Protein AF-A0A7X9HCZ4-F1 (afdb_monomer)

Nearest PDB structures (foldseek):
  2xon-assembly1_A  TM=6.781E-01  e=6.676E-08  Thermotoga maritima
  1wky-assembly1_A  TM=5.852E-01  e=9.162E-07  Bacillus sp. JAMB-602
  8dcm-assembly1_C  TM=6.023E-01  e=4.362E-06  Clostridioides difficile
  7vnn-assembly1_D  TM=6.018E-01  e=2.743E-05  Clostridioides difficile
  3fhq-assembly2_F  TM=5.600E-01  e=4.622E-03  Glutamicibacter protophormiae

Foldseek 3Di:
DDDDFDKDFLVRLCVLQVHDSVVVVVCVVVVVADWDADLLRTTIGGVVRSVVCNVDVPVPVVVVVVVLVVVLVVVVVVVVVVVVVCVVVVVVVVVVVVVVVVVVVVVVVVVVVVVVVVVVCVVVVPDPVPDPPDDPDDDDDDDDDDDDDDDPPVVVVVVVVVVVVVVVVVVVVVVVVVVCCVVPVPVVVVVVVVVVVVVVVVVVVVVVVVLVVLVPPADDDDDDDDPPCLWAQDPQGEIGRHDDDAWKWADQFKWFFFDCQFQPDDPPQASPQKDKDFPDDCVAWTWDQPDGPDDRIWTKGQDDAQTKIKIWGQGDADAAQFKKKKKKKKWWAQFAWKKKWWAFAPGIDIDIDHHTYDIDMDIDMDHHHNPGHDDRGGTIIMIGHNHGGTMMTIGQIGIITMDDDYPRDNTTRRGPFMWTHHDLEIDTPPPPPQEDADPVGAAAEYHDDSGHYRGHHGYPDDYDDPDDDDDPDDDDDPDDPDPDPDDPDDAFWDDDPQATGGNDPDAPDNYHYPDDDDDDDDDPDPDDDDPDDDDDPDDDDPPQDDPQWDFDADPVRDTHTHHPVVDDDDDDQDDPPDGPVVDQDDDVHSDDDPPDDDDDPDDDDDPDDDDDPDPDDDQPDPPGDDDDPAWDDDVQACWIQGPVPRAIGHNDNDAPDNDHYPDDDDDPDDPDDPDDPVPDPDDPDDDDDDPDDDDDPDDDDPVQDDPQWDWDADPSGDTDTDHPCPPDQDWDDDDHDTGGPDQPDADEAPDPDQVPHNYRHDDDDDDPDDDDDPDDDDPDDDDDPDDDDDPDDDDDPDDDDDPDDDDDPDDDDDPDDDDDPDDDDDPDDDDDPDDDDDPDDDDDPDDDDDPDDDDDPPDDDDD

Secondary structure (DSSP, 8-state):
-PPPP-EEEHHHHHHHHTS-HHHHHHHHHTTSS--EE-TT--EEEEHHHHHHHHH-THHHHHHHHHHHHHHHHHHHHHHHHHHHHHHHHHHHHHHHHHHHHHHHHHHHHHHHHHHHHHHHHHHTT--GGG------S--------------TTHHHHHHHHHHHHHHHHHHHHHHHHHHHIIIIIHHHHHHHHHHHHHHHHHHHHHHHHHHHHTTT--S----S------EEE-SS--EEEES---S-EE-TT----BTTTTS---SSSS-TTEEEEET--TTTEEEESS--SSSS-EEEE---TT-EEEEEE-BPPP-TT-EEEEEEEEEEESEEEEEEEEEETTEEEEEEEEE----EEEEEEEE--TT----TT-EEEEEEESS--SEEEEEEEEEEEBSSPPPP-SS----S--EEEETTEEEESSTT--EESBTTB-BS-EEEES-EE-SEE-BSS-----S----SS----S------S---S--SEEEETTEEEES-SS-SSSEEESS----SS----S----SS----S-----TT--TT-EEEE-TTS-EEEE-GGG--------BTTB-TTSS----SS-PPPTT-----SS----SS-----SS-----STT-----SS-EEETTTTEEE-TTT--EEES-SS-SSSEEESS----SS----S--TTS----TTS----SS----S-----TT--TTEEEEE-TT--EEEEEGGGTT--EEEETTEEEESSTT--EEESSS--TT-SEEESS----SS----SS---SS----SS----SS----SS----SS----SS----SS----SS----SS----SS----SS----SS----SS----SS-----

Radius of gyration: 61.25 Å; Cα contacts (8 Å, |Δi|>4): 934; chains: 1; bounding box: 120×81×212 Å

pLDDT: mean 71.17, std 18.15, range [24.22, 96.75]

Mean predicted aligned error: 24.94 Å

Structure (mmCIF, N/CA/C/O backbone):
data_AF-A0A7X9HCZ4-F1
#
_entry.id   AF-A0A7X9HCZ4-F1
#
loop_
_atom_site.group_PDB
_atom_site.id
_atom_site.type_symbol
_atom_site.label_atom_id
_atom_site.label_alt_id
_atom_site.label_comp_id
_atom_site.label_asym_id
_atom_site.label_entity_id
_atom_site.label_seq_id
_atom_site.pdbx_PDB_ins_code
_atom_site.Cartn_x
_atom_site.Cartn_y
_atom_site.Cartn_z
_atom_site.occupancy
_atom_site.B_iso_or_equiv
_atom_site.auth_seq_id
_atom_site.auth_comp_id
_atom_site.auth_asym_id
_atom_site.auth_atom_id
_atom_site.pdbx_PDB_model_num
ATOM 1 N N . MET A 1 1 ? 15.820 -20.934 -15.960 1.00 30.31 1 MET A N 1
ATOM 2 C CA . MET A 1 1 ? 15.156 -20.944 -14.636 1.00 30.31 1 MET A CA 1
ATOM 3 C C . MET A 1 1 ? 15.131 -19.516 -14.098 1.00 30.31 1 MET A C 1
ATOM 5 O O . MET A 1 1 ? 16.213 -18.955 -13.969 1.00 30.31 1 MET A O 1
ATOM 9 N N . PRO A 1 2 ? 13.964 -18.906 -13.828 1.00 37.34 2 PRO A N 1
ATOM 10 C CA . PRO A 1 2 ? 13.879 -17.596 -13.177 1.00 37.34 2 PRO A CA 1
ATOM 11 C C . PRO A 1 2 ? 14.106 -17.721 -11.662 1.00 37.34 2 PRO A C 1
ATOM 13 O O . PRO A 1 2 ? 13.745 -18.733 -11.061 1.00 37.34 2 PRO A O 1
ATOM 16 N N . ALA A 1 3 ? 14.695 -16.701 -11.035 1.00 39.91 3 ALA A N 1
ATOM 17 C CA . ALA A 1 3 ? 15.044 -16.732 -9.614 1.00 39.91 3 ALA A CA 1
ATOM 18 C C . ALA A 1 3 ? 13.809 -16.701 -8.687 1.00 39.91 3 ALA A C 1
ATOM 20 O O . ALA A 1 3 ? 12.879 -15.920 -8.888 1.00 39.91 3 ALA A O 1
ATOM 21 N N . GLN A 1 4 ? 13.827 -17.516 -7.625 1.00 47.81 4 GLN A N 1
ATOM 22 C CA . GLN A 1 4 ? 12.801 -17.510 -6.575 1.00 47.81 4 GLN A CA 1
ATOM 23 C C . GLN A 1 4 ? 12.753 -16.151 -5.856 1.00 47.81 4 GLN A C 1
ATOM 25 O O . GLN A 1 4 ? 13.712 -15.755 -5.190 1.00 47.81 4 GLN A O 1
ATOM 30 N N . LYS A 1 5 ? 11.608 -15.456 -5.925 1.00 58.44 5 LYS A N 1
ATOM 31 C CA . LYS A 1 5 ? 11.370 -14.233 -5.142 1.00 58.44 5 LYS A CA 1
ATOM 32 C C . LYS A 1 5 ? 11.363 -14.556 -3.644 1.00 58.44 5 LYS A C 1
ATOM 34 O O . LYS A 1 5 ? 10.536 -15.333 -3.169 1.00 58.44 5 LYS A O 1
ATOM 39 N N . LYS A 1 6 ? 12.287 -13.952 -2.891 1.00 72.19 6 LYS A N 1
ATOM 40 C CA . LYS A 1 6 ? 12.469 -14.204 -1.454 1.00 72.19 6 LYS A CA 1
ATOM 41 C C . LYS A 1 6 ? 11.348 -13.548 -0.636 1.00 72.19 6 LYS A C 1
ATOM 43 O O . LYS A 1 6 ? 11.229 -12.323 -0.599 1.00 72.19 6 LYS A O 1
ATOM 48 N N . LEU A 1 7 ? 10.549 -14.378 0.034 1.00 81.56 7 LEU A N 1
ATOM 49 C CA . LEU A 1 7 ? 9.417 -13.972 0.871 1.00 81.56 7 LEU A CA 1
ATOM 50 C C . LEU A 1 7 ? 9.756 -14.093 2.360 1.00 81.56 7 LEU A C 1
ATOM 52 O O . LEU A 1 7 ? 10.199 -15.145 2.811 1.00 81.56 7 LEU A O 1
ATOM 56 N N . PHE A 1 8 ? 9.491 -13.038 3.126 1.00 82.00 8 PHE A N 1
ATOM 57 C CA . PHE A 1 8 ? 9.773 -12.954 4.561 1.00 82.00 8 PHE A CA 1
ATOM 58 C C . PHE A 1 8 ? 8.523 -13.309 5.374 1.00 82.00 8 PHE A C 1
ATOM 60 O O . PHE A 1 8 ? 7.419 -12.884 5.028 1.00 82.00 8 PHE A O 1
ATOM 67 N N . THR A 1 9 ? 8.662 -14.054 6.472 1.00 86.94 9 THR A N 1
ATOM 68 C CA . THR A 1 9 ? 7.596 -14.180 7.485 1.00 86.94 9 THR A CA 1
ATOM 69 C C . THR A 1 9 ? 7.342 -12.840 8.181 1.00 86.94 9 THR A C 1
ATOM 71 O O . THR A 1 9 ? 8.163 -11.930 8.117 1.00 86.94 9 THR A O 1
ATOM 74 N N . ILE A 1 10 ? 6.226 -12.713 8.906 1.00 84.56 10 ILE A N 1
ATOM 75 C CA . ILE A 1 10 ? 5.928 -11.513 9.709 1.00 84.56 10 ILE A CA 1
ATOM 76 C C . ILE A 1 10 ? 7.052 -11.133 10.685 1.00 84.56 10 ILE A C 1
ATOM 78 O O . ILE A 1 10 ? 7.370 -9.954 10.803 1.00 84.56 10 ILE A O 1
ATOM 82 N N . SER A 1 11 ? 7.682 -12.106 11.346 1.00 81.94 11 SER A N 1
ATOM 83 C CA . SER A 1 11 ? 8.765 -11.848 12.301 1.00 81.94 11 SER A CA 1
ATOM 84 C C . SER A 1 11 ? 10.056 -11.414 11.605 1.00 81.94 11 SER A C 1
ATOM 86 O O . SER A 1 11 ? 10.737 -10.509 12.079 1.00 81.94 11 SER A O 1
ATOM 88 N N . GLU A 1 12 ? 10.381 -12.011 10.456 1.00 82.56 12 GLU A N 1
ATOM 89 C CA . GLU A 1 12 ? 11.558 -11.626 9.668 1.00 82.56 12 GLU A CA 1
ATOM 90 C C . GLU A 1 12 ? 11.364 -10.266 8.986 1.00 82.56 12 GLU A C 1
ATOM 92 O O . GLU A 1 12 ? 12.299 -9.475 8.940 1.00 82.56 12 GLU A O 1
ATOM 97 N N . ALA A 1 13 ? 10.158 -9.966 8.497 1.00 83.75 13 ALA A N 1
ATOM 98 C CA . ALA A 1 13 ? 9.807 -8.687 7.885 1.00 83.75 13 ALA A CA 1
ATOM 99 C C . ALA A 1 13 ? 9.820 -7.542 8.910 1.00 83.75 13 ALA A C 1
ATOM 101 O O . ALA A 1 13 ? 10.390 -6.483 8.651 1.00 83.75 13 ALA A O 1
ATOM 102 N N . ALA A 1 14 ? 9.271 -7.782 10.104 1.00 81.00 14 ALA A N 1
ATOM 103 C CA . ALA A 1 14 ? 9.343 -6.856 11.231 1.00 81.00 14 ALA A CA 1
ATOM 104 C C . ALA A 1 14 ? 10.808 -6.583 11.627 1.00 81.00 14 ALA A C 1
ATOM 106 O O . ALA A 1 14 ? 11.218 -5.428 11.733 1.00 81.00 14 ALA A O 1
ATOM 107 N N . LYS A 1 15 ? 11.637 -7.636 11.711 1.00 82.44 15 LYS A N 1
ATOM 108 C CA . LYS A 1 15 ? 13.084 -7.529 11.963 1.00 82.44 15 LYS A CA 1
ATOM 109 C C . LYS A 1 15 ? 13.852 -6.826 10.831 1.00 82.44 15 LYS A C 1
ATOM 111 O O . LYS A 1 15 ? 14.805 -6.108 11.112 1.00 82.44 15 LYS A O 1
ATOM 116 N N . PHE A 1 16 ? 13.446 -6.991 9.571 1.00 79.75 16 PHE A N 1
ATOM 117 C CA . PHE A 1 16 ? 14.058 -6.330 8.408 1.00 79.75 16 PHE A CA 1
ATOM 118 C C . PHE A 1 16 ? 13.791 -4.814 8.381 1.00 79.75 16 PHE A C 1
ATOM 120 O O . PHE A 1 16 ? 14.675 -4.037 8.000 1.00 79.75 16 PHE A O 1
ATOM 127 N N . LEU A 1 17 ? 12.589 -4.407 8.805 1.00 76.62 17 LEU A N 1
ATOM 128 C CA . LEU A 1 17 ? 12.146 -3.012 8.914 1.00 76.62 17 LEU A CA 1
ATOM 129 C C . LEU A 1 17 ? 12.495 -2.344 10.257 1.00 76.62 17 LEU A C 1
ATOM 131 O O . LEU A 1 17 ? 12.370 -1.130 10.367 1.00 76.62 17 LEU A O 1
ATOM 135 N N . GLY A 1 18 ? 12.918 -3.103 11.273 1.00 73.44 18 GLY A N 1
ATOM 136 C CA . GLY A 1 18 ? 13.226 -2.569 12.607 1.00 73.44 18 GLY A CA 1
ATOM 137 C C . GLY A 1 18 ? 11.995 -2.211 13.453 1.00 73.44 18 GLY A C 1
ATOM 138 O O . GLY A 1 18 ? 12.101 -1.398 14.365 1.00 73.44 18 GLY A O 1
ATOM 139 N N . VAL A 1 19 ? 10.830 -2.804 13.169 1.00 76.69 19 VAL A N 1
ATOM 140 C CA . VAL A 1 19 ? 9.558 -2.532 13.870 1.00 76.69 19 VAL A CA 1
ATOM 141 C C . VAL A 1 19 ? 9.031 -3.772 14.596 1.00 76.69 19 VAL A C 1
ATOM 143 O O . VAL A 1 19 ? 9.467 -4.891 14.335 1.00 76.69 19 VAL A O 1
ATOM 146 N N . SER A 1 20 ? 8.056 -3.604 15.495 1.00 80.06 20 SER A N 1
ATOM 147 C CA . SER A 1 20 ? 7.348 -4.745 16.089 1.00 80.06 20 SER A CA 1
ATOM 148 C C . SER A 1 20 ? 6.420 -5.430 15.077 1.00 80.06 20 SER A C 1
ATOM 150 O O . SER A 1 20 ? 5.898 -4.809 14.145 1.00 80.06 20 SER A O 1
ATOM 152 N N . THR A 1 21 ? 6.158 -6.721 15.286 1.00 80.19 21 THR A N 1
ATOM 153 C CA . THR A 1 21 ? 5.213 -7.506 14.472 1.00 80.19 21 THR A CA 1
ATOM 154 C C . THR A 1 21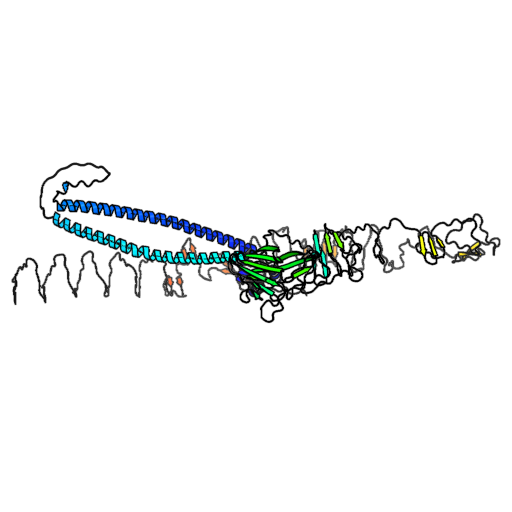 ? 3.796 -6.924 14.495 1.00 80.19 21 THR A C 1
ATOM 156 O O . THR A 1 21 ? 3.093 -6.998 13.488 1.00 80.19 21 THR A O 1
ATOM 159 N N . ASP A 1 22 ? 3.388 -6.283 15.594 1.00 73.12 22 ASP A N 1
ATOM 160 C CA . ASP A 1 22 ? 2.091 -5.608 15.713 1.00 73.12 22 ASP A CA 1
ATOM 161 C C . ASP A 1 22 ? 2.035 -4.253 15.002 1.00 73.12 22 ASP A C 1
ATOM 163 O O . ASP A 1 22 ? 1.003 -3.910 14.425 1.00 73.12 22 ASP A O 1
ATOM 167 N N . THR A 1 23 ? 3.146 -3.514 14.930 1.00 72.62 23 THR A N 1
ATOM 168 C CA . THR A 1 23 ? 3.239 -2.340 14.048 1.00 72.62 23 THR A CA 1
ATOM 169 C C . THR A 1 23 ? 3.143 -2.751 12.579 1.00 72.62 23 THR A C 1
ATOM 171 O O . THR A 1 23 ? 2.379 -2.141 11.833 1.00 72.62 23 THR A O 1
ATOM 174 N N . LEU A 1 24 ? 3.781 -3.855 12.178 1.00 78.25 24 LEU A N 1
ATOM 175 C CA . LEU A 1 24 ? 3.656 -4.370 10.812 1.00 78.25 24 LEU A CA 1
ATOM 176 C C . LEU A 1 24 ? 2.231 -4.875 10.486 1.00 78.25 24 LEU A C 1
ATOM 178 O O . LEU A 1 24 ? 1.750 -4.682 9.370 1.00 78.25 24 LEU A O 1
ATOM 182 N N . ARG A 1 25 ? 1.513 -5.456 11.463 1.00 77.19 25 ARG A N 1
ATOM 183 C CA . ARG A 1 25 ? 0.072 -5.786 11.351 1.00 77.19 25 ARG A CA 1
ATOM 184 C C . ARG A 1 25 ? -0.808 -4.540 11.244 1.00 77.19 25 ARG A C 1
ATOM 186 O O . ARG A 1 25 ? -1.786 -4.552 10.502 1.00 77.19 25 ARG A O 1
ATOM 193 N N . ARG A 1 26 ? -0.480 -3.466 11.968 1.00 75.00 26 ARG A N 1
ATOM 194 C CA . ARG A 1 26 ? -1.199 -2.182 11.896 1.00 75.00 26 ARG A CA 1
ATOM 195 C C . ARG A 1 26 ? -1.013 -1.523 10.527 1.00 75.00 26 ARG A C 1
ATOM 197 O O . ARG A 1 26 ? -1.976 -1.012 9.967 1.00 75.00 26 ARG A O 1
ATOM 204 N N . TRP A 1 27 ? 0.185 -1.607 9.948 1.00 76.38 27 TRP A N 1
ATOM 205 C CA . TRP A 1 27 ? 0.457 -1.145 8.583 1.00 76.38 27 TRP A CA 1
ATOM 206 C C . TRP A 1 27 ? -0.233 -2.009 7.513 1.00 76.38 27 TRP A C 1
ATOM 208 O O . TRP A 1 27 ? -0.761 -1.448 6.558 1.00 76.38 27 TRP A O 1
ATOM 218 N N . GLU A 1 28 ? -0.318 -3.336 7.694 1.00 75.31 28 GLU A N 1
ATOM 219 C CA . GLU A 1 28 ? -1.151 -4.227 6.857 1.00 75.31 28 GLU A CA 1
ATOM 220 C C . GLU A 1 28 ? -2.637 -3.825 6.930 1.00 75.31 28 GLU A C 1
ATOM 222 O O . GLU A 1 28 ? -3.272 -3.629 5.897 1.00 75.31 28 GLU A O 1
ATOM 227 N N . LYS A 1 29 ? -3.188 -3.631 8.140 1.00 79.19 29 LYS A N 1
ATOM 228 C CA . LYS A 1 29 ? -4.595 -3.231 8.344 1.00 79.19 29 LYS A CA 1
ATOM 229 C C . LYS A 1 29 ? -4.919 -1.868 7.716 1.00 79.19 29 LYS A C 1
ATOM 231 O O . LYS A 1 29 ? -6.016 -1.683 7.201 1.00 79.19 29 LYS A O 1
ATOM 236 N N . ASN A 1 30 ? -3.955 -0.949 7.716 1.00 64.81 30 ASN A N 1
ATOM 237 C CA . ASN A 1 30 ? -4.079 0.381 7.118 1.00 64.81 30 ASN A CA 1
ATOM 238 C C . ASN A 1 30 ? -3.616 0.420 5.644 1.00 64.81 30 ASN A C 1
ATOM 240 O O . ASN A 1 30 ? -3.352 1.497 5.118 1.00 64.81 30 ASN A O 1
ATOM 244 N N . SER A 1 31 ? -3.489 -0.737 4.978 1.00 76.00 31 SER A N 1
ATOM 245 C CA . SER A 1 31 ? -3.103 -0.886 3.560 1.00 76.00 31 SER A CA 1
ATOM 246 C C . SER A 1 31 ? -1.753 -0.267 3.151 1.00 76.00 31 SER A C 1
ATOM 248 O O . SER A 1 31 ? -1.480 -0.126 1.961 1.00 76.00 31 SER A O 1
ATOM 250 N N . LYS A 1 32 ? -0.872 0.055 4.111 1.00 67.94 32 LYS A N 1
ATOM 251 C CA . LYS A 1 32 ? 0.464 0.634 3.860 1.00 67.94 32 LYS A CA 1
ATOM 252 C C . LYS A 1 32 ? 1.503 -0.391 3.388 1.00 67.94 32 LYS A C 1
ATOM 254 O O . LYS A 1 32 ? 2.553 -0.003 2.892 1.00 67.94 32 LYS A O 1
ATOM 259 N N . ILE A 1 33 ? 1.232 -1.688 3.545 1.00 78.38 33 ILE A N 1
ATOM 260 C CA . ILE A 1 33 ? 2.071 -2.777 3.029 1.00 78.38 33 ILE A CA 1
ATOM 261 C C . ILE A 1 33 ? 1.191 -3.924 2.528 1.00 78.38 33 ILE A C 1
ATOM 263 O O . ILE A 1 33 ? 0.247 -4.333 3.208 1.00 78.38 33 ILE A O 1
ATOM 267 N N . LYS A 1 34 ? 1.496 -4.460 1.342 1.00 77.75 34 LYS A N 1
ATOM 268 C CA . LYS A 1 34 ? 0.778 -5.612 0.777 1.00 77.75 34 LYS A CA 1
ATOM 269 C C . LYS A 1 34 ? 1.374 -6.910 1.320 1.00 77.75 34 LYS A C 1
ATOM 271 O O . LYS A 1 34 ? 2.589 -7.084 1.339 1.00 77.75 34 LYS A O 1
ATOM 276 N N . THR A 1 35 ? 0.516 -7.828 1.762 1.00 81.75 35 THR A N 1
ATOM 277 C CA . THR A 1 35 ? 0.932 -9.158 2.227 1.00 81.75 35 THR A CA 1
ATOM 278 C C . THR A 1 35 ? 0.412 -10.228 1.282 1.00 81.75 35 THR A C 1
ATOM 280 O O . THR A 1 35 ? -0.703 -10.154 0.772 1.00 81.75 35 THR A O 1
ATOM 283 N N . GLN A 1 36 ? 1.237 -11.238 1.039 1.00 80.62 36 GLN A N 1
ATOM 284 C CA . GLN A 1 36 ? 0.809 -12.493 0.443 1.00 80.62 36 GLN A CA 1
ATOM 285 C C . GLN A 1 36 ? 0.463 -13.466 1.572 1.00 80.62 36 GLN A C 1
ATOM 287 O O . GLN A 1 36 ? 1.070 -13.434 2.647 1.00 80.62 36 GLN A O 1
ATOM 292 N N . ARG A 1 37 ? -0.512 -14.344 1.350 1.00 77.88 37 ARG A N 1
ATOM 293 C CA . ARG A 1 37 ? -0.823 -15.444 2.267 1.00 77.88 37 ARG A CA 1
ATOM 294 C C . ARG A 1 37 ? -0.357 -16.749 1.646 1.00 77.88 37 ARG A C 1
ATOM 296 O O . ARG A 1 37 ? -0.550 -16.972 0.457 1.00 77.88 37 ARG A O 1
ATOM 303 N N . THR A 1 38 ? 0.286 -17.596 2.444 1.00 76.19 38 THR A N 1
ATOM 304 C CA . THR A 1 38 ? 0.483 -18.999 2.063 1.00 76.19 38 THR A CA 1
ATOM 305 C C . THR A 1 38 ? -0.842 -19.756 2.173 1.00 76.19 38 THR A C 1
ATOM 307 O O . THR A 1 38 ? -1.771 -19.278 2.823 1.00 76.19 38 THR A O 1
ATOM 310 N N . LEU A 1 39 ? -0.904 -20.972 1.621 1.00 70.31 39 LEU A N 1
ATOM 311 C CA . LEU A 1 39 ? -2.048 -21.883 1.789 1.00 70.31 39 LEU A CA 1
ATOM 312 C C . LEU A 1 39 ? -2.399 -22.124 3.274 1.00 70.31 39 LEU A C 1
ATOM 314 O O . LEU A 1 39 ? -3.566 -22.183 3.631 1.00 70.31 39 LEU A O 1
ATOM 318 N N . GLY A 1 40 ? -1.404 -22.133 4.170 1.00 69.06 40 GLY A N 1
ATOM 319 C CA . GLY A 1 40 ? -1.602 -22.156 5.630 1.00 69.06 40 GLY A CA 1
ATOM 320 C C . GLY A 1 40 ? -1.954 -20.797 6.266 1.00 69.06 40 GLY A C 1
ATOM 321 O O . GLY A 1 40 ? -1.617 -20.568 7.424 1.00 69.06 40 GLY A O 1
ATOM 322 N N . ASN A 1 41 ? -2.522 -19.857 5.500 1.00 73.50 41 ASN A N 1
ATOM 323 C CA . ASN A 1 41 ? -2.897 -18.483 5.883 1.00 73.50 41 ASN A CA 1
ATOM 324 C C . ASN A 1 41 ? -1.778 -17.644 6.556 1.00 73.50 41 ASN A C 1
ATOM 326 O O . ASN A 1 41 ? -2.021 -16.614 7.198 1.00 73.50 41 ASN A O 1
ATOM 330 N N . ALA A 1 42 ? -0.513 -18.046 6.412 1.00 70.94 42 ALA A N 1
ATOM 331 C CA . ALA A 1 42 ? 0.600 -17.353 7.041 1.00 70.94 42 ALA A CA 1
ATOM 332 C C . ALA A 1 42 ? 1.019 -16.144 6.193 1.00 70.94 42 ALA A C 1
ATOM 334 O O . ALA A 1 42 ? 1.254 -16.260 4.990 1.00 70.94 42 ALA A O 1
ATOM 335 N N . ARG A 1 43 ? 1.156 -14.981 6.838 1.00 82.19 43 ARG A N 1
ATOM 336 C CA . ARG A 1 43 ? 1.608 -13.735 6.199 1.00 82.19 43 ARG A CA 1
ATOM 337 C C . ARG A 1 43 ? 3.015 -13.886 5.631 1.00 82.19 43 ARG A C 1
ATOM 339 O O . ARG A 1 43 ? 3.916 -14.395 6.310 1.00 82.19 43 ARG A O 1
ATOM 346 N N . ARG A 1 44 ? 3.196 -13.412 4.405 1.00 86.06 44 ARG A N 1
ATOM 347 C CA . ARG A 1 44 ? 4.465 -13.297 3.698 1.00 86.06 44 ARG A CA 1
ATOM 348 C C . ARG A 1 44 ? 4.585 -11.914 3.079 1.00 86.06 44 ARG A C 1
ATOM 350 O O . ARG A 1 44 ? 3.624 -11.387 2.529 1.00 86.06 44 ARG A O 1
ATOM 357 N N . TYR A 1 45 ? 5.772 -11.343 3.186 1.00 85.88 45 TYR A N 1
ATOM 358 C CA . TYR A 1 45 ? 6.089 -9.994 2.737 1.00 85.88 45 TYR A CA 1
ATOM 359 C C . TYR A 1 45 ? 7.172 -10.101 1.667 1.00 85.88 45 TYR A C 1
ATOM 361 O O . TYR A 1 45 ? 8.150 -10.833 1.860 1.00 85.88 45 TYR A O 1
ATOM 369 N N . ARG A 1 46 ? 6.999 -9.427 0.527 1.00 82.38 46 ARG A N 1
ATOM 370 C CA . ARG A 1 46 ? 8.020 -9.431 -0.528 1.00 82.38 46 ARG A CA 1
ATOM 371 C C . ARG A 1 46 ? 9.160 -8.523 -0.095 1.00 82.38 46 ARG A C 1
ATOM 373 O O . ARG A 1 46 ? 8.912 -7.442 0.432 1.00 82.38 46 ARG A O 1
ATOM 380 N N . ILE A 1 47 ? 10.402 -8.947 -0.327 1.00 80.19 47 ILE A N 1
ATOM 381 C CA . ILE A 1 47 ? 11.564 -8.106 -0.013 1.00 80.19 47 ILE A CA 1
ATOM 382 C C . ILE A 1 47 ? 11.516 -6.767 -0.766 1.00 80.19 47 ILE A C 1
ATOM 384 O O . ILE A 1 47 ? 11.905 -5.758 -0.199 1.00 80.19 47 ILE A O 1
ATOM 388 N N . GLU A 1 48 ? 10.945 -6.757 -1.974 1.00 75.75 48 GLU A N 1
ATOM 389 C CA . GLU A 1 48 ? 10.681 -5.569 -2.798 1.00 75.75 48 GLU A CA 1
ATOM 390 C C . GLU A 1 48 ? 9.844 -4.522 -2.032 1.00 75.75 48 GLU A C 1
ATOM 392 O O . GLU A 1 48 ? 10.318 -3.413 -1.798 1.00 75.75 48 GLU A O 1
ATOM 397 N N . ASP A 1 49 ? 8.659 -4.906 -1.534 1.00 73.81 49 ASP A N 1
ATOM 398 C CA . ASP A 1 49 ? 7.762 -4.020 -0.766 1.00 73.81 49 ASP A CA 1
ATOM 399 C C . ASP A 1 49 ? 8.421 -3.536 0.545 1.00 73.81 49 ASP A C 1
ATOM 401 O O . ASP A 1 49 ? 8.225 -2.406 0.991 1.00 73.81 49 ASP A O 1
ATOM 405 N N . LEU A 1 50 ? 9.216 -4.406 1.184 1.00 78.06 50 LEU A N 1
ATOM 406 C CA . LEU A 1 50 ? 9.952 -4.079 2.408 1.00 78.06 50 LEU A CA 1
ATOM 407 C C . LEU A 1 50 ? 11.133 -3.132 2.145 1.00 78.06 50 LEU A C 1
ATOM 409 O O . LEU A 1 50 ? 11.475 -2.337 3.016 1.00 78.06 50 LEU A O 1
ATOM 413 N N . GLN A 1 51 ? 11.774 -3.218 0.979 1.00 76.69 51 GLN A N 1
ATOM 414 C CA . GLN A 1 51 ? 12.851 -2.319 0.562 1.00 76.69 51 GLN A CA 1
ATOM 415 C C . GLN A 1 51 ? 12.298 -0.950 0.166 1.00 76.69 51 GLN A C 1
ATOM 417 O O . GLN A 1 51 ? 12.866 0.057 0.572 1.00 76.69 51 GLN A O 1
ATOM 422 N N . GLU A 1 52 ? 11.165 -0.898 -0.534 1.00 71.69 52 GLU A N 1
ATOM 423 C CA . GLU A 1 52 ? 10.471 0.352 -0.866 1.00 71.69 52 GLU A CA 1
ATOM 424 C C . GLU A 1 52 ? 10.088 1.135 0.405 1.00 71.69 52 GLU A C 1
ATOM 426 O O . GLU A 1 52 ? 10.439 2.308 0.547 1.00 71.69 52 GLU A O 1
ATOM 431 N N . LEU A 1 53 ? 9.497 0.458 1.398 1.00 68.81 53 LEU A N 1
ATOM 432 C CA . LEU A 1 53 ? 9.173 1.045 2.707 1.00 68.81 53 LEU A CA 1
ATOM 433 C C . LEU A 1 53 ? 10.398 1.426 3.551 1.00 68.81 53 LEU A C 1
ATOM 435 O O . LEU A 1 53 ? 10.308 2.319 4.392 1.00 68.81 53 LEU A O 1
ATOM 439 N N . LYS A 1 54 ? 11.538 0.756 3.354 1.00 69.81 54 LYS A N 1
ATOM 440 C CA . LYS A 1 54 ? 12.794 1.064 4.055 1.00 69.81 54 LYS A CA 1
ATOM 441 C C . LYS A 1 54 ? 13.549 2.234 3.420 1.00 69.81 54 LYS A C 1
ATOM 443 O O . LYS A 1 54 ? 14.235 2.962 4.130 1.00 69.81 54 LYS A O 1
ATOM 448 N N . ASN A 1 55 ? 13.405 2.413 2.108 1.00 58.75 55 ASN A N 1
ATOM 449 C CA . ASN A 1 55 ? 14.123 3.418 1.329 1.00 58.75 55 ASN A CA 1
ATOM 450 C C . ASN A 1 55 ? 13.343 4.737 1.176 1.00 58.75 55 ASN A C 1
ATOM 452 O O . ASN A 1 55 ? 13.957 5.751 0.858 1.00 58.75 55 ASN A O 1
ATOM 456 N N . ASN A 1 56 ? 12.025 4.757 1.421 1.00 54.09 56 ASN A N 1
ATOM 457 C CA . ASN A 1 56 ? 11.209 5.978 1.386 1.00 54.09 56 ASN A CA 1
ATOM 458 C C . ASN A 1 56 ? 10.509 6.259 2.740 1.00 54.09 56 ASN A C 1
ATOM 460 O O . ASN A 1 56 ? 9.319 5.975 2.903 1.00 54.09 56 ASN A O 1
ATOM 464 N N . PRO A 1 57 ? 11.222 6.830 3.734 1.00 50.00 57 PRO A N 1
ATOM 465 C CA . PRO A 1 57 ? 10.710 7.012 5.098 1.00 50.00 57 PRO A CA 1
ATOM 466 C C . PRO A 1 57 ? 9.626 8.101 5.257 1.00 50.00 57 PRO A C 1
ATOM 468 O O . PRO A 1 57 ? 9.083 8.268 6.354 1.00 50.00 57 PRO A O 1
ATOM 471 N N . ASN A 1 58 ? 9.283 8.844 4.199 1.00 47.19 58 ASN A N 1
ATOM 472 C CA . ASN A 1 58 ? 8.443 10.045 4.305 1.00 47.19 58 ASN A CA 1
ATOM 473 C C . ASN A 1 58 ? 6.923 9.773 4.326 1.00 47.19 58 ASN A C 1
ATOM 475 O O . ASN A 1 58 ? 6.161 10.630 4.766 1.00 47.19 58 ASN A O 1
ATOM 479 N N . THR A 1 59 ? 6.450 8.577 3.953 1.00 43.88 59 THR A N 1
ATOM 480 C CA . THR A 1 59 ? 5.003 8.235 3.945 1.00 43.88 59 THR A CA 1
ATOM 481 C C . THR A 1 59 ? 4.483 7.622 5.259 1.00 43.88 59 THR A C 1
ATOM 483 O O . THR A 1 59 ? 3.278 7.385 5.432 1.00 43.88 59 THR A O 1
ATOM 486 N N . VAL A 1 60 ? 5.373 7.378 6.227 1.00 44.56 60 VAL A N 1
ATOM 487 C CA . VAL A 1 60 ? 5.004 6.886 7.567 1.00 44.56 60 VAL A CA 1
ATOM 488 C C . VAL A 1 60 ? 4.863 8.040 8.567 1.00 44.56 60 VAL A C 1
ATOM 490 O O . VAL A 1 60 ? 3.872 8.069 9.293 1.00 44.56 60 VAL A O 1
ATOM 493 N N . LYS A 1 61 ? 5.762 9.037 8.532 1.00 41.50 61 LYS A N 1
ATOM 494 C CA . LYS A 1 61 ? 5.810 10.146 9.507 1.00 41.50 61 LYS A CA 1
ATOM 495 C C . LYS A 1 61 ? 4.592 11.083 9.501 1.00 41.50 61 LYS A C 1
ATOM 497 O O . LYS A 1 61 ? 4.196 11.546 10.564 1.00 41.50 61 LYS A O 1
ATOM 502 N N . ALA A 1 62 ? 3.973 11.344 8.346 1.00 38.03 62 ALA A N 1
ATOM 503 C CA . ALA A 1 62 ? 2.828 12.261 8.268 1.00 38.03 62 ALA A CA 1
ATOM 504 C C . ALA A 1 62 ? 1.593 11.743 9.038 1.00 38.03 62 ALA A C 1
ATOM 506 O O . ALA A 1 62 ? 0.988 12.474 9.814 1.00 38.03 62 ALA A O 1
ATOM 507 N N . ALA A 1 63 ? 1.264 10.456 8.884 1.00 39.72 63 ALA A N 1
ATOM 508 C CA . ALA A 1 63 ? 0.065 9.872 9.492 1.00 39.72 63 ALA A CA 1
ATOM 509 C C . ALA A 1 63 ? 0.178 9.681 11.014 1.00 39.72 63 ALA A C 1
ATOM 511 O O . ALA A 1 63 ? -0.827 9.785 11.712 1.00 39.72 63 ALA A O 1
ATOM 512 N N . ASP A 1 64 ? 1.382 9.406 11.529 1.00 45.12 64 ASP A N 1
ATOM 513 C CA . ASP A 1 64 ? 1.596 9.320 12.977 1.00 45.12 64 ASP A CA 1
ATOM 514 C C . ASP A 1 64 ? 1.564 10.725 13.618 1.00 45.12 64 ASP A C 1
ATOM 516 O O . ASP A 1 64 ? 1.024 10.868 14.712 1.00 45.12 64 ASP A O 1
ATOM 520 N N . ASN A 1 65 ? 2.028 11.777 12.925 1.00 45.06 65 ASN A N 1
ATOM 521 C CA . ASN A 1 65 ? 1.930 13.165 13.404 1.00 45.06 65 ASN A CA 1
ATOM 522 C C . ASN A 1 65 ? 0.496 13.719 13.395 1.00 45.06 65 ASN A C 1
ATOM 524 O O . ASN A 1 65 ? 0.114 14.390 14.354 1.00 45.06 65 ASN A O 1
ATOM 528 N N . ASP A 1 66 ? -0.314 13.424 12.372 1.00 47.03 66 ASP A N 1
ATOM 529 C CA . ASP A 1 66 ? -1.736 13.803 12.368 1.00 47.03 66 ASP A CA 1
ATOM 530 C C . ASP A 1 66 ? -2.502 13.095 13.487 1.00 47.03 66 ASP A C 1
ATOM 532 O O . ASP A 1 66 ? -3.229 13.747 14.237 1.00 47.03 66 ASP A O 1
ATOM 536 N N . LEU A 1 67 ? -2.281 11.789 13.681 1.00 47.84 67 LEU A N 1
ATOM 537 C CA . LEU A 1 67 ? -2.912 11.048 14.773 1.00 47.84 67 LEU A CA 1
ATOM 538 C C . LEU A 1 67 ? -2.460 11.572 16.148 1.00 47.84 67 LEU A C 1
ATOM 540 O O . LEU A 1 67 ? -3.278 11.682 17.061 1.00 47.84 67 LEU A O 1
ATOM 544 N N . LEU A 1 68 ? -1.183 11.944 16.303 1.00 47.47 68 LEU A N 1
ATOM 545 C CA . LEU A 1 68 ? -0.647 12.528 17.537 1.00 47.47 68 LEU A CA 1
ATOM 546 C C . LEU A 1 68 ? -1.214 13.932 17.805 1.00 47.47 68 LEU A C 1
ATOM 548 O O . LEU A 1 68 ? -1.548 14.241 18.946 1.00 47.47 68 LEU A O 1
ATOM 552 N N . ASN A 1 69 ? -1.375 14.768 16.774 1.00 51.72 69 ASN A N 1
ATOM 553 C CA . ASN A 1 69 ? -2.012 16.084 16.882 1.00 51.72 69 ASN A CA 1
ATOM 554 C C . ASN A 1 69 ? -3.506 15.974 17.206 1.00 51.72 69 ASN A C 1
ATOM 556 O O . ASN A 1 69 ? -3.993 16.687 18.082 1.00 51.72 69 ASN A O 1
ATOM 560 N N . GLN A 1 70 ? -4.217 15.058 16.547 1.00 56.50 70 GLN A N 1
ATOM 561 C CA . GLN A 1 70 ? -5.633 14.796 16.792 1.00 56.50 70 GLN A CA 1
ATOM 562 C C . GLN A 1 70 ? -5.847 14.264 18.217 1.00 56.50 70 GLN A C 1
ATOM 564 O O . GLN A 1 70 ? -6.679 14.797 18.945 1.00 56.50 70 GLN A O 1
ATOM 569 N N . THR A 1 71 ? -5.009 13.324 18.671 1.00 54.12 71 THR A N 1
ATOM 570 C CA . THR A 1 71 ? -5.022 12.822 20.057 1.00 54.12 71 THR A CA 1
ATOM 571 C C . THR A 1 71 ? -4.675 13.923 21.068 1.00 54.12 71 THR A C 1
ATOM 573 O O . THR A 1 71 ? -5.324 14.024 22.106 1.00 54.12 71 THR A O 1
ATOM 576 N N . TYR A 1 72 ? -3.685 14.778 20.784 1.00 56.00 72 TYR A N 1
ATOM 577 C CA . TYR A 1 72 ? -3.301 15.893 21.660 1.00 56.00 72 TYR A CA 1
ATOM 578 C C . TYR A 1 72 ? -4.438 16.917 21.806 1.00 56.00 72 TYR A C 1
ATOM 580 O O . TYR A 1 72 ? -4.777 17.290 22.929 1.00 56.00 72 TYR A O 1
ATOM 588 N N . GLU A 1 73 ? -5.080 17.331 20.709 1.00 61.03 73 GLU A N 1
ATOM 589 C CA . GLU A 1 73 ? -6.221 18.254 20.769 1.00 61.03 73 GLU A CA 1
ATOM 590 C C . GLU A 1 73 ? -7.476 17.605 21.378 1.00 61.03 73 GLU A C 1
ATOM 592 O O . GLU A 1 73 ? -8.190 18.271 22.126 1.00 61.03 73 GLU A O 1
ATOM 597 N N . GLU A 1 74 ? -7.729 16.310 21.164 1.00 61.72 74 GLU A N 1
ATOM 598 C CA . GLU A 1 74 ? -8.803 15.584 21.857 1.00 61.72 74 GLU A CA 1
ATOM 599 C C . GLU A 1 74 ? -8.561 15.517 23.371 1.00 61.72 74 GLU A C 1
ATOM 601 O O . GLU A 1 74 ? -9.443 15.894 24.145 1.00 61.72 74 GLU A O 1
ATOM 606 N N . VAL A 1 75 ? -7.361 15.132 23.821 1.00 55.91 75 VAL A N 1
ATOM 607 C CA . VAL A 1 75 ? -6.994 15.089 25.251 1.00 55.91 75 VAL A CA 1
ATOM 608 C C . VAL A 1 75 ? -7.057 16.483 25.885 1.00 55.91 75 VAL A C 1
ATOM 610 O O . VAL A 1 75 ? -7.573 16.639 26.992 1.00 55.91 75 VAL A O 1
ATOM 613 N N . LYS A 1 76 ? -6.614 17.522 25.173 1.00 65.12 76 LYS A N 1
ATOM 614 C CA . LYS A 1 76 ? -6.693 18.930 25.596 1.00 65.12 76 LYS A CA 1
ATOM 615 C C . LYS A 1 76 ? -8.139 19.431 25.690 1.00 65.12 76 LYS A C 1
ATOM 617 O O . LYS A 1 76 ? -8.493 20.094 26.667 1.00 65.12 76 LYS A O 1
ATOM 622 N N . GLN A 1 77 ? -9.007 19.063 24.745 1.00 64.06 77 GLN A N 1
ATOM 623 C CA . GLN A 1 77 ? -10.445 19.343 24.823 1.00 64.06 77 GLN A CA 1
ATOM 624 C C . GLN A 1 77 ? -11.132 18.559 25.948 1.00 64.06 77 GLN A C 1
ATOM 626 O O . GLN A 1 77 ? -12.031 19.098 26.593 1.00 64.06 77 GLN A O 1
ATOM 631 N N . ILE A 1 78 ? -10.718 17.317 26.214 1.00 61.28 78 ILE A N 1
ATOM 632 C CA . ILE A 1 78 ? -11.205 16.513 27.341 1.00 61.28 78 ILE A CA 1
ATOM 633 C C . ILE A 1 78 ? -10.778 17.153 28.670 1.00 61.28 78 ILE A C 1
ATOM 635 O O . ILE A 1 78 ? -11.636 17.336 29.531 1.00 61.28 78 ILE A O 1
ATOM 639 N N . LYS A 1 79 ? -9.521 17.604 28.815 1.00 59.69 79 LYS A N 1
ATOM 640 C CA . LYS A 1 79 ? -9.050 18.372 29.986 1.00 59.69 79 LYS A CA 1
ATOM 641 C C . LYS A 1 79 ? -9.894 19.634 30.195 1.00 59.69 79 LYS A C 1
ATOM 643 O O . LYS A 1 79 ? -10.447 19.827 31.273 1.00 59.69 79 LYS A O 1
ATOM 648 N N . ALA A 1 80 ? -10.090 20.442 29.149 1.00 61.03 80 ALA A N 1
ATOM 649 C CA . ALA A 1 80 ? -10.907 21.655 29.224 1.00 61.03 80 ALA A CA 1
ATOM 650 C C . ALA A 1 80 ? -12.385 21.376 29.582 1.00 61.03 80 ALA A C 1
ATOM 652 O O . ALA A 1 80 ? -12.991 22.129 30.352 1.00 61.03 80 ALA A O 1
ATOM 653 N N . LYS A 1 81 ? -12.970 20.287 29.060 1.00 58.69 81 LYS A N 1
ATOM 654 C CA . LYS A 1 81 ? -14.340 19.845 29.382 1.00 58.69 81 LYS A CA 1
ATOM 655 C C . LYS A 1 81 ? -14.460 19.331 30.816 1.00 58.69 81 LYS A C 1
ATOM 657 O O . LYS A 1 81 ? -15.419 19.703 31.483 1.00 58.69 81 LYS A O 1
ATOM 662 N N . LEU A 1 82 ? -13.497 18.551 31.310 1.00 54.53 82 LEU A N 1
ATOM 663 C CA . LEU A 1 82 ? -13.463 18.089 32.703 1.00 54.53 82 LEU A CA 1
ATOM 664 C C . LEU A 1 82 ? -13.332 19.275 33.665 1.00 54.53 82 LEU A C 1
ATOM 666 O O . LEU A 1 82 ? -14.175 19.441 34.544 1.00 54.53 82 LEU A O 1
ATOM 670 N N . GLU A 1 83 ? -12.375 20.178 33.431 1.00 54.44 83 GLU A N 1
ATOM 671 C CA . GLU A 1 83 ? -12.184 21.370 34.266 1.00 54.44 83 GLU A CA 1
ATOM 67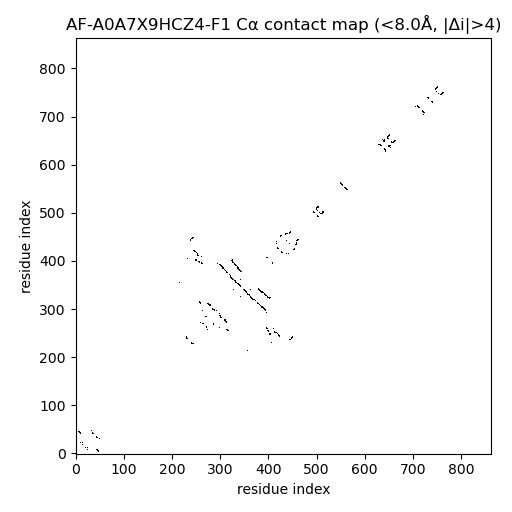2 C C . GLU A 1 83 ? -13.417 22.288 34.306 1.00 54.44 83 GLU A C 1
ATOM 674 O O . GLU A 1 83 ? -13.692 22.906 35.337 1.00 54.44 83 GLU A O 1
ATOM 679 N N . THR A 1 84 ? -14.174 22.403 33.207 1.00 56.06 84 THR A N 1
ATOM 680 C CA . THR A 1 84 ? -15.408 23.209 33.176 1.00 56.06 84 THR A CA 1
ATOM 681 C C . THR A 1 84 ? -16.623 22.469 33.733 1.00 56.06 84 THR A C 1
ATOM 683 O O . THR A 1 84 ? -17.403 23.083 34.466 1.00 56.06 84 THR A O 1
ATOM 686 N N . GLN A 1 85 ? -16.781 21.166 33.473 1.00 54.22 85 GLN A N 1
ATOM 687 C CA . GLN A 1 85 ? -17.850 20.363 34.071 1.00 54.22 85 GLN A CA 1
ATOM 688 C C . GLN A 1 85 ? -17.696 20.284 35.592 1.00 54.22 85 GLN A C 1
ATOM 690 O O . GLN A 1 85 ? -18.663 20.596 36.289 1.00 54.22 85 GLN A O 1
ATOM 695 N N . GLU A 1 86 ? -16.501 19.992 36.115 1.00 52.75 86 GLU A N 1
ATOM 696 C CA . GLU A 1 86 ? -16.239 19.971 37.559 1.00 52.75 86 GLU A CA 1
ATOM 697 C C . GLU A 1 86 ? -16.403 21.349 38.196 1.00 52.75 86 GLU A C 1
ATOM 699 O O . GLU A 1 86 ? -17.109 21.469 39.194 1.00 52.75 86 GLU A O 1
ATOM 704 N N . LYS A 1 87 ? -15.868 22.431 37.606 1.00 49.66 87 LYS A N 1
ATOM 705 C CA . LYS A 1 87 ? -16.128 23.789 38.127 1.00 49.66 87 LYS A CA 1
ATOM 706 C C . LYS A 1 87 ? -17.620 24.134 38.125 1.00 49.66 87 LYS A C 1
ATOM 708 O O . LYS A 1 87 ? -18.053 24.887 38.998 1.00 49.66 87 LYS A O 1
ATOM 713 N N . SER A 1 88 ? -18.421 23.599 37.199 1.00 49.56 88 SER A N 1
ATOM 714 C CA . SER A 1 88 ? -19.872 23.829 37.164 1.00 49.56 88 SER A CA 1
ATOM 715 C C . SER A 1 88 ? -20.642 23.000 38.202 1.00 49.56 88 SER A C 1
ATOM 717 O O . SER A 1 88 ? -21.499 23.550 38.899 1.00 49.56 88 SER A O 1
ATOM 719 N N . SER A 1 89 ? -20.318 21.712 38.368 1.00 50.31 89 SER A N 1
ATOM 720 C CA . SER A 1 89 ? -20.963 20.816 39.336 1.00 50.31 89 SER A CA 1
ATOM 721 C C . SER A 1 89 ? -20.541 21.157 40.766 1.00 50.31 89 SER A C 1
ATOM 723 O O . SER A 1 89 ? -21.401 21.280 41.638 1.00 50.31 89 SER A O 1
ATOM 725 N N . PHE A 1 90 ? -19.254 21.450 40.984 1.00 47.22 90 PHE A N 1
ATOM 726 C CA . PHE A 1 90 ? -18.721 21.967 42.241 1.00 47.22 90 PHE A CA 1
ATOM 727 C C . PHE A 1 90 ? -19.396 23.283 42.625 1.00 47.22 90 PHE A C 1
ATOM 729 O O . PHE A 1 90 ? -19.922 23.373 43.726 1.00 47.22 90 PHE A O 1
ATOM 736 N N . ASN A 1 91 ? -19.492 24.284 41.737 1.00 50.53 91 ASN A N 1
ATOM 737 C CA . ASN A 1 91 ? -20.189 25.534 42.077 1.00 50.53 91 ASN A CA 1
ATOM 738 C C . ASN A 1 91 ? -21.693 25.345 42.322 1.00 50.53 91 ASN A C 1
ATOM 740 O O . ASN A 1 91 ? -22.261 26.056 43.152 1.00 50.53 91 ASN A O 1
ATOM 744 N N . LYS A 1 92 ? -22.356 24.411 41.628 1.00 49.97 92 LYS A N 1
ATOM 745 C CA . LYS A 1 92 ? -23.787 24.129 41.820 1.00 49.97 92 LYS A CA 1
ATOM 746 C C . LYS A 1 92 ? -24.044 23.452 43.169 1.00 49.97 92 LYS A C 1
ATOM 748 O O . LYS A 1 92 ? -24.890 23.926 43.929 1.00 49.97 92 LYS A O 1
ATOM 753 N N . ASN A 1 93 ? -23.262 22.427 43.501 1.00 48.84 93 ASN A N 1
ATOM 754 C CA . ASN A 1 93 ? -23.364 21.700 44.764 1.00 48.84 93 ASN A CA 1
ATOM 755 C C . ASN A 1 93 ? -22.855 22.547 45.938 1.00 48.84 93 ASN A C 1
ATOM 757 O O . ASN A 1 93 ? -23.519 22.612 46.965 1.00 48.84 93 ASN A O 1
ATOM 761 N N . ALA A 1 94 ? -21.753 23.287 45.782 1.00 47.78 94 ALA A N 1
ATOM 762 C CA . ALA A 1 94 ? -21.261 24.221 46.792 1.00 47.78 94 ALA A CA 1
ATOM 763 C C . ALA A 1 94 ? -22.248 25.370 47.039 1.00 47.78 94 ALA A C 1
ATOM 765 O O . ALA A 1 94 ? -22.475 25.706 48.197 1.00 47.78 94 ALA A O 1
ATOM 766 N N . LYS A 1 95 ? -22.913 25.927 46.009 1.00 51.62 95 LYS A N 1
ATOM 767 C CA . LYS A 1 95 ? -24.027 26.870 46.227 1.00 51.62 95 LYS A CA 1
ATOM 768 C C . LYS A 1 95 ? -25.169 26.219 46.993 1.00 51.62 95 LYS A C 1
ATOM 770 O O . LYS A 1 95 ? -25.617 26.804 47.971 1.00 51.62 95 LYS A O 1
ATOM 775 N N . GLN A 1 96 ? -25.623 25.026 46.603 1.00 52.62 96 GLN A N 1
ATOM 776 C CA . GLN A 1 96 ? -26.701 24.335 47.318 1.00 52.62 96 GLN A CA 1
ATOM 777 C C . GLN A 1 96 ? -26.328 24.039 48.777 1.00 52.62 96 GLN A C 1
ATOM 779 O O . GLN A 1 96 ? -27.113 24.347 49.666 1.00 52.62 96 GLN A O 1
ATOM 784 N N . ILE A 1 97 ? -25.117 23.550 49.050 1.00 54.34 97 ILE A N 1
ATOM 785 C CA . ILE A 1 97 ? -24.612 23.286 50.405 1.00 54.34 97 ILE A CA 1
ATOM 786 C C . ILE A 1 97 ? -24.469 24.588 51.201 1.00 54.34 97 ILE A C 1
ATOM 788 O O . ILE A 1 97 ? -24.937 24.657 52.332 1.00 54.34 97 ILE A O 1
ATOM 792 N N . TYR A 1 98 ? -23.895 25.648 50.625 1.00 49.41 98 TYR A N 1
ATOM 793 C CA . TYR A 1 98 ? -23.762 26.951 51.287 1.00 49.41 98 TYR A CA 1
ATOM 794 C C . TYR A 1 98 ? -25.130 27.587 51.569 1.00 49.41 98 TYR A C 1
ATOM 796 O O . TYR A 1 98 ? -25.316 28.241 52.590 1.00 49.41 98 TYR A O 1
ATOM 804 N N . GLN A 1 99 ? -26.119 27.360 50.702 1.00 50.06 99 GLN A N 1
ATOM 805 C CA . GLN A 1 99 ? -27.475 27.888 50.836 1.00 50.06 99 GLN A CA 1
ATOM 806 C C . GLN A 1 99 ? -28.327 27.064 51.816 1.00 50.06 99 GLN A C 1
ATOM 808 O O . GLN A 1 99 ? -29.057 27.649 52.613 1.00 50.06 99 GLN A O 1
ATOM 813 N N . VAL A 1 100 ? -28.169 25.736 51.855 1.00 54.69 100 VAL A N 1
ATOM 814 C CA . VAL A 1 100 ? -28.738 24.860 52.896 1.00 54.69 100 VAL A CA 1
ATOM 815 C C . VAL A 1 100 ? -28.107 25.160 54.256 1.00 54.69 100 VAL A C 1
ATOM 817 O O . VAL A 1 100 ? -28.836 25.332 55.226 1.00 54.69 100 VAL A O 1
ATOM 820 N N . ASN A 1 101 ? -26.784 25.322 54.333 1.00 50.97 101 ASN A N 1
ATOM 821 C CA . ASN A 1 101 ? -26.085 25.695 55.564 1.00 50.97 101 ASN A CA 1
ATOM 822 C C . ASN A 1 101 ? -26.466 27.123 56.004 1.00 50.97 101 ASN A C 1
ATOM 824 O O . ASN A 1 101 ? -26.782 27.331 57.166 1.00 50.97 101 ASN A O 1
ATOM 828 N N . SER A 1 102 ? -26.591 28.088 55.083 1.00 50.69 102 SER A N 1
ATOM 829 C CA . SER A 1 102 ? -27.141 29.426 55.372 1.00 50.69 102 SER A CA 1
ATOM 830 C C . SER A 1 102 ? -28.573 29.368 55.915 1.00 50.69 102 SER A C 1
ATOM 832 O O . SER A 1 102 ? -28.905 30.093 56.851 1.00 50.69 102 SER A O 1
ATOM 834 N N . ASN A 1 103 ? -29.425 28.502 55.364 1.00 54.47 103 ASN A N 1
ATOM 835 C CA . ASN A 1 103 ? -30.797 28.331 55.838 1.00 54.47 103 ASN A CA 1
ATOM 836 C C . ASN A 1 103 ? -30.843 27.634 57.206 1.00 54.47 103 ASN A C 1
ATOM 838 O O . ASN A 1 103 ? -31.565 28.098 58.082 1.00 54.47 103 ASN A O 1
ATOM 842 N N . LEU A 1 104 ? -30.032 26.597 57.433 1.00 54.38 104 LEU A N 1
ATOM 843 C CA . LEU A 1 104 ? -29.881 25.944 58.737 1.00 54.38 104 LEU A CA 1
ATOM 844 C C . LEU A 1 104 ? -29.313 26.903 59.789 1.00 54.38 104 LEU A C 1
ATOM 846 O O . LEU A 1 104 ? -29.841 26.957 60.891 1.00 54.38 104 LEU A O 1
ATOM 850 N N . GLN A 1 105 ? -28.316 27.721 59.441 1.00 52.16 105 GLN A N 1
ATOM 851 C CA . GLN A 1 105 ? -27.783 28.795 60.285 1.00 52.16 105 GLN A CA 1
ATOM 852 C C . GLN A 1 105 ? -28.869 29.821 60.631 1.00 52.16 105 GLN A C 1
ATOM 854 O O . GLN A 1 105 ? -29.010 30.169 61.795 1.00 52.16 105 GLN A O 1
ATOM 859 N N . LYS A 1 106 ? -29.687 30.267 59.665 1.00 55.22 106 LYS A N 1
ATOM 860 C CA . LYS A 1 106 ? -30.820 31.182 59.916 1.00 55.22 106 LYS A CA 1
ATOM 861 C C . LYS A 1 106 ? -31.895 30.558 60.805 1.00 55.22 106 LYS A C 1
ATOM 863 O O . LYS A 1 106 ? -32.388 31.232 61.701 1.00 55.22 106 LYS A O 1
ATOM 868 N N . ILE A 1 107 ? -32.244 29.290 60.580 1.00 53.59 107 ILE A N 1
ATOM 869 C CA . ILE A 1 107 ? -33.204 28.540 61.404 1.00 53.59 107 ILE A CA 1
ATOM 870 C C . ILE A 1 107 ? -32.653 28.363 62.823 1.00 53.59 107 ILE A C 1
ATOM 872 O O . ILE A 1 107 ? -33.373 28.604 63.786 1.00 53.59 107 ILE A O 1
ATOM 876 N N . LEU A 1 108 ? -31.369 28.028 62.963 1.00 50.59 108 LEU A N 1
ATOM 877 C CA . LEU A 1 108 ? -30.677 27.920 64.245 1.00 50.59 108 LEU A CA 1
ATOM 878 C C . LEU A 1 108 ? -30.633 29.271 64.971 1.00 50.59 108 LEU A C 1
ATOM 880 O O . LEU A 1 108 ? -30.945 29.323 66.153 1.00 50.59 108 LEU A O 1
ATOM 884 N N . PHE A 1 109 ? -30.325 30.370 64.277 1.00 51.31 109 PHE A N 1
ATOM 885 C CA . PHE A 1 109 ? -30.318 31.715 64.861 1.00 51.31 109 PHE A CA 1
ATOM 886 C C . PHE A 1 109 ? -31.726 32.160 65.282 1.00 51.31 109 PHE A C 1
ATOM 888 O O . PHE A 1 109 ? -31.891 32.717 66.363 1.00 51.31 109 PHE A O 1
ATOM 895 N N . ALA A 1 110 ? -32.748 31.869 64.469 1.00 52.81 110 ALA A N 1
ATOM 896 C CA . ALA A 1 110 ? -34.145 32.144 64.796 1.00 52.81 110 ALA A CA 1
ATOM 897 C C . ALA A 1 110 ? -34.624 31.317 65.999 1.00 52.81 110 ALA A C 1
ATOM 899 O O . ALA A 1 110 ? -35.259 31.869 66.894 1.00 52.81 110 ALA A O 1
ATOM 900 N N . LEU A 1 111 ? -34.274 30.029 66.068 1.00 53.50 111 LEU A N 1
ATOM 901 C CA . LEU A 1 111 ? -34.566 29.169 67.216 1.00 53.50 111 LEU A CA 1
ATOM 902 C C . LEU A 1 111 ? -33.834 29.647 68.472 1.00 53.50 111 LEU A C 1
ATOM 904 O O . LEU A 1 111 ? -34.472 29.794 69.507 1.00 53.50 111 LEU A O 1
ATOM 908 N N . ILE A 1 112 ? -32.536 29.955 68.396 1.00 55.16 112 ILE A N 1
ATOM 909 C CA . ILE A 1 112 ? -31.764 30.505 69.522 1.00 55.16 112 ILE A CA 1
ATOM 910 C C . ILE A 1 112 ? -32.390 31.817 70.011 1.00 55.16 112 ILE A C 1
ATOM 912 O O . ILE A 1 112 ? -32.564 31.988 71.214 1.00 55.16 112 ILE A O 1
ATOM 916 N N . PHE A 1 113 ? -32.790 32.714 69.106 1.00 50.78 113 PHE A N 1
ATOM 917 C CA . PHE A 1 113 ? -33.441 33.978 69.459 1.00 50.78 113 PHE A CA 1
ATOM 918 C C . PHE A 1 113 ? -34.813 33.758 70.122 1.00 50.78 113 PHE A C 1
ATOM 920 O O . PHE A 1 113 ? -35.080 34.324 71.180 1.00 50.78 113 PHE A O 1
ATOM 927 N N . GLN A 1 114 ? -35.650 32.869 69.573 1.00 55.66 114 GLN A N 1
ATOM 928 C CA . GLN A 1 114 ? -36.940 32.492 70.167 1.00 55.66 114 GLN A CA 1
ATOM 929 C C . GLN A 1 114 ? -36.779 31.820 71.538 1.00 55.66 114 GLN A C 1
ATOM 931 O O . GLN A 1 114 ? -37.529 32.126 72.463 1.00 55.66 114 GLN A O 1
ATOM 936 N N . PHE A 1 115 ? -35.779 30.950 71.711 1.00 54.81 115 PHE A N 1
ATOM 937 C CA . PHE A 1 115 ? -35.443 30.359 73.009 1.00 54.81 115 PHE A CA 1
ATOM 938 C C . PHE A 1 115 ? -34.919 31.405 74.000 1.00 54.81 115 PHE A C 1
ATOM 940 O O . PHE A 1 115 ? -35.221 31.305 75.188 1.00 54.81 115 PHE A O 1
ATOM 947 N N . GLN A 1 116 ? -34.180 32.420 73.543 1.00 54.06 116 GLN A N 1
ATOM 948 C CA . GLN A 1 116 ? -33.696 33.510 74.391 1.00 54.06 116 GLN A CA 1
ATOM 949 C C . GLN A 1 116 ? -34.851 34.407 74.870 1.00 54.06 116 GLN A C 1
ATOM 951 O O . GLN A 1 116 ? -34.901 34.743 76.054 1.00 54.06 116 GLN A O 1
ATOM 956 N N . GLU A 1 117 ? -35.818 34.734 74.003 1.00 56.12 117 GLU A N 1
ATOM 957 C CA . GLU A 1 117 ? -37.045 35.435 74.410 1.00 56.12 117 GLU A CA 1
ATOM 958 C C . GLU A 1 117 ? -37.909 34.588 75.350 1.00 56.12 117 GLU A C 1
ATOM 960 O O . GLU A 1 117 ? -38.359 35.091 76.379 1.00 56.12 117 GLU A O 1
ATOM 965 N N . LEU A 1 118 ? -38.084 33.292 75.067 1.00 55.44 118 LEU A N 1
ATOM 966 C CA . LEU A 1 118 ? -38.829 32.377 75.936 1.00 55.44 118 LEU A CA 1
ATOM 967 C C . LEU A 1 118 ? -38.174 32.260 77.323 1.00 55.44 118 LEU A C 1
ATOM 969 O O . LEU A 1 118 ? -38.859 32.309 78.344 1.00 55.44 118 LEU A O 1
ATOM 973 N N . LYS A 1 119 ? -36.839 32.170 77.376 1.00 55.19 119 LYS A N 1
ATOM 974 C CA . LYS A 1 119 ? -36.061 32.139 78.621 1.00 55.19 119 LYS A CA 1
ATOM 975 C C . LYS A 1 119 ? -36.195 33.452 79.399 1.00 55.19 119 LYS A C 1
ATOM 977 O O . LYS A 1 119 ? -36.441 33.408 80.601 1.00 55.19 119 LYS A O 1
ATOM 982 N N . ASN A 1 120 ? -36.131 34.603 78.724 1.00 53.84 120 ASN A N 1
ATOM 983 C CA . ASN A 1 120 ? -36.382 35.910 79.341 1.00 53.84 120 ASN A CA 1
ATOM 984 C C . ASN A 1 120 ? -37.828 36.059 79.847 1.00 53.84 120 ASN A C 1
ATOM 986 O O . ASN A 1 120 ? -38.032 36.624 80.919 1.00 53.84 120 ASN A O 1
ATOM 990 N N . ALA A 1 121 ? -38.828 35.545 79.127 1.00 52.94 121 ALA A N 1
ATOM 991 C CA . ALA A 1 121 ? -40.227 35.585 79.555 1.00 52.94 121 ALA A CA 1
ATOM 992 C C . ALA A 1 121 ? -40.474 34.718 80.801 1.00 52.94 121 ALA A C 1
ATOM 994 O O . ALA A 1 121 ? -41.135 35.169 81.736 1.00 52.94 121 ALA A O 1
ATOM 995 N N . ILE A 1 122 ? -39.882 33.517 80.850 1.00 52.38 122 ILE A N 1
ATOM 996 C CA . ILE A 1 122 ? -39.943 32.611 82.008 1.00 52.38 122 ILE A CA 1
ATOM 997 C C . ILE A 1 122 ? -39.217 33.222 83.218 1.00 52.38 122 ILE A C 1
ATOM 999 O O . ILE A 1 122 ? -39.777 33.245 84.311 1.00 52.38 122 ILE A O 1
ATOM 1003 N N . SER A 1 123 ? -38.012 33.778 83.040 1.00 53.88 123 SER A N 1
ATOM 1004 C CA . SER A 1 123 ? -37.266 34.426 84.132 1.00 53.88 123 SER A CA 1
ATOM 1005 C C . SER A 1 123 ? -37.935 35.691 84.686 1.00 53.88 123 SER A C 1
ATOM 1007 O O . SER A 1 123 ? -37.669 36.043 85.830 1.00 53.88 123 SER A O 1
ATOM 1009 N N . ASN A 1 124 ? -38.810 36.350 83.917 1.00 50.56 124 ASN A N 1
ATOM 1010 C CA . ASN A 1 124 ? -39.561 37.540 84.345 1.00 50.56 124 ASN A CA 1
ATOM 1011 C C . ASN A 1 124 ? -41.058 37.269 84.604 1.00 50.56 124 ASN A C 1
ATOM 1013 O O . ASN A 1 124 ? -41.831 38.209 84.777 1.00 50.56 124 ASN A O 1
ATOM 1017 N N . ASN A 1 125 ? -41.474 35.996 84.648 1.00 52.47 125 ASN A N 1
ATOM 1018 C CA . ASN A 1 125 ? -42.837 35.560 84.977 1.00 52.47 125 ASN A CA 1
ATOM 1019 C C . ASN A 1 125 ? -43.951 36.171 84.083 1.00 52.47 125 ASN A C 1
ATOM 1021 O O . ASN A 1 125 ? -45.077 36.398 84.531 1.00 52.47 125 ASN A O 1
ATOM 1025 N N . ILE A 1 126 ? -43.642 36.450 82.811 1.00 51.28 126 ILE A N 1
ATOM 1026 C CA . ILE A 1 126 ? -44.573 37.078 81.858 1.00 51.28 126 ILE A CA 1
ATOM 1027 C C . ILE A 1 126 ? -45.563 36.021 81.322 1.00 51.28 126 ILE A C 1
ATOM 1029 O O . ILE A 1 126 ? -45.118 34.980 80.835 1.00 51.28 126 ILE A O 1
ATOM 1033 N N . PRO A 1 127 ? -46.893 36.261 81.335 1.00 53.12 127 PRO A N 1
ATOM 1034 C CA . PRO A 1 127 ? -47.868 35.292 80.833 1.00 53.12 127 PRO A CA 1
ATOM 1035 C C . PRO A 1 127 ? -47.677 34.954 79.345 1.00 53.12 127 PRO A C 1
ATOM 1037 O O . PRO A 1 127 ? -47.741 35.834 78.483 1.00 53.12 127 PRO A O 1
ATOM 1040 N N . LEU A 1 128 ? -47.535 33.658 79.040 1.00 48.00 128 LEU A N 1
ATOM 1041 C CA . LEU A 1 128 ? -47.255 33.104 77.700 1.00 48.00 128 LEU A CA 1
ATOM 1042 C C . LEU A 1 128 ? -48.190 33.605 76.582 1.00 48.00 128 LEU A C 1
ATOM 1044 O O . LEU A 1 128 ? -47.768 33.721 75.434 1.00 48.00 128 LEU A O 1
ATOM 1048 N N . LYS A 1 129 ? -49.438 33.964 76.911 1.00 46.88 129 LYS A N 1
ATOM 1049 C CA . LYS A 1 129 ? -50.441 34.494 75.967 1.00 46.88 129 LYS A CA 1
ATOM 1050 C C . LYS A 1 129 ? -50.032 35.822 75.299 1.00 46.88 129 LYS A C 1
ATOM 1052 O O . LYS A 1 129 ? -50.625 36.191 74.289 1.00 46.88 129 LYS A O 1
ATOM 1057 N N . ASN A 1 130 ? -49.042 36.532 75.845 1.00 40.88 130 ASN A N 1
ATOM 1058 C CA . ASN A 1 130 ? -48.632 37.856 75.374 1.00 40.88 130 ASN A CA 1
ATOM 1059 C C . ASN A 1 130 ? -47.382 37.856 74.466 1.00 40.88 130 ASN A C 1
ATOM 1061 O O . ASN A 1 130 ? -47.005 38.926 73.986 1.00 40.88 130 ASN A O 1
ATOM 1065 N N . LEU A 1 131 ? -46.752 36.704 74.179 1.00 42.78 131 LEU A N 1
ATOM 1066 C CA . LEU A 1 131 ? -45.674 36.642 73.179 1.00 42.78 131 LEU A CA 1
ATOM 1067 C C . LEU A 1 131 ? -46.237 36.771 71.753 1.00 42.78 131 LEU A C 1
ATOM 1069 O O . LEU A 1 131 ? -46.814 35.831 71.207 1.00 42.78 131 LEU A O 1
ATOM 1073 N N . LYS A 1 132 ? -46.002 37.920 71.108 1.00 45.00 132 LYS A N 1
ATOM 1074 C CA . LYS A 1 132 ? -46.202 38.088 69.660 1.00 45.00 132 LYS A CA 1
ATOM 1075 C C . LYS A 1 132 ? -44.971 37.617 68.882 1.00 45.00 132 LYS A C 1
ATOM 1077 O O . LYS A 1 132 ? -44.158 38.429 68.447 1.00 45.00 132 LYS A O 1
ATOM 1082 N N . LEU A 1 133 ? -44.878 36.311 68.639 1.00 43.44 133 LEU A N 1
ATOM 1083 C CA . LEU A 1 133 ? -44.049 35.793 67.547 1.00 43.44 133 LEU A CA 1
ATOM 1084 C C . LEU A 1 133 ? -44.639 36.293 66.221 1.00 43.44 133 LEU A C 1
ATOM 1086 O O . LEU A 1 133 ? -45.832 36.114 65.983 1.00 43.44 133 LEU A O 1
ATOM 1090 N N . ASN A 1 134 ? -43.832 36.956 65.390 1.00 37.03 134 ASN A N 1
ATOM 1091 C CA . ASN A 1 134 ? -44.305 37.690 64.212 1.00 37.03 134 ASN A CA 1
ATOM 1092 C C . ASN A 1 134 ? -43.928 36.953 62.905 1.00 37.03 134 ASN A C 1
ATOM 1094 O O . ASN A 1 134 ? -42.752 36.976 62.534 1.00 37.03 134 ASN A O 1
ATOM 1098 N N . PRO A 1 135 ? -44.873 36.298 62.196 1.00 46.03 135 PRO A N 1
ATOM 1099 C CA . PRO A 1 135 ? -44.592 35.533 60.988 1.00 46.03 135 PRO A CA 1
ATOM 1100 C C . PRO A 1 135 ? -45.134 36.253 59.742 1.00 46.03 135 PRO A C 1
ATOM 1102 O O . PRO A 1 135 ? -46.303 36.127 59.375 1.00 46.03 135 PRO A O 1
ATOM 1105 N N . ASN A 1 136 ? -44.264 36.985 59.048 1.00 36.72 136 ASN A N 1
ATOM 1106 C CA . ASN A 1 136 ? -44.521 37.391 57.664 1.00 36.72 136 ASN A CA 1
ATOM 1107 C C . ASN A 1 136 ? -44.440 36.128 56.774 1.00 36.72 136 ASN A C 1
ATOM 1109 O O . ASN A 1 136 ? -43.380 35.511 56.739 1.00 36.72 136 ASN A O 1
ATOM 1113 N N . GLN A 1 137 ? -45.465 35.683 56.034 1.00 36.84 137 GLN A N 1
ATOM 1114 C CA . GLN A 1 137 ? -46.832 36.199 55.798 1.00 36.84 137 GLN A CA 1
ATOM 1115 C C . GLN A 1 137 ? -47.787 35.001 55.531 1.00 36.84 137 GLN A C 1
ATOM 1117 O O . GLN A 1 137 ? -47.293 33.957 55.109 1.00 36.84 137 GLN A O 1
ATOM 1122 N N . GLY A 1 138 ? -49.125 35.121 55.685 1.00 29.98 138 GLY A N 1
ATOM 1123 C CA . GLY A 1 138 ? -50.020 34.032 55.206 1.00 29.98 138 GLY A CA 1
ATOM 1124 C C . GLY A 1 138 ? -51.502 33.897 55.634 1.00 29.98 138 GLY A C 1
ATOM 1125 O O . GLY A 1 138 ? -52.057 32.845 55.369 1.00 29.98 138 GLY A O 1
ATOM 1126 N N . ILE A 1 139 ? -52.128 34.887 56.290 1.00 28.94 139 ILE A N 1
ATOM 1127 C CA . ILE A 1 139 ? -53.597 35.132 56.456 1.00 28.94 139 ILE A CA 1
ATOM 1128 C C . ILE A 1 139 ? -54.598 33.933 56.435 1.00 28.94 139 ILE A C 1
ATOM 1130 O O . ILE A 1 139 ? -54.887 33.363 55.387 1.00 28.94 139 ILE A O 1
ATOM 1134 N N . GLY A 1 140 ? -55.324 33.725 57.549 1.00 26.53 140 GLY A N 1
ATOM 1135 C CA . GLY A 1 140 ? -56.595 32.969 57.608 1.00 26.53 140 GLY A CA 1
ATOM 1136 C C . GLY A 1 140 ? -57.306 33.118 58.969 1.00 26.53 140 GLY A C 1
ATOM 1137 O O . GLY A 1 140 ? -56.678 32.917 60.002 1.00 26.53 140 GLY A O 1
ATOM 1138 N N . ILE A 1 141 ? -58.584 33.528 58.991 1.00 27.83 141 ILE A N 1
ATOM 1139 C CA . ILE A 1 141 ? -59.304 34.069 60.177 1.00 27.83 141 ILE A CA 1
ATOM 1140 C C . ILE A 1 141 ? -60.316 33.080 60.804 1.00 27.83 141 ILE A C 1
ATOM 1142 O O . ILE A 1 141 ? -60.984 32.354 60.075 1.00 27.83 141 ILE A O 1
ATOM 1146 N N . GLY A 1 142 ? -60.514 33.125 62.134 1.00 25.69 142 GLY A N 1
ATOM 1147 C CA . GLY A 1 142 ? -61.560 32.384 62.874 1.00 25.69 142 GLY A CA 1
ATOM 1148 C C . GLY A 1 142 ? -61.608 32.744 64.377 1.00 25.69 142 GLY A C 1
ATOM 1149 O O . GLY A 1 142 ? -60.574 33.080 64.946 1.00 25.69 142 GLY A O 1
ATOM 1150 N N . TYR A 1 143 ? -62.793 32.746 65.010 1.00 24.22 143 TYR A N 1
ATOM 1151 C CA . TYR A 1 143 ? -63.070 33.471 66.275 1.00 24.22 143 TYR A CA 1
ATOM 1152 C C . TYR A 1 143 ? -63.007 32.656 67.598 1.00 24.22 143 TYR A C 1
ATOM 1154 O O . TYR A 1 143 ? -63.027 31.430 67.616 1.00 24.22 143 TYR A O 1
ATOM 1162 N N . TYR A 1 144 ? -62.935 33.402 68.712 1.00 33.34 144 TYR A N 1
ATOM 1163 C CA . TYR A 1 144 ? -62.777 33.011 70.130 1.00 33.34 144 TYR A CA 1
ATOM 1164 C C . TYR A 1 144 ? -63.944 32.227 70.780 1.00 33.34 144 TYR A C 1
ATOM 1166 O O . TYR A 1 144 ? -65.093 32.532 70.480 1.00 33.34 144 TYR A O 1
ATOM 1174 N N . GLN A 1 145 ? -63.668 31.427 71.834 1.00 29.03 145 GLN A N 1
ATOM 1175 C CA . GLN A 1 145 ? -63.977 31.752 73.260 1.00 29.03 145 GLN A CA 1
ATOM 1176 C C . GLN A 1 145 ? -63.522 30.658 74.272 1.00 29.03 145 GLN A C 1
ATOM 1178 O O . GLN A 1 145 ? -63.257 29.525 73.896 1.00 29.03 145 GLN A O 1
ATOM 1183 N N . ASN A 1 146 ? -63.378 31.043 75.552 1.00 36.66 146 ASN A N 1
ATOM 1184 C CA . ASN A 1 146 ? -62.906 30.274 76.734 1.00 36.66 146 ASN A CA 1
ATOM 1185 C C . ASN A 1 146 ? -63.982 30.425 77.848 1.00 36.66 146 ASN A C 1
ATOM 1187 O O . ASN A 1 146 ? -64.617 31.487 77.826 1.00 36.66 146 ASN A O 1
ATOM 1191 N N . PRO A 1 147 ? -64.251 29.467 78.773 1.00 47.44 147 PRO A N 1
ATOM 1192 C CA . PRO A 1 147 ? -63.398 29.100 79.935 1.00 47.44 147 PRO A CA 1
ATOM 1193 C C . PRO A 1 147 ? -63.399 27.562 80.225 1.00 47.44 147 PRO A C 1
ATOM 1195 O O . PRO A 1 147 ? -63.868 26.812 79.377 1.00 47.44 147 PRO A O 1
ATOM 1198 N N . GLU A 1 148 ? -62.882 26.952 81.309 1.00 31.12 148 GLU A N 1
ATOM 1199 C CA . GLU A 1 148 ? -62.323 27.359 82.627 1.00 31.12 148 GLU A CA 1
ATOM 1200 C C . GLU A 1 148 ? -60.927 26.708 82.904 1.00 31.12 148 GLU A C 1
ATOM 1202 O O . GLU A 1 148 ? -60.214 26.325 81.979 1.00 31.12 148 GLU A O 1
ATOM 1207 N N . GLU A 1 149 ? -60.496 26.618 84.172 1.00 39.09 149 GLU A N 1
ATOM 1208 C CA . GLU A 1 149 ? -59.157 26.212 84.632 1.00 39.09 149 GLU A CA 1
ATOM 1209 C C . GLU A 1 149 ? -59.102 24.823 85.306 1.00 39.09 149 GLU A C 1
ATOM 1211 O O . GLU A 1 149 ? -60.002 24.449 86.061 1.00 39.09 149 GLU A O 1
ATOM 1216 N N . LYS A 1 150 ? -57.956 24.121 85.187 1.00 30.47 150 LYS A N 1
ATOM 1217 C CA . LYS A 1 150 ? -57.352 23.356 86.306 1.00 30.47 150 LYS A CA 1
ATOM 1218 C C . LYS A 1 150 ? -55.898 22.916 86.042 1.00 30.47 150 LYS A C 1
ATOM 1220 O O . LYS A 1 150 ? -55.603 22.333 85.007 1.00 30.47 150 LYS A O 1
ATOM 1225 N N . LYS A 1 151 ? -55.056 23.063 87.081 1.00 36.38 151 LYS A N 1
ATOM 1226 C CA . LYS A 1 151 ? -53.691 22.502 87.303 1.00 36.38 151 LYS A CA 1
ATOM 1227 C C . LYS A 1 151 ? -52.469 23.232 86.705 1.00 36.38 151 LYS A C 1
ATOM 1229 O O . LYS A 1 151 ? -51.904 22.838 85.690 1.00 36.38 151 LYS A O 1
ATOM 1234 N N . GLN A 1 152 ? -51.921 24.134 87.524 1.00 41.66 152 GLN A N 1
ATOM 1235 C CA . GLN A 1 152 ? -50.600 24.789 87.426 1.00 41.66 152 GLN A CA 1
ATOM 1236 C C . GLN A 1 152 ? -49.354 23.862 87.479 1.00 41.66 152 GLN A C 1
ATOM 1238 O O . GLN A 1 152 ? -48.234 24.358 87.582 1.00 41.66 152 GLN A O 1
ATOM 1243 N N . ASP A 1 153 ? -49.509 22.535 87.409 1.00 40.03 153 ASP A N 1
ATOM 1244 C CA . ASP A 1 153 ? -48.417 21.568 87.650 1.00 40.03 153 ASP A CA 1
ATOM 1245 C C . ASP A 1 153 ? -48.050 20.708 86.417 1.00 40.03 153 ASP A C 1
ATOM 1247 O O . ASP A 1 153 ? -47.077 19.953 86.423 1.00 40.03 153 ASP A O 1
ATOM 1251 N N . GLN A 1 154 ? -48.788 20.851 85.306 1.00 42.91 154 GLN A N 1
ATOM 1252 C CA . GLN A 1 154 ? -48.448 20.197 84.031 1.00 42.91 154 GLN A CA 1
ATOM 1253 C C . GLN A 1 154 ? -47.454 20.996 83.169 1.00 42.91 154 GLN A C 1
ATOM 1255 O O . GLN A 1 154 ? -46.757 20.401 82.345 1.00 42.91 154 GLN A O 1
ATOM 1260 N N . GLU A 1 155 ? -47.337 22.315 83.350 1.00 43.38 155 GLU A N 1
ATOM 1261 C CA . GLU A 1 155 ? -46.440 23.136 82.520 1.00 43.38 155 GLU A CA 1
ATOM 1262 C C . GLU A 1 155 ? -44.965 22.996 82.920 1.00 43.38 155 GLU A C 1
ATOM 1264 O O . GLU A 1 155 ? -44.114 22.822 82.047 1.00 43.38 155 GLU A O 1
ATOM 1269 N N . LYS A 1 156 ? -44.641 22.943 84.222 1.00 40.25 156 LYS A N 1
ATOM 1270 C CA . LYS A 1 156 ? -43.251 22.766 84.691 1.00 40.25 156 LYS A CA 1
ATOM 1271 C C . LYS A 1 156 ? -42.607 21.469 84.183 1.00 40.25 156 LYS A C 1
ATOM 1273 O O . LYS A 1 156 ? -41.438 21.480 83.801 1.00 40.25 156 LYS A O 1
ATOM 1278 N N . ARG A 1 157 ? -43.367 20.366 84.111 1.00 42.53 157 ARG A N 1
ATOM 1279 C CA . ARG A 1 157 ? -42.868 19.084 83.574 1.00 42.53 157 ARG A CA 1
ATOM 1280 C C . ARG A 1 157 ? -42.686 19.113 82.050 1.00 42.53 157 ARG A C 1
ATOM 1282 O O . ARG A 1 157 ? -41.700 18.564 81.565 1.00 42.53 157 ARG A O 1
ATOM 1289 N N . LYS A 1 158 ? -43.555 19.814 81.305 1.00 44.56 158 LYS A N 1
ATOM 1290 C CA . LYS A 1 158 ? -43.366 20.049 79.859 1.00 44.56 158 LYS A CA 1
ATOM 1291 C C . LYS A 1 158 ? -42.131 20.912 79.570 1.00 44.56 158 LYS A C 1
ATOM 1293 O O . LYS A 1 158 ? -41.396 20.622 78.632 1.00 44.56 158 LYS A O 1
ATOM 1298 N N . ILE A 1 159 ? -41.864 21.933 80.387 1.00 43.06 159 ILE A N 1
ATOM 1299 C CA . ILE A 1 159 ? -40.688 22.808 80.234 1.00 43.06 159 ILE A CA 1
ATOM 1300 C C . ILE A 1 159 ? -39.379 22.022 80.429 1.00 43.06 159 ILE A C 1
ATOM 1302 O O . ILE A 1 159 ? -38.462 22.162 79.621 1.00 43.06 159 ILE A O 1
ATOM 1306 N N . PHE A 1 160 ? -39.298 21.137 81.431 1.00 41.22 160 PHE A N 1
ATOM 1307 C CA . PHE A 1 160 ? -38.109 20.295 81.632 1.00 41.22 160 PHE A CA 1
ATOM 1308 C C . PHE A 1 160 ? -37.913 19.248 80.521 1.00 41.22 160 PHE A C 1
ATOM 1310 O O . PHE A 1 160 ? -36.778 19.015 80.102 1.00 41.22 160 PHE A O 1
ATOM 1317 N N . SER A 1 161 ? -38.992 18.657 79.982 1.00 44.19 161 SER A N 1
ATOM 1318 C CA . SER A 1 161 ? -38.869 17.763 78.821 1.00 44.19 161 SER A CA 1
ATOM 1319 C C . SER A 1 161 ? -38.415 18.518 77.569 1.00 44.19 161 SER A C 1
ATOM 1321 O O . SER A 1 161 ? -37.549 18.031 76.850 1.00 44.19 161 SER A O 1
ATOM 1323 N N . LEU A 1 162 ? -38.937 19.727 77.331 1.00 44.00 162 LEU A N 1
ATOM 1324 C CA . LEU A 1 162 ? -38.543 20.574 76.199 1.00 44.00 162 LEU A CA 1
ATOM 1325 C C . LEU A 1 162 ? -37.071 21.008 76.273 1.00 44.00 162 LEU A C 1
ATOM 1327 O O . LEU A 1 162 ? -36.406 21.037 75.242 1.00 44.00 162 LEU A O 1
ATOM 1331 N N . LEU A 1 163 ? -36.537 21.287 77.467 1.00 44.16 163 LEU A N 1
ATOM 1332 C CA . LEU A 1 163 ? -35.133 21.676 77.637 1.00 44.16 163 LEU A CA 1
ATOM 1333 C C . LEU A 1 163 ? -34.164 20.509 77.358 1.00 44.16 163 LEU A C 1
ATOM 1335 O O . LEU A 1 163 ? -33.168 20.684 76.651 1.00 44.16 163 LEU A O 1
ATOM 1339 N N . ASN A 1 164 ? -34.485 19.302 77.837 1.00 46.03 164 ASN A N 1
ATOM 1340 C CA . ASN A 1 164 ? -33.685 18.106 77.552 1.00 46.03 164 ASN A CA 1
ATOM 1341 C C . ASN A 1 164 ? -33.791 17.684 76.079 1.00 46.03 164 ASN A C 1
ATOM 1343 O O . ASN A 1 164 ? -32.774 17.356 75.472 1.00 46.03 164 ASN A O 1
ATOM 1347 N N . ILE A 1 165 ? -34.980 17.773 75.473 1.00 47.69 165 ILE A N 1
ATOM 1348 C CA . ILE A 1 165 ? -35.175 17.528 74.035 1.00 47.69 165 ILE A CA 1
ATOM 1349 C C . ILE A 1 165 ? -34.394 18.553 73.197 1.00 47.69 165 ILE A C 1
ATOM 1351 O O . ILE A 1 165 ? -33.732 18.163 72.241 1.00 47.69 165 ILE A O 1
ATOM 1355 N N . ALA A 1 166 ? -34.382 19.838 73.569 1.00 45.09 166 ALA A N 1
ATOM 1356 C CA . ALA A 1 166 ? -33.592 20.856 72.871 1.00 45.09 166 ALA A CA 1
ATOM 1357 C C . ALA A 1 166 ? -32.081 20.578 72.954 1.00 45.09 166 ALA A C 1
ATOM 1359 O O . ALA A 1 166 ? -31.389 20.632 71.940 1.00 45.09 166 ALA A O 1
ATOM 1360 N N . THR A 1 167 ? -31.572 20.213 74.135 1.00 50.06 167 THR A N 1
ATOM 1361 C CA . THR A 1 167 ? -30.148 19.874 74.316 1.00 50.06 167 THR A CA 1
ATOM 1362 C C . THR A 1 167 ? -29.770 18.607 73.539 1.00 50.06 167 THR A C 1
ATOM 1364 O O . THR A 1 167 ? -28.717 18.562 72.907 1.00 50.06 167 THR A O 1
ATOM 1367 N N . PHE A 1 168 ? -30.656 17.606 73.511 1.00 48.25 168 PHE A N 1
ATOM 1368 C CA . PHE A 1 168 ? -30.481 16.371 72.744 1.00 48.25 168 PHE A CA 1
ATOM 1369 C C . PHE A 1 168 ? -30.522 16.612 71.226 1.00 48.25 168 PHE A C 1
ATOM 1371 O O . PHE A 1 168 ? -29.699 16.061 70.504 1.00 48.25 168 PHE A O 1
ATOM 1378 N N . ILE A 1 169 ? -31.407 17.488 70.735 1.00 52.06 169 ILE A N 1
ATOM 1379 C CA . ILE A 1 169 ? -31.466 17.886 69.319 1.00 52.06 169 ILE A CA 1
ATOM 1380 C C . ILE A 1 169 ? -30.215 18.681 68.917 1.00 52.06 169 ILE A C 1
ATOM 1382 O O . ILE A 1 169 ? -29.649 18.419 67.859 1.00 52.06 169 ILE A O 1
ATOM 1386 N N . ILE A 1 170 ? -29.731 19.602 69.757 1.00 52.03 170 ILE A N 1
ATOM 1387 C CA . ILE A 1 170 ? -28.478 20.336 69.503 1.00 52.03 170 ILE A CA 1
ATOM 1388 C C . ILE A 1 170 ? -27.281 19.371 69.479 1.00 52.03 170 ILE A C 1
ATOM 1390 O O . ILE A 1 170 ? -26.435 19.474 68.591 1.00 52.03 170 ILE A O 1
ATOM 1394 N N . ALA A 1 171 ? -27.239 18.392 70.389 1.00 51.19 171 ALA A N 1
ATOM 1395 C CA . ALA A 1 171 ? -26.228 17.338 70.379 1.00 51.19 171 ALA A CA 1
ATOM 1396 C C . ALA A 1 171 ? -26.322 16.455 69.121 1.00 51.19 171 ALA A C 1
ATOM 1398 O O . ALA A 1 171 ? -25.294 16.197 68.503 1.00 51.19 171 ALA A O 1
ATOM 1399 N N . LEU A 1 172 ? -27.525 16.060 68.680 1.00 51.81 172 LEU A N 1
ATOM 1400 C CA . LEU A 1 172 ? -27.719 15.312 67.429 1.00 51.81 172 LEU A CA 1
ATOM 1401 C C . LEU A 1 172 ? -27.274 16.106 66.193 1.00 51.81 172 LEU A C 1
ATOM 1403 O O . LEU A 1 172 ? -26.696 15.528 65.279 1.00 51.81 172 LEU A O 1
ATOM 1407 N N . LEU A 1 173 ? -27.523 17.417 66.151 1.00 50.72 173 LEU A N 1
ATOM 1408 C CA . LEU A 1 173 ? -27.131 18.285 65.034 1.00 50.72 173 LEU A CA 1
ATOM 1409 C C . LEU A 1 173 ? -25.614 18.537 65.001 1.00 50.72 173 LEU A C 1
ATOM 1411 O O . LEU A 1 173 ? -25.020 18.571 63.921 1.00 50.72 173 LEU A O 1
ATOM 1415 N N . LEU A 1 174 ? -24.960 18.646 66.161 1.00 49.56 174 LEU A N 1
ATOM 1416 C CA . LEU A 1 174 ? -23.495 18.684 66.262 1.00 49.56 174 LEU A CA 1
ATOM 1417 C C . LEU A 1 174 ? -22.863 17.332 65.901 1.00 49.56 174 LEU A C 1
ATOM 1419 O O . LEU A 1 174 ? -21.904 17.288 65.135 1.00 49.56 174 LEU A O 1
ATOM 1423 N N . PHE A 1 175 ? -23.426 16.219 66.375 1.00 48.84 175 PHE A N 1
ATOM 1424 C CA . PHE A 1 175 ? -22.915 14.886 66.056 1.00 48.84 175 PHE A CA 1
ATOM 1425 C C . PHE A 1 175 ? -23.126 14.547 64.576 1.00 48.84 175 PHE A C 1
ATOM 1427 O O . PHE A 1 175 ? -22.206 14.065 63.926 1.00 48.84 175 PHE A O 1
ATOM 1434 N N . GLY A 1 176 ? -24.294 14.886 64.021 1.00 51.75 176 GLY A N 1
ATOM 1435 C CA . GLY A 1 176 ? -24.627 14.724 62.606 1.00 51.75 176 GLY A CA 1
ATOM 1436 C C . GLY A 1 176 ? -23.782 15.595 61.676 1.00 51.75 176 GLY A C 1
ATOM 1437 O O . GLY A 1 176 ? -23.404 15.145 60.600 1.00 51.75 176 GLY A O 1
ATOM 1438 N N . SER A 1 177 ? -23.419 16.816 62.083 1.00 51.19 177 SER A N 1
ATOM 1439 C CA . SER A 1 177 ? -22.505 17.646 61.283 1.00 51.19 177 SER A CA 1
ATOM 1440 C C . SER A 1 177 ? -21.054 17.154 61.344 1.00 51.19 177 SER A C 1
ATOM 1442 O O . SER A 1 177 ? -20.363 17.216 60.328 1.00 51.19 177 SER A O 1
ATOM 1444 N N . ILE A 1 178 ? -20.602 16.591 62.471 1.00 46.94 178 ILE A N 1
ATOM 1445 C CA . ILE A 1 178 ? -19.269 15.978 62.599 1.00 46.94 178 ILE A CA 1
ATOM 1446 C C . ILE A 1 178 ? -19.181 14.645 61.837 1.00 46.94 178 ILE A C 1
ATOM 1448 O O . ILE A 1 178 ? -18.207 14.427 61.118 1.00 46.94 178 ILE A O 1
ATOM 1452 N N . THR A 1 179 ? -20.192 13.772 61.912 1.00 50.56 179 THR A N 1
ATOM 1453 C CA . THR A 1 179 ? -20.215 12.535 61.110 1.00 50.56 179 THR A CA 1
ATOM 1454 C C . THR A 1 179 ? -20.350 12.827 59.619 1.00 50.56 179 THR A C 1
ATOM 1456 O O . THR A 1 179 ? -19.678 12.172 58.829 1.00 50.56 179 THR A O 1
ATOM 1459 N N . PHE A 1 180 ? -21.100 13.857 59.212 1.00 50.09 180 PHE A N 1
ATOM 1460 C CA . PHE A 1 180 ? -21.118 14.319 57.819 1.00 50.09 180 PHE A CA 1
ATOM 1461 C C . PHE A 1 180 ? -19.741 14.839 57.362 1.00 50.09 180 PHE A C 1
ATOM 1463 O O . PHE A 1 180 ? -19.299 14.514 56.261 1.00 50.09 180 PHE A O 1
ATOM 1470 N N . LEU A 1 181 ? -19.015 15.572 58.219 1.00 47.34 181 LEU A N 1
ATOM 1471 C CA . LEU A 1 181 ? -17.643 16.016 57.942 1.00 47.34 181 LEU A CA 1
ATOM 1472 C C . LEU A 1 181 ? -16.688 14.827 57.724 1.00 47.34 181 LEU A C 1
ATOM 1474 O O . LEU A 1 181 ? -15.876 14.841 56.802 1.00 47.34 181 LEU A O 1
ATOM 1478 N N . ILE A 1 182 ? -16.796 13.790 58.558 1.00 50.31 182 ILE A N 1
ATOM 1479 C CA . ILE A 1 182 ? -15.918 12.612 58.523 1.00 50.31 182 ILE A CA 1
ATOM 1480 C C . ILE A 1 182 ? -16.253 11.695 57.338 1.00 50.31 182 ILE A C 1
ATOM 1482 O O . ILE A 1 182 ? -15.347 11.288 56.617 1.00 50.31 182 ILE A O 1
ATOM 1486 N N . ILE A 1 183 ? -17.537 11.405 57.105 1.00 51.72 183 ILE A N 1
ATOM 1487 C CA . ILE A 1 183 ? -17.986 10.451 56.078 1.00 51.72 183 ILE A CA 1
ATOM 1488 C C . ILE A 1 183 ? -17.876 11.039 54.664 1.00 51.72 183 ILE A C 1
ATOM 1490 O O . ILE A 1 183 ? -17.502 10.314 53.750 1.00 51.72 183 ILE A O 1
ATOM 1494 N N . TYR A 1 184 ? -18.161 12.333 54.464 1.00 49.09 184 TYR A N 1
ATOM 1495 C CA . TYR A 1 184 ? -18.194 12.922 53.116 1.00 49.09 184 TYR A CA 1
ATOM 1496 C C . TYR A 1 184 ? -16.961 13.750 52.733 1.00 49.09 184 TYR A C 1
ATOM 1498 O O . TYR A 1 184 ? -16.644 13.806 51.549 1.00 49.09 184 TYR A O 1
ATOM 1506 N N . ILE A 1 185 ? -16.241 14.391 53.667 1.00 49.31 185 ILE A N 1
ATOM 1507 C CA . ILE A 1 185 ? -15.096 15.253 53.295 1.00 49.31 185 ILE A CA 1
ATOM 1508 C C . ILE A 1 185 ? -13.766 14.489 53.299 1.00 49.31 185 ILE A C 1
ATOM 1510 O O . ILE A 1 185 ? -12.898 14.792 52.480 1.00 49.31 185 ILE A O 1
ATOM 1514 N N . ILE A 1 186 ? -13.582 13.495 54.175 1.00 52.75 186 ILE A N 1
ATOM 1515 C CA . ILE A 1 186 ? -12.303 12.767 54.261 1.00 52.75 186 ILE A CA 1
ATOM 1516 C C . ILE A 1 186 ? -12.067 11.875 53.026 1.00 52.75 186 ILE A C 1
ATOM 1518 O O . ILE A 1 186 ? -11.010 12.047 52.413 1.00 52.75 186 ILE A O 1
ATOM 1522 N N . PRO A 1 187 ? -13.018 11.026 52.573 1.00 50.06 187 PRO A N 1
ATOM 1523 C CA . PRO A 1 187 ? -12.851 10.271 51.328 1.00 50.06 187 PRO A CA 1
ATOM 1524 C C . PRO A 1 187 ? -12.704 11.197 50.118 1.00 50.06 187 PRO A C 1
ATOM 1526 O O . PRO A 1 187 ? -11.752 11.065 49.360 1.00 50.06 187 PRO A O 1
ATOM 1529 N N . PHE A 1 188 ? -13.536 12.240 50.022 1.00 46.78 188 PHE A N 1
ATOM 1530 C CA . PHE A 1 188 ? -13.471 13.211 48.926 1.00 46.78 188 PHE A CA 1
ATOM 1531 C C . PHE A 1 188 ? -12.117 13.938 48.840 1.00 46.78 188 PHE A C 1
ATOM 1533 O O . PHE A 1 188 ? -11.643 14.232 47.748 1.00 46.78 188 PHE A O 1
ATOM 1540 N N . LYS A 1 189 ? -11.444 14.196 49.971 1.00 48.28 189 LYS A N 1
ATOM 1541 C CA . LYS A 1 189 ? -10.080 14.756 49.993 1.00 48.28 189 LYS A CA 1
ATOM 1542 C C . LYS A 1 189 ? -9.023 13.742 49.534 1.00 48.28 189 LYS A C 1
ATOM 1544 O O . LYS A 1 189 ? -8.011 14.143 48.959 1.00 48.28 189 LYS A O 1
ATOM 1549 N N . GLN A 1 190 ? -9.250 12.452 49.775 1.00 51.53 190 GLN A N 1
ATOM 1550 C CA . GLN A 1 190 ? -8.404 11.360 49.294 1.00 51.53 190 GLN A CA 1
ATOM 1551 C C . GLN A 1 190 ? -8.571 11.164 47.778 1.00 51.53 190 GLN A C 1
ATOM 1553 O O . GLN A 1 190 ? -7.574 11.067 47.063 1.00 51.53 190 GLN A O 1
ATOM 1558 N N . ASP A 1 191 ? -9.805 11.238 47.278 1.00 50.38 191 ASP A N 1
ATOM 1559 C CA . ASP A 1 191 ? -10.126 11.193 45.850 1.00 50.38 191 ASP A CA 1
ATOM 1560 C C . ASP A 1 191 ? -9.578 12.418 45.107 1.00 50.38 191 ASP A C 1
ATOM 1562 O O . ASP A 1 191 ? -8.931 12.261 44.074 1.00 50.38 191 ASP A O 1
ATOM 1566 N N . LEU A 1 192 ? -9.700 13.629 45.675 1.00 50.50 192 LEU A N 1
ATOM 1567 C CA . LEU A 1 192 ? -9.056 14.834 45.127 1.00 50.50 192 LEU A CA 1
ATOM 1568 C C . LEU A 1 192 ? -7.528 14.694 45.063 1.00 50.50 192 LEU A C 1
ATOM 1570 O O . LEU A 1 192 ? -6.904 15.174 44.121 1.00 50.50 192 LEU A O 1
ATOM 1574 N N . SER A 1 193 ? -6.914 14.048 46.060 1.00 47.81 193 SER A N 1
ATOM 1575 C CA . SER A 1 193 ? -5.468 13.796 46.093 1.00 47.81 193 SER A CA 1
ATOM 1576 C C . SER A 1 193 ? -5.046 12.803 45.005 1.00 47.81 193 SER A C 1
ATOM 1578 O O . SER A 1 193 ? -4.072 13.043 44.290 1.00 47.81 193 SER A O 1
ATOM 1580 N N . ASN A 1 194 ? -5.808 11.721 44.823 1.00 52.41 194 ASN A N 1
ATOM 1581 C CA . ASN A 1 194 ? -5.570 10.734 43.770 1.00 52.41 194 ASN A CA 1
ATOM 1582 C C . ASN A 1 194 ? -5.776 11.332 42.370 1.00 52.41 194 ASN A C 1
ATOM 1584 O O . ASN A 1 194 ? -4.924 11.142 41.502 1.00 52.41 194 ASN A O 1
ATOM 1588 N N . LEU A 1 195 ? -6.835 12.121 42.167 1.00 46.53 195 LEU A N 1
ATOM 1589 C CA . LEU A 1 195 ? -7.117 12.792 40.897 1.00 46.53 195 LEU A CA 1
ATOM 1590 C C . LEU A 1 195 ? -6.076 13.876 40.576 1.00 46.53 195 LEU A C 1
ATOM 1592 O O . LEU A 1 195 ? -5.622 13.968 39.441 1.00 46.53 195 LEU A O 1
ATOM 1596 N N . ASN A 1 196 ? -5.620 14.646 41.569 1.00 49.53 196 ASN A N 1
ATOM 1597 C CA . ASN A 1 196 ? -4.542 15.628 41.400 1.00 49.53 196 ASN A CA 1
ATOM 1598 C C . ASN A 1 196 ? -3.186 14.960 41.091 1.00 49.53 196 ASN A C 1
ATOM 1600 O O . ASN A 1 196 ? -2.389 15.492 40.319 1.00 49.53 196 ASN A O 1
ATOM 1604 N N . ASN A 1 197 ? -2.930 13.768 41.641 1.00 53.78 197 ASN A N 1
ATOM 1605 C CA . ASN A 1 197 ? -1.762 12.965 41.277 1.00 53.78 197 ASN A CA 1
ATOM 1606 C C . ASN A 1 197 ? -1.883 12.386 39.855 1.00 53.78 197 ASN A C 1
ATOM 1608 O O . ASN A 1 197 ? -0.900 12.414 39.121 1.00 53.78 197 ASN A O 1
ATOM 1612 N N . GLN A 1 198 ? -3.067 11.934 39.427 1.00 51.19 198 GLN A N 1
ATOM 1613 C CA . GLN A 1 198 ? -3.311 11.511 38.040 1.00 51.19 198 GLN A CA 1
ATOM 1614 C C . GLN A 1 198 ? -3.201 12.678 37.047 1.00 51.19 198 GLN A C 1
ATOM 1616 O O . GLN A 1 198 ? -2.585 12.525 35.996 1.00 51.19 198 GLN A O 1
ATOM 1621 N N . LEU A 1 199 ? -3.710 13.865 37.393 1.00 53.91 199 LEU A N 1
ATOM 1622 C CA . LEU A 1 199 ? -3.525 15.093 36.611 1.00 53.91 199 LEU A CA 1
ATOM 1623 C C . LEU A 1 199 ? -2.044 15.459 36.477 1.00 53.91 199 LEU A C 1
ATOM 1625 O O . LEU A 1 199 ? -1.606 15.730 35.365 1.00 53.91 199 LEU A O 1
ATOM 1629 N N . LYS A 1 200 ? -1.252 15.370 37.554 1.00 54.12 200 LYS A N 1
ATOM 1630 C CA . LYS A 1 200 ? 0.207 15.558 37.480 1.00 54.12 200 LYS A CA 1
ATOM 1631 C C . LYS A 1 200 ? 0.909 14.520 36.605 1.00 54.12 200 LYS A C 1
ATOM 1633 O O . LYS A 1 200 ? 1.784 14.895 35.837 1.00 54.12 200 LYS A O 1
ATOM 1638 N N . GLN A 1 201 ? 0.541 13.242 36.694 1.00 50.59 201 GLN A N 1
ATOM 1639 C CA . GLN A 1 201 ? 1.106 12.200 35.824 1.00 50.59 201 GLN A CA 1
ATOM 1640 C C . GLN A 1 201 ? 0.756 12.452 34.347 1.00 50.59 201 GLN A C 1
ATOM 1642 O O . GLN A 1 201 ? 1.613 12.318 33.478 1.00 50.59 201 GLN A O 1
ATOM 1647 N N . ASN A 1 202 ? -0.463 12.918 34.064 1.00 48.06 202 ASN A N 1
ATOM 1648 C CA . ASN A 1 202 ? -0.881 13.295 32.713 1.00 48.06 202 ASN A CA 1
ATOM 1649 C C . ASN A 1 202 ? -0.221 14.600 32.223 1.00 48.06 202 ASN A C 1
ATOM 1651 O O . ASN A 1 202 ? 0.040 14.730 31.031 1.00 48.06 202 ASN A O 1
ATOM 1655 N N . GLU A 1 203 ? 0.089 15.556 33.104 1.00 51.31 203 GLU A N 1
ATOM 1656 C CA . GLU A 1 203 ? 0.882 16.746 32.754 1.00 51.31 203 GLU A CA 1
ATOM 1657 C C . GLU A 1 203 ? 2.347 16.401 32.468 1.00 51.31 203 GLU A C 1
ATOM 1659 O O . GLU A 1 203 ? 2.903 16.928 31.509 1.00 51.31 203 GLU A O 1
ATOM 1664 N N . ILE A 1 204 ? 2.942 15.467 33.218 1.00 52.12 204 ILE A N 1
ATOM 1665 C CA . ILE A 1 204 ? 4.277 14.922 32.925 1.00 52.12 204 ILE A CA 1
ATOM 1666 C C . ILE A 1 204 ? 4.272 14.226 31.553 1.00 52.12 204 ILE A C 1
ATOM 1668 O O . ILE A 1 204 ? 5.128 14.512 30.722 1.00 52.12 204 ILE A O 1
ATOM 1672 N N . PHE A 1 205 ? 3.262 13.398 31.265 1.00 47.28 205 PHE A N 1
ATOM 1673 C CA . PHE A 1 205 ? 3.107 12.733 29.965 1.00 47.28 205 PHE A CA 1
ATOM 1674 C C . PHE A 1 205 ? 2.907 13.723 28.799 1.00 47.28 205 PHE A C 1
ATOM 1676 O O . PHE A 1 205 ? 3.481 13.541 27.726 1.00 47.28 205 PHE A O 1
ATOM 1683 N N . LEU A 1 206 ? 2.145 14.806 28.997 1.00 46.47 206 LEU A N 1
ATOM 1684 C CA . LEU A 1 206 ? 1.971 15.860 27.988 1.00 46.47 206 LEU A CA 1
ATOM 1685 C C . LEU A 1 206 ? 3.259 16.671 27.759 1.00 46.47 206 LEU A C 1
ATOM 1687 O O . LEU A 1 206 ? 3.592 16.945 26.607 1.00 46.47 206 LEU A O 1
ATOM 1691 N N . GLN A 1 207 ? 4.018 16.984 28.815 1.00 52.38 207 GLN A N 1
ATOM 1692 C CA . GLN A 1 207 ? 5.344 17.610 28.703 1.00 52.38 207 GLN A CA 1
ATOM 1693 C C . GLN A 1 207 ? 6.347 16.700 27.977 1.00 52.38 207 GLN A C 1
ATOM 1695 O O . GLN A 1 207 ? 7.170 17.171 27.195 1.00 52.38 207 GLN A O 1
ATOM 1700 N N . GLU A 1 208 ? 6.260 15.387 28.186 1.00 47.78 208 GLU A N 1
ATOM 1701 C CA . GLU A 1 208 ? 7.099 14.402 27.502 1.00 47.78 208 GLU A CA 1
ATOM 1702 C C . GLU A 1 208 ? 6.707 14.239 26.018 1.00 47.78 208 GLU A C 1
ATOM 1704 O O . GLU A 1 208 ? 7.574 14.020 25.172 1.00 47.78 208 GLU A O 1
ATOM 1709 N N . ILE A 1 209 ? 5.437 14.453 25.653 1.00 45.00 209 ILE A N 1
ATOM 1710 C CA . ILE A 1 209 ? 4.991 14.556 24.250 1.00 45.00 209 ILE A CA 1
ATOM 1711 C C . ILE A 1 209 ? 5.458 15.869 23.596 1.00 45.00 209 ILE A C 1
ATOM 1713 O O . ILE A 1 209 ? 5.927 15.839 22.457 1.00 45.00 209 ILE A O 1
ATOM 1717 N N . GLU A 1 210 ? 5.393 17.010 24.289 1.00 44.78 210 GLU A N 1
ATOM 1718 C CA . GLU A 1 210 ? 5.914 18.292 23.777 1.00 44.78 210 GLU A CA 1
ATOM 1719 C C . GLU A 1 210 ? 7.432 18.234 23.545 1.00 44.78 210 GLU A C 1
ATOM 1721 O O . GLU A 1 210 ? 7.901 18.581 22.459 1.00 44.78 210 GLU A O 1
ATOM 1726 N N . LYS A 1 211 ? 8.186 17.648 24.482 1.00 42.94 211 LYS A N 1
ATOM 1727 C CA . LYS A 1 211 ? 9.628 17.389 24.332 1.00 42.94 211 LYS A CA 1
ATOM 1728 C C . LYS A 1 211 ? 9.959 16.478 23.137 1.00 42.94 211 LYS A C 1
ATOM 1730 O O . LYS A 1 211 ? 11.018 16.615 22.528 1.00 42.94 211 LYS A O 1
ATOM 1735 N N . ASN A 1 212 ? 9.059 15.562 22.774 1.00 41.06 212 ASN A N 1
ATOM 1736 C CA . ASN A 1 212 ? 9.218 14.703 21.598 1.00 41.06 212 ASN A CA 1
ATOM 1737 C C . ASN A 1 212 ? 8.829 15.396 20.276 1.00 41.06 212 ASN A C 1
ATOM 1739 O O . ASN A 1 212 ? 9.410 15.063 19.240 1.00 41.06 212 ASN A O 1
ATOM 1743 N N . LYS A 1 213 ? 7.930 16.395 20.287 1.00 40.78 213 LYS A N 1
ATOM 1744 C CA . LYS A 1 213 ? 7.654 17.245 19.109 1.00 40.78 213 LYS A CA 1
ATOM 1745 C C . LYS A 1 213 ? 8.880 18.067 18.703 1.00 40.78 213 LYS A C 1
ATOM 1747 O O . LYS A 1 213 ? 9.239 18.072 17.528 1.00 40.78 213 LYS A O 1
ATOM 1752 N N . GLU A 1 214 ? 9.578 18.675 19.663 1.00 36.31 214 GLU A N 1
ATOM 1753 C CA . GLU A 1 214 ? 10.812 19.441 19.401 1.00 36.31 214 GLU A CA 1
ATOM 1754 C C . GLU A 1 214 ? 11.978 18.572 18.886 1.00 36.31 214 GLU A C 1
ATOM 1756 O O . GLU A 1 214 ? 12.945 19.091 18.334 1.00 36.31 214 GLU A O 1
ATOM 1761 N N . SER A 1 215 ? 11.884 17.242 19.005 1.00 36.59 215 SER A N 1
ATOM 1762 C CA . SER A 1 215 ? 12.895 16.303 18.506 1.00 36.59 215 SER A CA 1
ATOM 1763 C C . SER A 1 215 ? 12.627 15.773 17.086 1.00 36.59 215 SER A C 1
ATOM 1765 O O . SER A 1 215 ? 13.460 15.021 16.573 1.00 36.59 215 SER A O 1
ATOM 1767 N N . GLN A 1 216 ? 11.498 16.116 16.444 1.00 35.03 216 GLN A N 1
ATOM 1768 C CA . GLN A 1 216 ? 11.183 15.691 15.065 1.00 35.03 216 GLN A CA 1
ATOM 1769 C C . GLN A 1 216 ? 10.772 16.820 14.102 1.00 35.03 216 GLN A C 1
ATOM 1771 O O . GLN A 1 216 ? 10.425 16.531 12.956 1.00 35.03 216 GLN A O 1
ATOM 1776 N N . ILE A 1 217 ? 10.911 18.094 14.485 1.00 33.97 217 ILE A N 1
ATOM 1777 C CA . ILE A 1 217 ? 10.932 19.210 13.522 1.00 33.97 217 ILE A CA 1
ATOM 1778 C C . ILE A 1 217 ? 12.373 19.370 13.026 1.00 33.97 217 ILE A C 1
ATOM 1780 O O . ILE A 1 217 ? 13.139 20.215 13.476 1.00 33.97 217 ILE A O 1
ATOM 1784 N N . GLY A 1 218 ? 12.755 18.458 12.133 1.00 33.66 218 GLY A N 1
ATOM 1785 C CA . GLY A 1 218 ? 14.095 18.346 11.562 1.00 33.66 218 GLY A CA 1
ATOM 1786 C C . GLY A 1 218 ? 14.053 18.231 10.045 1.00 33.66 218 GLY A C 1
ATOM 1787 O O . GLY A 1 218 ? 14.591 17.263 9.515 1.00 33.66 218 GLY A O 1
ATOM 1788 N N . ASN A 1 219 ? 13.329 19.147 9.393 1.00 33.25 219 ASN A N 1
ATOM 1789 C CA . ASN A 1 219 ? 13.553 19.694 8.046 1.00 33.25 219 ASN A CA 1
ATOM 1790 C C . ASN A 1 219 ? 12.400 20.652 7.682 1.00 33.25 219 ASN A C 1
ATOM 1792 O O . ASN A 1 219 ? 11.283 20.474 8.159 1.00 33.25 219 ASN A O 1
ATOM 1796 N N . GLU A 1 220 ? 12.693 21.630 6.820 1.00 32.88 220 GLU A N 1
ATOM 1797 C CA . GLU A 1 220 ? 11.726 22.546 6.185 1.00 32.88 220 GLU A CA 1
ATOM 1798 C C . GLU A 1 220 ? 10.971 23.507 7.124 1.00 32.88 220 GLU A C 1
ATOM 1800 O O . GLU A 1 220 ? 9.746 23.574 7.159 1.00 32.88 220 GLU A O 1
ATOM 1805 N N . GLN A 1 221 ? 11.738 24.391 7.766 1.00 26.34 221 GLN A N 1
ATOM 1806 C CA . GLN A 1 221 ? 11.429 25.815 7.624 1.00 26.34 221 GLN A CA 1
ATOM 1807 C C . GLN A 1 221 ? 12.673 26.524 7.078 1.00 26.34 221 GLN A C 1
ATOM 1809 O O . GLN A 1 221 ? 13.651 26.745 7.793 1.00 26.34 221 GLN A O 1
ATOM 1814 N N . GLU A 1 222 ? 12.650 26.823 5.777 1.00 37.38 222 GLU A N 1
ATOM 1815 C CA . GLU A 1 222 ? 13.549 27.814 5.195 1.00 37.38 222 GLU A CA 1
ATOM 1816 C C . GLU A 1 222 ? 13.210 29.176 5.801 1.00 37.38 222 GLU A C 1
ATOM 1818 O O . GLU A 1 222 ? 12.169 29.744 5.490 1.00 37.38 222 GLU A O 1
ATOM 1823 N N . ASP A 1 223 ? 14.099 29.723 6.623 1.00 24.86 223 ASP A N 1
ATOM 1824 C CA . ASP A 1 223 ? 14.115 31.157 6.894 1.00 24.86 223 ASP A CA 1
ATOM 1825 C C . ASP A 1 223 ? 15.567 31.655 6.948 1.00 24.86 223 ASP A C 1
ATOM 1827 O O . ASP A 1 223 ? 16.320 31.408 7.888 1.00 24.86 223 ASP A O 1
ATOM 1831 N N . ALA A 1 224 ? 15.944 32.348 5.869 1.00 27.22 224 ALA A N 1
ATOM 1832 C CA . ALA A 1 224 ? 17.089 33.248 5.733 1.00 27.22 224 ALA A CA 1
ATOM 1833 C C . ALA A 1 224 ? 18.478 32.759 6.219 1.00 27.22 224 ALA A C 1
ATOM 1835 O O . ALA A 1 224 ? 18.969 33.157 7.273 1.00 27.22 224 ALA A O 1
ATOM 1836 N N . ILE A 1 225 ? 19.202 32.059 5.337 1.00 29.95 225 ILE A N 1
ATOM 1837 C CA . ILE A 1 225 ? 20.375 32.613 4.616 1.00 29.95 225 ILE A CA 1
ATOM 1838 C C . ILE A 1 225 ? 20.636 31.727 3.389 1.00 29.95 225 ILE A C 1
ATOM 1840 O O . ILE A 1 225 ? 20.778 30.510 3.493 1.00 29.95 225 ILE A O 1
ATOM 1844 N N . SER A 1 226 ? 20.697 32.340 2.208 1.00 31.67 226 SER A N 1
ATOM 1845 C CA . SER A 1 226 ? 20.840 31.651 0.924 1.00 31.67 226 SER A CA 1
ATOM 1846 C C . SER A 1 226 ? 22.247 31.073 0.720 1.00 31.67 226 SER A C 1
ATOM 1848 O O . SER A 1 226 ? 23.122 31.739 0.165 1.00 31.67 226 SER A O 1
ATOM 1850 N N . ASN A 1 227 ? 22.457 29.809 1.086 1.00 34.50 227 ASN A N 1
ATOM 1851 C CA . ASN A 1 227 ? 23.633 29.041 0.665 1.00 34.50 227 ASN A CA 1
ATOM 1852 C C . ASN A 1 227 ? 23.368 28.335 -0.673 1.00 34.50 227 ASN A C 1
ATOM 1854 O O . ASN A 1 227 ? 23.352 27.111 -0.765 1.00 34.50 227 ASN A O 1
ATOM 1858 N N . ASN A 1 228 ? 23.186 29.136 -1.727 1.00 37.97 228 ASN A N 1
ATOM 1859 C CA . ASN A 1 228 ? 23.158 28.666 -3.113 1.00 37.97 228 ASN A CA 1
ATOM 1860 C C . ASN A 1 228 ? 24.601 28.369 -3.573 1.00 37.97 228 ASN A C 1
ATOM 1862 O O . ASN A 1 228 ? 25.179 29.106 -4.375 1.00 37.97 228 ASN A O 1
ATOM 1866 N N . THR A 1 229 ? 25.243 27.353 -2.984 1.00 45.09 229 THR A N 1
ATOM 1867 C CA . THR A 1 229 ? 26.632 26.969 -3.289 1.00 45.09 229 THR A CA 1
ATOM 1868 C C . THR A 1 229 ? 26.703 26.158 -4.582 1.00 45.09 229 THR A C 1
ATOM 1870 O O . THR A 1 229 ? 27.052 24.978 -4.611 1.00 45.09 229 THR A O 1
ATOM 1873 N N . ASN A 1 230 ? 26.440 26.861 -5.683 1.00 55.91 230 ASN A N 1
ATOM 1874 C CA . ASN A 1 230 ? 26.541 26.404 -7.075 1.00 55.91 230 ASN A CA 1
ATOM 1875 C C . ASN A 1 230 ? 27.993 26.193 -7.545 1.00 55.91 230 ASN A C 1
ATOM 1877 O O . ASN A 1 230 ? 28.262 26.152 -8.742 1.00 55.91 230 ASN A O 1
ATOM 1881 N N . PHE A 1 231 ? 28.922 26.090 -6.595 1.00 56.44 231 PHE A N 1
ATOM 1882 C CA . PHE A 1 231 ? 30.343 25.864 -6.784 1.00 56.44 231 PHE A CA 1
ATOM 1883 C C . PHE A 1 231 ? 30.786 24.754 -5.831 1.00 56.44 231 PHE A C 1
ATOM 1885 O O . PHE A 1 231 ? 30.692 24.903 -4.610 1.00 56.44 231 PHE A O 1
ATOM 1892 N N . LYS A 1 232 ? 31.287 23.647 -6.381 1.00 54.06 232 LYS A N 1
ATOM 1893 C CA . LYS A 1 232 ? 31.921 22.571 -5.609 1.00 54.06 232 LYS A CA 1
ATOM 1894 C C . LYS A 1 232 ? 33.255 22.216 -6.248 1.00 54.06 232 LYS A C 1
ATOM 1896 O O . LYS A 1 232 ? 33.336 22.083 -7.463 1.00 54.06 232 LYS A O 1
ATOM 1901 N N . VAL A 1 233 ? 34.271 22.006 -5.416 1.00 53.66 233 VAL A N 1
ATOM 1902 C CA . VAL A 1 233 ? 35.521 21.345 -5.814 1.00 53.66 233 VAL A CA 1
ATOM 1903 C C . VAL A 1 233 ? 35.627 20.079 -4.987 1.00 53.66 233 VAL A C 1
ATOM 1905 O O . VAL A 1 233 ? 35.563 20.174 -3.759 1.00 53.66 233 VAL A O 1
ATOM 1908 N N . ASP A 1 234 ? 35.797 18.924 -5.617 1.00 49.94 234 ASP A N 1
ATOM 1909 C CA . ASP A 1 234 ? 35.950 17.652 -4.902 1.00 49.94 234 ASP A CA 1
ATOM 1910 C C . ASP A 1 234 ? 37.391 17.430 -4.385 1.00 49.94 234 ASP A C 1
ATOM 1912 O O . ASP A 1 234 ? 38.214 18.351 -4.329 1.00 49.94 234 ASP A O 1
ATOM 1916 N N . ASP A 1 235 ? 37.679 16.221 -3.913 1.00 44.78 235 ASP A N 1
ATOM 1917 C CA . ASP A 1 235 ? 38.987 15.773 -3.426 1.00 44.78 235 ASP A CA 1
ATOM 1918 C C . ASP A 1 235 ? 39.979 15.425 -4.556 1.00 44.78 235 ASP A C 1
ATOM 1920 O O . ASP A 1 235 ? 41.181 15.317 -4.311 1.00 44.78 235 ASP A O 1
ATOM 1924 N N . LYS A 1 236 ? 39.496 15.299 -5.798 1.00 49.78 236 LYS A N 1
ATOM 1925 C CA . LYS A 1 236 ? 40.277 14.984 -7.008 1.00 49.78 236 LYS A CA 1
ATOM 1926 C C . LYS A 1 236 ? 40.626 16.223 -7.836 1.00 49.78 236 LYS A C 1
ATOM 1928 O O . LYS A 1 236 ? 41.401 16.119 -8.786 1.00 49.78 236 LYS A O 1
ATOM 1933 N N . GLY A 1 237 ? 40.084 17.384 -7.464 1.00 49.12 237 GLY A N 1
ATOM 1934 C CA . GLY A 1 237 ? 40.295 18.660 -8.144 1.00 49.12 237 GLY A CA 1
ATOM 1935 C C . GLY A 1 237 ? 39.311 18.934 -9.283 1.00 49.12 237 GLY A C 1
ATOM 1936 O O . GLY A 1 237 ? 39.546 19.861 -10.055 1.00 49.12 237 GLY A O 1
ATOM 1937 N N . ASN A 1 238 ? 38.222 18.167 -9.392 1.00 52.34 238 ASN A N 1
ATOM 1938 C CA . ASN A 1 238 ? 37.155 18.449 -10.350 1.00 52.34 238 ASN A CA 1
ATOM 1939 C C . ASN A 1 238 ? 36.317 19.628 -9.852 1.00 52.34 238 ASN A C 1
ATOM 1941 O O . ASN A 1 238 ? 36.082 19.761 -8.646 1.00 52.34 238 ASN A O 1
ATOM 1945 N N . ILE A 1 239 ? 35.860 20.475 -10.776 1.00 58.03 239 ILE A N 1
ATOM 1946 C CA . ILE A 1 239 ? 35.131 21.707 -10.461 1.00 58.03 239 ILE A CA 1
ATOM 1947 C C . ILE A 1 239 ? 33.740 21.653 -11.092 1.00 58.03 239 ILE A C 1
ATOM 1949 O O . ILE A 1 239 ? 33.599 21.469 -12.302 1.00 58.03 239 ILE A O 1
ATOM 1953 N N . TYR A 1 240 ? 32.718 21.835 -10.258 1.00 54.03 240 TYR A N 1
ATOM 1954 C CA . TYR A 1 240 ? 31.310 21.776 -10.639 1.00 54.03 240 TYR A CA 1
ATOM 1955 C C . TYR A 1 240 ? 30.670 23.161 -10.507 1.00 54.03 240 TYR A C 1
ATOM 1957 O O . TYR A 1 240 ? 30.584 23.693 -9.394 1.00 54.03 240 TYR A O 1
ATOM 1965 N N . PHE A 1 241 ? 30.195 23.711 -11.629 1.00 62.12 241 PHE A N 1
ATOM 1966 C CA . PHE A 1 241 ? 29.412 24.949 -11.693 1.00 62.12 241 PHE A CA 1
ATOM 1967 C C . PHE A 1 241 ? 27.958 24.635 -12.066 1.00 62.12 241 PHE A C 1
ATOM 1969 O O . PHE A 1 241 ? 27.658 24.269 -13.207 1.00 62.12 241 PHE A O 1
ATOM 1976 N N . THR A 1 242 ? 27.042 24.786 -11.109 1.00 52.09 242 THR A N 1
ATOM 1977 C CA . THR A 1 242 ? 25.636 24.372 -11.266 1.00 52.09 242 THR A CA 1
ATOM 1978 C C . THR A 1 242 ? 24.669 25.485 -10.880 1.00 52.09 242 THR A C 1
ATOM 1980 O O . THR A 1 242 ? 24.101 25.455 -9.794 1.00 52.09 242 THR A O 1
ATOM 1983 N N . GLY A 1 243 ? 24.471 26.467 -11.763 1.00 52.06 243 GLY A N 1
ATOM 1984 C CA . GLY A 1 243 ? 23.535 27.580 -11.553 1.00 52.06 243 GLY A CA 1
ATOM 1985 C C . GLY A 1 243 ? 24.206 28.944 -11.358 1.00 52.06 243 GLY A C 1
ATOM 1986 O O . GLY A 1 243 ? 25.421 29.049 -11.213 1.00 52.06 243 GLY A O 1
ATOM 1987 N N . GLY A 1 244 ? 23.399 30.010 -11.375 1.00 45.31 244 GLY A N 1
ATOM 1988 C CA . GLY A 1 244 ? 23.898 31.387 -11.411 1.00 45.31 244 GLY A CA 1
ATOM 1989 C C . GLY A 1 244 ? 24.644 31.796 -10.139 1.00 45.31 244 GLY A C 1
ATOM 1990 O O . GLY A 1 244 ? 24.061 31.824 -9.055 1.00 45.31 244 GLY A O 1
ATOM 1991 N N . LEU A 1 245 ? 25.925 32.131 -10.288 1.00 52.88 245 LEU A N 1
ATOM 1992 C CA . LEU A 1 245 ? 26.798 32.659 -9.240 1.00 52.88 245 LEU A CA 1
ATOM 1993 C C . LEU A 1 245 ? 27.084 34.143 -9.495 1.00 52.88 245 LEU A C 1
ATOM 1995 O O . LEU A 1 245 ? 27.369 34.555 -10.621 1.00 52.88 245 LEU A O 1
ATOM 1999 N N . THR A 1 246 ? 27.070 34.949 -8.433 1.00 48.72 246 THR A N 1
ATOM 2000 C CA . THR A 1 246 ? 27.383 36.383 -8.507 1.00 48.72 246 THR A CA 1
ATOM 2001 C C . THR A 1 246 ? 28.368 36.799 -7.418 1.00 48.72 246 THR A C 1
ATOM 2003 O O . THR A 1 246 ? 27.963 37.056 -6.286 1.00 48.72 246 THR A O 1
ATOM 2006 N N . GLY A 1 247 ? 29.641 36.939 -7.793 1.00 52.12 247 GLY A N 1
ATOM 2007 C CA . GLY A 1 247 ? 30.675 37.581 -6.984 1.00 52.12 247 GLY A CA 1
ATOM 2008 C C . GLY A 1 247 ? 31.407 36.643 -6.022 1.00 52.12 247 GLY A C 1
ATOM 2009 O O . GLY A 1 247 ? 30.818 36.054 -5.119 1.00 52.12 247 GLY A O 1
ATOM 2010 N N . GLY A 1 248 ? 32.728 36.574 -6.181 1.00 59.94 248 GLY A N 1
ATOM 2011 C CA . GLY A 1 248 ? 33.640 35.908 -5.254 1.00 59.94 248 GLY A CA 1
ATOM 2012 C C . GLY A 1 248 ? 34.820 35.246 -5.965 1.00 59.94 248 GLY A C 1
ATOM 2013 O O . GLY A 1 248 ? 34.816 35.099 -7.187 1.00 59.94 248 GLY A O 1
ATOM 2014 N N . TYR A 1 249 ? 35.833 34.854 -5.191 1.00 59.81 249 TYR A N 1
ATOM 2015 C CA . TYR A 1 249 ? 37.003 34.137 -5.700 1.00 59.81 249 TYR A CA 1
ATOM 2016 C C . TYR A 1 249 ? 37.581 33.161 -4.664 1.00 59.81 249 TYR A C 1
ATOM 2018 O O . TYR A 1 249 ? 37.331 33.300 -3.462 1.00 59.81 249 TYR A O 1
ATOM 2026 N N . ILE A 1 250 ? 38.383 32.206 -5.141 1.00 61.47 250 ILE A N 1
ATOM 2027 C CA . ILE A 1 250 ? 39.195 31.272 -4.340 1.00 61.47 250 ILE A CA 1
ATOM 2028 C C . ILE A 1 250 ? 40.623 31.314 -4.875 1.00 61.47 250 ILE A C 1
ATOM 2030 O O . ILE A 1 250 ? 40.816 31.324 -6.093 1.00 61.47 250 ILE A O 1
ATOM 2034 N N . ASP A 1 251 ? 41.608 31.378 -3.980 1.00 61.47 251 ASP A N 1
ATOM 2035 C CA . ASP A 1 251 ? 43.024 31.429 -4.351 1.00 61.47 251 ASP A CA 1
ATOM 2036 C C . ASP A 1 251 ? 43.551 30.038 -4.744 1.00 61.47 251 ASP A C 1
ATOM 2038 O O . ASP A 1 251 ? 42.993 29.014 -4.351 1.00 61.47 251 ASP A O 1
ATOM 2042 N N . THR A 1 252 ? 44.612 29.982 -5.541 1.00 52.53 252 THR A N 1
ATOM 2043 C CA . THR A 1 252 ? 44.998 28.755 -6.275 1.00 52.53 252 THR A CA 1
ATOM 2044 C C . THR A 1 252 ? 45.679 27.726 -5.370 1.00 52.53 252 THR A C 1
ATOM 2046 O O . THR A 1 252 ? 45.420 26.526 -5.448 1.00 52.53 252 THR A O 1
ATOM 2049 N N . ASP A 1 253 ? 46.509 28.236 -4.460 1.00 56.28 253 ASP A N 1
ATOM 2050 C CA . ASP A 1 253 ? 47.235 27.497 -3.427 1.00 56.28 253 ASP A CA 1
ATOM 2051 C C . ASP A 1 253 ? 46.441 27.446 -2.105 1.00 56.28 253 ASP A C 1
ATOM 2053 O O . ASP A 1 253 ? 47.016 27.477 -1.013 1.00 56.28 253 ASP A O 1
ATOM 2057 N N . THR A 1 254 ? 45.106 27.424 -2.182 1.00 62.97 254 THR A N 1
ATOM 2058 C CA . THR A 1 254 ? 44.251 27.432 -0.991 1.00 62.97 254 THR A CA 1
ATOM 2059 C C . THR A 1 254 ? 44.378 26.119 -0.217 1.00 62.97 254 THR A C 1
ATOM 2061 O O . THR A 1 254 ? 43.948 25.043 -0.646 1.00 62.97 254 THR A O 1
ATOM 2064 N N . GLU A 1 255 ? 44.958 26.228 0.975 1.00 70.81 255 GLU A N 1
ATOM 2065 C CA . GLU A 1 255 ? 45.009 25.176 1.978 1.00 70.81 255 GLU A CA 1
ATOM 2066 C C . GLU A 1 255 ? 44.244 25.585 3.233 1.00 70.81 255 GLU A C 1
ATOM 2068 O O . GLU A 1 255 ? 44.156 26.769 3.561 1.00 70.81 255 GLU A O 1
ATOM 2073 N N . ASN A 1 256 ? 43.728 24.594 3.962 1.00 84.81 256 ASN A N 1
ATOM 2074 C CA . ASN A 1 256 ? 43.224 24.839 5.301 1.00 84.81 256 ASN A CA 1
ATOM 2075 C C . ASN A 1 256 ? 44.401 25.209 6.215 1.00 84.81 256 ASN A C 1
ATOM 2077 O O . ASN A 1 256 ? 45.320 24.409 6.417 1.00 84.81 256 ASN A O 1
ATOM 2081 N N . LEU A 1 257 ? 44.380 26.426 6.753 1.00 88.00 257 LEU A N 1
ATOM 2082 C CA . LEU A 1 257 ? 45.427 26.919 7.640 1.00 88.00 257 LEU A CA 1
ATOM 2083 C C . LEU A 1 257 ? 45.301 26.381 9.072 1.00 88.00 257 LEU A C 1
ATOM 2085 O O . LEU A 1 257 ? 46.289 26.450 9.802 1.00 88.00 257 LEU A O 1
ATOM 2089 N N . ILE A 1 258 ? 44.139 25.845 9.472 1.00 89.50 258 ILE A N 1
ATOM 2090 C CA . ILE A 1 258 ? 43.899 25.303 10.819 1.00 89.50 258 ILE A CA 1
ATOM 2091 C C . ILE A 1 258 ? 44.607 23.960 11.011 1.00 89.50 258 ILE A C 1
ATOM 2093 O O . ILE A 1 258 ? 44.409 23.007 10.251 1.00 89.50 258 ILE A O 1
ATOM 2097 N N . ILE A 1 259 ? 45.391 23.884 12.087 1.00 84.62 259 ILE A N 1
ATOM 2098 C CA . ILE A 1 259 ? 46.012 22.655 12.583 1.00 84.62 259 ILE A CA 1
ATOM 2099 C C . ILE A 1 259 ? 44.948 21.860 13.353 1.00 84.62 259 ILE A C 1
ATOM 2101 O O . ILE A 1 259 ? 44.196 22.441 14.127 1.00 84.62 259 ILE A O 1
ATOM 2105 N N . ASN A 1 260 ? 44.890 20.540 13.139 1.00 85.62 260 ASN A N 1
ATOM 2106 C CA . ASN A 1 260 ? 43.899 19.642 13.752 1.00 85.62 260 ASN A CA 1
ATOM 2107 C C . ASN A 1 260 ? 42.427 20.025 13.469 1.00 85.62 260 ASN A C 1
ATOM 2109 O O . ASN A 1 260 ? 41.558 19.946 14.331 1.00 85.62 260 ASN A O 1
ATOM 2113 N N . SER A 1 261 ? 42.141 20.433 12.232 1.00 86.12 261 SER A N 1
ATOM 2114 C CA . SER A 1 261 ? 40.843 20.969 11.793 1.00 86.12 261 SER A CA 1
ATOM 2115 C C . SER A 1 261 ? 39.651 20.004 11.870 1.00 86.12 261 SER A C 1
ATOM 2117 O O . SER A 1 261 ? 38.513 20.470 11.942 1.00 86.12 261 SER A O 1
ATOM 2119 N N . SER A 1 262 ? 39.906 18.693 11.851 1.00 84.62 262 SER A N 1
ATOM 2120 C CA . SER A 1 262 ? 38.933 17.607 12.049 1.00 84.62 262 SER A CA 1
ATOM 2121 C C . SER A 1 262 ? 38.939 17.032 13.473 1.00 84.62 262 SER A C 1
ATOM 2123 O O . SER A 1 262 ? 38.256 16.053 13.730 1.00 84.62 262 SER A O 1
ATOM 2125 N N . PHE A 1 263 ? 39.717 17.598 14.406 1.00 89.19 263 PHE A N 1
ATOM 2126 C CA . PHE A 1 263 ? 39.852 17.129 15.795 1.00 89.19 263 PHE A CA 1
ATOM 2127 C C . PHE A 1 263 ? 40.351 15.674 15.989 1.00 89.19 263 PHE A C 1
ATOM 2129 O O . PHE A 1 263 ? 40.388 15.172 17.115 1.00 89.19 263 PHE A O 1
ATOM 2136 N N . GLU A 1 264 ? 40.793 14.995 14.925 1.00 85.50 264 GLU A N 1
ATOM 2137 C CA . GLU A 1 264 ? 41.273 13.605 14.971 1.00 85.50 264 GLU A CA 1
ATOM 2138 C C . GLU A 1 264 ? 42.669 13.435 15.601 1.00 85.50 264 GLU A C 1
ATOM 2140 O O . GLU A 1 264 ? 43.052 12.315 15.935 1.00 85.50 264 GLU A O 1
ATOM 2145 N N . GLN A 1 265 ? 43.445 14.511 15.782 1.00 80.62 265 GLN A N 1
ATOM 2146 C CA . GLN A 1 265 ? 44.677 14.472 16.579 1.00 80.62 265 GLN A CA 1
ATOM 2147 C C . GLN A 1 265 ? 44.309 14.750 18.037 1.00 80.62 265 GLN A C 1
ATOM 2149 O O . GLN A 1 265 ? 43.935 15.871 18.381 1.00 80.62 265 GLN A O 1
ATOM 2154 N N . ASN A 1 266 ? 44.358 13.717 18.876 1.00 74.38 266 ASN A N 1
ATOM 2155 C CA . ASN A 1 266 ? 44.053 13.829 20.297 1.00 74.38 266 ASN A CA 1
ATOM 2156 C C . ASN A 1 266 ? 44.843 12.804 21.120 1.00 74.38 266 ASN A C 1
ATOM 2158 O O . ASN A 1 266 ? 44.475 11.637 21.197 1.00 74.38 266 ASN A O 1
ATOM 2162 N N . ASP A 1 267 ? 45.912 13.242 21.785 1.00 65.44 267 ASP A N 1
ATOM 2163 C CA . ASP A 1 267 ? 46.703 12.335 22.633 1.00 65.44 267 ASP A CA 1
ATOM 2164 C C . ASP A 1 267 ? 46.037 12.101 24.008 1.00 65.44 267 ASP A C 1
ATOM 2166 O O . ASP A 1 267 ? 46.299 11.093 24.665 1.00 65.44 267 ASP A O 1
ATOM 2170 N N . ASN A 1 268 ? 45.153 13.013 24.446 1.00 67.69 268 ASN A N 1
ATOM 2171 C CA . ASN A 1 268 ? 44.539 13.003 25.787 1.00 67.69 268 ASN A CA 1
ATOM 2172 C C . ASN A 1 268 ? 43.008 13.245 25.808 1.00 67.69 268 ASN A C 1
ATOM 2174 O O . ASN A 1 268 ? 42.450 13.556 26.860 1.00 67.69 268 ASN A O 1
ATOM 2178 N N . GLY A 1 269 ? 42.310 13.146 24.667 1.00 65.56 269 GLY A N 1
ATOM 2179 C CA . GLY A 1 269 ? 40.857 13.407 24.568 1.00 65.56 269 GLY A CA 1
ATOM 2180 C C . GLY A 1 269 ? 40.439 14.887 24.665 1.00 65.56 269 GLY A C 1
ATOM 2181 O O . GLY A 1 269 ? 39.250 15.202 24.724 1.00 65.56 269 GLY A O 1
ATOM 2182 N N . GLN A 1 270 ? 41.411 15.799 24.666 1.00 76.50 270 GLN A N 1
ATOM 2183 C CA . GLN A 1 270 ? 41.220 17.249 24.590 1.00 76.50 270 GLN A CA 1
ATOM 2184 C C . GLN A 1 270 ? 41.492 17.748 23.160 1.00 76.50 270 GLN A C 1
ATOM 2186 O O . GLN A 1 270 ? 42.183 17.060 22.405 1.00 76.50 270 GLN A O 1
ATOM 2191 N N . PRO A 1 271 ? 40.953 18.915 22.752 1.00 81.69 271 PRO A N 1
ATOM 2192 C CA . PRO A 1 271 ? 41.199 19.484 21.429 1.00 81.69 271 PRO A CA 1
ATOM 2193 C C . PRO A 1 271 ? 42.625 20.048 21.334 1.00 81.69 271 PRO A C 1
ATOM 2195 O O . PRO A 1 271 ? 42.852 21.250 21.491 1.00 81.69 271 PRO A O 1
ATOM 2198 N N . ASP A 1 272 ? 43.596 19.175 21.066 1.00 83.25 272 ASP A N 1
ATOM 2199 C CA . ASP A 1 272 ? 44.985 19.570 20.834 1.00 83.25 272 ASP A CA 1
ATOM 2200 C C . ASP A 1 272 ? 45.053 20.622 19.709 1.00 83.25 272 ASP A C 1
ATOM 2202 O O . ASP A 1 272 ? 44.354 20.520 18.699 1.00 83.25 272 ASP A O 1
ATOM 2206 N N . PHE A 1 273 ? 45.897 21.643 19.891 1.00 88.00 273 PHE A N 1
ATOM 2207 C CA . PHE A 1 273 ? 46.006 22.843 19.040 1.00 88.00 273 PHE A CA 1
ATOM 2208 C C . PHE A 1 273 ? 44.840 23.853 19.113 1.00 88.00 273 PHE A C 1
ATOM 2210 O O . PHE A 1 273 ? 44.777 24.759 18.280 1.00 88.00 273 PHE A O 1
ATOM 2217 N N . TYR A 1 274 ? 43.979 23.802 20.135 1.00 91.31 274 TYR A N 1
ATOM 2218 C CA . TYR A 1 274 ? 42.958 24.831 20.387 1.00 91.31 274 TYR A CA 1
ATOM 2219 C C . TYR A 1 274 ? 43.168 25.546 21.728 1.00 91.31 274 TYR A C 1
ATOM 2221 O O . TYR A 1 274 ? 43.493 24.929 22.738 1.00 91.31 274 TYR A O 1
ATOM 2229 N N . THR A 1 275 ? 42.941 26.863 21.752 1.00 91.62 275 THR A N 1
ATOM 2230 C CA . THR A 1 275 ? 42.911 27.656 22.991 1.00 91.62 275 THR A CA 1
ATOM 2231 C C . THR A 1 275 ? 41.468 27.824 23.461 1.00 91.62 275 THR A C 1
ATOM 2233 O O . THR A 1 275 ? 40.620 28.314 22.710 1.00 91.62 275 THR A O 1
ATOM 2236 N N . LEU A 1 276 ? 41.197 27.448 24.713 1.00 92.75 276 LEU A N 1
ATOM 2237 C CA . LEU A 1 276 ? 39.906 27.641 25.376 1.00 92.75 276 LEU A CA 1
ATOM 2238 C C . LEU A 1 276 ? 39.884 28.973 26.142 1.00 92.75 276 LEU A C 1
ATOM 2240 O O . LEU A 1 276 ? 40.845 29.320 26.828 1.00 92.75 276 LEU A O 1
ATOM 2244 N N . GLY A 1 277 ? 38.784 29.720 26.034 1.00 89.88 277 GLY A N 1
ATOM 2245 C CA . GLY A 1 277 ? 38.623 31.035 26.656 1.00 89.88 277 GLY A CA 1
ATOM 2246 C C . GLY A 1 277 ? 37.218 31.307 27.201 1.00 89.88 277 GLY A C 1
ATOM 2247 O O . GLY A 1 277 ? 36.249 30.600 26.915 1.00 89.88 277 GLY A O 1
ATOM 2248 N N . GLY A 1 278 ? 37.100 32.369 28.002 1.00 91.69 278 GLY A N 1
ATOM 2249 C CA . GLY A 1 278 ? 35.864 32.693 28.716 1.00 91.69 278 GLY A CA 1
ATOM 2250 C C . GLY A 1 278 ? 35.552 31.648 29.791 1.00 91.69 278 GLY A C 1
ATOM 2251 O O . GLY A 1 278 ? 36.326 31.478 30.728 1.00 91.69 278 GLY A O 1
ATOM 2252 N N . ASN A 1 279 ? 34.422 30.957 29.651 1.00 94.62 279 ASN A N 1
ATOM 2253 C CA . ASN A 1 279 ? 33.969 29.872 30.526 1.00 94.62 279 ASN A CA 1
ATOM 2254 C C . ASN A 1 279 ? 34.352 28.464 30.019 1.00 94.62 279 ASN A C 1
ATOM 2256 O O . ASN A 1 279 ? 34.024 27.470 30.675 1.00 94.62 279 ASN A O 1
ATOM 2260 N N . ALA A 1 280 ? 35.019 28.357 28.863 1.00 91.56 280 ALA A N 1
ATOM 2261 C CA . ALA A 1 280 ? 35.466 27.077 28.318 1.00 91.56 280 ALA A CA 1
ATOM 2262 C C . ALA A 1 280 ? 36.604 26.476 29.156 1.00 91.56 280 ALA A C 1
ATOM 2264 O O . ALA A 1 280 ? 37.587 27.143 29.470 1.00 91.56 280 ALA A O 1
ATOM 2265 N N . THR A 1 281 ? 36.448 25.206 29.524 1.00 89.81 281 THR A N 1
ATOM 2266 C CA . THR A 1 281 ? 37.404 24.413 30.307 1.00 89.81 281 THR A CA 1
ATOM 2267 C C . THR A 1 281 ? 37.400 22.971 29.809 1.00 89.81 281 THR A C 1
ATOM 2269 O O . THR A 1 281 ? 36.388 22.505 29.291 1.00 89.81 281 THR A O 1
ATOM 2272 N N . GLU A 1 282 ? 38.479 22.232 30.058 1.00 84.62 282 GLU A N 1
ATOM 2273 C CA . GLU A 1 282 ? 38.631 20.809 29.696 1.00 84.62 282 GLU A CA 1
ATOM 2274 C C . GLU A 1 282 ? 37.496 19.890 30.203 1.00 84.62 282 GLU A C 1
ATOM 2276 O O . GLU A 1 282 ? 37.291 18.803 29.668 1.00 84.62 282 GLU A O 1
ATOM 2281 N N . GLY A 1 283 ? 36.742 20.313 31.229 1.00 85.12 283 GLY A N 1
ATOM 2282 C CA . GLY A 1 283 ? 35.594 19.579 31.780 1.00 85.12 283 GLY A CA 1
ATOM 2283 C C . GLY A 1 283 ? 34.221 19.967 31.210 1.00 85.12 283 GLY A C 1
ATOM 2284 O O . GLY A 1 283 ? 33.223 19.386 31.624 1.00 85.12 283 GLY A O 1
ATOM 2285 N N . ASN A 1 284 ? 34.139 20.961 30.319 1.00 90.44 284 ASN A N 1
ATOM 2286 C CA . ASN A 1 284 ? 32.892 21.385 29.655 1.00 90.44 284 ASN A CA 1
ATOM 2287 C C . ASN A 1 284 ? 33.046 21.639 28.142 1.00 90.44 284 ASN A C 1
ATOM 2289 O O . ASN A 1 284 ? 32.059 21.927 27.469 1.00 90.44 284 ASN A O 1
ATOM 2293 N N . THR A 1 285 ? 34.276 21.574 27.631 1.00 92.81 285 THR A N 1
ATOM 2294 C CA . THR A 1 285 ? 34.650 21.766 26.231 1.00 92.81 285 THR A CA 1
ATOM 2295 C C . THR A 1 285 ? 35.717 20.722 25.897 1.00 92.81 285 THR A C 1
ATOM 2297 O O . THR A 1 285 ? 36.886 20.925 26.205 1.00 92.81 285 THR A O 1
ATOM 2300 N N . TYR A 1 286 ? 35.301 19.578 25.352 1.00 91.88 286 TYR A N 1
ATOM 2301 C CA . TYR A 1 286 ? 36.125 18.370 25.193 1.00 91.88 286 TYR A CA 1
ATOM 2302 C C . TYR A 1 286 ? 35.747 17.599 23.920 1.00 91.88 286 TYR A C 1
ATOM 2304 O O . TYR A 1 286 ? 34.700 17.853 23.320 1.00 91.88 286 TYR A O 1
ATOM 2312 N N . LEU A 1 287 ? 36.584 16.658 23.476 1.00 91.94 287 LEU A N 1
ATOM 2313 C CA . LEU A 1 287 ? 36.283 15.869 22.279 1.00 91.94 287 LEU A CA 1
ATOM 2314 C C . LEU A 1 287 ? 35.276 14.757 22.576 1.00 91.94 287 LEU A C 1
ATOM 2316 O O . LEU A 1 287 ? 35.378 14.059 23.584 1.00 91.94 287 LEU A O 1
ATOM 2320 N N . SER A 1 288 ? 34.304 14.582 21.684 1.00 89.94 288 SER A N 1
ATOM 2321 C CA . SER A 1 288 ? 33.267 13.561 21.802 1.00 89.94 288 SER A CA 1
ATOM 2322 C C . SER A 1 288 ? 33.056 12.803 20.495 1.00 89.94 288 SER A C 1
ATOM 2324 O O . SER A 1 288 ? 33.158 13.363 19.406 1.00 89.94 288 SER A O 1
ATOM 2326 N N . GLN A 1 289 ? 32.692 11.529 20.635 1.00 89.50 289 GLN A N 1
ATOM 2327 C CA . GLN A 1 289 ? 32.290 10.627 19.553 1.00 89.50 289 GLN A CA 1
ATOM 2328 C C . GLN A 1 289 ? 30.755 10.478 19.469 1.00 89.50 289 GLN A C 1
ATOM 2330 O O . GLN A 1 289 ? 30.248 9.647 18.718 1.00 89.50 289 GLN A O 1
ATOM 2335 N N . ASP A 1 290 ? 29.995 11.291 20.224 1.00 88.31 290 ASP A N 1
ATOM 2336 C CA . ASP A 1 290 ? 28.519 11.309 20.212 1.00 88.31 290 ASP A CA 1
ATOM 2337 C C . ASP A 1 290 ? 27.959 11.626 18.803 1.00 88.31 290 ASP A C 1
ATOM 2339 O O . ASP A 1 290 ? 26.884 11.156 18.423 1.00 88.31 290 ASP A O 1
ATOM 2343 N N . THR A 1 291 ? 28.668 12.458 18.027 1.00 86.56 291 THR A N 1
ATOM 2344 C CA . THR A 1 291 ? 28.380 12.785 16.620 1.00 86.56 291 THR A CA 1
ATOM 2345 C C . THR A 1 291 ? 29.572 13.512 15.985 1.00 86.56 291 THR A C 1
ATOM 2347 O O . THR A 1 291 ? 30.112 14.424 16.596 1.00 86.56 291 THR A O 1
ATOM 2350 N N . SER A 1 292 ? 29.891 13.206 14.725 1.00 88.00 292 SER A N 1
ATOM 2351 C CA . SER A 1 292 ? 30.840 13.952 13.876 1.00 88.00 292 SER A CA 1
ATOM 2352 C C . SER A 1 292 ? 30.189 14.362 12.542 1.00 88.00 292 SER A C 1
ATOM 2354 O O . SER A 1 292 ? 29.095 13.894 12.196 1.00 88.00 292 SER A O 1
ATOM 2356 N N . PHE A 1 293 ? 30.819 15.298 11.837 1.00 82.25 293 PHE A N 1
ATOM 2357 C CA . PHE A 1 293 ? 30.588 15.682 10.444 1.00 82.25 293 PHE A CA 1
ATOM 2358 C C . PHE A 1 293 ? 31.581 14.960 9.521 1.00 82.25 293 PHE A C 1
ATOM 2360 O O . PHE A 1 293 ? 31.168 14.415 8.497 1.00 82.25 293 PHE A O 1
ATOM 2367 N N . ALA A 1 294 ? 32.860 14.908 9.907 1.00 75.94 294 ALA A N 1
ATOM 2368 C CA . ALA A 1 294 ? 33.901 14.124 9.246 1.00 75.94 294 ALA A CA 1
ATOM 2369 C C . ALA A 1 294 ? 34.866 13.553 10.299 1.00 75.94 294 ALA A C 1
ATOM 2371 O O . ALA A 1 294 ? 35.116 14.185 11.313 1.00 75.94 294 ALA A O 1
ATOM 2372 N N . GLY A 1 295 ? 35.403 12.351 10.077 1.00 81.38 295 GLY A N 1
ATOM 2373 C CA . GLY A 1 295 ? 36.181 11.657 11.112 1.00 81.38 295 GLY A CA 1
ATOM 2374 C C . GLY A 1 295 ? 35.302 11.049 12.214 1.00 81.38 295 GLY A C 1
ATOM 2375 O O . GLY A 1 295 ? 34.111 10.792 12.010 1.00 81.38 295 GLY A O 1
ATOM 2376 N N . ASN A 1 296 ? 35.902 10.770 13.369 1.00 83.94 296 ASN A N 1
ATOM 2377 C CA . ASN A 1 296 ? 35.276 10.069 14.493 1.00 83.94 296 ASN A CA 1
ATOM 2378 C C . ASN A 1 296 ? 34.963 10.994 15.679 1.00 83.94 296 ASN A C 1
ATOM 2380 O O . ASN A 1 296 ? 34.130 10.638 16.510 1.00 83.94 296 ASN A O 1
ATOM 2384 N N . ASN A 1 297 ? 35.625 12.148 15.777 1.00 88.31 297 ASN A N 1
ATOM 2385 C CA . ASN A 1 297 ? 35.583 13.048 16.922 1.00 88.31 297 ASN A CA 1
ATOM 2386 C C . ASN A 1 297 ? 35.072 14.433 16.503 1.00 88.31 297 ASN A C 1
ATOM 2388 O O . ASN A 1 297 ? 35.413 14.943 15.445 1.00 88.31 297 ASN A O 1
ATOM 2392 N N . ALA A 1 298 ? 34.301 15.078 17.373 1.00 91.81 298 ALA A N 1
ATOM 2393 C CA . ALA A 1 298 ? 33.944 16.488 17.251 1.00 91.81 298 ALA A CA 1
ATOM 2394 C C . ALA A 1 298 ? 34.154 17.196 18.591 1.00 91.81 298 ALA A C 1
ATOM 2396 O O . ALA A 1 298 ? 34.038 16.588 19.659 1.00 91.81 298 ALA A O 1
ATOM 2397 N N . LEU A 1 299 ? 34.423 18.500 18.558 1.00 94.00 299 LEU A N 1
ATOM 2398 C CA . LEU A 1 299 ? 34.546 19.299 19.770 1.00 94.00 299 LEU A CA 1
ATOM 2399 C C . LEU A 1 299 ? 33.160 19.609 20.340 1.00 94.00 299 LEU A C 1
ATOM 2401 O O . LEU A 1 299 ? 32.371 20.339 19.741 1.00 94.00 299 LEU A O 1
ATOM 2405 N N . LYS A 1 300 ? 32.876 19.064 21.521 1.00 95.25 300 LYS A N 1
ATOM 2406 C CA . LYS A 1 300 ? 31.619 19.218 22.248 1.00 95.25 300 LYS A CA 1
ATOM 2407 C C . LYS A 1 300 ? 31.755 20.294 23.322 1.00 95.25 300 LYS A C 1
ATOM 2409 O O . LYS A 1 300 ? 32.660 20.234 24.147 1.00 95.25 300 LYS A O 1
ATOM 2414 N N . ILE A 1 301 ? 30.825 21.245 23.336 1.00 94.75 301 ILE A N 1
ATOM 2415 C CA . ILE A 1 301 ? 30.674 22.288 24.357 1.00 94.75 301 ILE A CA 1
ATOM 2416 C C . ILE A 1 301 ? 29.352 22.048 25.093 1.00 94.75 301 ILE A C 1
ATOM 2418 O O . ILE A 1 301 ? 28.303 21.946 24.454 1.00 94.75 301 ILE A O 1
ATOM 2422 N N . GLU A 1 302 ? 29.382 21.997 26.424 1.00 94.06 302 GLU A N 1
ATOM 2423 C CA . GLU A 1 302 ? 28.212 21.796 27.297 1.00 94.06 302 GLU A CA 1
ATOM 2424 C C . GLU A 1 302 ? 27.928 23.074 28.115 1.00 94.06 302 GLU A C 1
ATOM 2426 O O . GLU A 1 302 ? 28.437 23.230 29.231 1.00 94.06 302 GLU A O 1
ATOM 2431 N N . PRO A 1 303 ? 27.163 24.040 27.565 1.00 91.94 303 PRO A N 1
ATOM 2432 C CA . PRO A 1 303 ? 27.087 25.378 28.130 1.00 91.94 303 PRO A CA 1
ATOM 2433 C C . PRO A 1 303 ? 26.063 25.536 29.259 1.00 91.94 303 PRO A C 1
ATOM 2435 O O . PRO A 1 303 ? 24.982 24.941 29.274 1.00 91.94 303 PRO A O 1
ATOM 2438 N N . LYS A 1 304 ? 26.370 26.452 30.176 1.00 91.00 304 LYS A N 1
ATOM 2439 C CA . LYS A 1 304 ? 25.510 26.883 31.281 1.00 91.00 304 LYS A CA 1
ATOM 2440 C C . LYS A 1 304 ? 24.888 28.254 31.020 1.00 91.00 304 LYS A C 1
ATOM 2442 O O . LYS A 1 304 ? 25.327 29.020 30.166 1.00 91.00 304 LYS A O 1
ATOM 2447 N N . MET A 1 305 ? 23.836 28.550 31.778 1.00 89.50 305 MET A N 1
ATOM 2448 C CA . MET A 1 305 ? 23.045 29.772 31.656 1.00 89.50 305 MET A CA 1
ATOM 2449 C C . MET A 1 305 ? 23.901 31.034 31.868 1.00 89.50 305 MET A C 1
ATOM 2451 O O . MET A 1 305 ? 24.582 31.151 32.882 1.00 89.50 305 MET A O 1
ATOM 2455 N N . GLN A 1 306 ? 23.828 31.984 30.930 1.00 89.69 306 GLN A N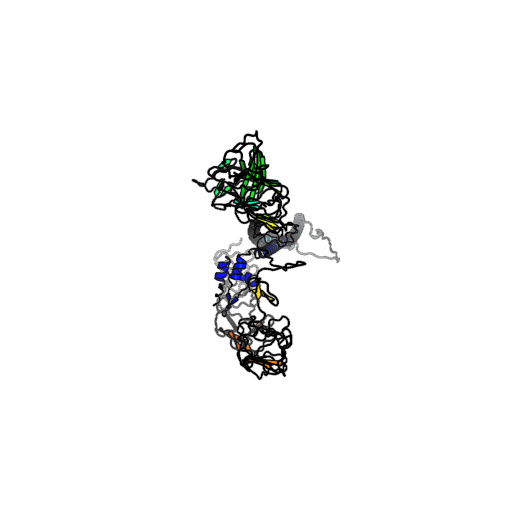 1
ATOM 2456 C CA . GLN A 1 306 ? 24.594 33.243 30.893 1.00 89.69 306 GLN A CA 1
ATOM 2457 C C . GLN A 1 306 ? 26.131 33.103 30.802 1.00 89.69 306 GLN A C 1
ATOM 2459 O O . GLN A 1 306 ? 26.832 34.113 30.879 1.00 89.69 306 GLN A O 1
ATOM 2464 N N . GLU A 1 307 ? 26.669 31.899 30.580 1.00 92.94 307 GLU A N 1
ATOM 2465 C CA . GLU A 1 307 ? 28.106 31.677 30.364 1.00 92.94 307 GLU A CA 1
ATOM 2466 C C . GLU A 1 307 ? 28.508 31.842 28.882 1.00 92.94 307 GLU A C 1
ATOM 2468 O O . GLU A 1 307 ? 27.690 31.723 27.961 1.00 92.94 307 GLU A O 1
ATOM 2473 N N . ASN A 1 308 ? 29.789 32.152 28.653 1.00 93.25 308 ASN A N 1
ATOM 2474 C CA . ASN A 1 308 ? 30.341 32.492 27.345 1.00 93.25 308 ASN A CA 1
ATOM 2475 C C . ASN A 1 308 ? 31.629 31.701 27.053 1.00 93.25 308 ASN A C 1
ATOM 2477 O O . ASN A 1 308 ? 32.662 31.932 27.677 1.00 93.25 308 ASN A O 1
ATOM 2481 N N . TYR A 1 309 ? 31.576 30.809 26.070 1.00 95.12 309 TYR A N 1
ATOM 2482 C CA . TYR A 1 309 ? 32.611 29.833 25.730 1.00 95.12 309 TYR A CA 1
ATOM 2483 C C . TYR A 1 309 ? 33.320 30.257 24.446 1.00 95.12 309 TYR A C 1
ATOM 2485 O O . TYR A 1 309 ? 32.674 30.383 23.406 1.00 95.12 309 TYR A O 1
ATOM 2493 N N . ILE A 1 310 ? 34.632 30.479 24.509 1.00 94.94 310 ILE A N 1
ATOM 2494 C CA . ILE A 1 310 ? 35.460 30.838 23.351 1.00 94.94 310 ILE A CA 1
ATOM 2495 C C . ILE A 1 310 ? 36.354 29.652 23.006 1.00 94.94 310 ILE A C 1
ATOM 2497 O O . ILE A 1 310 ? 37.014 29.094 23.882 1.00 94.94 310 ILE A O 1
ATOM 2501 N N . VAL A 1 311 ? 36.397 29.307 21.724 1.00 94.31 311 VAL A N 1
ATOM 2502 C CA . VAL A 1 311 ? 37.326 28.340 21.143 1.00 94.31 311 VAL A CA 1
ATOM 2503 C C . VAL A 1 311 ? 38.077 29.035 20.012 1.00 94.31 311 VAL A C 1
ATOM 2505 O O . VAL A 1 311 ? 37.463 29.487 19.043 1.00 94.31 311 VAL A O 1
ATOM 2508 N N . SER A 1 312 ? 39.402 29.100 20.121 1.00 94.56 312 SER A N 1
ATOM 2509 C CA . SER A 1 312 ? 40.281 29.649 19.084 1.00 94.56 312 SER A CA 1
ATOM 2510 C C . SER A 1 312 ? 41.192 28.552 18.522 1.00 94.56 312 SER A C 1
ATOM 2512 O O . SER A 1 312 ? 41.954 27.965 19.295 1.00 94.56 312 SER A O 1
ATOM 2514 N N . PRO A 1 313 ? 41.131 28.247 17.211 1.00 93.56 313 PRO A N 1
ATOM 2515 C CA . PRO A 1 313 ? 42.065 27.317 16.579 1.00 93.56 313 PRO A CA 1
ATOM 2516 C C . PRO A 1 313 ? 43.490 27.877 16.560 1.00 93.56 313 PRO A C 1
ATOM 2518 O O . PRO A 1 313 ? 43.682 29.087 16.455 1.00 93.56 313 PRO A O 1
ATOM 2521 N N . THR A 1 314 ? 44.490 26.996 16.551 1.00 90.69 314 THR A N 1
ATOM 2522 C CA . THR A 1 314 ? 45.837 27.337 16.073 1.00 90.69 314 THR A CA 1
ATOM 2523 C C . THR A 1 314 ? 45.881 27.167 14.560 1.00 90.69 314 THR A C 1
ATOM 2525 O O . THR A 1 314 ? 45.453 26.144 14.020 1.00 90.69 314 THR A O 1
ATOM 2528 N N . TYR A 1 315 ? 46.418 28.159 13.859 1.00 91.38 315 TYR A N 1
ATOM 2529 C CA . TYR A 1 315 ? 46.520 28.147 12.406 1.00 91.38 315 TYR A CA 1
ATOM 2530 C C . TYR A 1 315 ? 47.824 28.785 11.919 1.00 91.38 315 TYR A C 1
ATOM 2532 O O . TYR A 1 315 ? 48.522 29.480 12.657 1.00 91.38 315 TYR A O 1
ATOM 2540 N N . LYS A 1 316 ? 48.176 28.492 10.666 1.00 88.12 316 LYS A N 1
ATOM 2541 C CA . LYS A 1 316 ? 49.361 29.028 9.982 1.00 88.12 316 LYS A CA 1
ATOM 2542 C C . LYS A 1 316 ? 49.268 30.546 9.774 1.00 88.12 316 LYS A C 1
ATOM 2544 O O . LYS A 1 316 ? 48.181 31.116 9.737 1.00 88.12 316 LYS A O 1
ATOM 2549 N N . GLU A 1 317 ? 50.428 31.169 9.579 1.00 86.00 317 GLU A N 1
ATOM 2550 C CA . GLU A 1 317 ? 50.589 32.617 9.402 1.00 86.00 317 GLU A CA 1
ATOM 2551 C C . GLU A 1 317 ? 49.686 33.204 8.299 1.00 86.00 317 GLU A C 1
ATOM 2553 O O . GLU A 1 317 ? 49.703 32.775 7.140 1.00 86.00 317 GLU A O 1
ATOM 2558 N N . LEU A 1 318 ? 48.910 34.221 8.676 1.00 90.38 318 LEU A N 1
ATOM 2559 C CA . LEU A 1 318 ? 48.066 35.013 7.783 1.00 90.38 318 LEU A CA 1
ATOM 2560 C C . LEU A 1 318 ? 48.878 36.112 7.071 1.00 90.38 318 LEU A C 1
ATOM 2562 O O . LEU A 1 318 ? 49.822 36.663 7.629 1.00 90.38 318 LEU A O 1
ATOM 2566 N N . LYS A 1 319 ? 48.483 36.478 5.846 1.00 86.12 319 LYS A N 1
ATOM 2567 C CA . LYS A 1 319 ? 49.196 37.445 4.991 1.00 86.12 319 LYS A CA 1
ATOM 2568 C C . LYS A 1 319 ? 48.371 38.707 4.734 1.00 86.12 319 LYS A C 1
ATOM 2570 O O . LYS A 1 319 ? 47.165 38.631 4.501 1.00 86.12 319 LYS A O 1
ATOM 2575 N N . ALA A 1 320 ? 49.043 39.857 4.734 1.00 86.38 320 ALA A N 1
ATOM 2576 C CA . ALA A 1 320 ? 48.471 41.143 4.335 1.00 86.38 320 ALA A CA 1
ATOM 2577 C C . ALA A 1 320 ? 47.952 41.109 2.883 1.00 86.38 320 ALA A C 1
ATOM 2579 O O . ALA A 1 320 ? 48.436 40.329 2.059 1.00 86.38 320 ALA A O 1
ATOM 2580 N N . GLY A 1 321 ? 46.966 41.950 2.561 1.00 81.06 321 GLY A N 1
ATOM 2581 C CA . GLY A 1 321 ? 46.398 42.053 1.207 1.00 81.06 321 GLY A CA 1
ATOM 2582 C C . GLY A 1 321 ? 45.589 40.835 0.734 1.00 81.06 321 GLY A C 1
ATOM 2583 O O . GLY A 1 321 ? 45.277 40.728 -0.452 1.00 81.06 321 GLY A O 1
ATOM 2584 N N . LYS A 1 322 ? 45.262 39.888 1.624 1.00 84.75 322 LYS A N 1
ATOM 2585 C CA . LYS A 1 322 ? 44.483 38.682 1.305 1.00 84.75 322 LYS A CA 1
ATOM 2586 C C . LYS A 1 322 ? 43.101 38.712 1.957 1.00 84.75 322 LYS A C 1
ATOM 2588 O O . LYS A 1 322 ? 42.899 39.281 3.028 1.00 84.75 322 LYS A O 1
ATOM 2593 N N . ASN A 1 323 ? 42.149 38.054 1.298 1.00 85.62 323 ASN A N 1
ATOM 2594 C CA . ASN A 1 323 ? 40.860 37.702 1.884 1.00 85.62 323 ASN A CA 1
ATOM 2595 C C . ASN A 1 323 ? 40.927 36.276 2.422 1.00 85.62 323 ASN A C 1
ATOM 2597 O O . ASN A 1 323 ? 41.480 35.395 1.759 1.00 85.62 323 ASN A O 1
ATOM 2601 N N . TYR A 1 324 ? 40.332 36.063 3.588 1.00 89.12 324 TYR A N 1
ATOM 2602 C CA . TYR A 1 324 ? 40.199 34.763 4.223 1.00 89.12 324 TYR A CA 1
ATOM 2603 C C . TYR A 1 324 ? 38.735 34.448 4.487 1.00 89.12 324 TYR A C 1
ATOM 2605 O O . TYR A 1 324 ? 37.981 35.299 4.963 1.00 89.12 324 TYR A O 1
ATOM 2613 N N . THR A 1 325 ? 38.356 33.206 4.222 1.00 88.81 325 THR A N 1
ATOM 2614 C CA . THR A 1 325 ? 37.066 32.636 4.594 1.00 88.81 325 THR A CA 1
ATOM 2615 C C . THR A 1 325 ? 37.301 31.669 5.755 1.00 88.81 325 THR A C 1
ATOM 2617 O O . THR A 1 325 ? 38.091 30.736 5.630 1.00 88.81 325 THR A O 1
ATOM 2620 N N . PHE A 1 326 ? 36.657 31.918 6.898 1.00 93.12 326 PHE A N 1
ATOM 2621 C CA . PHE A 1 326 ? 36.641 31.032 8.063 1.00 93.12 326 PHE A CA 1
ATOM 2622 C C . PHE A 1 326 ? 35.296 30.303 8.120 1.00 93.12 326 PHE A C 1
ATOM 2624 O O . PHE A 1 326 ? 34.240 30.942 8.153 1.00 93.12 326 PHE A O 1
ATOM 2631 N N . THR A 1 327 ? 35.329 28.973 8.127 1.00 91.25 327 THR A N 1
ATOM 2632 C CA . THR A 1 327 ? 34.157 28.101 8.231 1.00 91.25 327 THR A CA 1
ATOM 2633 C C . THR A 1 327 ? 34.256 27.143 9.411 1.00 91.25 327 THR A C 1
ATOM 2635 O O . THR A 1 327 ? 35.342 26.804 9.886 1.00 91.25 327 THR A O 1
ATOM 2638 N N . ALA A 1 328 ? 33.093 26.701 9.885 1.00 91.25 328 ALA A N 1
ATOM 2639 C CA . ALA A 1 328 ? 32.957 25.644 10.881 1.00 91.25 328 ALA A CA 1
ATOM 2640 C C . ALA A 1 328 ? 31.622 24.926 10.687 1.00 91.25 328 ALA A C 1
ATOM 2642 O O . ALA A 1 328 ? 30.594 25.591 10.524 1.00 91.25 328 ALA A O 1
ATOM 2643 N N . TYR A 1 329 ? 31.604 23.596 10.740 1.00 91.12 329 TYR A N 1
ATOM 2644 C CA . TYR A 1 329 ? 30.352 22.847 10.793 1.00 91.12 329 TYR A CA 1
ATOM 2645 C C . TYR A 1 329 ? 29.890 22.757 12.243 1.00 91.12 329 TYR A C 1
ATOM 2647 O O . TYR A 1 329 ? 30.673 22.458 13.143 1.00 91.12 329 TYR A O 1
ATOM 2655 N N . ILE A 1 330 ? 28.612 23.061 12.474 1.00 93.75 330 ILE A N 1
ATOM 2656 C CA . ILE A 1 330 ? 28.011 23.066 13.808 1.00 93.75 330 ILE A CA 1
ATOM 2657 C C . ILE A 1 330 ? 26.761 22.198 13.859 1.00 93.75 330 ILE A C 1
ATOM 2659 O O . ILE A 1 330 ? 26.022 22.104 12.875 1.00 93.75 330 ILE A O 1
ATOM 2663 N N . LYS A 1 331 ? 26.497 21.616 15.028 1.00 93.06 331 LYS A N 1
ATOM 2664 C CA . LYS A 1 331 ? 25.282 20.851 15.318 1.00 93.06 331 LYS A CA 1
ATOM 2665 C C . LYS A 1 331 ? 24.921 20.971 16.793 1.00 93.06 331 LYS A C 1
ATOM 2667 O O . LYS A 1 331 ? 25.749 20.703 17.655 1.00 93.06 331 LYS A O 1
ATOM 2672 N N . SER A 1 332 ? 23.692 21.361 17.102 1.00 92.38 332 SER A N 1
ATOM 2673 C CA . SER A 1 332 ? 23.181 21.440 18.477 1.00 92.38 332 SER A CA 1
ATOM 2674 C C . SER A 1 332 ? 22.362 20.199 18.837 1.00 92.38 332 SER A C 1
ATOM 2676 O O . SER A 1 332 ? 21.658 19.658 17.986 1.00 92.38 332 SER A O 1
ATOM 2678 N N . LEU A 1 333 ? 22.415 19.763 20.098 1.00 90.62 333 LEU A N 1
ATOM 2679 C CA . LEU A 1 333 ? 21.525 18.747 20.672 1.00 90.62 333 LEU A CA 1
ATOM 2680 C C . LEU A 1 333 ? 20.898 19.299 21.959 1.00 90.62 333 LEU A C 1
ATOM 2682 O O . LEU A 1 333 ? 21.613 19.563 22.925 1.00 90.62 333 LEU A O 1
ATOM 2686 N N . GLN A 1 334 ? 19.569 19.459 21.974 1.00 89.25 334 GLN A N 1
ATOM 2687 C CA . GLN A 1 334 ? 18.781 19.963 23.117 1.00 89.25 334 GLN A CA 1
ATOM 2688 C C . GLN A 1 334 ? 19.313 21.278 23.730 1.00 89.25 334 GLN A C 1
ATOM 2690 O O . GLN A 1 334 ? 19.175 21.513 24.929 1.00 89.25 334 GLN A O 1
ATOM 2695 N N . LEU A 1 335 ? 19.948 22.126 22.916 1.00 89.94 335 LEU A N 1
ATOM 2696 C CA . LEU A 1 335 ? 20.657 23.316 23.378 1.00 89.94 335 LEU A CA 1
ATOM 2697 C C . LEU A 1 335 ? 19.673 24.402 23.838 1.00 89.94 335 LEU A C 1
ATOM 2699 O O . LEU A 1 335 ? 18.774 24.785 23.087 1.00 89.94 335 LEU A O 1
ATOM 2703 N N . GLY A 1 336 ? 19.855 24.953 25.039 1.00 85.38 336 GLY A N 1
ATOM 2704 C CA . GLY A 1 336 ? 19.110 26.145 25.453 1.00 85.38 336 GLY A CA 1
ATOM 2705 C C . GLY A 1 336 ? 19.379 27.328 24.518 1.00 85.38 336 GLY A C 1
ATOM 2706 O O . GLY A 1 336 ? 20.423 27.376 23.861 1.00 85.38 336 GLY A O 1
ATOM 2707 N N . LYS A 1 337 ? 18.461 28.306 24.458 1.00 91.62 337 LYS A N 1
ATOM 2708 C CA . LYS A 1 337 ? 18.633 29.503 23.614 1.00 91.62 337 LYS A CA 1
ATOM 2709 C C . LYS A 1 337 ? 20.028 30.106 23.817 1.00 91.62 337 LYS A C 1
ATOM 2711 O O . LYS A 1 337 ? 20.422 30.394 24.948 1.00 91.62 337 LYS A O 1
ATOM 2716 N N . SER A 1 338 ? 20.770 30.240 22.723 1.00 93.12 338 SER A N 1
ATOM 2717 C CA . SER A 1 338 ? 22.173 30.642 22.703 1.00 93.12 338 SER A CA 1
ATOM 2718 C C . SER A 1 338 ? 22.490 31.422 21.421 1.00 93.12 338 SER A C 1
ATOM 2720 O O . SER A 1 338 ? 21.838 31.253 20.395 1.00 93.12 338 SER A O 1
ATOM 2722 N N . THR A 1 339 ? 23.522 32.258 21.459 1.00 94.50 339 THR A N 1
ATOM 2723 C CA . THR A 1 339 ? 24.099 32.908 20.275 1.00 94.50 339 THR A CA 1
ATOM 2724 C C . THR A 1 339 ? 25.479 32.321 20.013 1.00 94.50 339 THR A C 1
ATOM 2726 O O . THR A 1 339 ? 26.339 32.368 20.895 1.00 94.50 339 THR A O 1
ATOM 2729 N N . ILE A 1 340 ? 25.712 31.814 18.803 1.00 94.88 340 ILE A N 1
ATOM 2730 C CA . ILE A 1 340 ? 27.056 31.485 18.320 1.00 94.88 340 ILE A CA 1
ATOM 2731 C C . ILE A 1 340 ? 27.568 32.593 17.402 1.00 94.88 340 ILE A C 1
ATOM 2733 O O . ILE A 1 340 ? 26.860 33.042 16.505 1.00 94.88 340 ILE A O 1
ATOM 2737 N N . SER A 1 341 ? 28.808 33.022 17.608 1.00 95.19 341 SER A N 1
ATOM 2738 C CA . SER A 1 341 ? 29.536 33.906 16.701 1.00 95.19 341 SER A CA 1
ATOM 2739 C C . SER A 1 341 ? 30.757 33.193 16.133 1.00 95.19 341 SER A C 1
ATOM 2741 O O . SER A 1 341 ? 31.459 32.507 16.871 1.00 95.19 341 SER A O 1
ATOM 2743 N N . ILE A 1 342 ? 31.046 33.413 14.855 1.00 96.19 342 ILE A N 1
ATOM 2744 C CA . ILE A 1 342 ? 32.319 33.072 14.208 1.00 96.19 342 ILE A CA 1
ATOM 2745 C C . ILE A 1 342 ? 32.950 34.376 13.704 1.00 96.19 342 ILE A C 1
ATOM 2747 O O . ILE A 1 342 ? 32.239 35.239 13.181 1.00 96.19 342 ILE A O 1
ATOM 2751 N N . GLY A 1 343 ? 34.246 34.586 13.932 1.00 94.75 343 GLY A N 1
ATOM 2752 C CA . GLY A 1 343 ? 34.840 35.905 13.708 1.00 94.75 343 GLY A CA 1
ATOM 2753 C C . GLY A 1 343 ? 36.354 35.984 13.848 1.00 94.75 343 GLY A C 1
ATOM 2754 O O . GLY A 1 343 ? 37.029 34.983 14.085 1.00 94.75 343 GLY A O 1
ATOM 2755 N N . TYR A 1 344 ? 36.858 37.208 13.705 1.00 94.88 344 TYR A N 1
ATOM 2756 C CA . TYR A 1 344 ? 38.250 37.612 13.840 1.00 94.88 344 TYR A CA 1
ATOM 2757 C C . TYR A 1 344 ? 38.343 38.903 14.673 1.00 94.88 344 TYR A C 1
ATOM 2759 O O . TYR A 1 344 ? 37.914 39.972 14.237 1.00 94.88 344 TYR A O 1
ATOM 2767 N N . GLY A 1 345 ? 38.918 38.825 15.876 1.00 91.19 345 GLY A N 1
ATOM 2768 C CA . GLY A 1 345 ? 39.031 39.974 16.782 1.00 91.19 345 GLY A CA 1
ATOM 2769 C C . GLY A 1 345 ? 37.665 40.552 17.179 1.00 91.19 345 GLY A C 1
ATOM 2770 O O . GLY A 1 345 ? 36.852 39.861 17.788 1.00 91.19 345 GLY A O 1
ATOM 2771 N N . ASP A 1 346 ? 37.410 41.818 16.843 1.00 89.94 346 ASP A N 1
ATOM 2772 C CA . ASP A 1 346 ? 36.120 42.475 17.106 1.00 89.94 346 ASP A CA 1
ATOM 2773 C C . ASP A 1 346 ? 35.077 42.221 15.996 1.00 89.94 346 ASP A C 1
ATOM 2775 O O . ASP A 1 346 ? 33.871 42.354 16.226 1.00 89.94 346 ASP A O 1
ATOM 2779 N N . GLU A 1 347 ? 35.518 41.825 14.796 1.00 93.00 347 GLU A N 1
ATOM 2780 C CA . GLU A 1 347 ? 34.654 41.522 13.652 1.00 93.00 347 GLU A CA 1
ATOM 2781 C C . GLU A 1 347 ? 34.104 40.096 13.769 1.00 93.00 347 GLU A C 1
ATOM 2783 O O . GLU A 1 347 ? 34.862 39.135 13.893 1.00 93.00 347 GLU A O 1
ATOM 2788 N N . LYS A 1 348 ? 32.779 39.922 13.722 1.00 93.50 348 LYS A N 1
ATOM 2789 C CA . LYS A 1 348 ? 32.151 38.597 13.825 1.00 93.50 348 LYS A CA 1
ATOM 2790 C C . LYS A 1 348 ? 30.768 38.548 13.198 1.00 93.50 348 LYS A C 1
ATOM 2792 O O . LYS A 1 348 ? 30.034 39.534 13.224 1.00 93.50 348 LYS A O 1
ATOM 2797 N N . GLN A 1 349 ? 30.390 37.367 12.724 1.00 92.25 349 GLN A N 1
ATOM 2798 C CA . GLN A 1 349 ? 29.033 37.056 12.300 1.00 92.25 349 GLN A CA 1
ATOM 2799 C C . GLN A 1 349 ? 28.357 36.183 13.361 1.00 92.25 349 GLN A C 1
ATOM 2801 O O . GLN A 1 349 ? 28.893 35.149 13.757 1.00 92.25 349 GLN A O 1
ATOM 2806 N N . SER A 1 350 ? 27.200 36.633 13.850 1.00 92.25 350 SER A N 1
ATOM 2807 C CA . SER A 1 350 ? 26.444 35.997 14.935 1.00 92.25 350 SER A CA 1
ATOM 2808 C C . SER A 1 350 ? 25.162 35.351 14.421 1.00 92.25 350 SER A C 1
ATOM 2810 O O . SER A 1 350 ? 24.483 35.914 13.566 1.00 92.25 350 SER A O 1
ATOM 2812 N N . TYR A 1 351 ? 24.808 34.209 15.002 1.00 89.88 351 TYR A N 1
ATOM 2813 C CA . TYR A 1 351 ? 23.639 33.410 14.658 1.00 89.88 351 TYR A CA 1
ATOM 2814 C C . TYR A 1 351 ? 22.957 32.929 15.942 1.00 89.88 351 TYR A C 1
ATOM 2816 O O . TYR A 1 351 ? 23.624 32.441 16.858 1.00 89.88 351 TYR A O 1
ATOM 2824 N N . GLU A 1 352 ? 21.630 33.023 16.002 1.00 90.44 352 GLU A N 1
ATOM 2825 C CA . GLU A 1 352 ? 20.861 32.387 17.072 1.00 90.44 352 GLU A CA 1
ATOM 2826 C C . GLU A 1 352 ? 20.820 30.861 16.846 1.00 90.44 352 GLU A C 1
ATOM 2828 O O . GLU A 1 352 ? 20.708 30.381 15.708 1.00 90.44 352 GLU A O 1
ATOM 2833 N N . ILE A 1 353 ? 20.970 30.099 17.931 1.00 89.38 353 ILE A N 1
ATOM 2834 C CA . ILE A 1 353 ? 20.847 28.639 17.968 1.00 89.38 353 ILE A CA 1
ATOM 2835 C C . ILE A 1 353 ? 20.119 28.179 19.233 1.00 89.38 353 ILE A C 1
ATOM 2837 O O . ILE A 1 353 ? 20.312 28.700 20.333 1.00 89.38 353 ILE A O 1
ATOM 2841 N N . ASN A 1 354 ? 19.285 27.164 19.064 1.00 87.62 354 ASN A N 1
ATOM 2842 C CA . ASN A 1 354 ? 18.446 26.564 20.089 1.00 87.62 354 ASN A CA 1
ATOM 2843 C C . ASN A 1 354 ? 18.049 25.142 19.658 1.00 87.62 354 ASN A C 1
ATOM 2845 O O . ASN A 1 354 ? 18.123 24.790 18.481 1.00 87.62 354 ASN A O 1
ATOM 2849 N N . GLY A 1 355 ? 17.631 24.321 20.618 1.00 86.75 355 GLY A N 1
ATOM 2850 C CA . GLY A 1 355 ? 17.123 22.975 20.384 1.00 86.75 355 GLY A CA 1
ATOM 2851 C C . GLY A 1 355 ? 18.139 22.027 19.743 1.00 86.75 355 GLY A C 1
ATOM 2852 O O . GLY A 1 355 ? 19.355 22.125 19.947 1.00 86.75 355 GLY A O 1
ATOM 2853 N N . THR A 1 356 ? 17.616 21.074 18.977 1.00 87.00 356 THR A N 1
ATOM 2854 C CA . THR A 1 356 ? 18.381 20.075 18.224 1.00 87.00 356 THR A CA 1
ATOM 2855 C C . THR A 1 356 ? 18.415 20.453 16.745 1.00 87.00 356 THR A C 1
ATOM 2857 O O . THR A 1 356 ? 17.381 20.802 16.186 1.00 87.00 356 THR A O 1
ATOM 2860 N N . SER A 1 357 ? 19.575 20.353 16.094 1.00 83.56 357 SER A N 1
ATOM 2861 C CA . SER A 1 357 ? 19.745 20.685 14.672 1.00 83.56 357 SER A CA 1
ATOM 2862 C C . SER A 1 357 ? 20.487 19.599 13.884 1.00 83.56 357 SER A C 1
ATOM 2864 O O . SER A 1 357 ? 21.075 18.668 14.441 1.00 83.56 357 SER A O 1
ATOM 2866 N N . THR A 1 358 ? 20.431 19.701 12.556 1.00 85.25 358 THR A N 1
ATOM 2867 C CA . THR A 1 358 ? 21.331 19.001 11.631 1.00 85.25 358 THR A CA 1
ATOM 2868 C C . THR A 1 358 ? 22.656 19.762 11.503 1.00 85.25 358 THR A C 1
ATOM 2870 O O . THR A 1 358 ? 22.754 20.925 11.897 1.00 85.25 358 THR A O 1
ATOM 2873 N N . TRP A 1 359 ? 23.689 19.113 10.956 1.00 85.62 359 TRP A N 1
ATOM 2874 C CA . TRP A 1 359 ? 24.955 19.787 10.658 1.00 85.62 359 TRP A CA 1
ATOM 2875 C C . TRP A 1 359 ? 24.743 20.943 9.675 1.00 85.62 359 TRP A C 1
ATOM 2877 O O . TRP A 1 359 ? 24.201 20.741 8.587 1.00 85.62 359 TRP A O 1
ATOM 2887 N N . ARG A 1 360 ? 25.210 22.143 10.037 1.00 82.75 360 ARG A N 1
ATOM 2888 C CA . ARG A 1 360 ? 25.184 23.334 9.175 1.00 82.75 360 ARG A CA 1
ATOM 2889 C C . ARG A 1 360 ? 26.503 24.097 9.245 1.00 82.75 360 ARG A C 1
ATOM 2891 O O . ARG A 1 360 ? 27.110 24.183 10.308 1.00 82.75 360 ARG A O 1
ATOM 2898 N N . MET A 1 361 ? 26.931 24.667 8.122 1.00 85.00 361 MET A N 1
ATOM 2899 C CA . MET A 1 361 ? 28.168 25.447 8.040 1.00 85.00 361 MET A CA 1
ATOM 2900 C C . MET A 1 361 ? 27.929 26.899 8.470 1.00 85.00 361 MET A C 1
ATOM 2902 O O . MET A 1 361 ? 27.079 27.585 7.900 1.00 85.00 361 MET A O 1
ATOM 2906 N N . LEU A 1 362 ? 28.707 27.383 9.437 1.00 88.25 362 LEU A N 1
ATOM 2907 C CA . LEU A 1 362 ? 28.908 28.812 9.667 1.00 88.25 362 LEU A CA 1
ATOM 2908 C C . LEU A 1 362 ? 30.012 29.329 8.740 1.00 88.25 362 LEU A C 1
ATOM 2910 O O . LEU A 1 362 ? 30.955 28.598 8.440 1.00 88.25 362 LEU A O 1
ATOM 2914 N N . LYS A 1 363 ? 29.913 30.593 8.321 1.00 88.38 363 LYS A N 1
ATOM 2915 C CA . LYS A 1 363 ? 30.897 31.259 7.462 1.00 88.38 363 LYS A CA 1
ATOM 2916 C C . LYS A 1 363 ? 31.153 32.677 7.965 1.00 88.38 363 LYS A C 1
ATOM 2918 O O . LYS A 1 363 ? 30.216 33.371 8.342 1.00 88.38 363 LYS A O 1
ATOM 2923 N N . PHE A 1 364 ? 32.402 33.115 7.903 1.00 91.88 364 PHE A N 1
ATOM 2924 C CA . PHE A 1 364 ? 32.814 34.495 8.129 1.00 91.88 364 PHE A CA 1
ATOM 2925 C C . PHE A 1 364 ? 33.946 34.860 7.161 1.00 91.88 364 PHE A C 1
ATOM 2927 O O . PHE A 1 364 ? 34.878 34.080 6.983 1.00 91.88 364 PHE A O 1
ATOM 2934 N N . ASN A 1 365 ? 33.876 36.038 6.537 1.00 89.06 365 ASN A N 1
ATOM 2935 C CA . ASN A 1 365 ? 34.906 36.531 5.619 1.00 89.06 365 ASN A CA 1
ATOM 2936 C C . ASN A 1 365 ? 35.674 37.683 6.275 1.00 89.06 365 ASN A C 1
ATOM 2938 O O . ASN A 1 365 ? 35.049 38.647 6.713 1.00 89.06 365 ASN A O 1
ATOM 2942 N N . LYS A 1 366 ? 37.010 37.628 6.268 1.00 91.94 366 LYS A N 1
ATOM 2943 C CA . LYS A 1 366 ? 37.891 38.717 6.711 1.00 91.94 366 LYS A CA 1
ATOM 2944 C C . LYS A 1 366 ? 38.814 39.154 5.579 1.00 91.94 366 LYS A C 1
ATOM 2946 O O . LYS A 1 366 ? 39.603 38.365 5.062 1.00 91.94 366 LYS A O 1
ATOM 2951 N N . SER A 1 367 ? 38.729 40.429 5.223 1.00 88.94 367 SER A N 1
ATOM 2952 C CA . SER A 1 367 ? 39.658 41.105 4.319 1.00 88.94 367 SER A CA 1
ATOM 2953 C C . SER A 1 367 ? 40.773 41.772 5.123 1.00 88.94 367 SER A C 1
ATOM 2955 O O . SER A 1 367 ? 40.479 42.464 6.100 1.00 88.94 367 SER A O 1
ATOM 2957 N N . PHE A 1 368 ? 42.024 41.607 4.690 1.00 89.56 368 PHE A N 1
ATOM 2958 C CA . PHE A 1 368 ? 43.167 42.378 5.184 1.00 89.56 368 PHE A CA 1
ATOM 2959 C C . PHE A 1 368 ? 43.668 43.335 4.102 1.00 89.56 368 PHE A C 1
ATOM 2961 O O . PHE A 1 368 ? 43.843 42.931 2.950 1.00 89.56 368 PHE A O 1
ATOM 2968 N N . ALA A 1 369 ? 43.936 44.590 4.462 1.00 87.69 369 ALA A N 1
ATOM 2969 C CA . ALA A 1 369 ? 44.590 45.531 3.548 1.00 87.69 369 ALA A CA 1
ATOM 2970 C C . ALA A 1 369 ? 46.069 45.152 3.314 1.00 87.69 369 ALA A C 1
ATOM 2972 O O . ALA A 1 369 ? 46.671 44.451 4.128 1.00 87.69 369 ALA A O 1
ATOM 2973 N N . GLU A 1 370 ? 46.688 45.620 2.222 1.00 84.44 370 GLU A N 1
ATOM 2974 C CA . GLU A 1 370 ? 48.107 45.333 1.906 1.00 84.44 370 GLU A CA 1
ATOM 2975 C C . GLU A 1 370 ? 49.096 45.843 2.973 1.00 84.44 370 GLU A C 1
ATOM 2977 O O . GLU A 1 370 ? 50.219 45.356 3.064 1.00 84.44 370 GLU A O 1
ATOM 2982 N N . ASN A 1 371 ? 48.676 46.812 3.789 1.00 86.31 371 ASN A N 1
ATOM 2983 C CA . ASN A 1 371 ? 49.448 47.426 4.869 1.00 86.31 371 ASN A CA 1
ATOM 2984 C C . ASN A 1 371 ? 48.968 47.038 6.284 1.00 86.31 371 ASN A C 1
ATOM 2986 O O . ASN A 1 371 ? 49.479 47.577 7.266 1.00 86.31 371 ASN A O 1
ATOM 2990 N N . GLU A 1 372 ? 47.981 46.148 6.406 1.00 86.56 372 GLU A N 1
ATOM 2991 C CA . GLU A 1 372 ? 47.522 45.604 7.689 1.00 86.56 372 GLU A CA 1
ATOM 2992 C C . GLU A 1 372 ? 48.425 44.431 8.095 1.00 86.56 372 GLU A C 1
ATOM 2994 O O . GLU A 1 372 ? 48.836 43.657 7.237 1.00 86.56 372 GLU A O 1
ATOM 2999 N N . ASN A 1 373 ? 48.740 44.279 9.386 1.00 86.56 373 ASN A N 1
ATOM 3000 C CA . ASN A 1 373 ? 49.497 43.126 9.886 1.00 86.56 373 ASN A CA 1
ATOM 3001 C C . ASN A 1 373 ? 48.536 42.124 10.552 1.00 86.56 373 ASN A C 1
ATOM 3003 O O . ASN A 1 373 ? 48.060 42.414 11.655 1.00 86.56 373 ASN A O 1
ATOM 3007 N N . PRO A 1 374 ? 48.214 40.982 9.916 1.00 88.38 374 PRO A N 1
ATOM 3008 C CA . PRO A 1 374 ? 47.262 40.024 10.465 1.00 88.38 374 PRO A CA 1
ATOM 3009 C C . PRO A 1 374 ? 47.784 39.330 11.730 1.00 88.38 374 PRO A C 1
ATOM 3011 O O . PRO A 1 374 ? 48.921 38.869 11.801 1.00 88.38 374 PRO A O 1
ATOM 3014 N N . ASP A 1 375 ? 46.917 39.195 12.724 1.00 88.25 375 ASP A N 1
ATOM 3015 C CA . ASP A 1 375 ? 47.188 38.520 13.986 1.00 88.25 375 ASP A CA 1
ATOM 3016 C C . ASP A 1 375 ? 46.746 37.054 13.887 1.00 88.25 375 ASP A C 1
ATOM 3018 O O . ASP A 1 375 ? 45.555 36.731 13.811 1.00 88.25 375 ASP A O 1
ATOM 3022 N N . SER A 1 376 ? 47.719 36.144 13.902 1.00 83.31 376 SER A N 1
ATOM 3023 C CA . SER A 1 376 ? 47.465 34.709 13.731 1.00 83.31 376 SER A CA 1
ATOM 3024 C C . SER A 1 376 ? 46.944 34.006 15.001 1.00 83.31 376 SER A C 1
ATOM 3026 O O . SER A 1 376 ? 47.032 32.789 15.107 1.00 83.31 376 SER A O 1
ATOM 3028 N N . SER A 1 377 ? 46.379 34.762 15.953 1.00 83.81 377 SER A N 1
ATOM 3029 C CA . SER A 1 377 ? 45.686 34.247 17.147 1.00 83.81 377 SER A CA 1
ATOM 3030 C C . SER A 1 377 ? 44.217 34.688 17.284 1.00 83.81 377 SER A C 1
ATOM 3032 O O . SER A 1 377 ? 43.525 34.254 18.203 1.00 83.81 377 SER A O 1
ATOM 3034 N N . LYS A 1 378 ? 43.726 35.562 16.392 1.00 92.44 378 LYS A N 1
ATOM 3035 C CA . LYS A 1 378 ? 42.440 36.263 16.550 1.00 92.44 378 LYS A CA 1
ATOM 3036 C C . LYS A 1 378 ? 41.208 35.636 15.901 1.00 92.44 378 LYS A C 1
ATOM 3038 O O . LYS A 1 378 ? 40.123 36.155 16.157 1.00 92.44 378 LYS A O 1
ATOM 3043 N N . PHE A 1 379 ? 41.309 34.571 15.105 1.00 95.19 379 PHE A N 1
ATOM 3044 C CA . PHE A 1 379 ? 40.115 33.828 14.680 1.00 95.19 379 PHE A CA 1
ATOM 3045 C C . PHE A 1 379 ? 39.520 33.048 15.863 1.00 95.19 379 PHE A C 1
ATOM 3047 O O . PHE A 1 379 ? 40.240 32.442 16.660 1.00 95.19 379 PHE A O 1
ATOM 3054 N N . PHE A 1 380 ? 38.194 33.073 15.998 1.00 95.75 380 PHE A N 1
ATOM 3055 C CA . PHE A 1 380 ? 37.495 32.442 17.118 1.00 95.75 380 PHE A CA 1
ATOM 3056 C C . PHE A 1 380 ? 36.073 32.002 16.764 1.00 95.75 380 PHE A C 1
ATOM 3058 O O . PHE A 1 380 ? 35.404 32.575 15.898 1.00 95.75 380 PHE A O 1
ATOM 3065 N N . ILE A 1 381 ? 35.588 31.021 17.521 1.00 96.25 381 ILE A N 1
ATOM 3066 C CA . ILE A 1 381 ? 34.174 30.683 17.651 1.00 96.25 381 ILE A CA 1
ATOM 3067 C C . ILE A 1 381 ? 33.771 30.976 19.097 1.00 96.25 381 ILE A C 1
ATOM 3069 O O . ILE A 1 381 ? 34.451 30.567 20.035 1.00 96.25 381 ILE A O 1
ATOM 3073 N N . ASN A 1 382 ? 32.677 31.709 19.286 1.00 95.81 382 ASN A N 1
ATOM 3074 C CA . ASN A 1 382 ? 32.172 32.111 20.595 1.00 95.81 382 ASN A CA 1
ATOM 3075 C C . ASN A 1 382 ? 30.717 31.685 20.770 1.00 95.81 382 ASN A C 1
ATOM 3077 O O . ASN A 1 382 ? 29.843 32.202 20.078 1.00 95.81 382 ASN A O 1
ATOM 3081 N N . LEU A 1 383 ? 30.441 30.832 21.750 1.00 95.56 383 LEU A N 1
ATOM 3082 C CA . LEU A 1 383 ? 29.094 30.452 22.157 1.00 95.56 383 LEU A CA 1
ATOM 3083 C C . LEU A 1 383 ? 28.706 31.188 23.442 1.00 95.56 383 LEU A C 1
ATOM 3085 O O . LEU A 1 383 ? 29.255 30.908 24.504 1.00 95.56 383 LEU A O 1
ATOM 3089 N N . LYS A 1 384 ? 27.720 32.084 23.375 1.00 93.94 384 LYS A N 1
ATOM 3090 C CA . LYS A 1 384 ? 27.077 32.663 24.561 1.00 93.94 384 LYS A CA 1
ATOM 3091 C C . LYS A 1 384 ? 25.727 31.992 24.774 1.00 93.94 384 LYS A C 1
ATOM 3093 O O . LYS A 1 384 ? 24.848 32.141 23.927 1.00 93.94 384 LYS A O 1
ATOM 3098 N N . SER A 1 385 ? 25.534 31.292 25.888 1.00 90.50 385 SER A N 1
ATOM 3099 C CA . SER A 1 385 ? 24.235 30.683 26.188 1.00 90.50 385 SER A CA 1
ATOM 3100 C C . SER A 1 385 ? 23.384 31.591 27.063 1.00 90.50 385 SER A C 1
ATOM 3102 O O . SER A 1 385 ? 23.843 32.095 28.083 1.00 90.50 385 SER A O 1
ATOM 3104 N N . GLU A 1 386 ? 22.131 31.816 26.678 1.00 88.25 386 GLU A N 1
ATOM 3105 C CA . GLU A 1 386 ? 21.193 32.631 27.453 1.00 88.25 386 GLU A CA 1
ATOM 3106 C C . GLU A 1 386 ? 20.484 31.785 28.512 1.00 88.25 386 GLU A C 1
ATOM 3108 O O . GLU A 1 386 ? 20.354 32.227 29.655 1.00 88.25 386 GLU A O 1
ATOM 3113 N N . ASN A 1 387 ? 20.102 30.554 28.147 1.00 81.81 387 ASN A N 1
ATOM 3114 C CA . ASN A 1 387 ? 19.299 29.652 28.982 1.00 81.81 387 ASN A CA 1
ATOM 3115 C C . ASN A 1 387 ? 20.055 28.402 29.485 1.00 81.81 387 ASN A C 1
ATOM 3117 O O . ASN A 1 387 ? 19.604 27.787 30.448 1.00 81.81 387 ASN A O 1
ATOM 3121 N N . GLY A 1 388 ? 21.210 28.055 28.902 1.00 71.31 388 GLY A N 1
ATOM 3122 C CA . GLY A 1 388 ? 22.006 26.877 29.273 1.00 71.31 388 GLY A CA 1
ATOM 3123 C C . GLY A 1 388 ? 21.374 25.528 28.902 1.00 71.31 388 GLY A C 1
ATOM 3124 O O . GLY A 1 388 ? 20.224 25.451 28.475 1.00 71.31 388 GLY A O 1
ATOM 3125 N N . GLY A 1 389 ? 22.133 24.449 29.102 1.00 79.25 389 GLY A N 1
ATOM 3126 C CA . GLY A 1 389 ? 21.687 23.074 28.866 1.00 79.25 389 GLY A CA 1
ATOM 3127 C C . GLY A 1 389 ? 21.838 22.609 27.414 1.00 79.25 389 GLY A C 1
ATOM 3128 O O . GLY A 1 389 ? 21.947 23.418 26.492 1.00 79.25 389 GLY A O 1
ATOM 3129 N N . GLY A 1 390 ? 21.854 21.285 27.235 1.00 90.12 390 GLY A N 1
ATOM 3130 C CA . GLY A 1 390 ? 22.195 20.630 25.970 1.00 90.12 390 GLY A CA 1
ATOM 3131 C C . GLY A 1 390 ? 23.690 20.683 25.652 1.00 90.12 390 GLY A C 1
ATOM 3132 O O . GLY A 1 390 ? 24.512 20.975 26.520 1.00 90.12 390 GLY A O 1
ATOM 3133 N N . ALA A 1 391 ? 24.033 20.397 24.398 1.00 93.25 391 ALA A N 1
ATOM 3134 C CA . ALA A 1 391 ? 25.403 20.461 23.896 1.00 93.25 391 ALA A CA 1
ATOM 3135 C C . ALA A 1 391 ? 25.463 21.052 22.480 1.00 93.25 391 ALA A C 1
ATOM 3137 O O . ALA A 1 391 ? 24.536 20.889 21.679 1.00 93.25 391 ALA A O 1
ATOM 3138 N N . LEU A 1 392 ? 26.574 21.717 22.166 1.00 94.88 392 LEU A N 1
ATOM 3139 C CA . LEU A 1 392 ? 26.945 22.129 20.816 1.00 94.88 392 LEU A CA 1
ATOM 3140 C C . LEU A 1 392 ? 28.166 21.328 20.363 1.00 94.88 392 LEU A C 1
ATOM 3142 O O . LEU A 1 392 ? 29.145 21.244 21.095 1.00 94.88 392 LEU A O 1
ATOM 3146 N N . TYR A 1 393 ? 28.121 20.804 19.146 1.00 95.56 393 TYR A N 1
ATOM 3147 C CA . TYR A 1 393 ? 29.233 20.132 18.484 1.00 95.56 393 TYR A CA 1
ATOM 3148 C C . TYR A 1 393 ? 29.786 21.040 17.388 1.00 95.56 393 TYR A C 1
ATOM 3150 O O . TYR A 1 393 ? 29.015 21.614 16.612 1.00 95.56 393 TYR A O 1
ATOM 3158 N N . LEU A 1 394 ? 31.109 21.162 17.348 1.00 94.19 394 LEU A N 1
ATOM 3159 C CA . LEU A 1 394 ? 31.893 21.854 16.332 1.00 94.19 394 LEU A CA 1
ATOM 3160 C C . LEU A 1 394 ? 32.797 20.826 15.647 1.00 94.19 394 LEU A C 1
ATOM 3162 O O . LEU A 1 394 ? 33.452 20.036 16.323 1.00 94.19 394 LEU A O 1
ATOM 3166 N N . ASP A 1 395 ? 32.851 20.848 14.322 1.00 91.75 395 ASP A N 1
ATOM 3167 C CA . ASP A 1 395 ? 33.673 19.936 13.526 1.00 91.75 395 ASP A CA 1
ATOM 3168 C C . ASP A 1 395 ? 34.143 20.644 12.245 1.00 91.75 395 ASP A C 1
ATOM 3170 O O . ASP A 1 395 ? 33.498 21.583 11.761 1.00 91.75 395 ASP A O 1
ATOM 3174 N N . SER A 1 396 ? 35.252 20.172 11.681 1.00 89.56 396 SER A N 1
ATOM 3175 C CA . SER A 1 396 ? 35.625 20.412 10.291 1.00 89.56 396 SER A CA 1
ATOM 3176 C C . SER A 1 396 ? 35.818 21.899 9.987 1.00 89.56 396 SER A C 1
ATOM 3178 O O . SER A 1 396 ? 35.263 22.457 9.038 1.00 89.56 396 SER A O 1
ATOM 3180 N N . LEU A 1 397 ? 36.597 22.556 10.849 1.00 91.75 397 LEU A N 1
ATOM 3181 C CA . LEU A 1 397 ? 36.892 23.985 10.776 1.00 91.75 397 LEU A CA 1
ATOM 3182 C C . LEU A 1 397 ? 37.897 24.268 9.654 1.00 91.75 397 LEU A C 1
ATOM 3184 O O . LEU A 1 397 ? 38.887 23.546 9.510 1.00 91.75 397 LEU A O 1
ATOM 3188 N N . GLN A 1 398 ? 37.710 25.355 8.901 1.00 88.44 398 GLN A N 1
ATOM 3189 C CA . GLN A 1 398 ? 38.675 25.766 7.875 1.00 88.44 398 GLN A CA 1
ATOM 3190 C C . GLN A 1 398 ? 38.919 27.267 7.857 1.00 88.44 398 GLN A C 1
ATOM 3192 O O . GLN A 1 398 ? 37.969 28.036 7.810 1.00 88.44 398 GLN A O 1
ATOM 3197 N N . ILE A 1 399 ? 40.184 27.686 7.808 1.00 90.06 399 ILE A N 1
ATOM 3198 C CA . ILE A 1 399 ? 40.561 29.043 7.381 1.00 90.06 399 ILE A CA 1
ATOM 3199 C C . ILE A 1 399 ? 41.266 28.904 6.040 1.00 90.06 399 ILE A C 1
ATOM 3201 O O . ILE A 1 399 ? 42.279 28.212 5.953 1.00 90.06 399 ILE A O 1
ATOM 3205 N N . GLU A 1 400 ? 40.732 29.550 5.009 1.00 85.50 400 GLU A N 1
ATOM 3206 C CA . GLU A 1 400 ? 41.162 29.364 3.624 1.00 85.50 400 GLU A CA 1
ATOM 3207 C C . GLU A 1 400 ? 41.226 30.707 2.868 1.00 85.50 400 GLU A C 1
ATOM 3209 O O . GLU A 1 400 ? 40.533 31.662 3.224 1.00 85.50 400 GLU A O 1
ATOM 3214 N N . THR A 1 401 ? 42.073 30.822 1.841 1.00 81.88 401 THR A N 1
ATOM 3215 C CA . THR A 1 401 ? 42.263 32.066 1.071 1.00 81.88 401 THR A CA 1
ATOM 3216 C C . THR A 1 401 ? 41.210 32.255 -0.022 1.00 81.88 401 THR A C 1
ATOM 3218 O O . THR A 1 401 ? 41.160 31.522 -1.007 1.00 81.88 401 THR A O 1
ATOM 3221 N N . GLY A 1 402 ? 40.400 33.302 0.107 1.00 74.81 402 GLY A N 1
ATOM 3222 C CA . GLY A 1 402 ? 39.300 33.605 -0.803 1.00 74.81 402 GLY A CA 1
ATOM 3223 C C . GLY A 1 402 ? 38.110 34.236 -0.087 1.00 74.81 402 GLY A C 1
ATOM 3224 O O . GLY A 1 402 ? 38.159 34.533 1.108 1.00 74.81 402 GLY A O 1
ATOM 3225 N N . THR A 1 403 ? 37.029 34.447 -0.835 1.00 70.19 403 THR A N 1
ATOM 3226 C CA . THR A 1 403 ? 35.745 34.976 -0.334 1.00 70.19 403 THR A CA 1
ATOM 3227 C C . THR A 1 403 ? 34.579 33.994 -0.498 1.00 70.19 403 THR A C 1
ATOM 3229 O O . THR A 1 403 ? 33.485 34.229 0.036 1.00 70.19 403 THR A O 1
ATOM 3232 N N . ILE A 1 404 ? 34.795 32.886 -1.211 1.00 69.25 404 ILE A N 1
ATOM 3233 C CA . ILE A 1 404 ? 33.880 31.746 -1.342 1.00 69.25 404 ILE A CA 1
ATOM 3234 C C . ILE A 1 404 ? 34.402 30.622 -0.439 1.00 69.25 404 ILE A C 1
ATOM 3236 O O . ILE A 1 404 ? 35.604 30.391 -0.390 1.00 69.25 404 ILE A O 1
ATOM 3240 N N . ALA A 1 405 ? 33.491 29.941 0.260 1.00 67.25 405 ALA A N 1
ATOM 3241 C CA . ALA A 1 405 ? 33.825 28.779 1.078 1.00 67.25 405 ALA A CA 1
ATOM 3242 C C . ALA A 1 405 ? 33.891 27.521 0.204 1.00 67.25 405 ALA A C 1
ATOM 3244 O O . ALA A 1 405 ? 32.970 27.289 -0.587 1.00 67.25 405 ALA A O 1
ATOM 3245 N N . THR A 1 406 ? 34.928 26.702 0.362 1.00 65.25 406 THR A N 1
ATOM 3246 C CA . THR A 1 406 ? 34.990 25.361 -0.230 1.00 65.25 406 THR A CA 1
ATOM 3247 C C . THR A 1 406 ? 34.351 24.312 0.694 1.00 65.25 406 THR A C 1
ATOM 3249 O O . THR A 1 406 ? 33.885 24.613 1.794 1.00 65.25 406 THR A O 1
ATOM 3252 N N . GLY A 1 407 ? 34.227 23.069 0.216 1.00 63.06 407 GLY A N 1
ATOM 3253 C CA . GLY A 1 407 ? 33.851 21.940 1.077 1.00 63.06 407 GLY A CA 1
ATOM 3254 C C . GLY A 1 407 ? 35.006 21.532 1.998 1.00 63.06 407 GLY A C 1
ATOM 3255 O O . GLY A 1 407 ? 36.161 21.827 1.690 1.00 63.06 407 GLY A O 1
ATOM 3256 N N . PHE A 1 408 ? 34.711 20.815 3.090 1.00 67.44 408 PHE A N 1
ATOM 3257 C CA . PHE A 1 408 ? 35.739 20.438 4.067 1.00 67.44 408 PHE A CA 1
ATOM 3258 C C . PHE A 1 408 ? 36.879 19.602 3.464 1.00 67.44 408 PHE A C 1
ATOM 3260 O O . PHE A 1 408 ? 36.637 18.615 2.768 1.00 67.44 408 PHE A O 1
ATOM 3267 N N . LYS A 1 409 ? 38.125 20.010 3.749 1.00 67.94 409 LYS A N 1
ATOM 3268 C CA . LYS A 1 409 ? 39.373 19.380 3.289 1.00 67.94 409 LYS A CA 1
ATOM 3269 C C . LYS A 1 409 ? 40.457 19.485 4.361 1.00 67.94 409 LYS A C 1
ATOM 3271 O O . LYS A 1 409 ? 40.757 20.576 4.845 1.00 67.94 409 LYS A O 1
ATOM 3276 N N . GLU A 1 410 ? 41.101 18.357 4.655 1.00 54.97 410 GLU A N 1
ATOM 3277 C CA . GLU A 1 410 ? 42.236 18.269 5.592 1.00 54.97 410 GLU A CA 1
ATOM 3278 C C . GLU A 1 410 ? 43.591 18.644 4.960 1.00 54.97 410 GLU A C 1
ATOM 3280 O O . GLU A 1 410 ? 44.582 18.824 5.668 1.00 54.97 410 GLU A O 1
ATOM 3285 N N . LYS A 1 411 ? 43.679 18.723 3.623 1.00 54.03 411 LYS A N 1
ATOM 3286 C CA . LYS A 1 411 ? 44.922 19.000 2.880 1.00 54.03 411 LYS A CA 1
ATOM 3287 C C . LYS A 1 411 ? 44.691 19.974 1.724 1.00 54.03 411 LYS A C 1
ATOM 3289 O O . LYS A 1 411 ? 43.582 20.095 1.212 1.00 54.03 411 LYS A O 1
ATOM 3294 N N . ALA A 1 412 ? 45.768 20.657 1.338 1.00 49.31 412 ALA A N 1
ATOM 3295 C CA . ALA A 1 412 ? 45.793 21.703 0.319 1.00 49.31 412 ALA A CA 1
ATOM 3296 C C . ALA A 1 412 ? 45.231 21.267 -1.042 1.00 49.31 412 ALA A C 1
ATOM 3298 O O . ALA A 1 412 ? 45.623 20.222 -1.569 1.00 49.31 412 ALA A O 1
ATOM 3299 N N . LEU A 1 413 ? 44.427 22.136 -1.660 1.00 46.94 413 LEU A N 1
ATOM 3300 C CA . LEU A 1 413 ? 44.237 22.116 -3.106 1.00 46.94 413 LEU A CA 1
ATOM 3301 C C . LEU A 1 413 ? 45.471 22.750 -3.755 1.00 46.94 413 LEU A C 1
ATOM 3303 O O . LEU A 1 413 ? 45.958 23.781 -3.300 1.00 46.94 413 LEU A O 1
ATOM 3307 N N . ARG A 1 414 ? 45.999 22.118 -4.806 1.00 44.31 414 ARG A N 1
ATOM 3308 C CA . ARG A 1 414 ? 47.122 22.648 -5.591 1.00 44.31 414 ARG A CA 1
ATOM 3309 C C . ARG A 1 414 ? 46.706 22.810 -7.046 1.00 44.31 414 ARG A C 1
ATOM 3311 O O . ARG A 1 414 ? 47.028 21.962 -7.876 1.00 44.31 414 ARG A O 1
ATOM 3318 N N . SER A 1 415 ? 46.002 23.898 -7.344 1.00 46.78 415 SER A N 1
ATOM 3319 C CA . SER A 1 415 ? 45.798 24.396 -8.709 1.00 46.78 415 SER A CA 1
ATOM 3320 C C . SER A 1 415 ? 46.646 25.658 -8.928 1.00 46.78 415 SER A C 1
ATOM 3322 O O . SER A 1 415 ? 47.209 26.210 -7.988 1.00 46.78 415 SER A O 1
ATOM 3324 N N . ASP A 1 416 ? 46.813 26.104 -10.172 1.00 37.50 416 ASP A N 1
ATOM 3325 C CA . ASP A 1 416 ? 47.530 27.339 -10.543 1.00 37.50 416 ASP A CA 1
ATOM 3326 C C . ASP A 1 416 ? 46.612 28.490 -10.987 1.00 37.50 416 ASP A C 1
ATOM 3328 O O . ASP A 1 416 ? 47.101 29.553 -11.364 1.00 37.50 416 ASP A O 1
ATOM 3332 N N . GLY A 1 417 ? 45.291 28.299 -10.940 1.00 45.56 417 GLY A N 1
ATOM 3333 C CA . GLY A 1 417 ? 44.302 29.307 -11.323 1.00 45.56 417 GLY A CA 1
ATOM 3334 C C . GLY A 1 417 ? 43.466 29.813 -10.148 1.00 45.56 417 GLY A C 1
ATOM 3335 O O . GLY A 1 417 ? 42.819 29.024 -9.459 1.00 45.56 417 GLY A O 1
ATOM 3336 N N . THR A 1 418 ? 43.421 31.135 -9.958 1.00 47.41 418 THR A N 1
ATOM 3337 C CA . THR A 1 418 ? 42.388 31.790 -9.141 1.00 47.41 418 THR A CA 1
ATOM 3338 C C . THR A 1 418 ? 41.169 31.904 -10.048 1.00 47.41 418 THR A C 1
ATOM 3340 O O . THR A 1 418 ? 41.278 32.450 -11.149 1.00 47.41 418 THR A O 1
ATOM 3343 N N . ILE A 1 419 ? 40.019 31.392 -9.617 1.00 57.19 419 ILE A N 1
ATOM 3344 C CA . ILE A 1 419 ? 38.779 31.499 -10.393 1.00 57.19 419 ILE A CA 1
ATOM 3345 C C . ILE A 1 419 ? 38.001 32.704 -9.877 1.00 57.19 419 ILE A C 1
ATOM 3347 O O . ILE A 1 419 ? 37.701 32.780 -8.685 1.00 57.19 419 ILE A O 1
ATOM 3351 N N . ASN A 1 420 ? 37.672 33.635 -10.772 1.00 56.34 420 ASN A N 1
ATOM 3352 C CA . ASN A 1 420 ? 36.803 34.770 -10.475 1.00 56.34 420 ASN A CA 1
ATOM 3353 C C . ASN A 1 420 ? 35.472 34.593 -11.210 1.00 56.34 420 ASN A C 1
ATOM 3355 O O . ASN A 1 420 ? 35.456 34.373 -12.425 1.00 56.34 420 ASN A O 1
ATOM 3359 N N . VAL A 1 421 ? 34.367 34.673 -10.466 1.00 58.53 421 VAL A N 1
ATOM 3360 C CA . VAL A 1 421 ? 33.015 34.424 -10.982 1.00 58.53 421 VAL A CA 1
ATOM 3361 C C . VAL A 1 421 ? 32.172 35.686 -10.844 1.00 58.53 421 VAL A C 1
ATOM 3363 O O . VAL A 1 421 ? 31.894 36.156 -9.737 1.00 58.53 421 VAL A O 1
ATOM 3366 N N . SER A 1 422 ? 31.743 36.237 -11.978 1.00 56.16 422 SER A N 1
ATOM 3367 C CA . SER A 1 422 ? 30.967 37.477 -12.033 1.00 56.16 422 SER A CA 1
ATOM 3368 C C . SER A 1 422 ? 29.920 37.399 -13.137 1.00 56.16 422 SER A C 1
ATOM 3370 O O . SER A 1 422 ? 30.249 37.059 -14.265 1.00 56.16 422 SER A O 1
ATOM 3372 N N . GLN A 1 423 ? 28.665 37.736 -12.821 1.00 62.50 423 GLN A N 1
ATOM 3373 C CA . GLN A 1 423 ? 27.579 37.916 -13.801 1.00 62.50 423 GLN A CA 1
ATOM 3374 C C . GLN A 1 423 ? 27.398 36.740 -14.793 1.00 62.50 423 GLN A C 1
ATOM 3376 O O . GLN A 1 423 ? 27.243 36.954 -15.991 1.00 62.50 423 GLN A O 1
ATOM 3381 N N . ASN A 1 424 ? 27.401 35.494 -14.300 1.00 57.91 424 ASN A N 1
ATOM 3382 C CA . ASN A 1 424 ? 27.367 34.262 -15.112 1.00 57.91 424 ASN A CA 1
ATOM 3383 C C . ASN A 1 424 ? 28.558 34.065 -16.080 1.00 57.91 424 ASN A C 1
ATOM 3385 O O . ASN A 1 424 ? 28.463 33.296 -17.042 1.00 57.91 424 ASN A O 1
ATOM 3389 N N . GLN A 1 425 ? 29.685 34.737 -15.836 1.00 60.56 425 GLN A N 1
ATOM 3390 C CA . GLN A 1 425 ? 30.926 34.588 -16.594 1.00 60.56 425 GLN A CA 1
ATOM 3391 C C . GLN A 1 425 ? 32.057 34.090 -15.685 1.00 60.56 425 GLN A C 1
ATOM 3393 O O . GLN A 1 425 ? 32.217 34.548 -14.546 1.00 60.56 425 GLN A O 1
ATOM 3398 N N . ILE A 1 426 ? 32.848 33.150 -16.207 1.00 63.91 426 ILE A N 1
ATOM 3399 C CA . ILE A 1 426 ? 34.008 32.563 -15.525 1.00 63.91 426 ILE A CA 1
ATOM 3400 C C . ILE A 1 426 ? 35.280 33.134 -16.157 1.00 63.91 426 ILE A C 1
ATOM 3402 O O . ILE A 1 426 ? 35.471 33.025 -17.371 1.00 63.91 426 ILE A O 1
ATOM 3406 N N . TYR A 1 427 ? 36.148 33.727 -15.331 1.00 58.50 427 TYR A N 1
ATOM 3407 C CA . TYR A 1 427 ? 37.365 34.412 -15.772 1.00 58.50 427 TYR A CA 1
ATOM 3408 C C . TYR A 1 427 ? 38.644 33.788 -15.189 1.00 58.50 427 TYR A C 1
ATOM 3410 O O . TYR A 1 427 ? 38.702 33.555 -13.974 1.00 58.50 427 TYR A O 1
ATOM 3418 N N . PRO A 1 428 ? 39.709 33.616 -15.997 1.00 54.66 428 PRO A N 1
ATOM 3419 C CA . PRO A 1 428 ? 41.057 33.403 -15.484 1.00 54.66 428 PRO A CA 1
ATOM 3420 C C . PRO A 1 428 ? 41.623 34.719 -14.932 1.00 54.66 428 PRO A C 1
ATOM 3422 O O . PRO A 1 428 ? 41.639 35.741 -15.615 1.00 54.66 428 PRO A O 1
ATOM 3425 N N . VAL A 1 429 ? 42.100 34.711 -13.685 1.00 51.22 429 VAL A N 1
ATOM 3426 C CA . VAL A 1 429 ? 42.505 35.945 -12.977 1.00 51.22 429 VAL A CA 1
ATOM 3427 C C . VAL A 1 429 ? 43.840 36.532 -13.442 1.00 51.22 429 VAL A C 1
ATOM 3429 O O . VAL A 1 429 ? 44.059 37.733 -13.282 1.00 51.22 429 VAL A O 1
ATOM 3432 N N . ILE A 1 430 ? 44.732 35.742 -14.050 1.00 51.38 430 ILE A N 1
ATOM 3433 C CA . ILE A 1 430 ? 45.957 36.294 -14.642 1.00 51.38 430 ILE A CA 1
ATOM 3434 C C . ILE A 1 430 ? 45.566 37.045 -15.921 1.00 51.38 430 ILE A C 1
ATOM 3436 O O . ILE A 1 430 ? 45.357 36.436 -16.973 1.00 51.38 430 ILE A O 1
ATOM 3440 N N . GLY A 1 431 ? 45.469 38.373 -15.835 1.00 43.19 431 GLY A N 1
ATOM 3441 C CA . GLY A 1 431 ? 45.203 39.235 -16.986 1.00 43.19 431 GLY A CA 1
ATOM 3442 C C . GLY A 1 431 ? 46.167 38.939 -18.140 1.00 43.19 431 GLY A C 1
ATOM 3443 O O . GLY A 1 431 ? 47.366 38.775 -17.926 1.00 43.19 431 GLY A O 1
ATOM 3444 N N . ASN A 1 432 ? 45.630 38.850 -19.358 1.00 45.03 432 ASN A N 1
ATOM 3445 C CA . ASN A 1 432 ? 46.330 38.452 -20.589 1.00 45.03 432 ASN A CA 1
ATOM 3446 C C . ASN A 1 432 ? 46.849 36.997 -20.654 1.00 45.03 432 ASN A C 1
ATOM 3448 O O . ASN A 1 432 ? 47.487 36.653 -21.644 1.00 45.03 432 ASN A O 1
ATOM 3452 N N . SER A 1 433 ? 46.559 36.120 -19.681 1.00 50.47 433 SER A N 1
ATOM 3453 C CA . SER A 1 433 ? 46.799 34.669 -19.850 1.00 50.47 433 SER A CA 1
ATOM 3454 C C . SER A 1 433 ? 45.837 34.036 -20.856 1.00 50.47 433 SER A C 1
ATOM 3456 O O . SER A 1 433 ? 46.207 33.112 -21.573 1.00 50.47 433 SER A O 1
ATOM 3458 N N . GLY A 1 434 ? 44.598 34.537 -20.890 1.00 53.09 434 GLY A N 1
ATOM 3459 C CA . GLY A 1 434 ? 43.565 34.095 -21.815 1.00 53.09 434 GLY A CA 1
ATOM 3460 C C . GLY A 1 434 ? 43.233 32.608 -21.723 1.00 53.09 434 GLY A C 1
ATOM 3461 O O . GLY A 1 434 ? 42.821 32.074 -22.737 1.00 53.09 434 GLY A O 1
ATOM 3462 N N . SER A 1 435 ? 43.415 31.927 -20.581 1.00 53.41 435 SER A N 1
ATOM 3463 C CA . SER A 1 435 ? 43.117 30.489 -20.456 1.00 53.41 435 SER A CA 1
ATOM 3464 C C . SER A 1 435 ? 42.653 30.079 -19.055 1.00 53.41 435 SER A C 1
ATOM 3466 O O . SER A 1 435 ? 43.308 30.397 -18.062 1.00 53.41 435 SER A O 1
ATOM 3468 N N . LEU A 1 436 ? 41.549 29.332 -18.973 1.00 57.75 436 LEU A N 1
ATOM 3469 C CA . LEU A 1 436 ? 41.144 28.577 -17.787 1.00 57.75 436 LEU A CA 1
ATOM 3470 C C . LEU A 1 436 ? 41.944 27.259 -17.757 1.00 57.75 436 LEU A C 1
ATOM 3472 O O . LEU A 1 436 ? 41.665 26.338 -18.526 1.00 57.75 436 LEU A O 1
ATOM 3476 N N . GLY A 1 437 ? 42.942 27.190 -16.868 1.00 56.50 437 GLY A N 1
ATOM 3477 C CA . GLY A 1 437 ? 43.952 26.122 -16.829 1.00 56.50 437 GLY A CA 1
ATOM 3478 C C . GLY A 1 437 ? 45.141 26.406 -17.759 1.00 56.50 437 GLY A C 1
ATOM 3479 O O . GLY A 1 437 ? 45.025 27.187 -18.707 1.00 56.50 437 GLY A O 1
ATOM 3480 N N . THR A 1 438 ? 46.299 25.793 -17.494 1.00 54.25 438 THR A N 1
ATOM 3481 C CA . THR A 1 438 ? 47.523 25.963 -18.307 1.00 54.25 438 THR A CA 1
ATOM 3482 C C . THR A 1 438 ? 47.971 24.644 -18.935 1.00 54.25 438 THR A C 1
ATOM 3484 O O . THR A 1 438 ? 47.610 23.576 -18.456 1.00 54.25 438 THR A O 1
ATOM 3487 N N . GLU A 1 439 ? 48.803 24.684 -19.982 1.00 56.16 439 GLU A N 1
ATOM 3488 C CA . GLU A 1 439 ? 49.339 23.473 -20.642 1.00 56.16 439 GLU A CA 1
ATOM 3489 C C . GLU A 1 439 ? 50.064 22.525 -19.663 1.00 56.16 439 GLU A C 1
ATOM 3491 O O . GLU A 1 439 ? 50.007 21.305 -19.796 1.00 56.16 439 GLU A O 1
ATOM 3496 N N . ASN A 1 440 ? 50.685 23.082 -18.619 1.00 53.81 440 ASN A N 1
ATOM 3497 C CA . ASN A 1 440 ? 51.373 22.316 -17.578 1.00 53.81 440 ASN A CA 1
ATOM 3498 C C . ASN A 1 440 ? 50.436 21.815 -16.460 1.00 53.81 440 ASN A C 1
ATOM 3500 O O . ASN A 1 440 ? 50.830 20.939 -15.685 1.00 53.81 440 ASN A O 1
ATOM 3504 N N . LYS A 1 441 ? 49.225 22.379 -16.345 1.00 54.47 441 LYS A N 1
ATOM 3505 C CA . LYS A 1 441 ? 48.208 22.086 -15.318 1.00 54.47 441 LYS A CA 1
ATOM 3506 C C . LYS A 1 441 ? 46.778 22.283 -15.882 1.00 54.47 441 LYS A C 1
ATOM 3508 O O . LYS A 1 441 ? 46.081 23.224 -15.497 1.00 54.47 441 LYS A O 1
ATOM 3513 N N . PRO A 1 442 ? 46.327 21.421 -16.809 1.00 57.31 442 PRO A N 1
ATOM 3514 C CA . PRO A 1 442 ? 44.946 21.428 -17.292 1.00 57.31 442 PRO A CA 1
ATOM 3515 C C . PRO A 1 442 ? 43.985 20.869 -16.232 1.00 57.31 442 PRO A C 1
ATOM 3517 O O . PRO A 1 442 ? 44.394 20.093 -15.362 1.00 57.31 442 PRO A O 1
ATOM 3520 N N . PHE A 1 443 ? 42.694 21.198 -16.328 1.00 56.00 443 PHE A N 1
ATOM 3521 C CA . PHE A 1 443 ? 41.675 20.526 -15.510 1.00 56.00 443 PHE A CA 1
ATOM 3522 C C . PHE A 1 443 ? 41.530 19.056 -15.933 1.00 56.00 443 PHE A C 1
ATOM 3524 O O . PHE A 1 443 ? 41.662 18.738 -17.115 1.00 56.00 443 PHE A O 1
ATOM 3531 N N . ASN A 1 444 ? 41.237 18.153 -14.990 1.00 52.69 444 ASN A N 1
ATOM 3532 C CA . ASN A 1 444 ? 40.918 16.760 -15.330 1.00 52.69 444 ASN A CA 1
ATOM 3533 C C . ASN A 1 444 ? 39.569 16.685 -16.061 1.00 52.69 444 ASN A C 1
ATOM 3535 O O . ASN A 1 444 ? 39.520 16.233 -17.202 1.00 52.69 444 ASN A O 1
ATOM 3539 N N . GLU A 1 445 ? 38.515 17.185 -15.415 1.00 55.09 445 GLU A N 1
ATOM 3540 C CA . GLU A 1 445 ? 37.150 17.299 -15.935 1.00 55.09 445 GLU A CA 1
ATOM 3541 C C . GLU A 1 445 ? 36.573 18.659 -15.506 1.00 55.09 445 GLU A C 1
ATOM 3543 O O . GLU A 1 445 ? 36.890 19.165 -14.423 1.00 55.09 445 GLU A O 1
ATOM 3548 N N . LEU A 1 446 ? 35.735 19.262 -16.353 1.00 59.41 446 LEU A N 1
ATOM 3549 C CA . LEU A 1 446 ? 35.080 20.542 -16.086 1.00 59.41 446 LEU A CA 1
ATOM 3550 C C . LEU A 1 446 ? 33.595 20.451 -16.456 1.00 59.41 446 LEU A C 1
ATOM 3552 O O . LEU A 1 446 ? 33.262 20.244 -17.619 1.00 59.41 446 LEU A O 1
ATOM 3556 N N . TYR A 1 447 ? 32.718 20.673 -15.475 1.00 56.56 447 TYR A N 1
ATOM 3557 C CA . TYR A 1 447 ? 31.266 20.648 -15.660 1.00 56.56 447 TYR A CA 1
ATOM 3558 C C . TYR A 1 447 ? 30.688 22.059 -15.503 1.00 56.56 447 TYR A C 1
ATOM 3560 O O . TYR A 1 447 ? 30.706 22.630 -14.407 1.00 56.56 447 TYR A O 1
ATOM 3568 N N . VAL A 1 448 ? 30.176 22.623 -16.602 1.00 59.72 448 VAL A N 1
ATOM 3569 C CA . VAL A 1 448 ? 29.628 23.987 -16.667 1.00 59.72 448 VAL A CA 1
ATOM 3570 C C . VAL A 1 448 ? 28.218 23.953 -17.241 1.00 59.72 448 VAL A C 1
ATOM 3572 O O . VAL A 1 448 ? 27.998 23.428 -18.326 1.00 59.72 448 VAL A O 1
ATOM 3575 N N . SER A 1 449 ? 27.271 24.566 -16.531 1.00 57.31 449 SER A N 1
ATOM 3576 C CA . SER A 1 449 ? 25.885 24.723 -16.980 1.00 57.31 449 SER A CA 1
ATOM 3577 C C . SER A 1 449 ? 25.445 26.184 -16.857 1.00 57.31 449 SER A C 1
ATOM 3579 O O . SER A 1 449 ? 25.625 26.810 -15.812 1.00 57.31 449 SER A O 1
ATOM 3581 N N . ASN A 1 450 ? 24.860 26.739 -17.925 1.00 56.25 450 ASN A N 1
ATOM 3582 C CA . ASN A 1 450 ? 24.353 28.119 -17.985 1.00 56.25 450 ASN A CA 1
ATOM 3583 C C . ASN A 1 450 ? 25.381 29.215 -17.601 1.00 56.25 450 ASN A C 1
ATOM 3585 O O . ASN A 1 450 ? 25.031 30.159 -16.889 1.00 56.25 450 ASN A O 1
ATOM 3589 N N . GLN A 1 451 ? 26.640 29.107 -18.045 1.00 61.84 451 GLN A N 1
ATOM 3590 C CA . GLN A 1 451 ? 27.688 30.129 -17.858 1.00 61.84 451 GLN A CA 1
ATOM 3591 C C . GLN A 1 451 ? 28.476 30.348 -19.157 1.00 61.84 451 GLN A C 1
ATOM 3593 O O . GLN A 1 451 ? 28.656 29.408 -19.927 1.00 61.84 451 GLN A O 1
ATOM 3598 N N . ASN A 1 452 ? 29.018 31.554 -19.350 1.00 61.28 452 ASN A N 1
ATOM 3599 C CA . ASN A 1 452 ? 29.933 31.853 -20.454 1.00 61.28 452 ASN A CA 1
ATOM 3600 C C . ASN A 1 452 ? 31.397 31.746 -19.995 1.00 61.28 452 ASN A C 1
ATOM 3602 O O . ASN A 1 452 ? 31.812 32.390 -19.026 1.00 61.28 452 ASN A O 1
ATOM 3606 N N . ILE A 1 453 ? 32.192 30.965 -20.726 1.00 65.56 453 ILE A N 1
ATOM 3607 C CA . ILE A 1 453 ? 33.644 30.860 -20.544 1.00 65.56 453 ILE A CA 1
ATOM 3608 C C . ILE A 1 453 ? 34.311 32.009 -21.307 1.00 65.56 453 ILE A C 1
ATOM 3610 O O . ILE A 1 453 ? 34.134 32.125 -22.516 1.00 65.56 453 ILE A O 1
ATOM 3614 N N . ASN A 1 454 ? 35.059 32.870 -20.609 1.00 59.53 454 ASN A N 1
ATOM 3615 C CA . ASN A 1 454 ? 35.733 34.017 -21.222 1.00 59.53 454 ASN A CA 1
ATOM 3616 C C . ASN A 1 454 ? 37.260 33.837 -21.177 1.00 59.53 454 ASN A C 1
ATOM 3618 O O . ASN A 1 454 ? 37.941 34.293 -20.255 1.00 59.53 454 ASN A O 1
ATOM 3622 N N . GLY A 1 455 ? 37.766 33.098 -22.165 1.00 60.84 455 GLY A N 1
ATOM 3623 C CA . GLY A 1 455 ? 39.157 32.672 -22.314 1.00 60.84 455 GLY A CA 1
ATOM 3624 C C . GLY A 1 455 ? 39.242 31.298 -22.987 1.00 60.84 455 GLY A C 1
ATOM 3625 O O . GLY A 1 455 ? 38.233 30.616 -23.149 1.00 60.84 455 GLY A O 1
ATOM 3626 N N . ASN A 1 456 ? 40.449 30.878 -23.358 1.00 59.25 456 ASN A N 1
ATOM 3627 C CA . ASN A 1 456 ? 40.738 29.523 -23.819 1.00 59.25 456 ASN A CA 1
ATOM 3628 C C . ASN A 1 456 ? 40.387 28.507 -22.720 1.00 59.25 456 ASN A C 1
ATOM 3630 O O . ASN A 1 456 ? 40.456 28.805 -21.525 1.00 59.25 456 ASN A O 1
ATOM 3634 N N . LEU A 1 457 ? 40.043 27.289 -23.124 1.00 64.19 457 LEU A N 1
ATOM 3635 C CA . LEU A 1 457 ? 39.677 26.206 -22.221 1.00 64.19 457 LEU A CA 1
ATOM 3636 C C . LEU A 1 457 ? 40.658 25.045 -22.401 1.00 64.19 457 LEU A C 1
ATOM 3638 O O . LEU A 1 457 ? 40.721 24.473 -23.486 1.00 64.19 457 LEU A O 1
ATOM 3642 N N . ASN A 1 458 ? 41.411 24.692 -21.353 1.00 60.25 458 ASN A N 1
ATOM 3643 C CA . ASN A 1 458 ? 42.360 23.577 -21.398 1.00 60.25 458 ASN A CA 1
ATOM 3644 C C . ASN A 1 458 ? 41.951 22.456 -20.426 1.00 60.25 458 ASN A C 1
ATOM 3646 O O . ASN A 1 458 ? 42.089 22.576 -19.203 1.00 60.25 458 ASN A O 1
ATOM 3650 N N . VAL A 1 459 ? 41.426 21.364 -20.989 1.00 60.97 459 VAL A N 1
ATOM 3651 C CA . VAL A 1 459 ? 40.916 20.190 -20.267 1.00 60.97 459 VAL A CA 1
ATOM 3652 C C . VAL A 1 459 ? 41.641 18.946 -20.771 1.00 60.97 459 VAL A C 1
ATOM 3654 O O . VAL A 1 459 ? 41.851 18.771 -21.968 1.00 60.97 459 VAL A O 1
ATOM 3657 N N . LYS A 1 460 ? 42.045 18.082 -19.839 1.00 56.06 460 LYS A N 1
ATOM 3658 C CA . LYS A 1 460 ? 42.828 16.871 -20.105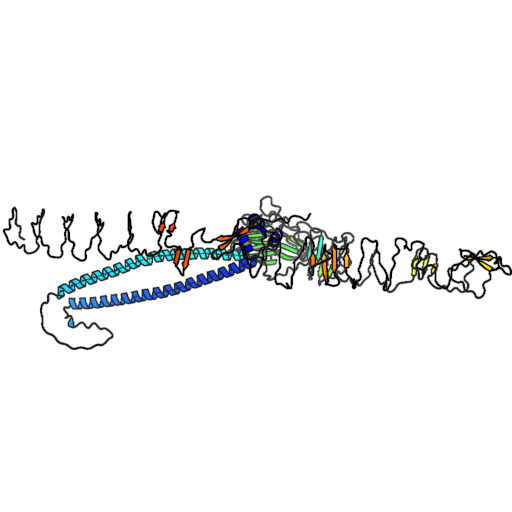 1.00 56.06 460 LYS A CA 1
ATOM 3659 C C . LYS A 1 460 ? 41.964 15.661 -20.469 1.00 56.06 460 LYS A C 1
ATOM 3661 O O . LYS A 1 460 ? 42.438 14.762 -21.163 1.00 56.06 460 LYS A O 1
ATOM 3666 N N . GLY A 1 461 ? 40.744 15.608 -19.938 1.00 57.00 461 GLY A N 1
ATOM 3667 C CA . GLY A 1 461 ? 39.724 14.612 -20.256 1.00 57.00 461 GLY A CA 1
ATOM 3668 C C . GLY A 1 461 ? 38.740 15.084 -21.329 1.00 57.00 461 GLY A C 1
ATOM 3669 O O . GLY A 1 461 ? 38.903 16.141 -21.940 1.00 57.00 461 GLY A O 1
ATOM 3670 N N . ASN A 1 462 ? 37.685 14.297 -21.540 1.00 56.41 462 ASN A N 1
ATOM 3671 C CA . ASN A 1 462 ? 36.560 14.712 -22.376 1.00 56.41 462 ASN A CA 1
ATOM 3672 C C . ASN A 1 462 ? 35.843 15.911 -21.730 1.00 56.41 462 ASN A C 1
ATOM 3674 O O . ASN A 1 462 ? 35.732 15.985 -20.508 1.00 56.41 462 ASN A O 1
ATOM 3678 N N . THR A 1 463 ? 35.337 16.834 -22.550 1.00 57.81 463 THR A N 1
ATOM 3679 C CA . THR A 1 463 ? 34.534 17.977 -22.090 1.00 57.81 463 THR A CA 1
ATOM 3680 C C . THR A 1 463 ? 33.126 17.853 -22.657 1.00 57.81 463 THR A C 1
ATOM 3682 O O . THR A 1 463 ? 32.939 18.024 -23.861 1.00 57.81 463 THR A O 1
ATOM 3685 N N . ASP A 1 464 ? 32.148 17.580 -21.797 1.00 56.50 464 ASP A N 1
ATOM 3686 C CA . ASP A 1 464 ? 30.735 17.568 -22.176 1.00 56.50 464 ASP A CA 1
ATOM 3687 C C . ASP A 1 464 ? 30.146 18.979 -22.004 1.00 56.50 464 ASP A C 1
ATOM 3689 O O . ASP A 1 464 ? 30.059 19.505 -20.894 1.00 56.50 464 ASP A O 1
ATOM 3693 N N . LEU A 1 465 ? 29.759 19.606 -23.120 1.00 58.81 465 LEU A N 1
ATOM 3694 C CA . LEU A 1 465 ? 29.116 20.923 -23.151 1.00 58.81 465 LEU A CA 1
ATOM 3695 C C . LEU A 1 465 ? 27.630 20.767 -23.497 1.00 58.81 465 LEU A C 1
ATOM 3697 O O . LEU A 1 465 ? 27.268 20.559 -24.655 1.00 58.81 465 LEU A O 1
ATOM 3701 N N . GLU A 1 466 ? 26.758 20.888 -22.497 1.00 48.72 466 GLU A N 1
ATOM 3702 C CA . GLU A 1 466 ? 25.305 20.847 -22.696 1.00 48.72 466 GLU A CA 1
ATOM 3703 C C . GLU A 1 466 ? 24.778 22.208 -23.190 1.00 48.72 466 GLU A C 1
ATOM 3705 O O . GLU A 1 466 ? 24.425 23.084 -22.399 1.00 48.72 466 GLU A O 1
ATOM 3710 N N . GLY A 1 467 ? 24.718 22.400 -24.512 1.00 53.88 467 GLY A N 1
ATOM 3711 C CA . GLY A 1 467 ? 24.123 23.593 -25.121 1.00 53.88 467 GLY A CA 1
ATOM 3712 C C . GLY A 1 467 ? 24.645 23.922 -26.521 1.00 53.88 467 GLY A C 1
ATOM 3713 O O . GLY A 1 467 ? 25.279 23.102 -27.183 1.00 53.88 467 GLY A O 1
ATOM 3714 N N . ASN A 1 468 ? 24.373 25.149 -26.972 1.00 53.91 468 ASN A N 1
ATOM 3715 C CA . ASN A 1 468 ? 24.967 25.701 -28.190 1.00 53.91 468 ASN A CA 1
ATOM 3716 C C . ASN A 1 468 ? 26.388 26.207 -27.900 1.00 53.91 468 ASN A C 1
ATOM 3718 O O . ASN A 1 468 ? 26.617 26.842 -26.873 1.00 53.91 468 ASN A O 1
ATOM 3722 N N . VAL A 1 469 ? 27.313 25.995 -28.838 1.00 63.69 469 VAL A N 1
ATOM 3723 C CA . VAL A 1 469 ? 28.677 26.541 -28.783 1.00 63.69 469 VAL A CA 1
ATOM 3724 C C . VAL A 1 469 ? 28.790 27.688 -29.789 1.00 63.69 469 VAL A C 1
ATOM 3726 O O . VAL A 1 469 ? 28.700 27.465 -30.995 1.00 63.69 469 VAL A O 1
ATOM 3729 N N . GLU A 1 470 ? 28.981 28.909 -29.292 1.00 57.03 470 GLU A N 1
ATOM 3730 C CA . GLU A 1 470 ? 29.177 30.127 -30.088 1.00 57.03 470 GLU A CA 1
ATOM 3731 C C . GLU A 1 470 ? 30.591 30.669 -29.823 1.00 57.03 470 GLU A C 1
ATOM 3733 O O . GLU A 1 470 ? 30.979 30.857 -28.670 1.00 57.03 470 GLU A O 1
ATOM 3738 N N . ILE A 1 471 ? 31.386 30.860 -30.883 1.00 64.88 471 ILE A N 1
ATOM 3739 C CA . ILE A 1 471 ? 32.801 31.259 -30.801 1.00 64.88 471 ILE A CA 1
ATOM 3740 C C . ILE A 1 471 ? 33.009 32.499 -31.669 1.00 64.88 471 ILE A C 1
ATOM 3742 O O . ILE A 1 471 ? 33.043 32.407 -32.895 1.00 64.88 471 ILE A O 1
ATOM 3746 N N . ASP A 1 472 ? 33.182 33.652 -31.027 1.00 47.94 472 ASP A N 1
ATOM 3747 C CA . ASP A 1 472 ? 33.476 34.931 -31.685 1.00 47.94 472 ASP A CA 1
ATOM 3748 C C . ASP A 1 472 ? 35.004 35.130 -31.790 1.00 47.94 472 ASP A C 1
ATOM 3750 O O . ASP A 1 472 ? 35.615 35.923 -31.072 1.00 47.94 472 ASP A O 1
ATOM 3754 N N . GLY A 1 473 ? 35.660 34.299 -32.611 1.00 59.62 473 GLY A N 1
ATOM 3755 C CA . GLY A 1 473 ? 37.122 34.249 -32.706 1.00 59.62 473 GLY A CA 1
ATOM 3756 C C . GLY A 1 473 ? 37.672 33.174 -33.652 1.00 59.62 473 GLY A C 1
ATOM 3757 O O . GLY A 1 473 ? 36.934 32.545 -34.408 1.00 59.62 473 GLY A O 1
ATOM 3758 N N . ILE A 1 474 ? 38.994 32.967 -33.618 1.00 51.19 474 ILE A N 1
ATOM 3759 C CA . ILE A 1 474 ? 39.666 31.902 -34.381 1.00 51.19 474 ILE A CA 1
ATOM 3760 C C . ILE A 1 474 ? 39.593 30.595 -33.591 1.00 51.19 474 ILE A C 1
ATOM 3762 O O . ILE A 1 474 ? 40.068 30.518 -32.461 1.00 51.19 474 ILE A O 1
ATOM 3766 N N . LEU A 1 475 ? 39.039 29.563 -34.222 1.00 65.75 475 LEU A N 1
ATOM 3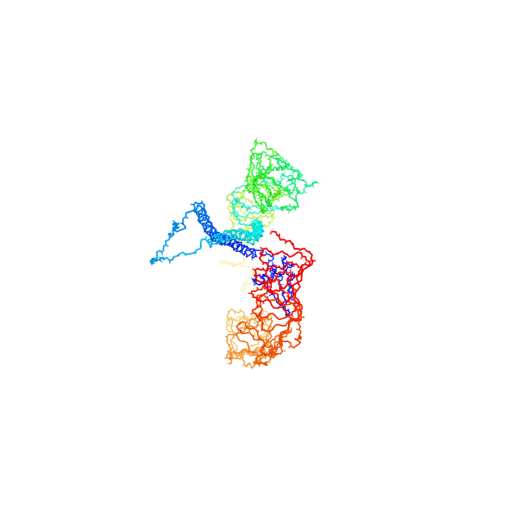767 C CA . LEU A 1 475 ? 39.028 28.194 -33.725 1.00 65.75 475 LEU A CA 1
ATOM 3768 C C . LEU A 1 475 ? 40.194 27.422 -34.363 1.00 65.75 475 LEU A C 1
ATOM 3770 O O . LEU A 1 475 ? 40.082 26.959 -35.497 1.00 65.75 475 LEU A O 1
ATOM 3774 N N . ASP A 1 476 ? 41.313 27.328 -33.646 1.00 54.50 476 ASP A N 1
ATOM 3775 C CA . ASP A 1 476 ? 42.503 26.585 -34.079 1.00 54.50 476 ASP A CA 1
ATOM 3776 C C . ASP A 1 476 ? 42.420 25.131 -33.586 1.00 54.50 476 ASP A C 1
ATOM 3778 O O . ASP A 1 476 ? 42.167 24.892 -32.402 1.00 54.50 476 ASP A O 1
ATOM 3782 N N . ILE A 1 477 ? 42.537 24.152 -34.491 1.00 60.09 477 ILE A N 1
ATOM 3783 C CA . ILE A 1 477 ? 42.322 22.730 -34.174 1.00 60.09 477 ILE A CA 1
ATOM 3784 C C . ILE A 1 477 ? 43.289 21.837 -34.961 1.00 60.09 477 ILE A C 1
ATOM 3786 O O . ILE A 1 477 ? 43.116 21.633 -36.163 1.00 60.09 477 ILE A O 1
ATOM 3790 N N . ASP A 1 478 ? 44.217 21.188 -34.252 1.00 50.47 478 ASP A N 1
ATOM 3791 C CA . ASP A 1 478 ? 45.154 20.208 -34.827 1.00 50.47 478 ASP A CA 1
ATOM 3792 C C . ASP A 1 478 ? 44.458 18.971 -35.430 1.00 50.47 478 ASP A C 1
ATOM 3794 O O . ASP A 1 478 ? 44.919 18.402 -36.422 1.00 50.47 478 ASP A O 1
ATOM 3798 N N . TYR A 1 479 ? 43.343 18.523 -34.837 1.00 46.28 479 TYR A N 1
ATOM 3799 C CA . TYR A 1 479 ? 42.570 17.380 -35.333 1.00 46.28 479 TYR A CA 1
ATOM 3800 C C . TYR A 1 479 ? 41.068 17.492 -35.026 1.00 46.28 479 TYR A C 1
ATOM 3802 O O . TYR A 1 479 ? 40.592 17.074 -33.970 1.00 46.28 479 TYR A O 1
ATOM 3810 N N . LEU A 1 480 ? 40.293 18.022 -35.980 1.00 58.75 480 LEU A N 1
ATOM 3811 C CA . LEU A 1 480 ? 38.832 18.076 -35.888 1.00 58.75 480 LEU A CA 1
ATOM 3812 C C . LEU A 1 480 ? 38.193 16.872 -36.589 1.00 58.75 480 LEU A C 1
ATOM 3814 O O . LEU A 1 480 ? 38.140 16.813 -37.817 1.00 58.75 480 LEU A O 1
ATOM 3818 N N . LYS A 1 481 ? 37.612 15.945 -35.821 1.00 50.22 481 LYS A N 1
ATOM 3819 C CA . LYS A 1 481 ? 36.797 14.845 -36.367 1.00 50.22 481 LYS A CA 1
ATOM 3820 C C . LYS A 1 481 ? 35.298 15.169 -36.342 1.00 50.22 481 LYS A C 1
ATOM 3822 O O . LYS A 1 481 ? 34.496 14.396 -35.825 1.00 50.22 481 LYS A O 1
ATOM 3827 N N . ALA A 1 482 ? 34.924 16.321 -36.893 1.00 53.38 482 ALA A N 1
ATOM 3828 C CA . ALA A 1 482 ? 33.530 16.740 -36.990 1.00 53.38 482 ALA A CA 1
ATOM 3829 C C . ALA A 1 482 ? 32.921 16.361 -38.347 1.00 53.38 482 ALA A C 1
ATOM 3831 O O . ALA A 1 482 ? 33.510 16.567 -39.407 1.00 53.38 482 ALA A O 1
ATOM 3832 N N . GLN A 1 483 ? 31.705 15.822 -38.311 1.00 51.09 483 GLN A N 1
ATOM 3833 C CA . GLN A 1 483 ? 30.964 15.381 -39.491 1.00 51.09 483 GLN A CA 1
ATOM 3834 C C . GLN A 1 483 ? 30.156 16.560 -40.073 1.00 51.09 483 GLN A C 1
ATOM 3836 O O . GLN A 1 483 ? 28.928 16.569 -40.028 1.00 51.09 483 GLN A O 1
ATOM 3841 N N . LEU A 1 484 ? 30.850 17.599 -40.566 1.00 54.62 484 LEU A N 1
ATOM 3842 C CA . LEU A 1 484 ? 30.207 18.802 -41.115 1.00 54.62 484 LEU A CA 1
ATOM 3843 C C . LEU A 1 484 ? 29.496 18.488 -42.437 1.00 54.62 484 LEU A C 1
ATOM 3845 O O . LEU A 1 484 ? 30.134 18.261 -43.463 1.00 54.62 484 LEU A O 1
ATOM 3849 N N . ALA A 1 485 ? 28.165 18.545 -42.423 1.00 48.44 485 ALA A N 1
ATOM 3850 C CA . ALA A 1 485 ? 27.338 18.263 -43.596 1.00 48.44 485 ALA A CA 1
ATOM 3851 C C . ALA A 1 485 ? 27.282 19.404 -44.636 1.00 48.44 485 ALA A C 1
ATOM 3853 O O . ALA A 1 485 ? 26.770 19.181 -45.728 1.00 48.44 485 ALA A O 1
ATOM 3854 N N . ASN A 1 486 ? 27.777 20.612 -44.327 1.00 50.88 486 ASN A N 1
ATOM 3855 C CA . ASN A 1 486 ? 27.820 21.750 -45.257 1.00 50.88 486 ASN A CA 1
ATOM 3856 C C . ASN A 1 486 ? 28.984 22.706 -44.933 1.00 50.88 486 ASN A C 1
ATOM 3858 O O . ASN A 1 486 ? 28.920 23.431 -43.943 1.00 50.88 486 ASN A O 1
ATOM 3862 N N . ILE A 1 487 ? 29.999 22.775 -45.803 1.00 59.12 487 ILE A N 1
ATOM 3863 C CA . ILE A 1 487 ? 30.960 23.892 -45.845 1.00 59.12 487 ILE A CA 1
ATOM 3864 C C . ILE A 1 487 ? 30.662 24.707 -47.103 1.00 59.12 487 ILE A C 1
ATOM 3866 O O . ILE A 1 487 ? 31.060 24.354 -48.213 1.00 59.12 487 ILE A O 1
ATOM 3870 N N . ASN A 1 488 ? 29.942 25.812 -46.924 1.00 51.09 488 ASN A N 1
ATOM 3871 C CA . ASN A 1 488 ? 29.672 26.754 -48.000 1.00 51.09 488 ASN A CA 1
ATOM 3872 C C . ASN A 1 488 ? 30.809 27.787 -48.073 1.00 51.09 488 ASN A C 1
ATOM 3874 O O . ASN A 1 488 ? 30.840 28.707 -47.259 1.00 51.09 488 ASN A O 1
ATOM 3878 N N . ASN A 1 489 ? 31.670 27.638 -49.095 1.00 54.03 489 ASN A N 1
ATOM 3879 C CA . ASN A 1 489 ? 32.692 28.576 -49.617 1.00 54.03 489 ASN A CA 1
ATOM 3880 C C . ASN A 1 489 ? 34.181 28.322 -49.267 1.00 54.03 489 ASN A C 1
ATOM 3882 O O . ASN A 1 489 ? 34.753 29.117 -48.529 1.00 54.03 489 ASN A O 1
ATOM 3886 N N . LEU A 1 490 ? 34.847 27.329 -49.897 1.00 58.72 490 LEU A N 1
ATOM 3887 C CA . LEU A 1 490 ? 36.267 27.405 -50.348 1.00 58.72 490 LEU A CA 1
ATOM 3888 C C . LEU A 1 490 ? 36.675 26.165 -51.202 1.00 58.72 490 LEU A C 1
ATOM 3890 O O . LEU A 1 490 ? 37.396 25.283 -50.746 1.00 58.72 490 LEU A O 1
ATOM 3894 N N . ASN A 1 491 ? 36.206 26.066 -52.458 1.00 54.31 491 ASN A N 1
ATOM 3895 C CA . ASN A 1 491 ? 36.103 24.767 -53.166 1.00 54.31 491 ASN A CA 1
ATOM 3896 C C . ASN A 1 491 ? 36.908 24.600 -54.488 1.00 54.31 491 ASN A C 1
ATOM 3898 O O . ASN A 1 491 ? 36.373 23.989 -55.413 1.00 54.31 491 ASN A O 1
ATOM 3902 N N . SER A 1 492 ? 38.142 25.114 -54.669 1.00 61.62 492 SER A N 1
ATOM 3903 C CA . SER A 1 492 ? 38.823 24.892 -55.977 1.00 61.62 492 SER A CA 1
ATOM 3904 C C . SER A 1 492 ? 40.355 24.906 -56.116 1.00 61.62 492 SER A C 1
ATOM 3906 O O . SER A 1 492 ? 40.803 24.701 -57.242 1.00 61.62 492 SER A O 1
ATOM 3908 N N . ILE A 1 493 ? 41.198 25.089 -55.093 1.00 65.12 493 ILE A N 1
ATOM 3909 C CA . ILE A 1 493 ? 42.664 24.972 -55.287 1.00 65.12 493 ILE A CA 1
ATOM 3910 C C . ILE A 1 493 ? 43.312 24.170 -54.157 1.00 65.12 493 ILE A C 1
ATOM 3912 O O . ILE A 1 493 ? 43.165 24.516 -52.988 1.00 65.12 493 ILE A O 1
ATOM 3916 N N . LEU A 1 494 ? 44.081 23.141 -54.526 1.00 62.66 494 LEU A N 1
ATOM 3917 C CA . LEU A 1 494 ? 44.993 22.421 -53.641 1.00 62.66 494 LEU A CA 1
ATOM 3918 C C . LEU A 1 494 ? 46.427 22.549 -54.161 1.00 62.66 494 LEU A C 1
ATOM 3920 O O . LEU A 1 494 ? 46.726 22.196 -55.300 1.00 62.66 494 LEU A O 1
ATOM 3924 N N . ILE A 1 495 ? 47.341 22.992 -53.303 1.00 65.00 495 ILE A N 1
ATOM 3925 C CA . ILE A 1 495 ? 48.774 23.058 -53.606 1.00 65.00 495 ILE A CA 1
ATOM 3926 C C . ILE A 1 495 ? 49.500 22.087 -52.677 1.00 65.00 495 ILE A C 1
ATOM 3928 O O . ILE A 1 495 ? 49.262 22.073 -51.473 1.00 65.00 495 ILE A O 1
ATOM 3932 N N . THR A 1 496 ? 50.389 21.273 -53.241 1.00 66.75 496 THR A N 1
ATOM 3933 C CA . THR A 1 496 ? 51.278 20.374 -52.492 1.00 66.75 496 THR A CA 1
ATOM 3934 C C . THR A 1 496 ? 52.737 20.705 -52.812 1.00 66.75 496 THR A C 1
ATOM 3936 O O . THR A 1 496 ? 53.015 21.478 -53.726 1.00 66.75 496 THR A O 1
ATOM 3939 N N . ALA A 1 497 ? 53.689 20.105 -52.092 1.00 68.88 497 ALA A N 1
ATOM 3940 C CA . ALA A 1 497 ? 55.116 20.426 -52.221 1.00 68.88 497 ALA A CA 1
ATOM 3941 C C . ALA A 1 497 ? 55.710 20.245 -53.639 1.00 68.88 497 ALA A C 1
ATOM 3943 O O . ALA A 1 497 ? 56.767 20.801 -53.924 1.00 68.88 497 ALA A O 1
ATOM 3944 N N . THR A 1 498 ? 55.068 19.469 -54.523 1.00 70.69 498 THR A N 1
ATOM 3945 C CA . THR A 1 498 ? 55.573 19.176 -55.881 1.00 70.69 498 THR A CA 1
ATOM 3946 C C . THR A 1 498 ? 54.525 19.281 -56.993 1.00 70.69 498 THR A C 1
ATOM 3948 O O . THR A 1 498 ? 54.852 19.018 -58.151 1.00 70.69 498 THR A O 1
ATOM 3951 N N . LYS A 1 499 ? 53.270 19.638 -56.676 1.00 78.81 499 LYS A N 1
ATOM 3952 C CA . LYS A 1 499 ? 52.153 19.627 -57.636 1.00 78.81 499 LYS A CA 1
ATOM 3953 C C . LYS A 1 499 ? 51.085 20.670 -57.312 1.00 78.81 499 LYS A C 1
ATOM 3955 O O . LYS A 1 499 ? 50.788 20.905 -56.138 1.00 78.81 499 LYS A O 1
ATOM 3960 N N . ILE A 1 500 ? 50.447 21.207 -58.351 1.00 76.44 500 ILE A N 1
ATOM 3961 C CA . ILE A 1 500 ? 49.331 22.159 -58.252 1.00 76.44 500 ILE A CA 1
ATOM 3962 C C . ILE A 1 500 ? 48.058 21.511 -58.807 1.00 76.44 500 ILE A C 1
ATOM 3964 O O . ILE A 1 500 ? 48.052 21.046 -59.945 1.00 76.44 500 ILE A O 1
ATOM 3968 N N . GLY A 1 501 ? 46.996 21.499 -57.999 1.00 77.69 501 GLY A N 1
ATOM 3969 C CA . GLY A 1 501 ? 45.653 21.046 -58.349 1.00 77.69 501 GLY A CA 1
ATOM 3970 C C . GLY A 1 501 ? 44.666 22.211 -58.402 1.00 77.69 501 GLY A C 1
ATOM 3971 O O . GLY A 1 501 ? 44.489 22.920 -57.412 1.00 77.69 501 GLY A O 1
ATOM 3972 N N . ILE A 1 502 ? 44.007 22.407 -59.544 1.00 72.75 502 ILE A N 1
ATOM 3973 C CA . ILE A 1 502 ? 42.954 23.417 -59.737 1.00 72.75 502 ILE A CA 1
ATOM 3974 C C . ILE A 1 502 ? 41.655 22.688 -60.085 1.00 72.75 502 ILE A C 1
ATOM 3976 O O . ILE A 1 502 ? 41.634 21.845 -60.975 1.00 72.75 502 ILE A O 1
ATOM 3980 N N . GLY A 1 503 ? 40.583 22.951 -59.342 1.00 69.19 503 GLY A N 1
ATOM 3981 C CA . GLY A 1 503 ? 39.339 22.174 -59.357 1.00 69.19 503 GLY A CA 1
ATOM 3982 C C . GLY A 1 503 ? 39.472 20.752 -58.787 1.00 69.19 503 GLY A C 1
ATOM 3983 O O . GLY A 1 503 ? 38.498 20.010 -58.795 1.00 69.19 503 GLY A O 1
ATOM 3984 N N . THR A 1 504 ? 40.657 20.357 -58.305 1.00 63.31 504 THR A N 1
ATOM 3985 C CA . THR A 1 504 ? 40.955 19.009 -57.798 1.00 63.31 504 THR A CA 1
ATOM 3986 C C . THR A 1 504 ? 41.677 19.062 -56.455 1.00 63.31 504 THR A C 1
ATOM 3988 O O . THR A 1 504 ? 42.598 19.855 -56.256 1.00 63.31 504 THR A O 1
ATOM 3991 N N . SER A 1 505 ? 41.268 18.181 -55.543 1.00 63.34 505 SER A N 1
ATOM 3992 C CA . SER A 1 505 ? 41.865 17.966 -54.222 1.00 63.34 505 SER A CA 1
ATOM 3993 C C . SER A 1 505 ? 42.905 16.836 -54.202 1.00 63.34 505 SER A C 1
ATOM 3995 O O . SER A 1 505 ? 43.279 16.366 -53.130 1.00 63.34 505 SER A O 1
ATOM 3997 N N . ASN A 1 506 ? 43.392 16.379 -55.363 1.00 72.81 506 ASN A N 1
ATOM 3998 C CA . ASN A 1 506 ? 44.495 15.418 -55.437 1.00 72.81 506 ASN A CA 1
ATOM 3999 C C . ASN A 1 506 ? 45.212 15.476 -56.804 1.00 72.81 506 ASN A C 1
ATOM 4001 O O . ASN A 1 506 ? 44.925 14.644 -57.669 1.00 72.81 506 ASN A O 1
ATOM 4005 N N . PRO A 1 507 ? 46.128 16.436 -57.040 1.00 74.19 507 PRO A N 1
ATOM 4006 C CA . PRO A 1 507 ? 46.824 16.538 -58.318 1.00 74.19 507 PRO A CA 1
ATOM 4007 C C . PRO A 1 507 ? 47.694 15.300 -58.599 1.00 74.19 507 PRO A C 1
ATOM 4009 O O . PRO A 1 507 ? 48.613 14.959 -57.846 1.00 74.19 507 PRO A O 1
ATOM 4012 N N . GLN A 1 508 ? 47.429 14.616 -59.710 1.00 77.81 508 GLN A N 1
ATOM 4013 C CA . GLN A 1 508 ? 48.169 13.423 -60.123 1.00 77.81 508 GLN A CA 1
ATOM 4014 C C . GLN A 1 508 ? 49.460 13.769 -60.866 1.00 77.81 508 GLN A C 1
ATOM 4016 O O . GLN A 1 508 ? 50.469 13.086 -60.672 1.00 77.81 508 GLN A O 1
ATOM 4021 N N . THR A 1 509 ? 49.485 14.869 -61.618 1.00 71.88 509 THR A N 1
ATOM 4022 C CA . THR A 1 509 ? 50.684 15.361 -62.321 1.00 71.88 509 THR A CA 1
ATOM 4023 C C . THR A 1 509 ? 51.178 16.690 -61.733 1.00 71.88 509 THR A C 1
ATOM 4025 O O . THR A 1 509 ? 50.567 17.224 -60.812 1.00 71.88 509 THR A O 1
ATOM 4028 N N . ALA A 1 510 ? 52.304 17.223 -62.224 1.00 78.00 510 ALA A N 1
ATOM 4029 C CA . ALA A 1 510 ? 52.871 18.486 -61.732 1.00 78.00 510 ALA A CA 1
ATOM 4030 C C . ALA A 1 510 ? 51.894 19.679 -61.845 1.00 78.00 510 ALA A C 1
ATOM 4032 O O . ALA A 1 510 ? 51.894 20.555 -60.979 1.00 78.00 510 ALA A O 1
ATOM 4033 N N . LEU A 1 511 ? 51.041 19.678 -62.875 1.00 75.75 511 LEU A N 1
ATOM 4034 C CA . LEU A 1 511 ? 49.926 20.608 -63.034 1.00 75.75 511 LEU A CA 1
ATOM 4035 C C . LEU A 1 511 ? 48.680 19.812 -63.424 1.00 75.75 511 LEU A C 1
ATOM 4037 O O . LEU A 1 511 ? 48.594 19.292 -64.534 1.00 75.75 511 LEU A O 1
ATOM 4041 N N . ASP A 1 512 ? 47.727 19.721 -62.504 1.00 72.19 512 ASP A N 1
ATOM 4042 C CA . ASP A 1 512 ? 46.472 19.000 -62.688 1.00 72.19 512 ASP A CA 1
ATOM 4043 C C . ASP A 1 512 ? 45.302 19.989 -62.622 1.00 72.19 512 ASP A C 1
ATOM 4045 O O . ASP A 1 512 ? 45.127 20.708 -61.634 1.00 72.19 512 ASP A O 1
ATOM 4049 N N . VAL A 1 513 ? 44.530 20.071 -63.703 1.00 77.19 513 VAL A N 1
ATOM 4050 C CA . VAL A 1 513 ? 43.427 21.023 -63.846 1.00 77.19 513 VAL A CA 1
ATOM 4051 C C . VAL A 1 513 ? 42.163 20.242 -64.164 1.00 77.19 513 VAL A C 1
ATOM 4053 O O . VAL A 1 513 ? 41.973 19.752 -65.274 1.00 77.19 513 VAL A O 1
ATOM 4056 N N . SER A 1 514 ? 41.272 20.169 -63.183 1.00 69.12 514 SER A N 1
ATOM 4057 C CA . SER A 1 514 ? 39.904 19.691 -63.347 1.00 69.12 514 SER A CA 1
ATOM 4058 C C . SER A 1 514 ? 39.055 20.808 -63.965 1.00 69.12 514 SER A C 1
ATOM 4060 O O . SER A 1 514 ? 38.278 21.475 -63.281 1.00 69.12 514 SER A O 1
ATOM 4062 N N . GLY A 1 515 ? 39.260 21.051 -65.263 1.00 69.38 515 GLY A N 1
ATOM 4063 C CA . GLY A 1 515 ? 38.592 22.091 -66.047 1.00 69.38 515 GLY A CA 1
ATOM 4064 C C . GLY A 1 515 ? 39.256 22.334 -67.409 1.00 69.38 515 GLY A C 1
ATOM 4065 O O . GLY A 1 515 ? 40.284 21.738 -67.728 1.00 69.38 515 GLY A O 1
ATOM 4066 N N . ASP A 1 516 ? 38.672 23.222 -68.215 1.00 69.56 516 ASP A N 1
ATOM 4067 C CA . ASP A 1 516 ? 39.161 23.526 -69.567 1.00 69.56 516 ASP A CA 1
ATOM 4068 C C . ASP A 1 516 ? 40.496 24.293 -69.570 1.00 69.56 516 ASP A C 1
ATOM 4070 O O . ASP A 1 516 ? 40.683 25.270 -68.841 1.00 69.56 516 ASP A O 1
ATOM 4074 N N . ILE A 1 517 ? 41.403 23.917 -70.480 1.00 70.12 517 ILE A N 1
ATOM 4075 C CA . ILE A 1 517 ? 42.688 24.598 -70.704 1.00 70.12 517 ILE A CA 1
ATOM 4076 C C . ILE A 1 517 ? 42.707 25.215 -72.108 1.00 70.12 517 ILE A C 1
ATOM 4078 O O . ILE A 1 517 ? 42.698 24.506 -73.114 1.00 70.12 517 ILE A O 1
ATOM 4082 N N . LYS A 1 518 ? 42.803 26.548 -72.196 1.00 66.50 518 LYS A N 1
ATOM 4083 C CA . LYS A 1 518 ? 42.924 27.277 -73.471 1.00 66.50 518 LYS A CA 1
ATOM 4084 C C . LYS A 1 518 ? 44.360 27.755 -73.700 1.00 66.50 518 LYS A C 1
ATOM 4086 O O . LYS A 1 518 ? 44.788 28.741 -73.107 1.00 66.50 518 LYS A O 1
ATOM 4091 N N . ALA A 1 519 ? 45.087 27.092 -74.601 1.00 66.31 519 ALA A N 1
ATOM 4092 C CA . ALA A 1 519 ? 46.462 27.439 -74.967 1.00 66.31 519 ALA A CA 1
ATOM 4093 C C . ALA A 1 519 ? 46.597 27.672 -76.482 1.00 66.31 519 ALA A C 1
ATOM 4095 O O . ALA A 1 519 ? 46.179 26.838 -77.279 1.00 66.31 519 ALA A O 1
ATOM 4096 N N . ASN A 1 520 ? 47.199 28.794 -76.891 1.00 53.91 520 ASN A N 1
ATOM 4097 C CA . ASN A 1 520 ? 47.138 29.241 -78.291 1.00 53.91 520 ASN A CA 1
ATOM 4098 C C . ASN A 1 520 ? 48.200 28.636 -79.238 1.00 53.91 520 ASN A C 1
ATOM 4100 O O . ASN A 1 520 ? 48.018 28.767 -80.439 1.00 53.91 520 ASN A O 1
ATOM 4104 N N . ASN A 1 521 ? 49.296 28.026 -78.749 1.00 56.91 521 ASN A N 1
ATOM 4105 C CA . ASN A 1 521 ? 50.422 27.546 -79.591 1.00 56.91 521 ASN A CA 1
ATOM 4106 C C . ASN A 1 521 ? 51.261 26.395 -78.954 1.00 56.91 521 ASN A C 1
ATOM 4108 O O . ASN A 1 521 ? 52.461 26.305 -79.195 1.00 56.91 521 ASN A O 1
ATOM 4112 N N . LEU A 1 522 ? 50.700 25.565 -78.060 1.00 59.09 522 LEU A N 1
ATOM 4113 C CA . LEU A 1 522 ? 51.517 24.909 -77.013 1.00 59.09 522 LEU A CA 1
ATOM 4114 C C . LEU A 1 522 ? 51.989 23.452 -77.246 1.00 59.09 522 LEU A C 1
ATOM 4116 O O . LEU A 1 522 ? 52.875 23.004 -76.524 1.00 59.09 522 LEU A O 1
ATOM 4120 N N . ILE A 1 523 ? 51.449 22.684 -78.199 1.00 62.84 523 ILE A N 1
ATOM 4121 C CA . ILE A 1 523 ? 51.724 21.230 -78.249 1.00 62.84 523 ILE A CA 1
ATOM 4122 C C . ILE A 1 523 ? 52.776 20.863 -79.308 1.00 62.84 523 ILE A C 1
ATOM 4124 O O . ILE A 1 523 ? 52.452 20.502 -80.435 1.00 62.84 523 ILE A O 1
ATOM 4128 N N . THR A 1 524 ? 54.050 20.886 -78.903 1.00 56.56 524 THR A N 1
ATOM 4129 C CA . THR A 1 524 ? 55.169 20.219 -79.602 1.00 56.56 524 THR A CA 1
ATOM 4130 C C . THR A 1 524 ? 55.594 18.934 -78.875 1.00 56.56 524 THR A C 1
ATOM 4132 O O . THR A 1 524 ? 56.782 18.697 -78.652 1.00 56.56 524 THR A O 1
ATOM 4135 N N . SER A 1 525 ? 54.630 18.117 -78.439 1.00 56.66 525 SER A N 1
ATOM 4136 C CA . SER A 1 525 ? 54.885 16.790 -77.865 1.00 56.66 525 SER A CA 1
ATOM 4137 C C . SER A 1 525 ? 54.964 15.718 -78.958 1.00 56.66 525 SER A C 1
ATOM 4139 O O . SER A 1 525 ? 54.326 15.835 -80.001 1.00 56.66 525 SER A O 1
ATOM 4141 N N . GLN A 1 526 ? 55.722 14.641 -78.717 1.00 55.88 526 GLN A N 1
ATOM 4142 C CA . GLN A 1 526 ? 55.779 13.504 -79.653 1.00 55.88 526 GLN A CA 1
ATOM 4143 C C . GLN A 1 526 ? 54.474 12.688 -79.691 1.00 55.88 526 GLN A C 1
ATOM 4145 O O . GLN A 1 526 ? 54.187 12.060 -80.702 1.00 55.88 526 GLN A O 1
ATOM 4150 N N . ASN A 1 527 ? 53.679 12.730 -78.615 1.00 59.09 527 ASN A N 1
ATOM 4151 C CA . ASN A 1 527 ? 52.376 12.073 -78.499 1.00 59.09 527 ASN A CA 1
ATOM 4152 C C . ASN A 1 527 ? 51.329 13.083 -78.004 1.00 59.09 527 ASN A C 1
ATOM 4154 O O . ASN A 1 527 ? 51.618 13.867 -77.094 1.00 59.09 527 ASN A O 1
ATOM 4158 N N . ILE A 1 528 ? 50.111 13.028 -78.549 1.00 66.38 528 ILE A N 1
ATOM 4159 C CA . ILE A 1 528 ? 48.934 13.726 -78.012 1.00 66.38 528 ILE A CA 1
ATOM 4160 C C . ILE A 1 528 ? 47.986 12.665 -77.456 1.00 66.38 528 ILE A C 1
ATOM 4162 O O . ILE A 1 528 ? 47.237 12.043 -78.206 1.00 66.38 528 ILE A O 1
ATOM 4166 N N . THR A 1 529 ? 48.031 12.452 -76.143 1.00 61.34 529 THR A N 1
ATOM 4167 C CA . THR A 1 529 ? 47.137 11.516 -75.451 1.00 61.34 529 THR A CA 1
ATOM 4168 C C . THR A 1 529 ? 45.989 12.298 -74.826 1.00 61.34 529 THR A C 1
ATOM 4170 O O . THR A 1 529 ? 46.207 13.115 -73.935 1.00 61.34 529 THR A O 1
ATOM 4173 N N . SER A 1 530 ? 44.768 12.047 -75.292 1.00 65.06 530 SER A N 1
ATO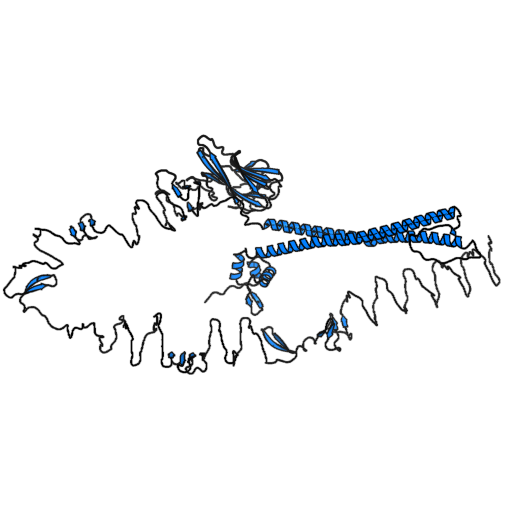M 4174 C CA . SER A 1 530 ? 43.533 12.635 -74.770 1.00 65.06 530 SER A CA 1
ATOM 4175 C C . SER A 1 530 ? 42.610 11.517 -74.305 1.00 65.06 530 SER A C 1
ATOM 4177 O O . SER A 1 530 ? 42.377 10.570 -75.052 1.00 65.06 530 SER A O 1
ATOM 4179 N N . SER A 1 531 ? 42.056 11.636 -73.098 1.00 59.25 531 SER A N 1
ATOM 4180 C CA . SER A 1 531 ? 41.013 10.728 -72.598 1.00 59.25 531 SER A CA 1
ATOM 4181 C C . SER A 1 531 ? 39.636 10.996 -73.226 1.00 59.25 531 SER A C 1
ATOM 4183 O O . SER A 1 531 ? 38.761 10.136 -73.172 1.00 59.25 531 SER A O 1
ATOM 4185 N N . GLY A 1 532 ? 39.437 12.175 -73.828 1.00 66.19 532 GLY A N 1
ATOM 4186 C CA . GLY A 1 532 ? 38.219 12.567 -74.542 1.00 66.19 532 GLY A CA 1
ATOM 4187 C C . GLY A 1 532 ? 38.410 12.677 -76.060 1.00 66.19 532 GLY A C 1
ATOM 4188 O O . GLY A 1 532 ? 39.513 12.511 -76.586 1.00 66.19 532 GLY A O 1
ATOM 4189 N N . LYS A 1 533 ? 37.330 13.005 -76.783 1.00 58.88 533 LYS A N 1
ATOM 4190 C CA . LYS A 1 533 ? 37.365 13.211 -78.243 1.00 58.88 533 LYS A CA 1
ATOM 4191 C C . LYS A 1 533 ? 38.293 14.370 -78.628 1.00 58.88 533 LYS A C 1
ATOM 4193 O O . LYS A 1 533 ? 38.024 15.517 -78.284 1.00 58.88 533 LYS A O 1
ATOM 4198 N N . VAL A 1 534 ? 39.318 14.083 -79.431 1.00 69.00 534 VAL A N 1
ATOM 4199 C CA . VAL A 1 534 ? 40.121 15.114 -80.103 1.00 69.00 534 VAL A CA 1
ATOM 4200 C C . VAL A 1 534 ? 39.367 15.596 -81.343 1.00 69.00 534 VAL A C 1
ATOM 4202 O O . VAL A 1 534 ? 39.333 14.909 -82.362 1.00 69.00 534 VAL A O 1
ATOM 4205 N N . SER A 1 535 ? 38.763 16.781 -81.265 1.00 68.88 535 SER A N 1
ATOM 4206 C CA . SER A 1 535 ? 38.157 17.445 -82.425 1.00 68.88 535 SER A CA 1
ATOM 4207 C C . SER A 1 535 ? 39.188 18.315 -83.142 1.00 68.88 535 SER A C 1
ATOM 4209 O O . SER A 1 535 ? 39.705 19.274 -82.575 1.00 68.88 535 SER A O 1
ATOM 4211 N N . THR A 1 536 ? 39.451 18.009 -84.411 1.00 68.69 536 THR A N 1
ATOM 4212 C CA . THR A 1 536 ? 40.243 18.837 -85.331 1.00 68.69 536 THR A CA 1
ATOM 4213 C C . THR A 1 536 ? 39.524 18.922 -86.675 1.00 68.69 536 THR A C 1
ATOM 4215 O O . THR A 1 536 ? 38.881 17.960 -87.094 1.00 68.69 536 THR A O 1
ATOM 4218 N N . ASN A 1 537 ? 39.646 20.057 -87.368 1.00 70.31 537 ASN A N 1
ATOM 4219 C CA . ASN A 1 537 ? 39.085 20.229 -88.714 1.00 70.31 537 ASN A CA 1
ATOM 4220 C C . ASN A 1 537 ? 39.767 19.310 -89.744 1.00 70.31 537 ASN A C 1
ATOM 4222 O O . ASN A 1 537 ? 39.155 18.946 -90.745 1.00 70.31 537 ASN A O 1
ATOM 4226 N N . THR A 1 538 ? 41.024 18.929 -89.498 1.00 64.06 538 THR A N 1
ATOM 4227 C CA . THR A 1 538 ? 41.788 17.977 -90.309 1.00 64.06 538 THR A CA 1
ATOM 4228 C C . THR A 1 538 ? 42.656 17.099 -89.406 1.00 64.06 538 THR A C 1
ATOM 4230 O O . THR A 1 538 ? 43.473 17.599 -88.630 1.00 64.06 538 THR A O 1
ATOM 4233 N N . LEU A 1 539 ? 42.497 15.778 -89.510 1.00 76.62 539 LEU A N 1
ATOM 4234 C CA . LEU A 1 539 ? 43.369 14.785 -88.876 1.00 76.62 539 LEU A CA 1
ATOM 4235 C C . LEU A 1 539 ? 44.170 14.073 -89.970 1.00 76.62 539 LEU A C 1
ATOM 4237 O O . LEU A 1 539 ? 43.582 13.534 -90.905 1.00 76.62 539 LEU A O 1
ATOM 4241 N N . GLN A 1 540 ? 45.498 14.055 -89.854 1.00 75.38 540 GLN A N 1
ATOM 4242 C CA . GLN A 1 540 ? 46.379 13.367 -90.798 1.00 75.38 540 GLN A CA 1
ATOM 4243 C C . GLN A 1 540 ? 47.339 12.445 -90.040 1.00 75.38 540 GLN A C 1
ATOM 4245 O O . GLN A 1 540 ? 48.224 12.912 -89.331 1.00 75.38 540 GLN A O 1
ATOM 4250 N N . ILE A 1 541 ? 47.176 11.133 -90.224 1.00 79.12 541 ILE A N 1
ATOM 4251 C CA . ILE A 1 541 ? 48.078 10.098 -89.700 1.00 79.12 541 ILE A CA 1
ATOM 4252 C C . ILE A 1 541 ? 48.755 9.444 -90.906 1.00 79.12 541 ILE A C 1
ATOM 4254 O O . ILE A 1 541 ? 48.201 8.545 -91.536 1.00 79.12 541 ILE A O 1
ATOM 4258 N N . SER A 1 542 ? 49.923 9.966 -91.281 1.00 73.69 542 SER A N 1
ATOM 4259 C CA . SER A 1 542 ? 50.626 9.614 -92.524 1.00 73.69 542 SER A CA 1
ATOM 4260 C C . SER A 1 542 ? 51.436 8.316 -92.438 1.00 73.69 542 SER A C 1
ATOM 4262 O O . SER A 1 542 ? 51.609 7.635 -93.448 1.00 73.69 542 SER A O 1
ATOM 4264 N N . THR A 1 543 ? 51.923 7.947 -91.254 1.00 74.44 543 THR A N 1
ATOM 4265 C CA . THR A 1 543 ? 52.755 6.753 -91.061 1.00 74.44 543 THR A CA 1
ATOM 4266 C C . THR A 1 543 ? 51.926 5.475 -91.234 1.00 74.44 543 THR A C 1
ATOM 4268 O O . THR A 1 543 ? 51.014 5.207 -90.456 1.00 74.44 543 THR A O 1
ATOM 4271 N N . GLY A 1 544 ? 52.248 4.673 -92.254 1.00 76.38 544 GLY A N 1
ATOM 4272 C CA . GLY A 1 544 ? 51.604 3.3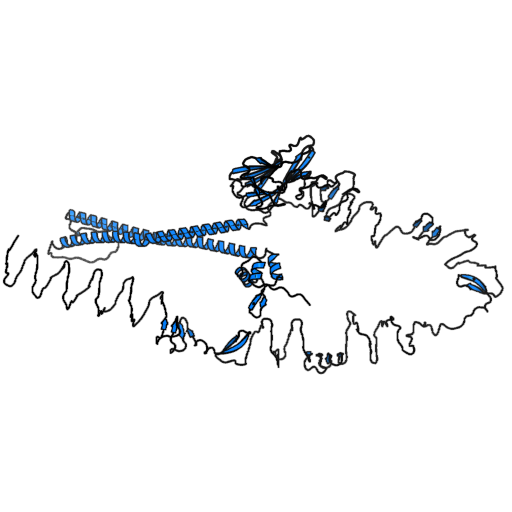78 -92.523 1.00 76.38 544 GLY A CA 1
ATOM 4273 C C . GLY A 1 544 ? 50.292 3.427 -93.320 1.00 76.38 544 GLY A C 1
ATOM 4274 O O . GLY A 1 544 ? 49.700 2.376 -93.553 1.00 76.38 544 GLY A O 1
ATOM 4275 N N . ALA A 1 545 ? 49.838 4.606 -93.757 1.00 82.38 545 ALA A N 1
ATOM 4276 C CA . ALA A 1 545 ? 48.617 4.740 -94.551 1.00 82.38 545 ALA A CA 1
ATOM 4277 C C . ALA A 1 545 ? 48.770 4.136 -95.963 1.00 82.38 545 ALA A C 1
ATOM 4279 O O . ALA A 1 545 ? 49.776 4.354 -96.637 1.00 82.38 545 ALA A O 1
ATOM 4280 N N . ASN A 1 546 ? 47.741 3.424 -96.431 1.00 81.62 546 ASN A N 1
ATOM 4281 C CA . ASN A 1 546 ? 47.628 2.891 -97.793 1.00 81.62 546 ASN A CA 1
ATOM 4282 C C . ASN A 1 546 ? 46.197 3.063 -98.319 1.00 81.62 546 ASN A C 1
ATOM 4284 O O . ASN A 1 546 ? 45.242 3.135 -97.544 1.00 81.62 546 ASN A O 1
ATOM 4288 N N . ASN A 1 547 ? 46.035 3.120 -99.644 1.00 78.31 547 ASN A N 1
ATOM 4289 C CA . ASN A 1 547 ? 44.718 3.304 -100.254 1.00 78.31 547 ASN A CA 1
ATOM 4290 C C . ASN A 1 547 ? 43.786 2.114 -99.943 1.00 78.31 547 ASN A C 1
ATOM 4292 O O . ASN A 1 547 ? 44.163 0.962 -100.151 1.00 78.31 547 ASN A O 1
ATOM 4296 N N . GLY A 1 548 ? 42.574 2.397 -99.459 1.00 76.81 548 GLY A N 1
ATOM 4297 C CA . GLY A 1 548 ? 41.568 1.387 -99.102 1.00 76.81 548 GLY A CA 1
ATOM 4298 C C . GLY A 1 548 ? 41.741 0.709 -97.734 1.00 76.81 548 GLY A C 1
ATOM 4299 O O . GLY A 1 548 ? 40.959 -0.183 -97.413 1.00 76.81 548 GLY A O 1
ATOM 4300 N N . TYR A 1 549 ? 42.727 1.104 -96.921 1.00 86.69 549 TYR A N 1
ATOM 4301 C CA . TYR A 1 549 ? 42.879 0.587 -95.555 1.00 86.69 549 TYR A CA 1
ATOM 4302 C C . TYR A 1 549 ? 41.959 1.339 -94.583 1.00 86.69 549 TYR A C 1
ATOM 4304 O O . TYR A 1 549 ? 41.716 2.536 -94.741 1.00 86.69 549 TYR A O 1
ATOM 4312 N N . LEU A 1 550 ? 41.479 0.648 -93.547 1.00 81.25 550 LEU A N 1
ATOM 4313 C CA . LEU A 1 550 ? 40.745 1.258 -92.438 1.00 81.25 550 LEU A CA 1
ATOM 4314 C C . LEU A 1 550 ? 41.708 1.563 -91.291 1.00 81.25 550 LEU A C 1
ATOM 4316 O O . LEU A 1 550 ? 42.548 0.733 -90.940 1.00 81.25 550 LEU A O 1
ATOM 4320 N N . LEU A 1 551 ? 41.563 2.740 -90.683 1.00 83.38 551 LEU A N 1
ATOM 4321 C CA . LEU A 1 551 ? 42.219 3.039 -89.418 1.00 83.38 551 LEU A CA 1
ATOM 4322 C C . LEU A 1 551 ? 41.437 2.329 -88.310 1.00 83.38 551 LEU A C 1
ATOM 4324 O O . LEU A 1 551 ? 40.301 2.699 -88.016 1.00 83.38 551 LEU A O 1
ATOM 4328 N N . VAL A 1 552 ? 42.034 1.299 -87.718 1.00 81.06 552 VAL A N 1
ATOM 4329 C CA . VAL A 1 552 ? 41.449 0.551 -86.601 1.00 81.06 552 VAL A CA 1
ATOM 4330 C C . VAL A 1 552 ? 42.226 0.841 -85.325 1.00 81.06 552 VAL A C 1
ATOM 4332 O O . VAL A 1 552 ? 43.424 1.118 -85.370 1.00 81.06 552 VAL A O 1
ATOM 4335 N N . SER A 1 553 ? 41.543 0.776 -84.186 1.00 77.69 553 SER A N 1
ATOM 4336 C CA . SER A 1 553 ? 42.173 0.883 -82.871 1.00 77.69 553 SER A CA 1
ATOM 4337 C C . SER A 1 553 ? 42.426 -0.505 -82.289 1.00 77.69 553 SER A C 1
ATOM 4339 O O . SER A 1 553 ? 41.598 -1.402 -82.456 1.00 77.69 553 SER A O 1
ATOM 4341 N N . ASP A 1 554 ? 43.535 -0.678 -81.573 1.00 77.19 554 ASP A N 1
ATOM 4342 C CA . ASP A 1 554 ? 43.678 -1.779 -80.619 1.00 77.19 554 ASP A CA 1
ATOM 4343 C C . ASP A 1 554 ? 42.911 -1.482 -79.311 1.00 77.19 554 ASP A C 1
ATOM 4345 O O . ASP A 1 554 ? 42.345 -0.397 -79.130 1.00 77.19 554 ASP A O 1
ATOM 4349 N N . ALA A 1 555 ? 42.903 -2.447 -78.386 1.00 71.50 555 ALA A N 1
ATOM 4350 C CA . ALA A 1 555 ? 42.265 -2.309 -77.073 1.00 71.50 555 ALA A CA 1
ATOM 4351 C C . ALA A 1 555 ? 42.917 -1.242 -76.163 1.00 71.50 555 ALA A C 1
ATOM 4353 O O . ALA A 1 555 ? 42.340 -0.888 -75.139 1.00 71.50 555 ALA A O 1
ATOM 4354 N N . ASN A 1 556 ? 44.092 -0.720 -76.531 1.00 69.31 556 ASN A N 1
ATOM 4355 C CA . ASN A 1 556 ? 44.816 0.324 -75.805 1.00 69.31 556 ASN A CA 1
ATOM 4356 C C . ASN A 1 556 ? 44.623 1.721 -76.430 1.00 69.31 556 ASN A C 1
ATOM 4358 O O . ASN A 1 556 ? 45.238 2.682 -75.971 1.00 69.31 556 ASN A O 1
ATOM 4362 N N . GLY A 1 557 ? 43.802 1.852 -77.479 1.00 69.62 557 GLY A N 1
ATOM 4363 C CA . GLY A 1 557 ? 43.582 3.119 -78.185 1.00 69.62 557 GLY A CA 1
ATOM 4364 C C . GLY A 1 557 ? 44.615 3.438 -79.275 1.00 69.62 557 GLY A C 1
ATOM 4365 O O . GLY A 1 557 ? 44.519 4.490 -79.910 1.00 69.62 557 GLY A O 1
ATOM 4366 N N . ASN A 1 558 ? 45.606 2.570 -79.516 1.00 75.56 558 ASN A N 1
ATOM 4367 C CA . ASN A 1 558 ? 46.599 2.803 -80.562 1.00 75.56 558 ASN A CA 1
ATOM 4368 C C . ASN A 1 558 ? 45.958 2.585 -81.928 1.00 75.56 558 ASN A C 1
ATOM 4370 O O . ASN A 1 558 ? 45.370 1.534 -82.187 1.00 75.56 558 ASN A O 1
ATOM 4374 N N . THR A 1 559 ? 46.123 3.553 -82.826 1.00 80.75 559 THR A N 1
ATOM 4375 C CA . THR A 1 559 ? 45.563 3.458 -84.175 1.00 80.75 559 THR A CA 1
ATOM 4376 C C . THR A 1 559 ? 46.575 2.886 -85.162 1.00 80.75 559 THR A C 1
ATOM 4378 O O . THR A 1 559 ? 47.731 3.307 -85.214 1.00 80.75 559 THR A O 1
ATOM 4381 N N . ALA A 1 560 ? 46.134 1.914 -85.956 1.00 82.88 560 ALA A N 1
ATOM 4382 C CA . ALA A 1 560 ? 46.917 1.284 -87.008 1.00 82.88 560 ALA A CA 1
ATOM 4383 C C . ALA A 1 560 ? 46.056 1.096 -88.260 1.00 82.88 560 ALA A C 1
ATOM 4385 O O . ALA A 1 560 ? 44.864 0.797 -88.183 1.00 82.88 560 ALA A O 1
ATOM 4386 N N . TRP A 1 561 ? 46.663 1.250 -89.433 1.00 86.81 561 TRP A N 1
ATOM 4387 C CA . TRP A 1 561 ? 45.993 0.985 -90.702 1.00 86.81 561 TRP A CA 1
ATOM 4388 C C . TRP A 1 561 ? 45.949 -0.529 -90.956 1.00 86.81 561 TRP A C 1
ATOM 4390 O O . TRP A 1 561 ? 46.997 -1.161 -91.094 1.00 86.81 561 TRP A O 1
ATOM 4400 N N . LYS A 1 562 ? 44.748 -1.116 -91.043 1.00 84.25 562 LYS A N 1
ATOM 4401 C CA . LYS A 1 562 ? 44.536 -2.533 -91.390 1.00 84.25 562 LYS A CA 1
ATOM 4402 C C . LYS A 1 562 ? 43.726 -2.711 -92.670 1.00 84.25 562 LYS A C 1
ATOM 4404 O O . LYS A 1 562 ? 42.931 -1.854 -93.062 1.00 84.25 562 LYS A O 1
ATOM 4409 N N . ASN A 1 563 ? 43.907 -3.874 -93.291 1.00 79.44 563 ASN A N 1
ATOM 4410 C CA . ASN A 1 563 ? 43.029 -4.354 -94.346 1.00 79.44 563 ASN A CA 1
ATOM 4411 C C . ASN A 1 563 ? 41.676 -4.775 -93.721 1.00 79.44 563 ASN A C 1
ATOM 4413 O O . ASN A 1 563 ? 41.685 -5.472 -92.703 1.00 79.44 563 ASN A O 1
ATOM 4417 N N . PRO A 1 564 ? 40.518 -4.388 -94.294 1.00 79.56 564 PRO A N 1
ATOM 4418 C CA . PRO A 1 564 ? 39.202 -4.776 -93.772 1.00 79.56 564 PRO A CA 1
ATOM 4419 C C . PRO A 1 564 ? 38.990 -6.290 -93.603 1.00 79.56 564 PRO A C 1
ATOM 4421 O O . PRO A 1 564 ? 38.210 -6.698 -92.747 1.00 79.56 564 PRO A O 1
ATOM 4424 N N . ASN A 1 565 ? 39.692 -7.119 -94.382 1.00 73.69 565 ASN A N 1
ATOM 4425 C CA . ASN A 1 565 ? 39.547 -8.578 -94.358 1.00 73.69 565 ASN A CA 1
ATOM 4426 C C . ASN A 1 565 ? 40.119 -9.251 -93.090 1.00 73.69 565 ASN A C 1
ATOM 4428 O O . ASN A 1 565 ? 39.849 -10.427 -92.862 1.00 73.69 565 ASN A O 1
ATOM 4432 N N . ASP A 1 566 ? 40.875 -8.525 -92.258 1.00 74.56 566 ASP A N 1
ATOM 4433 C CA . ASP A 1 566 ? 41.559 -9.065 -91.069 1.00 74.56 566 ASP A CA 1
ATOM 4434 C C . ASP A 1 566 ? 40.741 -8.916 -89.760 1.00 74.56 566 ASP A C 1
ATOM 4436 O O . ASP A 1 566 ? 41.287 -9.038 -88.658 1.00 74.56 566 ASP A O 1
ATOM 4440 N N . LEU A 1 567 ? 39.442 -8.597 -89.854 1.00 68.69 567 LEU A N 1
ATOM 4441 C CA . LEU A 1 567 ? 38.548 -8.340 -88.715 1.00 68.69 567 LEU A CA 1
ATOM 4442 C C . LEU A 1 567 ? 37.564 -9.504 -88.495 1.00 68.69 567 LEU A C 1
ATOM 4444 O O . LEU A 1 567 ? 36.530 -9.603 -89.153 1.00 68.69 567 LEU A O 1
ATOM 4448 N N . GLY A 1 568 ? 37.877 -10.385 -87.541 1.00 65.25 568 GLY A N 1
ATOM 4449 C CA . GLY A 1 568 ? 37.084 -11.582 -87.228 1.00 65.25 568 GLY A CA 1
ATOM 4450 C C . GLY A 1 568 ? 35.802 -11.312 -86.431 1.00 65.25 568 GLY A C 1
ATOM 4451 O O . GLY A 1 568 ? 35.759 -11.586 -85.234 1.00 65.25 568 GLY A O 1
ATOM 4452 N N . VAL A 1 569 ? 34.751 -10.811 -87.086 1.00 60.00 569 VAL A N 1
ATOM 4453 C CA . VAL A 1 569 ? 33.415 -10.611 -86.488 1.00 60.00 569 VAL A CA 1
ATOM 4454 C C . VAL A 1 569 ? 32.502 -11.830 -86.683 1.00 60.00 569 VAL A C 1
ATOM 4456 O O . VAL A 1 569 ? 31.767 -11.924 -87.662 1.00 60.00 569 VAL A O 1
ATOM 4459 N N . ASN A 1 570 ? 32.512 -12.754 -85.716 1.00 49.53 570 ASN A N 1
ATOM 4460 C CA . ASN A 1 570 ? 31.675 -13.960 -85.734 1.00 49.53 570 ASN A CA 1
ATOM 4461 C C . ASN A 1 570 ? 30.589 -13.946 -84.630 1.00 49.53 570 ASN A C 1
ATOM 4463 O O . ASN A 1 570 ? 30.866 -14.285 -83.486 1.00 49.53 570 ASN A O 1
ATOM 4467 N N . ASN A 1 571 ? 29.347 -13.685 -85.057 1.00 51.19 571 ASN A N 1
ATOM 4468 C CA . ASN A 1 571 ? 28.054 -14.103 -84.474 1.00 51.19 571 ASN A CA 1
ATOM 4469 C C . ASN A 1 571 ? 27.446 -13.413 -83.210 1.00 51.19 571 ASN A C 1
ATOM 4471 O O . ASN A 1 571 ? 27.836 -13.687 -82.084 1.00 51.19 571 ASN A O 1
ATOM 4475 N N . SER A 1 572 ? 26.323 -12.706 -83.450 1.00 57.56 572 SER A N 1
ATOM 4476 C CA . SER A 1 572 ? 25.071 -12.634 -82.648 1.00 57.56 572 SER A CA 1
ATOM 4477 C C . SER A 1 572 ? 25.020 -12.021 -81.227 1.00 57.56 572 SER A C 1
ATOM 4479 O O . SER A 1 572 ? 25.327 -12.695 -80.250 1.00 57.56 572 SER A O 1
ATOM 4481 N N . GLU A 1 573 ? 24.349 -10.860 -81.097 1.00 51.97 573 GLU A N 1
ATOM 4482 C CA . GLU A 1 573 ? 23.807 -10.343 -79.812 1.00 51.97 573 GLU A CA 1
ATOM 4483 C C . GLU A 1 573 ? 22.339 -9.844 -79.832 1.00 51.97 573 GLU A C 1
ATOM 4485 O O . GLU A 1 573 ? 21.795 -9.569 -78.766 1.00 51.97 573 GLU A O 1
ATOM 4490 N N . TYR A 1 574 ? 21.659 -9.733 -80.986 1.00 50.50 574 TYR A N 1
ATOM 4491 C CA . TYR A 1 574 ? 20.343 -9.064 -81.063 1.00 50.50 574 TYR A CA 1
ATOM 4492 C C . TYR A 1 574 ? 19.278 -9.862 -81.824 1.00 50.50 574 TYR A C 1
ATOM 4494 O O . TYR A 1 574 ? 19.449 -10.173 -83.003 1.00 50.50 574 TYR A O 1
ATOM 4502 N N . PHE A 1 575 ? 18.130 -10.078 -81.173 1.00 50.91 575 PHE A N 1
ATOM 4503 C CA . PHE A 1 575 ? 16.853 -10.362 -81.827 1.00 50.91 575 PHE A CA 1
ATOM 4504 C C . PHE A 1 575 ? 15.777 -9.444 -81.229 1.00 50.91 575 PHE A C 1
ATOM 4506 O O . PHE A 1 575 ? 15.564 -9.434 -80.022 1.00 50.91 575 PHE A O 1
ATOM 4513 N N . ASP A 1 576 ? 15.146 -8.644 -82.087 1.00 48.84 576 ASP A N 1
ATOM 4514 C CA . ASP A 1 576 ? 13.991 -7.782 -81.790 1.00 48.84 576 ASP A CA 1
ATOM 4515 C C . ASP A 1 576 ? 14.090 -6.866 -80.546 1.00 48.84 576 ASP A C 1
ATOM 4517 O O . ASP A 1 576 ? 13.186 -6.775 -79.721 1.00 48.84 576 ASP A O 1
ATOM 4521 N N . SER A 1 577 ? 15.196 -6.122 -80.436 1.00 57.16 577 SER A N 1
ATOM 4522 C CA . SER A 1 577 ? 15.371 -4.985 -79.504 1.00 57.16 577 SER A CA 1
ATOM 4523 C C . SER A 1 577 ? 15.371 -5.292 -77.995 1.00 57.16 577 SER A C 1
ATOM 4525 O O . SER A 1 577 ? 15.559 -4.367 -77.204 1.00 57.16 577 SER A O 1
ATOM 4527 N N . LEU A 1 578 ? 15.211 -6.553 -77.584 1.00 58.03 578 LEU A N 1
ATOM 4528 C CA . LEU A 1 578 ? 15.278 -6.983 -76.185 1.00 58.03 578 LEU A CA 1
ATOM 4529 C C . LEU A 1 578 ? 16.630 -7.641 -75.876 1.00 58.03 578 LEU A C 1
ATOM 4531 O O . LEU A 1 578 ? 17.106 -8.514 -76.601 1.00 58.03 578 LEU A O 1
ATOM 4535 N N . ASN A 1 579 ? 17.253 -7.217 -74.777 1.00 56.84 579 ASN A N 1
ATOM 4536 C CA . ASN A 1 579 ? 18.499 -7.780 -74.263 1.00 56.84 579 ASN A CA 1
ATOM 4537 C C . ASN A 1 579 ? 18.239 -9.166 -73.636 1.00 56.84 579 ASN A C 1
ATOM 4539 O O . ASN A 1 579 ? 17.204 -9.405 -73.014 1.00 56.84 579 ASN A O 1
ATOM 4543 N N . SER A 1 580 ? 19.217 -10.067 -73.745 1.00 56.62 580 SER A N 1
ATOM 4544 C CA . SER A 1 580 ? 19.254 -11.393 -73.114 1.00 56.62 580 SER A CA 1
ATOM 4545 C C . SER A 1 580 ? 18.996 -11.416 -71.596 1.00 56.62 580 SER A C 1
ATOM 4547 O O . SER A 1 580 ? 18.647 -12.486 -71.088 1.00 56.62 580 SER A O 1
ATOM 4549 N N . SER A 1 581 ? 19.148 -10.276 -70.908 1.00 53.53 581 SER A N 1
ATOM 4550 C CA . SER A 1 581 ? 18.850 -10.034 -69.486 1.00 53.53 581 SER A CA 1
ATOM 4551 C C . SER A 1 581 ? 17.400 -9.630 -69.179 1.00 53.53 581 SER A C 1
ATOM 4553 O O . SER A 1 581 ? 17.022 -9.565 -68.013 1.00 53.53 581 SER A O 1
ATOM 4555 N N . GLN A 1 582 ? 16.578 -9.354 -70.196 1.00 57.66 582 GLN A N 1
ATOM 4556 C CA . GLN A 1 582 ? 15.167 -8.958 -70.050 1.00 57.66 582 GLN A CA 1
ATOM 4557 C C . GLN A 1 582 ? 14.197 -10.147 -70.169 1.00 57.66 582 GLN A C 1
ATOM 4559 O O . GLN A 1 582 ? 12.982 -9.965 -70.159 1.00 57.66 582 GLN A O 1
ATOM 4564 N N . PHE A 1 583 ? 14.731 -11.364 -70.277 1.00 58.50 583 PHE A N 1
ATOM 4565 C CA . PHE A 1 583 ? 13.974 -12.610 -70.258 1.00 58.50 583 PHE A CA 1
ATOM 4566 C C . PHE A 1 583 ? 14.115 -13.269 -68.883 1.00 58.50 583 PHE A C 1
ATOM 4568 O O . PHE A 1 583 ? 15.236 -13.472 -68.415 1.00 58.50 583 PHE A O 1
ATOM 4575 N N . LEU A 1 584 ? 12.999 -13.683 -68.277 1.00 60.75 584 LEU A N 1
ATOM 4576 C CA . LEU A 1 584 ? 13.023 -14.716 -67.240 1.00 60.75 584 LEU A CA 1
ATOM 4577 C C . LEU A 1 584 ? 13.494 -16.010 -67.915 1.00 60.75 584 LEU A C 1
ATOM 4579 O O . LEU A 1 584 ? 12.733 -16.660 -68.633 1.00 60.75 584 LEU A O 1
ATOM 4583 N N . ARG A 1 585 ? 14.784 -16.331 -67.776 1.00 58.78 585 ARG A N 1
ATOM 4584 C CA . ARG A 1 585 ? 15.372 -17.527 -68.382 1.00 58.78 585 ARG A CA 1
ATOM 4585 C C . ARG A 1 585 ? 15.002 -18.757 -67.567 1.00 58.78 585 ARG A C 1
ATOM 4587 O O . ARG A 1 585 ? 15.655 -19.078 -66.583 1.00 58.78 585 ARG A O 1
ATOM 4594 N N . SER A 1 586 ? 13.979 -19.443 -68.055 1.00 54.56 586 SER A N 1
ATOM 4595 C CA . SER A 1 586 ? 13.820 -20.886 -67.910 1.00 54.56 586 SER A CA 1
ATOM 4596 C C . SER A 1 586 ? 15.070 -21.597 -68.454 1.00 54.56 586 SER A C 1
ATOM 4598 O O . SER A 1 586 ? 15.474 -21.357 -69.599 1.00 54.56 586 SER A O 1
ATOM 4600 N N . ASP A 1 587 ? 15.711 -22.425 -67.626 1.00 52.47 587 ASP A N 1
ATOM 4601 C CA . ASP A 1 587 ? 16.575 -23.513 -68.098 1.00 52.47 587 ASP A CA 1
ATOM 4602 C C . ASP A 1 587 ? 15.751 -24.818 -68.132 1.00 52.47 587 ASP A C 1
ATOM 4604 O O . ASP A 1 587 ? 14.547 -24.773 -68.355 1.00 52.47 587 ASP A O 1
ATOM 4608 N N . THR A 1 588 ? 16.327 -26.008 -67.951 1.00 48.50 588 THR A N 1
ATOM 4609 C CA . THR A 1 588 ? 15.505 -27.237 -67.844 1.00 48.50 588 THR A CA 1
ATOM 4610 C C . THR A 1 588 ? 14.742 -27.379 -66.515 1.00 48.50 588 THR A C 1
ATOM 4612 O O . THR A 1 588 ? 14.080 -28.397 -66.308 1.00 48.50 588 THR A O 1
ATOM 4615 N N . SER A 1 589 ? 14.868 -26.408 -65.608 1.00 53.03 589 SER A N 1
ATOM 4616 C CA . SER A 1 589 ? 14.543 -26.514 -64.177 1.00 53.03 589 SER A CA 1
ATOM 4617 C C . SER A 1 589 ? 13.951 -25.235 -63.558 1.00 53.03 589 SER A C 1
ATOM 4619 O O . SER A 1 589 ? 13.429 -25.307 -62.449 1.00 53.03 589 SER A O 1
ATOM 4621 N N . ASP A 1 590 ? 14.009 -24.092 -64.249 1.00 57.75 590 ASP A N 1
ATOM 4622 C CA . ASP A 1 590 ? 13.402 -22.794 -63.881 1.00 57.75 590 ASP A CA 1
ATOM 4623 C C . ASP A 1 590 ? 13.776 -22.255 -62.481 1.00 57.75 590 ASP A C 1
ATOM 4625 O O . ASP A 1 590 ? 13.059 -21.449 -61.885 1.00 57.75 590 ASP A O 1
ATOM 4629 N N . THR A 1 591 ? 14.927 -22.667 -61.946 1.00 56.50 591 THR A N 1
ATOM 4630 C CA . THR A 1 591 ? 15.426 -22.220 -60.639 1.00 56.50 591 THR A CA 1
ATOM 4631 C C . THR A 1 591 ? 16.312 -20.983 -60.755 1.00 56.50 591 THR A C 1
ATOM 4633 O O . THR A 1 591 ? 17.300 -20.991 -61.486 1.00 56.50 591 THR A O 1
ATOM 4636 N N . PHE A 1 592 ? 16.024 -19.949 -59.961 1.00 59.91 592 PHE A N 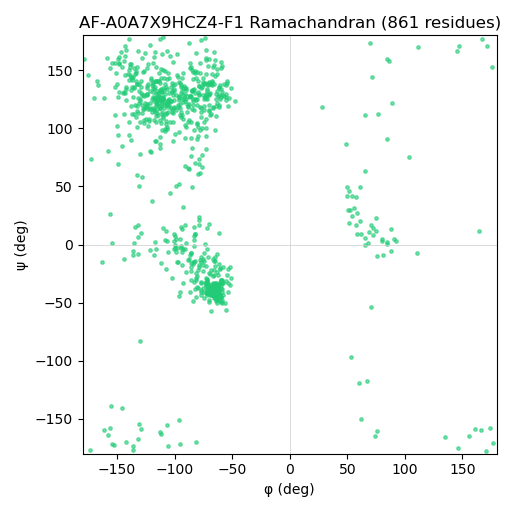1
ATOM 4637 C CA . PHE A 1 592 ? 16.957 -18.843 -59.734 1.00 59.91 592 PHE A CA 1
ATOM 4638 C C . PHE A 1 592 ? 18.206 -19.334 -58.982 1.00 59.91 592 PHE A C 1
ATOM 4640 O O . PHE A 1 592 ? 18.084 -20.081 -58.009 1.00 59.91 592 PHE A O 1
ATOM 4647 N N . ASP A 1 593 ? 19.397 -18.868 -59.378 1.00 54.78 593 ASP A N 1
ATOM 4648 C CA . ASP A 1 593 ? 20.623 -19.091 -58.601 1.00 54.78 593 ASP A CA 1
ATOM 4649 C C . ASP A 1 593 ? 20.461 -18.546 -57.173 1.00 54.78 593 ASP A C 1
ATOM 4651 O O . ASP A 1 593 ? 19.939 -17.441 -56.972 1.00 54.78 593 ASP A O 1
ATOM 4655 N N . ALA A 1 594 ? 20.952 -19.302 -56.186 1.00 54.41 594 ALA A N 1
ATOM 4656 C CA . ALA A 1 594 ? 20.842 -18.960 -54.771 1.00 54.41 594 ALA A CA 1
ATOM 4657 C C . ALA A 1 594 ? 21.389 -17.548 -54.480 1.00 54.41 594 ALA A C 1
ATOM 4659 O O . ALA A 1 594 ? 22.570 -17.270 -54.687 1.00 54.41 594 ALA A O 1
ATOM 4660 N N . GLY A 1 595 ? 20.517 -16.669 -53.975 1.00 57.91 595 GLY A N 1
ATOM 4661 C CA . GLY A 1 595 ? 20.820 -15.258 -53.706 1.00 57.91 595 GLY A CA 1
ATOM 4662 C C . GLY A 1 595 ? 20.114 -14.254 -54.626 1.00 57.91 595 GLY A C 1
ATOM 4663 O O . GLY A 1 595 ? 20.171 -13.061 -54.342 1.00 57.91 595 GLY A O 1
ATOM 4664 N N . ASN A 1 596 ? 19.414 -14.699 -55.676 1.00 62.44 596 ASN A N 1
ATOM 4665 C CA . ASN A 1 596 ? 18.581 -13.824 -56.509 1.00 62.44 596 ASN A CA 1
ATOM 4666 C C . ASN A 1 596 ? 17.113 -13.842 -56.055 1.00 62.44 596 ASN A C 1
ATOM 4668 O O . ASN A 1 596 ? 16.463 -14.886 -56.074 1.00 62.44 596 ASN A O 1
ATOM 4672 N N . THR A 1 597 ? 16.571 -12.680 -55.687 1.00 63.59 597 THR A N 1
ATOM 4673 C CA . THR A 1 597 ? 15.160 -12.504 -55.308 1.00 63.59 597 THR A CA 1
ATOM 4674 C C . THR A 1 597 ? 14.280 -12.161 -56.509 1.00 63.59 597 THR A C 1
ATOM 4676 O O . THR A 1 597 ? 14.570 -11.230 -57.261 1.00 63.59 597 THR A O 1
ATOM 4679 N N . LEU A 1 598 ? 13.140 -12.846 -56.644 1.00 72.69 598 LEU A N 1
ATOM 4680 C CA . LEU A 1 598 ? 12.064 -12.426 -57.541 1.00 72.69 598 LEU A CA 1
ATOM 4681 C C . LEU A 1 598 ? 11.238 -11.309 -56.880 1.00 72.69 598 LEU A C 1
ATOM 4683 O O . LEU A 1 598 ? 10.367 -11.576 -56.055 1.00 72.69 598 LEU A O 1
ATOM 4687 N N . THR A 1 599 ? 11.482 -10.058 -57.268 1.00 71.75 599 THR A N 1
ATOM 4688 C CA . THR A 1 599 ? 10.688 -8.908 -56.802 1.00 71.75 599 THR A CA 1
ATOM 4689 C C . THR A 1 599 ? 9.544 -8.610 -57.772 1.00 71.75 599 THR A C 1
ATOM 4691 O O . THR A 1 599 ? 9.765 -8.076 -58.860 1.00 71.75 599 THR A O 1
ATOM 4694 N N . VAL A 1 600 ? 8.305 -8.909 -57.372 1.00 79.06 600 VAL A N 1
ATOM 4695 C CA . VAL A 1 600 ? 7.099 -8.553 -58.138 1.00 79.06 600 VAL A CA 1
ATOM 4696 C C . VAL A 1 600 ? 6.602 -7.172 -57.701 1.00 79.06 600 VAL A C 1
ATOM 4698 O O . VAL A 1 600 ? 5.937 -7.031 -56.680 1.00 79.06 600 VAL A O 1
ATOM 4701 N N . ASN A 1 601 ? 6.898 -6.138 -58.492 1.00 69.56 601 ASN A N 1
ATOM 4702 C CA . ASN A 1 601 ? 6.400 -4.773 -58.270 1.00 69.56 601 ASN A CA 1
ATOM 4703 C C . ASN A 1 601 ? 4.945 -4.617 -58.765 1.00 69.56 601 ASN A C 1
ATOM 4705 O O . ASN A 1 601 ? 4.665 -3.850 -59.687 1.00 69.56 601 ASN A O 1
ATOM 4709 N N . GLY A 1 602 ? 4.024 -5.389 -58.186 1.00 79.88 602 GLY A N 1
ATOM 4710 C CA . GLY A 1 602 ? 2.614 -5.450 -58.573 1.00 79.88 602 GLY A CA 1
ATOM 4711 C C . GLY A 1 602 ? 1.901 -6.652 -57.952 1.00 79.88 602 GLY A C 1
ATOM 4712 O O . GLY A 1 602 ? 2.379 -7.228 -56.978 1.00 79.88 602 GLY A O 1
ATOM 4713 N N . ASN A 1 603 ? 0.770 -7.058 -58.530 1.00 80.56 603 ASN A N 1
ATOM 4714 C CA . ASN A 1 603 ? 0.067 -8.268 -58.099 1.00 80.56 603 ASN A CA 1
ATOM 4715 C C . ASN A 1 603 ? 0.736 -9.515 -58.697 1.00 80.56 603 ASN A C 1
ATOM 4717 O O . ASN A 1 603 ? 0.935 -9.585 -59.911 1.00 80.56 603 ASN A O 1
ATOM 4721 N N . LEU A 1 604 ? 1.001 -10.521 -57.862 1.00 85.56 604 LEU A N 1
ATOM 4722 C CA . LEU A 1 604 ? 1.336 -11.875 -58.303 1.00 85.56 604 LEU A CA 1
ATOM 4723 C C . LEU A 1 604 ? 0.041 -12.696 -58.398 1.00 85.56 604 LEU A C 1
ATOM 4725 O O . LEU A 1 604 ? -0.504 -13.112 -57.379 1.00 85.56 604 LEU A O 1
ATOM 4729 N N . ASP A 1 605 ? -0.458 -12.895 -59.618 1.00 84.00 605 ASP A N 1
ATOM 4730 C CA . ASP A 1 605 ? -1.612 -13.758 -59.897 1.00 84.00 605 ASP A CA 1
ATOM 4731 C C . ASP A 1 605 ? -1.139 -15.180 -60.234 1.00 84.00 605 ASP A C 1
ATOM 4733 O O . ASP A 1 605 ? -0.258 -15.370 -61.077 1.00 84.00 605 ASP A O 1
ATOM 4737 N N . ILE A 1 606 ? -1.707 -16.182 -59.561 1.00 85.75 606 ILE A N 1
ATOM 4738 C CA . ILE A 1 606 ? -1.323 -17.591 -59.683 1.00 85.75 606 ILE A CA 1
ATOM 4739 C C . ILE A 1 606 ? -2.593 -18.409 -59.912 1.00 85.75 606 ILE A C 1
ATOM 4741 O O . ILE A 1 606 ? -3.361 -18.681 -58.995 1.00 85.75 606 ILE A O 1
ATOM 4745 N N . ASN A 1 607 ? -2.784 -18.865 -61.151 1.00 83.00 607 ASN A N 1
ATOM 4746 C CA . ASN A 1 607 ? -3.951 -19.645 -61.589 1.00 83.00 607 ASN A CA 1
ATOM 4747 C C . ASN A 1 607 ? -3.980 -21.102 -61.055 1.00 83.00 607 ASN A C 1
ATOM 4749 O O . ASN A 1 607 ? -4.680 -21.952 -61.603 1.00 83.00 607 ASN A O 1
ATOM 4753 N N . SER A 1 608 ? -3.163 -21.426 -60.051 1.00 85.56 608 SER A N 1
ATOM 4754 C CA . SER A 1 608 ? -2.942 -22.775 -59.516 1.00 85.56 608 SER A CA 1
ATOM 4755 C C . SER A 1 608 ? -2.320 -22.683 -58.110 1.00 85.56 608 SER A C 1
ATOM 4757 O O . SER A 1 608 ? -2.419 -21.650 -57.452 1.00 85.56 608 SER A O 1
ATOM 4759 N N . ASN A 1 609 ? -1.671 -23.742 -57.628 1.00 83.69 609 ASN A N 1
ATOM 4760 C CA . ASN A 1 609 ? -1.061 -23.770 -56.296 1.00 83.69 609 ASN A CA 1
ATOM 4761 C C . ASN A 1 609 ? 0.245 -22.956 -56.222 1.00 83.69 609 ASN A C 1
ATOM 4763 O O . ASN A 1 609 ? 1.114 -23.087 -57.084 1.00 83.69 609 ASN A O 1
ATOM 4767 N N . LEU A 1 610 ? 0.423 -22.209 -55.129 1.00 87.81 610 LEU A N 1
ATOM 4768 C CA . LEU A 1 610 ? 1.705 -21.638 -54.710 1.00 87.81 610 LEU A CA 1
ATOM 4769 C C . LEU A 1 610 ? 2.365 -22.571 -53.685 1.00 87.81 610 LEU A C 1
ATOM 4771 O O . LEU A 1 610 ? 1.821 -22.785 -52.604 1.00 87.81 610 LEU A O 1
ATOM 4775 N N . TYR A 1 611 ? 3.538 -23.107 -54.018 1.00 82.69 611 TYR A N 1
ATOM 4776 C CA . TYR A 1 611 ? 4.373 -23.878 -53.096 1.00 82.69 611 TYR A CA 1
ATOM 4777 C C . TYR A 1 611 ? 5.569 -23.030 -52.665 1.00 82.69 611 TYR A C 1
ATOM 4779 O O . TYR A 1 611 ? 6.337 -22.576 -53.510 1.00 82.69 611 TYR A O 1
ATOM 4787 N N . ILE A 1 612 ? 5.738 -22.838 -51.356 1.00 84.94 612 ILE A N 1
ATOM 4788 C CA . ILE A 1 612 ? 6.899 -22.160 -50.769 1.00 84.94 612 ILE A CA 1
ATOM 4789 C C . ILE A 1 612 ? 7.614 -23.181 -49.885 1.00 84.94 612 ILE A C 1
ATOM 4791 O O . ILE A 1 612 ? 7.043 -23.675 -48.917 1.00 84.94 612 ILE A O 1
ATOM 4795 N N . SER A 1 613 ? 8.845 -23.537 -50.250 1.00 82.00 613 SER A N 1
ATOM 4796 C CA . SER A 1 613 ? 9.689 -24.489 -49.511 1.00 82.00 613 SER A CA 1
ATOM 4797 C C . SER A 1 613 ? 10.699 -23.762 -48.623 1.00 82.00 613 SER A C 1
ATOM 4799 O O . SER A 1 613 ? 11.894 -24.042 -48.677 1.00 82.00 613 SER A O 1
ATOM 4801 N N . ASP A 1 614 ? 10.202 -22.815 -47.833 1.00 82.81 614 ASP A N 1
ATOM 4802 C CA . ASP A 1 614 ? 10.973 -22.066 -46.840 1.00 82.81 614 ASP A CA 1
ATOM 4803 C C . ASP A 1 614 ? 10.539 -22.470 -45.419 1.00 82.81 614 ASP A C 1
ATOM 4805 O O . ASP A 1 614 ? 9.496 -23.101 -45.231 1.00 82.81 614 ASP A O 1
ATOM 4809 N N . SER A 1 615 ? 11.352 -22.135 -44.419 1.00 85.56 615 SER A N 1
ATOM 4810 C CA . SER A 1 615 ? 11.020 -22.330 -43.003 1.00 85.56 615 SER A CA 1
ATOM 4811 C C . SER A 1 615 ? 10.048 -21.263 -42.494 1.00 85.56 615 SER A C 1
ATOM 4813 O O . SER A 1 615 ? 9.197 -21.577 -41.667 1.00 85.56 615 SER A O 1
ATOM 4815 N N . ASP A 1 616 ? 10.152 -20.037 -43.017 1.00 80.81 616 ASP A N 1
ATOM 4816 C CA . ASP A 1 616 ? 9.337 -18.882 -42.632 1.00 80.81 616 ASP A CA 1
ATOM 4817 C C . ASP A 1 616 ? 8.807 -18.139 -43.872 1.00 80.81 616 ASP A C 1
ATOM 4819 O O . ASP A 1 616 ? 9.463 -18.073 -44.910 1.00 80.81 616 ASP A O 1
ATOM 4823 N N . ILE A 1 617 ? 7.625 -17.525 -43.755 1.00 87.25 617 ILE A N 1
ATOM 4824 C CA . ILE A 1 617 ? 7.042 -16.645 -44.781 1.00 87.25 617 ILE A CA 1
ATOM 4825 C C . ILE A 1 617 ? 6.783 -15.281 -44.134 1.00 87.25 617 ILE A C 1
ATOM 4827 O O . ILE A 1 617 ? 5.859 -15.135 -43.332 1.00 87.25 617 ILE A O 1
ATOM 4831 N N . SER A 1 618 ? 7.601 -14.278 -44.467 1.00 83.12 618 SER A N 1
ATOM 4832 C CA . SER A 1 618 ? 7.435 -12.913 -43.946 1.00 83.12 618 SER A CA 1
ATOM 4833 C C . SER A 1 618 ? 6.280 -12.182 -44.639 1.00 83.12 618 SER A C 1
ATOM 4835 O O . SER A 1 618 ? 6.164 -12.207 -45.863 1.00 83.12 618 SER A O 1
ATOM 4837 N N . LEU A 1 619 ? 5.448 -11.500 -43.848 1.00 84.81 619 LEU A N 1
ATOM 4838 C CA . LEU A 1 619 ? 4.309 -10.684 -44.285 1.00 84.81 619 LEU A CA 1
ATOM 4839 C C . LEU A 1 619 ? 4.409 -9.283 -43.647 1.00 84.81 619 LEU A C 1
ATOM 4841 O O . LEU A 1 619 ? 3.544 -8.862 -42.882 1.00 84.81 619 LEU A O 1
ATOM 4845 N N . ASP A 1 620 ? 5.518 -8.589 -43.909 1.00 78.75 620 ASP A N 1
ATOM 4846 C CA . ASP A 1 620 ? 5.985 -7.405 -43.164 1.00 78.75 620 ASP A CA 1
ATOM 4847 C C . ASP A 1 620 ? 5.409 -6.045 -43.612 1.00 78.75 620 ASP A C 1
ATOM 4849 O O . ASP A 1 620 ? 5.602 -5.033 -42.932 1.00 78.75 620 ASP A O 1
ATOM 4853 N N . GLY A 1 621 ? 4.663 -5.999 -44.718 1.00 79.50 621 GLY A N 1
ATOM 4854 C CA . GLY A 1 621 ? 3.996 -4.782 -45.181 1.00 79.50 621 GLY A CA 1
ATOM 4855 C C . GLY A 1 621 ? 2.983 -4.237 -44.163 1.00 79.50 621 GLY A C 1
ATOM 4856 O O . GLY A 1 621 ? 2.169 -4.979 -43.613 1.00 79.50 621 GLY A O 1
ATOM 4857 N N . SER A 1 622 ? 2.969 -2.915 -43.965 1.00 79.56 622 SER A N 1
ATOM 4858 C CA . SER A 1 622 ? 2.137 -2.217 -42.963 1.00 79.56 622 SER A CA 1
ATOM 4859 C C . SER A 1 622 ? 0.617 -2.331 -43.163 1.00 79.56 622 SER A C 1
ATOM 4861 O O . SER A 1 622 ? -0.153 -1.907 -42.301 1.00 79.56 622 SER A O 1
ATOM 4863 N N . THR A 1 623 ? 0.180 -2.893 -44.291 1.00 79.00 623 THR A N 1
ATOM 4864 C CA . THR A 1 623 ? -1.223 -3.139 -44.655 1.00 79.00 623 THR A CA 1
ATOM 4865 C C . THR A 1 623 ? -1.462 -4.567 -45.167 1.00 79.00 623 THR A C 1
ATOM 4867 O O . THR A 1 623 ? -2.486 -4.824 -45.802 1.00 79.00 623 THR A O 1
ATOM 4870 N N . THR A 1 624 ? -0.536 -5.503 -44.918 1.00 82.50 624 THR A N 1
ATOM 4871 C CA . THR A 1 624 ? -0.649 -6.888 -45.404 1.00 82.50 624 THR A CA 1
ATOM 4872 C C . THR A 1 624 ? -1.880 -7.579 -44.818 1.00 82.50 624 THR A C 1
ATOM 4874 O O . THR A 1 624 ? -2.073 -7.611 -43.605 1.00 82.50 624 THR A O 1
ATOM 4877 N N . ASN A 1 625 ? -2.714 -8.155 -45.687 1.00 81.38 625 ASN A N 1
ATOM 4878 C CA . ASN A 1 625 ? -3.930 -8.870 -45.312 1.00 81.38 625 ASN A CA 1
ATOM 4879 C C . ASN A 1 625 ? -3.975 -10.233 -46.013 1.00 81.38 625 ASN A C 1
ATOM 4881 O O . ASN A 1 625 ? -3.796 -10.305 -47.228 1.00 81.38 625 ASN A O 1
ATOM 4885 N N . PHE A 1 626 ? -4.273 -11.297 -45.266 1.00 84.38 626 PHE A N 1
ATOM 4886 C CA . PHE A 1 626 ? -4.444 -12.642 -45.813 1.00 84.38 626 PHE A CA 1
ATOM 4887 C C . PHE A 1 626 ? -5.938 -12.955 -45.971 1.00 84.38 626 PHE A C 1
ATOM 4889 O O . PHE A 1 626 ? -6.609 -13.361 -45.025 1.00 84.38 626 PHE A O 1
ATOM 4896 N N . SER A 1 627 ? -6.475 -12.729 -47.172 1.00 83.50 627 SER A N 1
ATOM 4897 C CA . SER A 1 627 ? -7.889 -12.972 -47.484 1.00 83.50 627 SER A CA 1
ATOM 4898 C C . SER A 1 627 ? -8.075 -14.330 -48.162 1.00 83.50 627 SER A C 1
ATOM 4900 O O . SER A 1 627 ? -7.586 -14.527 -49.273 1.00 83.50 627 SER A O 1
ATOM 4902 N N . SER A 1 628 ? -8.837 -15.238 -47.547 1.00 85.75 628 SER A N 1
ATOM 4903 C CA . SER A 1 628 ? -9.205 -16.531 -48.136 1.00 85.75 628 SER A CA 1
ATOM 4904 C C . SER A 1 628 ? -10.673 -16.571 -48.580 1.00 85.75 628 SER A C 1
ATOM 4906 O O . SER A 1 628 ? -11.571 -16.053 -47.912 1.00 85.75 628 SER A O 1
ATOM 4908 N N . ASN A 1 629 ? -10.929 -17.233 -49.712 1.00 85.81 629 ASN A N 1
ATOM 4909 C CA . ASN A 1 629 ? -12.290 -17.535 -50.180 1.00 85.81 629 ASN A CA 1
ATOM 4910 C C . ASN A 1 629 ? -12.826 -18.871 -49.631 1.00 85.81 629 ASN A C 1
ATOM 4912 O O . ASN A 1 629 ? -14.021 -19.133 -49.730 1.00 85.81 629 ASN A O 1
ATOM 4916 N N . GLY A 1 630 ? -11.949 -19.700 -49.059 1.00 91.19 630 GLY A N 1
ATOM 4917 C CA . GLY A 1 630 ? -12.271 -20.948 -48.368 1.00 91.19 630 GLY A CA 1
ATOM 4918 C C . GLY A 1 630 ? -11.560 -21.026 -47.017 1.00 91.19 630 GLY A C 1
ATOM 4919 O O . GLY A 1 630 ? -11.025 -20.022 -46.536 1.00 91.19 630 GLY A O 1
ATOM 4920 N N . ASP A 1 631 ? -11.568 -22.210 -46.415 1.00 93.38 631 ASP A N 1
ATOM 4921 C CA . ASP A 1 631 ? -10.999 -22.451 -45.087 1.00 93.38 631 ASP A CA 1
ATOM 4922 C C . ASP A 1 631 ? -9.485 -22.200 -45.044 1.00 93.38 631 ASP A C 1
ATOM 4924 O O . ASP A 1 631 ? -8.776 -22.377 -46.039 1.00 93.38 631 ASP A O 1
ATOM 4928 N N . ILE A 1 632 ? -8.983 -21.811 -43.873 1.00 93.50 632 ILE A N 1
ATOM 4929 C CA . ILE A 1 632 ? -7.544 -21.670 -43.615 1.00 93.50 632 ILE A CA 1
ATOM 4930 C C . ILE A 1 632 ? -7.138 -22.809 -42.688 1.00 93.50 632 ILE A C 1
ATOM 4932 O O . ILE A 1 632 ? -7.656 -22.903 -41.577 1.00 93.50 632 ILE A O 1
ATOM 4936 N N . SER A 1 633 ? -6.218 -23.668 -43.127 1.00 92.62 633 SER A N 1
ATOM 4937 C CA . SER A 1 633 ? -5.722 -24.791 -42.329 1.00 92.62 633 SER A CA 1
ATOM 4938 C C . SER A 1 633 ? -4.196 -24.807 -42.259 1.00 92.62 633 SER A C 1
ATOM 4940 O O . SER A 1 633 ? -3.502 -24.781 -43.274 1.00 92.62 633 SER A O 1
ATOM 4942 N N . PHE A 1 634 ? -3.668 -24.890 -41.041 1.00 92.56 634 PHE A N 1
ATOM 4943 C CA . PHE A 1 634 ? -2.265 -25.179 -40.770 1.00 92.56 634 PHE A CA 1
ATOM 4944 C C . PHE A 1 634 ? -2.165 -26.625 -40.293 1.00 92.56 634 PHE A C 1
ATOM 4946 O O . PHE A 1 634 ? -2.783 -26.997 -39.295 1.00 92.56 634 PHE A O 1
ATOM 4953 N N . ASN A 1 635 ? -1.412 -27.447 -41.030 1.00 90.75 635 ASN A N 1
ATOM 4954 C CA . ASN A 1 635 ? -1.249 -28.882 -40.766 1.00 90.75 635 ASN A CA 1
ATOM 4955 C C . ASN A 1 635 ? -2.587 -29.628 -40.560 1.00 90.75 635 ASN A C 1
ATOM 4957 O O . ASN A 1 635 ? -2.694 -30.507 -39.714 1.00 90.75 635 ASN A O 1
ATOM 4961 N N . THR A 1 636 ? -3.598 -29.306 -41.376 1.00 90.38 636 THR A N 1
ATOM 4962 C CA . THR A 1 636 ? -4.989 -29.809 -41.316 1.00 90.38 636 THR A CA 1
ATOM 4963 C C . THR A 1 636 ? -5.816 -29.294 -40.136 1.00 90.38 636 THR A C 1
ATOM 4965 O O . THR A 1 636 ? -6.905 -28.774 -40.370 1.00 90.38 636 THR A O 1
ATOM 4968 N N . ASP A 1 637 ? -5.341 -29.442 -38.899 1.00 92.19 637 ASP A N 1
ATOM 4969 C CA . ASP A 1 637 ? -6.143 -29.216 -37.686 1.00 92.19 637 ASP A CA 1
ATOM 4970 C C . ASP A 1 637 ? -5.439 -28.428 -36.564 1.00 92.19 637 ASP A C 1
ATOM 4972 O O . ASP A 1 637 ? -6.108 -28.023 -35.614 1.00 92.19 637 ASP A O 1
ATOM 4976 N N . GLN A 1 638 ? -4.130 -28.156 -36.655 1.00 94.81 638 GLN A N 1
ATOM 4977 C CA . GLN A 1 638 ? -3.393 -27.432 -35.604 1.00 94.81 638 GLN A CA 1
ATOM 4978 C C . GLN A 1 638 ? -3.922 -26.008 -35.400 1.00 94.81 638 GLN A C 1
ATOM 4980 O O . GLN A 1 638 ? -4.088 -25.566 -34.265 1.00 94.81 638 GLN A O 1
ATOM 4985 N N . LEU A 1 639 ? -4.213 -25.323 -36.504 1.00 95.25 639 LEU A N 1
ATOM 4986 C CA . LEU A 1 639 ? -5.047 -24.129 -36.549 1.00 95.25 639 LEU A CA 1
ATOM 4987 C C . LEU A 1 639 ? -5.948 -24.257 -37.774 1.00 95.25 639 LEU A C 1
ATOM 4989 O O . LEU A 1 639 ? -5.456 -24.340 -38.900 1.00 95.25 639 LEU A O 1
ATOM 4993 N N . PHE A 1 640 ? -7.254 -24.270 -37.545 1.00 96.12 640 PHE A N 1
ATOM 4994 C CA . PHE A 1 640 ? -8.277 -24.338 -38.577 1.00 96.12 640 PHE A CA 1
ATOM 4995 C C . PHE A 1 640 ? -9.239 -23.160 -38.431 1.00 96.12 640 PHE A C 1
ATOM 4997 O O . PHE A 1 640 ? -9.690 -22.858 -37.329 1.00 96.12 640 PHE A O 1
ATOM 5004 N N . ILE A 1 641 ? -9.568 -22.497 -39.535 1.00 96.31 641 ILE A N 1
ATOM 5005 C CA . ILE A 1 641 ? -10.586 -21.448 -39.587 1.00 96.31 641 ILE A CA 1
ATOM 5006 C C . ILE A 1 641 ? -11.622 -21.877 -40.620 1.00 96.31 641 ILE A C 1
ATOM 5008 O O . ILE A 1 641 ? -11.348 -21.837 -41.822 1.00 96.31 641 ILE A O 1
ATOM 5012 N N . ASP A 1 642 ? -12.802 -22.268 -40.141 1.00 95.00 642 ASP A N 1
ATOM 5013 C CA . ASP A 1 642 ? -13.962 -22.566 -40.981 1.00 95.00 642 ASP A CA 1
ATOM 5014 C C . ASP A 1 642 ? -14.486 -21.252 -41.570 1.00 95.00 642 ASP A C 1
ATOM 5016 O O . ASP A 1 642 ? -14.978 -20.368 -40.861 1.00 95.00 642 ASP A O 1
ATOM 5020 N N . LYS A 1 643 ? -14.395 -21.109 -42.891 1.00 92.81 643 LYS A N 1
ATOM 5021 C CA . LYS A 1 643 ? -14.800 -19.897 -43.605 1.00 92.81 643 LYS A CA 1
ATOM 5022 C C . LYS A 1 643 ? -16.323 -19.728 -43.661 1.00 92.81 643 LYS A C 1
ATOM 5024 O O . LYS A 1 643 ? -16.791 -18.610 -43.912 1.00 92.81 643 LYS A O 1
ATOM 5029 N N . THR A 1 644 ? -17.085 -20.794 -43.430 1.00 92.25 644 THR A N 1
ATOM 5030 C CA . THR A 1 644 ? -18.553 -20.829 -43.448 1.00 92.25 644 THR A CA 1
ATOM 5031 C C . THR A 1 644 ? -19.142 -20.381 -42.113 1.00 92.25 644 THR A C 1
ATOM 5033 O O . THR A 1 644 ? -20.028 -19.528 -42.102 1.00 92.25 644 THR A O 1
ATOM 5036 N N . SER A 1 645 ? -18.649 -20.921 -40.993 1.00 92.69 645 SER A N 1
ATOM 5037 C CA . SER A 1 645 ? -19.122 -20.562 -39.643 1.00 92.69 645 SER A CA 1
ATOM 5038 C C . SER A 1 645 ? -18.361 -19.390 -39.011 1.00 92.69 645 SER A C 1
ATOM 5040 O O . SER A 1 645 ? -18.897 -18.708 -38.137 1.00 92.69 645 SER A O 1
ATOM 5042 N N . GLY A 1 646 ? -17.124 -19.135 -39.449 1.00 91.25 646 GLY A N 1
ATOM 5043 C CA . GLY A 1 646 ? -16.200 -18.208 -38.793 1.00 91.25 646 GLY A CA 1
ATOM 5044 C C . GLY A 1 646 ? -15.586 -18.767 -37.505 1.00 91.25 646 GLY A C 1
ATOM 5045 O O . GLY A 1 646 ? -15.012 -18.001 -36.732 1.00 91.25 646 GLY A O 1
ATOM 5046 N N . PHE A 1 647 ? -15.736 -20.068 -37.242 1.00 95.19 647 PHE A N 1
ATOM 5047 C CA . PHE A 1 647 ? -15.210 -20.716 -36.045 1.00 95.19 647 PHE A CA 1
ATOM 5048 C C . PHE A 1 647 ? -13.724 -21.048 -36.201 1.00 95.19 647 PHE A C 1
ATOM 5050 O O . PHE A 1 647 ? -13.263 -21.446 -37.274 1.00 95.19 647 PHE A O 1
ATOM 5057 N N . VAL A 1 648 ? -12.982 -20.916 -35.102 1.00 96.50 648 VAL A N 1
ATOM 5058 C CA . VAL A 1 648 ? -11.547 -21.203 -35.031 1.00 96.50 648 VAL A CA 1
ATOM 5059 C C . VAL A 1 648 ? -11.325 -22.465 -34.200 1.00 96.50 648 VAL A C 1
ATOM 5061 O O . VAL A 1 648 ? -11.644 -22.498 -33.012 1.00 96.50 648 VAL A O 1
ATOM 5064 N N . GLY A 1 649 ? -10.773 -23.498 -34.832 1.00 96.38 649 GLY A N 1
ATOM 5065 C CA . GLY A 1 649 ? -10.361 -24.751 -34.208 1.00 96.38 649 GLY A CA 1
ATOM 5066 C C . GLY A 1 649 ? -8.855 -24.796 -33.943 1.00 96.38 649 GLY A C 1
ATOM 5067 O O . GLY A 1 649 ? -8.058 -24.405 -34.796 1.00 96.38 649 GLY A O 1
ATOM 5068 N N . ILE A 1 650 ? -8.464 -25.305 -32.775 1.00 96.75 650 ILE A N 1
ATOM 5069 C CA . ILE A 1 650 ? -7.082 -25.644 -32.411 1.00 96.75 650 ILE A CA 1
ATOM 5070 C C . ILE A 1 650 ? -7.046 -27.133 -32.049 1.00 96.75 650 ILE A C 1
ATOM 5072 O O . ILE A 1 650 ? -7.705 -27.562 -31.101 1.00 96.75 650 ILE A O 1
ATOM 5076 N N . GLY A 1 651 ? -6.312 -27.938 -32.818 1.00 95.62 651 GLY A N 1
ATOM 5077 C CA . GLY A 1 651 ? -6.332 -29.405 -32.719 1.00 95.62 651 GLY A CA 1
ATOM 5078 C C . GLY A 1 651 ? -7.620 -30.055 -33.251 1.00 95.62 651 GLY A C 1
ATOM 5079 O O . GLY A 1 651 ? -7.899 -31.215 -32.947 1.00 95.62 651 GLY A O 1
ATOM 5080 N N . THR A 1 652 ? -8.445 -29.314 -33.997 1.00 94.94 652 THR A N 1
ATOM 5081 C CA . THR A 1 652 ? -9.681 -29.810 -34.620 1.00 94.94 652 THR A CA 1
ATOM 5082 C C . THR A 1 652 ? -9.981 -29.062 -35.915 1.00 94.94 652 THR A C 1
ATOM 5084 O O . THR A 1 652 ? -9.871 -27.841 -35.980 1.00 94.94 652 THR A O 1
ATOM 5087 N N . ASN A 1 653 ? -10.415 -29.800 -36.938 1.00 95.69 653 ASN A N 1
ATOM 5088 C CA . ASN A 1 653 ? -10.928 -29.271 -38.206 1.00 95.69 653 ASN A CA 1
ATOM 5089 C C . ASN A 1 653 ? -12.470 -29.254 -38.274 1.00 95.69 653 ASN A C 1
ATOM 5091 O O . ASN A 1 653 ? -13.048 -28.987 -39.323 1.00 95.69 653 ASN A O 1
ATOM 5095 N N . THR A 1 654 ? -13.148 -29.569 -37.166 1.00 95.06 654 THR A N 1
ATOM 5096 C CA . THR A 1 654 ? -14.616 -29.533 -37.042 1.00 95.06 654 THR A CA 1
ATOM 5097 C C . THR A 1 654 ? -15.027 -28.810 -35.751 1.00 95.06 654 THR A C 1
ATOM 5099 O O . THR A 1 654 ? -15.645 -29.420 -34.872 1.00 95.06 654 THR A O 1
ATOM 5102 N N . PRO A 1 655 ? -14.650 -27.523 -35.592 1.00 95.81 655 PRO A N 1
ATOM 5103 C CA . PRO A 1 655 ? -14.973 -26.754 -34.395 1.00 95.81 655 PRO A CA 1
ATOM 5104 C C . PRO A 1 655 ? -16.493 -26.667 -34.194 1.00 95.81 655 PRO A C 1
ATOM 5106 O O . PRO A 1 655 ? -17.247 -26.396 -35.128 1.00 95.81 655 PRO A O 1
ATOM 5109 N N . LYS A 1 656 ? -16.955 -26.901 -32.964 1.00 91.88 656 LYS A N 1
ATOM 5110 C CA . LYS A 1 656 ? -18.379 -26.830 -32.578 1.00 91.88 656 LYS A CA 1
ATOM 5111 C C . LYS A 1 656 ? -18.762 -25.491 -31.953 1.00 91.88 656 LYS A C 1
ATOM 5113 O O . LYS A 1 656 ? -19.948 -25.183 -31.843 1.00 91.88 656 LYS A O 1
ATOM 5118 N N . TYR A 1 657 ? -17.763 -24.714 -31.552 1.00 88.38 657 TYR A N 1
ATOM 5119 C CA . TYR A 1 657 ? -17.887 -23.414 -30.904 1.00 88.38 657 TYR A CA 1
ATOM 5120 C C . TYR A 1 657 ? -17.031 -22.381 -31.648 1.00 88.38 657 TYR A C 1
ATOM 5122 O O . TYR A 1 657 ? -16.091 -22.747 -32.348 1.00 88.38 657 TYR A O 1
ATOM 5130 N N . PHE A 1 658 ? -17.317 -21.087 -31.456 1.00 89.62 658 PHE A N 1
ATOM 5131 C CA . PHE A 1 658 ? -16.563 -19.984 -32.080 1.00 89.62 658 PHE A CA 1
ATOM 5132 C C . PHE A 1 658 ? -15.044 -20.071 -31.876 1.00 89.62 658 PHE A C 1
ATOM 5134 O O . PHE A 1 658 ? -14.284 -19.705 -32.770 1.00 89.62 658 PHE A O 1
ATOM 5141 N N . PHE A 1 659 ? -14.618 -20.563 -30.713 1.00 90.56 659 PHE A N 1
ATOM 5142 C CA . PHE A 1 659 ? -13.243 -20.945 -30.432 1.00 90.56 659 PHE A CA 1
ATOM 5143 C C . PHE A 1 659 ? -13.275 -22.321 -29.764 1.00 90.56 659 PHE A C 1
ATOM 5145 O O . PHE A 1 659 ? -13.843 -22.458 -28.679 1.00 90.56 659 PHE A O 1
ATOM 5152 N N . ASP A 1 660 ? -12.731 -23.333 -30.434 1.00 93.00 660 ASP A N 1
ATOM 5153 C CA . ASP A 1 660 ? -12.775 -24.733 -30.007 1.00 93.00 660 ASP A CA 1
ATOM 5154 C C . ASP A 1 660 ? -11.349 -25.289 -29.917 1.00 93.00 660 ASP A C 1
ATOM 5156 O O . ASP A 1 660 ? -10.599 -25.270 -30.895 1.00 93.00 660 ASP A O 1
ATOM 5160 N N . VAL A 1 661 ? -10.954 -25.753 -28.731 1.00 94.00 661 VAL A N 1
ATOM 5161 C CA . VAL A 1 661 ? -9.610 -26.279 -28.463 1.00 94.00 661 VAL A CA 1
ATOM 5162 C C . VAL A 1 661 ? -9.737 -27.740 -28.063 1.00 94.00 661 VAL A C 1
ATOM 5164 O O . VAL A 1 661 ? -10.137 -28.065 -26.947 1.00 94.00 661 VAL A O 1
ATOM 5167 N N . ASN A 1 662 ? -9.348 -28.633 -28.967 1.00 92.62 662 ASN A N 1
ATOM 5168 C CA . ASN A 1 662 ? -9.288 -30.068 -28.718 1.00 92.62 662 ASN A CA 1
ATOM 5169 C C . ASN A 1 662 ? -7.973 -30.415 -27.995 1.00 92.62 662 ASN A C 1
ATOM 5171 O O . ASN A 1 662 ? -7.044 -30.979 -28.573 1.00 92.62 662 ASN A O 1
ATOM 5175 N N . GLY A 1 663 ? -7.868 -29.996 -26.732 1.00 89.50 663 GLY A N 1
ATOM 5176 C CA . GLY A 1 663 ? -6.663 -30.129 -25.914 1.00 89.50 663 GLY A CA 1
ATOM 5177 C C . GLY A 1 663 ? -6.661 -29.183 -24.712 1.00 89.50 663 GLY A C 1
ATOM 5178 O O . GLY A 1 663 ? -7.705 -28.699 -24.281 1.00 89.50 663 GLY A O 1
ATOM 5179 N N . GLU A 1 664 ? -5.478 -28.903 -24.166 1.00 88.69 664 GLU A N 1
ATOM 5180 C CA . GLU A 1 664 ? -5.310 -27.939 -23.073 1.00 88.69 664 GLU A CA 1
ATOM 5181 C C . GLU A 1 664 ? -5.130 -26.508 -23.608 1.00 88.69 664 GLU A C 1
ATOM 5183 O O . GLU A 1 664 ? -4.234 -26.239 -24.408 1.00 88.69 664 GLU A O 1
ATOM 5188 N N . ALA A 1 665 ? -5.936 -25.564 -23.113 1.00 89.25 665 ALA A N 1
ATOM 5189 C CA . ALA A 1 665 ? -5.779 -24.136 -23.383 1.00 89.25 665 ALA A CA 1
ATOM 5190 C C . ALA A 1 665 ? -5.143 -23.422 -22.177 1.00 89.25 665 ALA A C 1
ATOM 5192 O O . ALA A 1 665 ? -5.740 -23.352 -21.103 1.00 89.25 665 ALA A O 1
ATOM 5193 N N . ASN A 1 666 ? -3.948 -22.845 -22.352 1.00 88.88 666 ASN A N 1
ATOM 5194 C CA . ASN A 1 666 ? -3.286 -22.029 -21.328 1.00 88.88 666 ASN A CA 1
ATOM 5195 C C . ASN A 1 666 ? -3.363 -20.533 -21.677 1.00 88.88 666 ASN A C 1
ATOM 5197 O O . ASN A 1 666 ? -2.801 -20.094 -22.681 1.00 88.88 666 ASN A O 1
ATOM 5201 N N . ILE A 1 667 ? -4.014 -19.741 -20.823 1.00 88.44 667 ILE A N 1
ATOM 5202 C CA . ILE A 1 667 ? -4.192 -18.296 -21.012 1.00 88.44 667 ILE A CA 1
ATOM 5203 C C . ILE A 1 667 ? -3.274 -17.543 -20.044 1.00 88.44 667 ILE A C 1
ATOM 5205 O O . ILE A 1 667 ? -3.584 -17.364 -18.868 1.00 88.44 667 ILE A O 1
ATOM 5209 N N . ASN A 1 668 ? -2.145 -17.048 -20.558 1.00 85.00 668 ASN A N 1
ATOM 5210 C CA . ASN A 1 668 ? -1.203 -16.206 -19.810 1.00 85.00 668 ASN A CA 1
ATOM 5211 C C . ASN A 1 668 ? -1.716 -14.754 -19.698 1.00 85.00 668 ASN A C 1
ATOM 5213 O O . ASN A 1 668 ? -1.103 -13.820 -20.212 1.00 85.00 668 ASN A O 1
ATOM 5217 N N . GLY A 1 669 ? -2.872 -14.558 -19.059 1.00 85.88 669 GLY A N 1
ATOM 5218 C CA . GLY A 1 669 ? -3.535 -13.257 -18.957 1.00 85.88 669 GLY A CA 1
ATOM 5219 C C . GLY A 1 669 ? -4.918 -13.339 -18.310 1.00 85.88 669 GLY A C 1
ATOM 5220 O O . GLY A 1 669 ? -5.223 -14.282 -17.585 1.00 85.88 669 GLY A O 1
ATOM 5221 N N . GLN A 1 670 ? -5.765 -12.342 -18.571 1.00 82.94 670 GLN A N 1
ATOM 5222 C CA . GLN A 1 670 ? -7.180 -12.393 -18.195 1.00 82.94 670 GLN A CA 1
ATOM 5223 C C . GLN A 1 670 ? -7.997 -13.030 -19.322 1.00 82.94 670 GLN A C 1
ATOM 5225 O O . GLN A 1 670 ? -7.958 -12.552 -20.454 1.00 82.94 670 GLN A O 1
ATOM 5230 N N . LEU A 1 671 ? -8.794 -14.051 -19.001 1.00 86.38 671 LEU A N 1
ATOM 5231 C CA . LEU A 1 671 ? -9.889 -14.490 -19.863 1.00 86.38 671 LEU A CA 1
ATOM 5232 C C . LEU A 1 671 ? -11.051 -13.497 -19.718 1.00 86.38 671 LEU A C 1
ATOM 5234 O O . LEU A 1 671 ? -11.790 -13.535 -18.735 1.00 86.38 671 LEU A O 1
ATOM 5238 N N . HIS A 1 672 ? -11.182 -12.579 -20.672 1.00 80.69 672 HIS A N 1
ATOM 5239 C CA . HIS A 1 672 ? -12.245 -11.577 -20.682 1.00 80.69 672 HIS A CA 1
ATOM 5240 C C . HIS A 1 672 ? -13.419 -12.057 -21.547 1.00 80.69 672 HIS A C 1
ATOM 5242 O O . HIS A 1 672 ? -13.295 -12.139 -22.766 1.00 80.69 672 HIS A O 1
ATOM 5248 N N . ILE A 1 673 ? -14.557 -12.361 -20.919 1.00 80.94 673 ILE A N 1
ATOM 5249 C CA . ILE A 1 673 ? -15.777 -12.819 -21.599 1.00 80.94 673 ILE A CA 1
ATOM 5250 C C . ILE A 1 673 ? -16.829 -11.710 -21.498 1.00 80.94 673 ILE A C 1
ATOM 5252 O O . ILE A 1 673 ? -17.326 -11.424 -20.411 1.00 80.94 673 ILE A O 1
ATOM 5256 N N . THR A 1 674 ? -17.153 -11.067 -22.622 1.00 73.75 674 THR A N 1
ATOM 5257 C CA . THR A 1 674 ? -18.086 -9.923 -22.677 1.00 73.75 674 THR A CA 1
ATOM 5258 C C . THR A 1 674 ? -19.554 -10.340 -22.644 1.00 73.75 674 THR A C 1
ATOM 5260 O O . THR A 1 674 ? -20.377 -9.663 -22.032 1.00 73.75 674 THR A O 1
ATOM 5263 N N . THR A 1 675 ? -19.887 -11.450 -23.301 1.00 68.81 675 THR A N 1
ATOM 5264 C CA . THR A 1 675 ? -21.247 -11.988 -23.412 1.00 68.81 675 THR A CA 1
ATOM 5265 C C . THR A 1 675 ? -21.213 -13.510 -23.395 1.00 68.81 675 THR A C 1
ATOM 5267 O O . THR A 1 675 ? -20.470 -14.120 -24.160 1.00 68.81 675 THR A O 1
ATOM 5270 N N . LEU A 1 676 ? -22.058 -14.111 -22.559 1.00 72.75 676 LEU A N 1
ATOM 5271 C CA . LEU A 1 676 ? -22.355 -15.541 -22.541 1.00 72.75 676 LEU A CA 1
ATOM 5272 C C . LEU A 1 676 ? -23.794 -15.712 -23.025 1.00 72.75 676 LEU A C 1
ATOM 5274 O O . LEU A 1 676 ? -24.712 -15.257 -22.345 1.00 72.75 676 LEU A O 1
ATOM 5278 N N . THR A 1 677 ? -23.996 -16.342 -24.183 1.00 60.50 677 THR A N 1
ATOM 5279 C CA . THR A 1 677 ? -25.324 -16.463 -24.816 1.00 60.50 677 THR A CA 1
ATOM 5280 C C . THR A 1 677 ? -26.330 -17.208 -23.930 1.00 60.50 677 THR A C 1
ATOM 5282 O O . THR A 1 677 ? -27.499 -16.838 -23.905 1.00 60.50 677 THR A O 1
ATOM 5285 N N . ASP A 1 678 ? -25.843 -18.165 -23.131 1.00 60.62 678 ASP A N 1
ATOM 5286 C CA . ASP A 1 678 ? -26.614 -18.930 -22.138 1.00 60.62 678 ASP A CA 1
ATOM 5287 C C . ASP A 1 678 ? -26.244 -18.580 -20.676 1.00 60.62 678 ASP A C 1
ATOM 5289 O O . ASP A 1 678 ? -26.590 -19.297 -19.742 1.00 60.62 678 ASP A O 1
ATOM 5293 N N . GLY A 1 679 ? -25.529 -17.470 -20.448 1.00 59.25 679 GLY A N 1
ATOM 5294 C CA . GLY A 1 679 ? -25.306 -16.881 -19.117 1.00 59.25 679 GLY A CA 1
ATOM 5295 C C . GLY A 1 679 ? -24.298 -17.561 -18.174 1.00 59.25 679 GLY A C 1
ATOM 5296 O O . GLY A 1 679 ? -23.944 -16.950 -17.165 1.00 59.25 679 GLY A O 1
ATOM 5297 N N . PHE A 1 680 ? -23.794 -18.763 -18.478 1.00 64.69 680 PHE A N 1
ATOM 5298 C CA . PHE A 1 680 ? -22.891 -19.516 -17.592 1.00 64.69 680 PHE A CA 1
ATOM 5299 C C . PHE A 1 680 ? -21.528 -19.829 -18.227 1.00 64.69 680 PHE A C 1
ATOM 5301 O O . PHE A 1 680 ? -21.439 -20.185 -19.399 1.00 64.69 680 PHE A O 1
ATOM 5308 N N . LEU A 1 681 ? -20.464 -19.744 -17.420 1.00 76.31 681 LEU A N 1
ATOM 5309 C CA . LEU A 1 681 ? -19.200 -20.430 -17.693 1.00 76.31 681 LEU A CA 1
ATOM 5310 C C . LEU A 1 681 ? -19.347 -21.870 -17.191 1.00 76.31 681 LEU A C 1
ATOM 5312 O O . LEU A 1 681 ? -19.235 -22.124 -15.991 1.00 76.31 681 LEU A O 1
ATOM 5316 N N . THR A 1 682 ? -19.646 -22.795 -18.097 1.00 70.19 682 THR A N 1
ATOM 5317 C CA . THR A 1 682 ? -19.842 -24.208 -17.756 1.00 70.19 682 THR A CA 1
ATOM 5318 C C . THR A 1 682 ? -18.505 -24.944 -17.704 1.00 70.19 682 THR A C 1
ATOM 5320 O O . THR A 1 682 ? -17.690 -24.834 -18.616 1.00 70.19 682 THR A O 1
ATOM 5323 N N . ILE A 1 683 ? -18.291 -25.720 -16.641 1.00 77.31 683 ILE A N 1
ATOM 5324 C CA . ILE A 1 683 ? -17.187 -26.679 -16.515 1.00 77.31 683 ILE A CA 1
ATOM 5325 C C . ILE A 1 683 ? -17.846 -28.057 -16.416 1.00 77.31 683 ILE A C 1
ATOM 5327 O O . ILE A 1 683 ? -18.212 -28.492 -15.327 1.00 77.31 683 ILE A O 1
ATOM 5331 N N . ASP A 1 684 ? -18.074 -28.702 -17.564 1.00 69.75 684 ASP A N 1
ATOM 5332 C CA . ASP A 1 684 ? -18.885 -29.930 -17.649 1.00 69.75 684 ASP A CA 1
ATOM 5333 C C . ASP A 1 684 ? -18.291 -31.096 -16.841 1.00 69.75 684 ASP A C 1
ATOM 5335 O O . ASP A 1 684 ? -19.022 -31.883 -16.237 1.00 69.75 684 ASP A O 1
ATOM 5339 N N . THR A 1 685 ? -16.958 -31.204 -16.806 1.00 63.44 685 THR A N 1
ATOM 5340 C CA . THR A 1 685 ? -16.234 -32.260 -16.084 1.00 63.44 685 THR A CA 1
ATOM 5341 C C . THR A 1 685 ? -14.909 -31.741 -15.514 1.00 63.44 685 THR A C 1
ATOM 5343 O O . THR A 1 685 ? -13.857 -31.907 -16.131 1.00 63.44 685 THR A O 1
ATOM 5346 N N . GLY A 1 686 ? -14.929 -31.121 -14.332 1.00 70.62 686 GLY A N 1
ATOM 5347 C CA . GLY A 1 686 ? -13.703 -30.696 -13.647 1.00 70.62 686 GLY A CA 1
ATOM 5348 C C . GLY A 1 686 ? -13.936 -29.818 -12.417 1.00 70.62 686 GLY A C 1
ATOM 5349 O O . GLY A 1 686 ? -15.051 -29.361 -12.170 1.00 70.62 686 GLY A O 1
ATOM 5350 N N . ASP A 1 687 ? -12.864 -29.572 -11.665 1.00 78.44 687 ASP A N 1
ATOM 5351 C CA . ASP A 1 687 ? -12.862 -28.663 -10.516 1.00 78.44 687 ASP A CA 1
ATOM 5352 C C . ASP A 1 687 ? -12.477 -27.237 -10.941 1.00 78.44 687 ASP A C 1
ATOM 5354 O O . ASP A 1 687 ? -11.471 -27.027 -11.623 1.00 78.44 687 ASP A O 1
ATOM 5358 N N . LEU A 1 688 ? -13.217 -26.228 -10.468 1.00 83.12 688 LEU A N 1
ATOM 5359 C CA . LEU A 1 688 ? -12.789 -24.830 -10.567 1.00 83.12 688 LEU A CA 1
ATOM 5360 C C . LEU A 1 688 ? -11.769 -24.518 -9.463 1.00 83.12 688 LEU A C 1
ATOM 5362 O O . LEU A 1 688 ? -12.135 -24.153 -8.347 1.00 83.12 688 LEU A O 1
ATOM 5366 N N . SER A 1 689 ? -10.482 -24.647 -9.782 1.00 79.88 689 SER A N 1
ATOM 5367 C CA . SER A 1 689 ? -9.390 -24.292 -8.871 1.00 79.88 689 SER A CA 1
ATOM 5368 C C . SER A 1 689 ? -8.923 -22.850 -9.083 1.00 79.88 689 SER A C 1
ATOM 5370 O O . SER A 1 689 ? -8.535 -22.466 -10.186 1.00 79.88 689 SER A O 1
ATOM 5372 N N . THR A 1 690 ? -8.914 -22.043 -8.017 1.00 80.69 690 THR A N 1
ATOM 5373 C CA . THR A 1 690 ? -8.376 -20.674 -8.027 1.00 80.69 690 THR A CA 1
ATOM 5374 C C . THR A 1 690 ? -7.305 -20.505 -6.954 1.00 80.69 690 THR A C 1
ATOM 5376 O O . THR A 1 690 ? -7.551 -20.763 -5.780 1.00 80.69 690 THR A O 1
ATOM 5379 N N . SER A 1 691 ? -6.131 -19.984 -7.321 1.00 78.44 691 SER A N 1
ATOM 5380 C CA . SER A 1 691 ? -5.046 -19.669 -6.370 1.00 78.44 691 SER A CA 1
ATOM 5381 C C . SER A 1 691 ? -5.297 -18.411 -5.522 1.00 78.44 691 SER A C 1
ATOM 5383 O O . SER A 1 691 ? -4.526 -18.115 -4.608 1.00 78.44 691 SER A O 1
ATOM 5385 N N . GLY A 1 692 ? -6.363 -17.666 -5.827 1.00 80.44 692 GLY A N 1
ATOM 5386 C CA . GLY A 1 692 ? -6.810 -16.473 -5.113 1.00 80.44 692 GLY A CA 1
ATOM 5387 C C . GLY A 1 692 ? -8.304 -16.519 -4.790 1.00 80.44 692 GLY A C 1
ATOM 5388 O O . GLY A 1 692 ? -8.899 -17.586 -4.674 1.00 80.44 692 GLY A O 1
ATOM 5389 N N . THR A 1 693 ? -8.919 -15.349 -4.638 1.00 78.19 693 THR A N 1
ATOM 5390 C CA . THR A 1 693 ? -10.343 -15.211 -4.305 1.00 78.19 693 THR A CA 1
ATOM 5391 C C . THR A 1 693 ? -11.242 -15.351 -5.532 1.00 78.19 693 THR A C 1
ATOM 5393 O O . THR A 1 693 ? -11.136 -14.547 -6.459 1.00 78.19 693 THR A O 1
ATOM 5396 N N . LEU A 1 694 ? -12.197 -16.280 -5.491 1.00 84.62 694 LEU A N 1
ATOM 5397 C CA . LEU A 1 694 ? -13.347 -16.279 -6.393 1.00 84.62 694 LEU A CA 1
ATOM 5398 C C . LEU A 1 694 ? -14.359 -15.216 -5.927 1.00 84.62 694 LEU A C 1
ATOM 5400 O O . LEU A 1 694 ? -14.878 -15.298 -4.816 1.00 84.62 694 LEU A O 1
ATOM 5404 N N . SER A 1 695 ? -14.625 -14.210 -6.765 1.00 83.19 695 SER A N 1
ATOM 5405 C CA . SER A 1 695 ? -15.634 -13.173 -6.508 1.00 83.19 695 SER A CA 1
ATOM 5406 C C . SER A 1 695 ? -16.873 -13.428 -7.362 1.00 83.19 695 SER A C 1
ATOM 5408 O O . SER A 1 695 ? -16.779 -13.497 -8.585 1.00 83.19 695 SER A O 1
ATOM 5410 N N . THR A 1 696 ? -18.035 -13.563 -6.724 1.00 83.06 696 THR A N 1
ATOM 5411 C CA . THR A 1 696 ? -19.329 -13.828 -7.376 1.00 83.06 696 THR A CA 1
ATOM 5412 C C . THR A 1 696 ? -20.427 -13.026 -6.691 1.00 83.06 696 THR A C 1
ATOM 5414 O O . THR A 1 696 ? -20.392 -12.880 -5.471 1.00 83.06 696 THR A O 1
ATOM 5417 N N . GLN A 1 697 ? -21.447 -12.581 -7.432 1.00 84.62 697 GLN A N 1
ATOM 5418 C CA . GLN A 1 697 ? -22.636 -11.968 -6.817 1.00 84.62 697 GLN A CA 1
ATOM 5419 C C . GLN A 1 697 ? -23.468 -12.992 -6.029 1.00 84.62 697 GLN A C 1
ATOM 5421 O O . GLN A 1 697 ? -23.979 -12.677 -4.962 1.00 84.62 697 GLN A O 1
ATOM 5426 N N . ASN A 1 698 ? -23.568 -14.222 -6.543 1.00 81.94 698 ASN A N 1
ATOM 5427 C CA . ASN A 1 698 ? -24.236 -15.349 -5.900 1.00 81.94 698 ASN A CA 1
ATOM 5428 C C . ASN A 1 698 ? -23.347 -16.591 -6.027 1.00 81.94 698 ASN A C 1
ATOM 5430 O O . ASN A 1 698 ? -22.858 -16.876 -7.119 1.00 81.94 698 ASN A O 1
ATOM 5434 N N . LEU A 1 699 ? -23.179 -17.340 -4.935 1.00 85.94 699 LEU A N 1
ATOM 5435 C CA . LEU A 1 699 ? -22.515 -18.645 -4.914 1.00 85.94 699 LEU A CA 1
ATOM 5436 C C . LEU A 1 699 ? -23.543 -19.709 -4.520 1.00 85.94 699 LEU A C 1
ATOM 5438 O O . LEU A 1 699 ? -24.157 -19.608 -3.459 1.00 85.94 699 LEU A O 1
ATOM 5442 N N . GLN A 1 700 ? -23.720 -20.736 -5.352 1.00 85.69 700 GLN A N 1
ATOM 5443 C CA . GLN A 1 700 ? -24.661 -21.827 -5.099 1.00 85.69 700 GLN A CA 1
ATOM 5444 C C . GLN A 1 700 ? -23.926 -23.172 -5.108 1.00 85.69 700 GLN A C 1
ATOM 5446 O O . GLN A 1 700 ? -23.395 -23.589 -6.132 1.00 85.69 700 GLN A O 1
ATOM 5451 N N . ILE A 1 701 ? -23.912 -23.870 -3.969 1.00 86.81 701 ILE A N 1
ATOM 5452 C CA . ILE A 1 701 ? -23.291 -25.197 -3.823 1.00 86.81 701 ILE A CA 1
ATOM 5453 C C . ILE A 1 701 ? -24.390 -26.199 -3.472 1.00 86.81 701 ILE A C 1
ATOM 5455 O O . ILE A 1 701 ? -24.711 -26.419 -2.307 1.00 86.81 701 ILE A O 1
ATOM 5459 N N . ILE A 1 702 ? -25.004 -26.779 -4.504 1.00 84.00 702 ILE A N 1
ATOM 5460 C CA . ILE A 1 702 ? -26.219 -27.602 -4.377 1.00 84.00 702 ILE A CA 1
ATOM 5461 C C . ILE A 1 702 ? -25.982 -28.989 -3.758 1.00 84.00 702 ILE A C 1
ATOM 5463 O O . ILE A 1 702 ? -26.876 -29.547 -3.122 1.00 84.00 702 ILE A O 1
ATOM 5467 N N . LYS A 1 703 ? -24.790 -29.572 -3.931 1.00 84.00 703 LYS A N 1
ATOM 5468 C CA . LYS A 1 703 ? -24.511 -30.960 -3.537 1.00 84.00 703 LYS A CA 1
ATOM 5469 C C . LYS A 1 703 ? -24.379 -31.071 -2.014 1.00 84.00 703 LYS A C 1
ATOM 5471 O O . LYS A 1 703 ? -23.367 -30.675 -1.449 1.00 84.00 703 LYS A O 1
ATOM 5476 N N . GLY A 1 704 ? -25.402 -31.632 -1.369 1.00 85.62 704 GLY A N 1
ATOM 5477 C CA . GLY A 1 704 ? -25.465 -31.814 0.088 1.00 85.62 704 GLY A CA 1
ATOM 5478 C C . GLY A 1 704 ? -26.104 -30.656 0.864 1.00 85.62 704 GLY A C 1
ATOM 5479 O O . GLY A 1 704 ? -26.116 -30.706 2.089 1.00 85.62 704 GLY A O 1
ATOM 5480 N N . ALA A 1 705 ? -26.638 -29.636 0.184 1.00 88.81 705 ALA A N 1
ATOM 5481 C CA . ALA A 1 705 ? -27.334 -28.534 0.845 1.00 88.81 705 ALA A CA 1
ATOM 5482 C C . ALA A 1 705 ? -28.652 -29.004 1.493 1.00 88.81 705 ALA A C 1
ATOM 5484 O O . ALA A 1 705 ? -29.402 -29.783 0.904 1.00 88.81 705 ALA A O 1
ATOM 5485 N N . GLY A 1 706 ? -28.959 -28.485 2.684 1.00 86.69 706 GLY A N 1
ATOM 5486 C CA . GLY A 1 706 ? -30.188 -28.781 3.420 1.00 86.69 706 GLY A CA 1
ATOM 5487 C C . GLY A 1 706 ? -30.569 -27.647 4.372 1.00 86.69 706 GLY A C 1
ATOM 5488 O O . GLY A 1 706 ? -29.719 -26.863 4.793 1.00 86.69 706 GLY A O 1
ATOM 5489 N N . ALA A 1 707 ? -31.851 -27.542 4.726 1.00 80.94 707 ALA A N 1
ATOM 5490 C CA . ALA A 1 707 ? -32.297 -26.566 5.720 1.00 80.94 707 ALA A CA 1
ATOM 5491 C C . ALA A 1 707 ? -31.653 -26.866 7.088 1.00 80.94 707 ALA A C 1
ATOM 5493 O O . ALA A 1 707 ? -31.645 -28.014 7.527 1.00 80.94 707 ALA A O 1
ATOM 5494 N N . GLY A 1 708 ? -31.091 -25.847 7.746 1.00 77.69 708 GLY A N 1
ATOM 5495 C CA . GLY A 1 708 ? -30.347 -26.007 9.005 1.00 77.69 708 GLY A CA 1
ATOM 5496 C C . GLY A 1 708 ? -28.899 -26.501 8.853 1.00 77.69 708 GLY A C 1
ATOM 5497 O O . GLY A 1 708 ? -28.225 -26.717 9.860 1.00 77.69 708 GLY A O 1
ATOM 5498 N N . TYR A 1 709 ? -28.398 -26.660 7.623 1.00 85.69 709 TYR A N 1
ATOM 5499 C CA . TYR A 1 709 ? -26.987 -26.947 7.369 1.00 85.69 709 TYR A CA 1
ATOM 5500 C C . TYR A 1 709 ? -26.210 -25.652 7.118 1.00 85.69 709 TYR A C 1
ATOM 5502 O O . TYR A 1 709 ? -26.699 -24.730 6.465 1.00 85.69 709 TYR A O 1
ATOM 5510 N N . ILE A 1 710 ? -24.971 -25.611 7.599 1.00 86.75 710 ILE A N 1
ATOM 5511 C CA . ILE A 1 710 ? -24.002 -24.548 7.325 1.00 86.75 710 ILE A CA 1
ATOM 5512 C C . ILE A 1 710 ? -22.859 -25.095 6.470 1.00 86.75 710 ILE A C 1
ATOM 5514 O O . ILE A 1 710 ? -22.431 -26.238 6.638 1.00 86.75 710 ILE A O 1
ATOM 5518 N N . LEU A 1 711 ? -22.357 -24.283 5.543 1.00 89.94 711 LEU A N 1
ATOM 5519 C CA . LEU A 1 711 ? -21.174 -24.630 4.766 1.00 89.94 711 LEU A CA 1
ATOM 5520 C C . LEU A 1 711 ? -19.928 -24.334 5.609 1.00 89.94 711 LEU A C 1
ATOM 5522 O O . LEU A 1 711 ? -19.705 -23.196 6.016 1.00 89.94 711 LEU A O 1
ATOM 5526 N N . THR A 1 712 ? -19.121 -25.357 5.871 1.00 87.38 712 THR A N 1
ATOM 5527 C CA . THR A 1 712 ? -17.888 -25.259 6.670 1.00 87.38 712 THR A CA 1
ATOM 5528 C C . THR A 1 712 ? -16.701 -25.771 5.866 1.00 87.38 712 THR A C 1
ATOM 5530 O O . THR A 1 712 ? -16.880 -26.620 4.995 1.00 87.38 712 THR A O 1
ATOM 5533 N N . SER A 1 713 ? -15.494 -25.278 6.142 1.00 89.12 713 SER A N 1
ATOM 5534 C CA . SER A 1 713 ? -14.258 -25.785 5.534 1.00 89.12 713 SER A CA 1
ATOM 5535 C C . SER A 1 713 ? -13.501 -26.699 6.495 1.00 89.12 713 SER A C 1
ATOM 5537 O O . SER A 1 713 ? -13.337 -26.351 7.667 1.00 89.12 713 SER A O 1
ATOM 5539 N N . ASP A 1 714 ? -12.974 -27.814 5.994 1.00 85.00 714 ASP A N 1
ATOM 5540 C CA . ASP A 1 714 ? -11.989 -28.616 6.725 1.00 85.00 714 ASP A CA 1
ATOM 5541 C C . ASP A 1 714 ? -10.596 -27.944 6.769 1.00 85.00 714 ASP A C 1
ATOM 5543 O O . ASP A 1 714 ? -10.368 -26.875 6.196 1.00 85.00 714 ASP A O 1
ATOM 5547 N N . ALA A 1 715 ? -9.634 -28.576 7.452 1.00 87.25 715 ALA A N 1
ATOM 5548 C CA . ALA A 1 715 ? -8.264 -28.065 7.581 1.00 87.25 715 ALA A CA 1
ATOM 5549 C C . ALA A 1 715 ? -7.468 -28.033 6.256 1.00 87.25 715 ALA A C 1
ATOM 5551 O O . ALA A 1 715 ? -6.408 -27.411 6.199 1.00 87.25 715 ALA A O 1
ATOM 5552 N N . THR A 1 716 ? -7.964 -28.690 5.203 1.00 84.56 716 THR A N 1
ATOM 5553 C CA . THR A 1 716 ? -7.415 -28.645 3.838 1.00 84.56 716 THR A CA 1
ATOM 5554 C C . THR A 1 716 ? -8.154 -27.662 2.923 1.00 84.56 716 THR A C 1
ATOM 5556 O O . THR A 1 716 ? -7.719 -27.442 1.797 1.00 84.56 716 THR A O 1
ATOM 5559 N N . GLY A 1 717 ? -9.217 -27.017 3.416 1.00 82.31 717 GLY A N 1
ATOM 5560 C CA . GLY A 1 717 ? -10.014 -26.033 2.687 1.00 82.31 717 GLY A CA 1
ATOM 5561 C C . GLY A 1 717 ? -11.222 -26.609 1.943 1.00 82.31 717 GLY A C 1
ATOM 5562 O O . GLY A 1 717 ? -11.928 -25.840 1.292 1.00 82.31 717 GLY A O 1
ATOM 5563 N N . ASN A 1 718 ? -11.510 -27.913 2.045 1.00 84.94 718 ASN A N 1
ATOM 5564 C CA . ASN A 1 718 ? -12.673 -28.491 1.370 1.00 84.94 718 ASN A CA 1
ATOM 5565 C C . ASN A 1 718 ? -13.955 -28.032 2.063 1.00 84.94 718 ASN A C 1
ATOM 5567 O O . ASN A 1 718 ? -14.134 -28.242 3.266 1.00 84.94 718 ASN A O 1
ATOM 5571 N N . ALA A 1 719 ? -14.864 -27.438 1.294 1.00 88.81 719 ALA A N 1
ATOM 5572 C CA . ALA A 1 719 ? -16.165 -27.027 1.789 1.00 88.81 719 ALA A CA 1
ATOM 5573 C C . ALA A 1 719 ? -17.124 -28.229 1.873 1.00 88.81 719 ALA A C 1
ATOM 5575 O O . ALA A 1 719 ? -17.318 -28.951 0.896 1.00 88.81 719 ALA A O 1
ATOM 5576 N N . SER A 1 720 ? -17.762 -28.424 3.027 1.00 89.38 720 SER A N 1
ATOM 5577 C CA . SER A 1 720 ? -18.810 -29.426 3.234 1.00 89.38 720 SER A CA 1
ATOM 5578 C C . SER A 1 720 ? -19.976 -28.854 4.038 1.00 89.38 720 SER A C 1
ATOM 5580 O O . SER A 1 720 ? -19.795 -28.036 4.946 1.00 89.38 720 SER A O 1
ATOM 5582 N N . TRP A 1 721 ? -21.189 -29.279 3.688 1.00 91.06 721 TRP A N 1
ATOM 5583 C CA . TRP A 1 721 ? -22.397 -28.950 4.435 1.00 91.06 721 TRP A CA 1
ATOM 5584 C C . TRP A 1 721 ? -22.445 -29.771 5.727 1.00 91.06 721 TRP A C 1
ATOM 5586 O O . TRP A 1 721 ? -22.493 -30.998 5.684 1.00 91.06 721 TRP A O 1
ATOM 5596 N N . GLN A 1 722 ? -22.455 -29.089 6.871 1.00 86.00 722 GLN A N 1
ATOM 5597 C CA . GLN A 1 722 ? -22.542 -29.688 8.203 1.00 86.00 722 GLN A CA 1
ATOM 5598 C C . GLN A 1 722 ? -23.859 -29.298 8.871 1.00 86.00 722 GLN A C 1
ATOM 5600 O O . GLN A 1 722 ? -24.312 -28.160 8.745 1.00 86.00 722 GLN A O 1
ATOM 5605 N N . ASN A 1 723 ? -24.481 -30.237 9.582 1.00 82.31 723 ASN A N 1
ATOM 5606 C CA . ASN A 1 723 ? -25.720 -29.983 10.311 1.00 82.31 723 ASN A CA 1
ATOM 5607 C C . ASN A 1 723 ? -25.416 -29.168 11.578 1.00 82.31 723 ASN A C 1
ATOM 5609 O O . ASN A 1 723 ? -24.608 -29.590 12.406 1.00 82.31 723 ASN A O 1
ATOM 5613 N N . LEU A 1 724 ? -26.079 -28.023 11.757 1.00 73.75 724 LEU A N 1
ATOM 5614 C CA . LEU A 1 724 ? -25.877 -27.161 12.925 1.00 73.75 724 LEU A CA 1
ATOM 5615 C C . LEU A 1 724 ? -26.258 -27.851 14.253 1.00 73.75 724 LEU A C 1
ATOM 5617 O O . LEU A 1 724 ? -25.704 -27.532 15.303 1.00 73.75 724 LEU A O 1
ATOM 5621 N N . ALA A 1 725 ? -27.172 -28.826 14.218 1.00 63.78 725 ALA A N 1
ATOM 5622 C CA . ALA A 1 725 ? -27.692 -29.486 15.415 1.00 63.78 725 ALA A CA 1
ATOM 5623 C C . ALA A 1 725 ? -26.664 -30.368 16.154 1.00 63.78 725 ALA A C 1
ATOM 5625 O O . ALA A 1 725 ? -26.838 -30.641 17.340 1.00 63.78 725 ALA A O 1
ATOM 5626 N N . THR A 1 726 ? -25.597 -30.831 15.490 1.00 59.47 726 THR A N 1
ATOM 5627 C CA . THR A 1 726 ? -24.738 -31.910 16.017 1.00 59.47 726 THR A CA 1
ATOM 5628 C C . THR A 1 726 ? -23.550 -31.470 16.884 1.00 59.47 726 THR A C 1
ATOM 5630 O O . THR A 1 726 ? -22.801 -32.340 17.321 1.00 59.47 726 THR A O 1
ATOM 5633 N N . SER A 1 727 ? -23.342 -30.171 17.154 1.00 58.09 727 SER A N 1
ATOM 5634 C CA . SER A 1 727 ? -22.116 -29.700 17.842 1.00 58.09 727 SER A CA 1
ATOM 5635 C C . SER A 1 727 ? -22.283 -28.727 19.021 1.00 58.09 727 SER A C 1
ATOM 5637 O O . SER A 1 727 ? -21.270 -28.249 19.526 1.00 58.09 727 SER A O 1
ATOM 5639 N N . ALA A 1 728 ? -23.506 -28.433 19.479 1.00 54.88 728 ALA A N 1
ATOM 5640 C CA . ALA A 1 728 ? -23.739 -27.686 20.735 1.00 54.88 728 ALA A CA 1
ATOM 5641 C C . ALA A 1 728 ? -25.166 -27.799 21.313 1.00 54.88 728 ALA A C 1
ATOM 5643 O O . ALA A 1 728 ? -25.390 -27.411 22.458 1.00 54.88 728 ALA A O 1
ATOM 5644 N N . GLY A 1 729 ? -26.139 -28.269 20.518 1.00 62.12 729 GLY A N 1
ATOM 5645 C CA . GLY A 1 729 ? -27.528 -27.844 20.691 1.00 62.12 729 GLY A CA 1
ATOM 5646 C C . GLY A 1 729 ? -27.692 -26.385 20.245 1.00 62.12 729 GLY A C 1
ATOM 5647 O O . GLY A 1 729 ? -26.785 -25.566 20.398 1.00 62.12 729 GLY A O 1
ATOM 5648 N N . ALA A 1 730 ? -28.830 -26.054 19.642 1.00 67.69 730 ALA A N 1
ATOM 5649 C CA . ALA A 1 730 ? -29.103 -24.666 19.304 1.00 67.69 730 ALA A CA 1
ATOM 5650 C C . ALA A 1 730 ? -29.411 -23.865 20.584 1.00 67.69 730 ALA A C 1
ATOM 5652 O O . ALA A 1 730 ? -30.073 -24.353 21.506 1.00 67.69 730 ALA A O 1
ATOM 5653 N N . TRP A 1 731 ? -28.856 -22.657 20.636 1.00 80.25 731 TRP A N 1
ATOM 5654 C CA . TRP A 1 731 ? -29.131 -21.655 21.655 1.00 80.25 731 TRP A CA 1
ATOM 5655 C C . TRP A 1 731 ? -29.792 -20.474 20.966 1.00 80.25 731 TRP A C 1
ATOM 5657 O O . TRP A 1 731 ? -29.187 -19.852 20.086 1.00 80.25 731 TRP A O 1
ATOM 5667 N N . THR A 1 732 ? -31.001 -20.137 21.385 1.00 80.75 732 THR A N 1
ATOM 5668 C CA . THR A 1 732 ? -31.722 -18.993 20.856 1.00 80.75 732 THR A CA 1
ATOM 5669 C C . THR A 1 732 ? -31.397 -17.752 21.677 1.00 80.75 732 THR A C 1
ATOM 5671 O O . THR A 1 732 ? -31.412 -17.759 22.911 1.00 80.75 732 THR A O 1
ATOM 5674 N N . VAL A 1 733 ? -31.134 -16.659 20.961 1.00 84.44 733 VAL A N 1
ATOM 5675 C CA . VAL A 1 733 ? -31.134 -15.303 21.509 1.00 84.44 733 VAL A CA 1
ATOM 5676 C C . VAL A 1 733 ? -32.377 -14.582 20.991 1.00 84.44 733 VAL A C 1
ATOM 5678 O O . VAL A 1 733 ? -32.468 -14.308 19.795 1.00 84.44 733 VAL A O 1
ATOM 5681 N N . THR A 1 734 ? -33.321 -14.254 21.875 1.00 86.50 734 THR A N 1
ATOM 5682 C CA . THR A 1 734 ? -34.434 -13.331 21.572 1.00 86.50 734 THR A CA 1
ATOM 5683 C C . THR A 1 734 ? -34.333 -12.099 22.455 1.00 86.50 734 THR A C 1
ATOM 5685 O O . THR A 1 734 ? -34.326 -12.229 23.682 1.00 86.50 734 THR A O 1
ATOM 5688 N N . ASP A 1 735 ? -34.314 -10.916 21.847 1.00 88.69 735 ASP A N 1
ATOM 5689 C CA . ASP A 1 735 ? -34.154 -9.623 22.520 1.00 88.69 735 ASP A CA 1
ATOM 5690 C C . ASP A 1 735 ? -32.912 -9.586 23.432 1.00 88.69 735 ASP A C 1
ATOM 5692 O O . ASP A 1 735 ? -31.797 -9.381 22.955 1.00 88.69 735 ASP A O 1
ATOM 5696 N N . TYR A 1 736 ? -33.101 -9.821 24.733 1.00 86.62 736 TYR A N 1
ATOM 5697 C CA . TYR A 1 736 ? -32.054 -9.843 25.761 1.00 86.62 736 TYR A CA 1
ATOM 5698 C C . TYR A 1 736 ? -31.895 -11.215 26.443 1.00 86.62 736 TYR A C 1
ATOM 5700 O O . TYR A 1 736 ? -31.079 -11.360 27.351 1.00 86.62 736 TYR A O 1
ATOM 5708 N N . ASN A 1 737 ? -32.668 -12.221 26.023 1.00 84.62 737 ASN A N 1
ATOM 5709 C CA . ASN A 1 737 ? -32.684 -13.556 26.614 1.00 84.62 737 ASN A CA 1
ATOM 5710 C C . ASN A 1 737 ? -31.851 -14.525 25.770 1.00 84.62 737 ASN A C 1
ATOM 5712 O O . ASN A 1 737 ? -32.144 -14.712 24.592 1.00 84.62 737 ASN A O 1
ATOM 5716 N N . LEU A 1 738 ? -30.874 -15.184 26.395 1.00 87.31 738 LEU A N 1
ATOM 5717 C CA . LEU A 1 738 ? -30.168 -16.350 25.860 1.00 87.31 738 LEU A CA 1
ATOM 5718 C C . LEU A 1 738 ? -30.719 -17.602 26.550 1.00 87.31 738 LEU A C 1
ATOM 5720 O O . LEU A 1 738 ? -30.674 -17.686 27.778 1.00 87.31 738 LEU A O 1
ATOM 5724 N N . TYR A 1 739 ? -31.218 -18.571 25.786 1.00 84.19 739 TYR A N 1
ATOM 5725 C CA . TYR A 1 739 ? -31.761 -19.816 26.331 1.00 84.19 739 TYR A CA 1
ATOM 5726 C C . TYR A 1 739 ? -31.494 -21.018 25.410 1.00 84.19 739 TYR A C 1
ATOM 5728 O O . TYR A 1 739 ? -31.345 -20.842 24.200 1.00 84.19 739 TYR A O 1
ATOM 5736 N N . PRO A 1 740 ? -31.407 -22.244 25.958 1.00 85.44 740 PRO A N 1
ATOM 5737 C CA . PRO A 1 740 ? -31.349 -23.456 25.149 1.00 85.44 740 PRO A CA 1
ATOM 5738 C C . PRO A 1 740 ? -32.676 -23.691 24.417 1.00 85.44 740 PRO A C 1
ATOM 5740 O O . PRO A 1 740 ? -33.741 -23.549 25.017 1.00 85.44 740 PRO A O 1
ATOM 5743 N N . ASP A 1 741 ? -32.617 -24.127 23.158 1.00 80.75 741 ASP A N 1
ATOM 5744 C CA . ASP A 1 741 ? -33.814 -24.383 22.336 1.00 80.75 741 ASP A CA 1
ATOM 5745 C C . ASP A 1 741 ? -34.696 -25.527 22.872 1.00 80.75 741 ASP A C 1
ATOM 5747 O O . ASP A 1 741 ? -35.875 -25.613 22.529 1.00 80.75 741 ASP A O 1
ATOM 5751 N N . ASP A 1 742 ? -34.146 -26.384 23.739 1.00 83.44 742 ASP A N 1
ATOM 5752 C CA . ASP A 1 742 ? -34.889 -27.390 24.497 1.00 83.44 742 ASP A CA 1
ATOM 5753 C C . ASP A 1 742 ? -34.811 -27.101 26.009 1.00 83.44 742 ASP A C 1
ATOM 5755 O O . ASP A 1 742 ? -33.736 -27.074 26.616 1.00 83.44 742 ASP A O 1
ATOM 5759 N N . SER A 1 743 ? -35.978 -26.949 26.643 1.00 82.25 743 SER A N 1
ATOM 5760 C CA . SER A 1 743 ? -36.124 -26.752 28.090 1.00 82.25 743 SER A CA 1
ATOM 5761 C C . SER A 1 743 ? -35.666 -27.955 28.926 1.00 82.25 743 SER A C 1
ATOM 5763 O O . SER A 1 743 ? -35.452 -27.819 30.137 1.00 82.25 743 SER A O 1
ATOM 5765 N N . ASN A 1 744 ? -35.467 -29.124 28.309 1.00 84.44 744 ASN A N 1
ATOM 5766 C CA . ASN A 1 744 ? -34.861 -30.291 28.942 1.00 84.44 744 ASN A CA 1
ATOM 5767 C C . ASN A 1 744 ? -33.369 -30.097 29.239 1.00 84.44 744 ASN A C 1
ATOM 5769 O O . ASN A 1 744 ? -32.881 -30.705 30.192 1.00 84.44 744 ASN A O 1
ATOM 5773 N N . TYR A 1 745 ? -32.656 -29.230 28.510 1.00 86.88 745 TYR A N 1
ATOM 5774 C CA . TYR A 1 745 ? -31.226 -29.010 28.736 1.00 86.88 745 TYR A CA 1
ATOM 5775 C C . TYR A 1 745 ? -30.954 -28.422 30.131 1.00 86.88 745 TYR A C 1
ATOM 5777 O O . TYR A 1 745 ? -31.751 -27.663 30.692 1.00 86.88 745 TYR A O 1
ATOM 5785 N N . ASN A 1 746 ? -29.816 -28.807 30.705 1.00 89.56 746 ASN A N 1
ATOM 5786 C CA . ASN A 1 746 ? -29.276 -28.242 31.937 1.00 89.56 746 ASN A CA 1
ATOM 5787 C C . ASN A 1 746 ? -27.975 -27.506 31.597 1.00 89.56 746 ASN A C 1
ATOM 5789 O O . ASN A 1 746 ? -27.243 -27.920 30.698 1.00 89.56 746 ASN A O 1
ATOM 5793 N N . ILE A 1 747 ? -27.674 -26.435 32.324 1.00 90.88 747 ILE A N 1
ATOM 5794 C CA . ILE A 1 747 ? -26.503 -25.591 32.081 1.00 90.88 747 ILE A CA 1
ATOM 5795 C C . ILE A 1 747 ? -25.403 -25.961 33.080 1.00 90.88 747 ILE A C 1
ATOM 5797 O O . ILE A 1 747 ? -25.582 -25.813 34.289 1.00 90.88 747 ILE A O 1
ATOM 5801 N N . ALA A 1 748 ? -24.263 -26.424 32.568 1.00 91.75 748 ALA A N 1
ATOM 5802 C CA . ALA A 1 748 ? -23.060 -26.718 33.341 1.00 91.75 748 ALA A CA 1
ATOM 5803 C C . ALA A 1 748 ? -22.000 -25.636 33.085 1.00 91.75 748 ALA A C 1
ATOM 5805 O O . ALA A 1 748 ? -21.585 -25.438 31.943 1.00 91.75 748 ALA A O 1
ATOM 5806 N N . LEU A 1 749 ? -21.553 -24.937 34.130 1.00 91.94 749 LEU A N 1
ATOM 5807 C CA . LEU A 1 749 ? -20.464 -23.958 34.059 1.00 91.94 749 LEU A CA 1
ATOM 5808 C C . LEU A 1 749 ? -19.269 -24.469 34.874 1.00 91.94 749 LEU A C 1
ATOM 5810 O O . LEU A 1 749 ? -19.409 -24.802 36.048 1.00 91.94 749 LEU A O 1
ATOM 5814 N N . GLY A 1 750 ? -18.097 -24.562 34.240 1.00 92.75 750 GLY A N 1
ATOM 5815 C CA . GLY A 1 750 ? -16.867 -25.105 34.843 1.00 92.75 750 GLY A CA 1
ATOM 5816 C C . GLY A 1 750 ? -16.762 -26.640 34.863 1.00 92.75 750 GLY A C 1
ATOM 5817 O O . GLY A 1 750 ? -15.692 -27.164 35.146 1.00 92.75 750 GLY A O 1
ATOM 5818 N N . THR A 1 751 ? -17.829 -27.360 34.511 1.00 93.00 751 THR A N 1
ATOM 5819 C CA . THR A 1 751 ? -17.920 -28.834 34.494 1.00 93.00 751 THR A CA 1
ATOM 5820 C C . THR A 1 751 ? -18.765 -29.303 33.299 1.00 93.00 751 THR A C 1
ATOM 5822 O O . THR A 1 751 ? -19.378 -28.483 32.618 1.00 93.00 751 THR A O 1
ATOM 5825 N N . ASN A 1 752 ? -18.798 -30.610 33.026 1.00 91.06 752 ASN A N 1
ATOM 5826 C CA . ASN A 1 752 ? -19.653 -31.249 32.018 1.00 91.06 752 ASN A CA 1
ATOM 5827 C C . ASN A 1 752 ? -20.844 -32.036 32.609 1.00 91.06 752 ASN A C 1
ATOM 5829 O O . ASN A 1 752 ? -21.689 -32.502 31.848 1.00 91.06 752 ASN A O 1
ATOM 5833 N N . ASP A 1 753 ? -20.925 -32.172 33.935 1.00 91.81 753 ASP A N 1
ATOM 5834 C CA . ASP A 1 753 ? -22.063 -32.759 34.652 1.00 91.81 753 ASP A CA 1
ATOM 5835 C C . ASP A 1 753 ? -22.775 -31.676 35.478 1.00 91.81 753 ASP A C 1
ATOM 5837 O O . ASP A 1 753 ? -22.133 -30.824 36.093 1.00 91.81 753 ASP A O 1
ATOM 5841 N N . THR A 1 754 ? -24.107 -31.711 35.489 1.00 90.88 754 THR A N 1
ATOM 5842 C CA . THR A 1 754 ? -24.949 -30.793 36.274 1.00 90.88 754 THR A CA 1
ATOM 5843 C C . THR A 1 754 ? -25.450 -31.400 37.577 1.00 90.88 754 THR A C 1
ATOM 5845 O O . THR A 1 754 ? -26.131 -30.712 38.329 1.00 90.88 754 THR A O 1
ATOM 5848 N N . PHE A 1 755 ? -25.156 -32.676 37.852 1.00 91.12 755 PHE A N 1
ATOM 5849 C CA . PHE A 1 755 ? -25.570 -33.401 39.060 1.00 91.12 755 PHE A CA 1
ATOM 5850 C C . PHE A 1 755 ? -27.086 -33.324 39.344 1.00 91.12 755 PHE A C 1
ATOM 5852 O O . PHE A 1 755 ? -27.524 -33.364 40.492 1.00 91.12 755 PHE A O 1
ATOM 5859 N N . GLY A 1 756 ? -27.897 -33.202 38.286 1.00 90.38 756 GLY A N 1
ATOM 5860 C CA . GLY A 1 756 ? -29.357 -33.074 38.353 1.00 90.38 756 GLY A CA 1
ATOM 5861 C C . GLY A 1 756 ? -29.893 -31.643 38.506 1.00 90.38 756 GLY A C 1
ATOM 5862 O O . GLY A 1 756 ? -31.106 -31.450 38.426 1.00 90.38 756 GLY A O 1
ATOM 5863 N N . TYR A 1 757 ? -29.036 -30.633 38.676 1.00 90.81 757 TYR A N 1
ATOM 5864 C CA . TYR A 1 757 ? -29.447 -29.229 38.755 1.00 90.81 757 TYR A CA 1
ATOM 5865 C C . TYR A 1 757 ? -29.687 -28.622 37.362 1.00 90.81 757 TYR A C 1
ATOM 5867 O O . TYR A 1 757 ? -29.020 -28.966 36.391 1.00 90.81 757 TYR A O 1
ATOM 5875 N N . LYS A 1 758 ? -30.627 -27.671 37.250 1.00 90.69 758 LYS A N 1
ATOM 5876 C CA . LYS A 1 758 ? -30.913 -26.959 35.984 1.00 90.69 758 LYS A CA 1
ATOM 5877 C C . LYS A 1 758 ? -29.813 -25.973 35.581 1.00 90.69 758 LYS A C 1
ATOM 5879 O O . LYS A 1 758 ? -29.544 -25.814 34.394 1.00 90.69 758 LYS A O 1
ATOM 5884 N N . LEU A 1 759 ? -29.174 -25.352 36.569 1.00 91.81 759 LEU A N 1
ATOM 5885 C CA . LEU A 1 759 ? -27.942 -24.583 36.442 1.00 91.81 759 LEU A CA 1
ATOM 5886 C C . LEU A 1 759 ? -26.991 -25.085 37.529 1.00 91.81 759 LEU A C 1
ATOM 5888 O O . LEU A 1 759 ? -27.359 -25.091 38.703 1.00 91.81 759 LEU A O 1
ATOM 5892 N N . TYR A 1 760 ? -25.790 -25.498 37.140 1.00 92.88 760 TYR A N 1
ATOM 5893 C CA . TYR A 1 760 ? -24.725 -25.892 38.052 1.00 92.88 760 TYR A CA 1
ATOM 5894 C C . TYR A 1 760 ? -23.459 -25.100 37.731 1.00 92.88 760 TYR A C 1
ATOM 5896 O O . TYR A 1 760 ? -23.021 -25.067 36.580 1.00 92.88 760 TYR A O 1
ATOM 5904 N N . VAL A 1 761 ? -22.869 -24.473 38.748 1.00 94.81 761 VAL A N 1
ATOM 5905 C CA . VAL A 1 761 ? -21.638 -23.683 38.629 1.00 94.81 761 VAL A CA 1
ATOM 5906 C C . VAL A 1 761 ? -20.576 -24.310 39.520 1.00 94.81 761 VAL A C 1
ATOM 5908 O O . VAL A 1 761 ? -20.710 -24.321 40.741 1.00 94.81 761 VAL A O 1
ATOM 5911 N N . GLN A 1 762 ? -19.518 -24.847 38.914 1.00 94.38 762 GLN A N 1
ATOM 5912 C CA . GLN A 1 762 ? -18.369 -25.370 39.643 1.00 94.38 762 GLN A CA 1
ATOM 5913 C C . GLN A 1 762 ? -17.380 -24.234 39.933 1.00 94.38 762 GLN A C 1
ATOM 5915 O O . GLN A 1 762 ? -16.501 -23.945 39.123 1.00 94.38 762 GLN A O 1
ATOM 5920 N N . GLY A 1 763 ? -17.534 -23.590 41.091 1.00 92.12 763 GLY A N 1
ATOM 5921 C CA . GLY A 1 763 ? -16.665 -22.508 41.560 1.00 92.12 763 GLY A CA 1
ATOM 5922 C C . GLY A 1 763 ? -17.444 -21.322 42.128 1.00 92.12 763 GLY A C 1
ATOM 5923 O O . GLY A 1 763 ? -18.641 -21.419 42.399 1.00 92.12 763 GLY A O 1
ATOM 5924 N N . ASP A 1 764 ? -16.754 -20.197 42.301 1.00 90.19 764 ASP A N 1
ATOM 5925 C CA . ASP A 1 764 ? -17.339 -18.975 42.853 1.00 90.19 764 ASP A CA 1
ATOM 5926 C C . ASP A 1 764 ? -18.339 -18.328 41.881 1.00 90.19 764 ASP A C 1
ATOM 5928 O O . ASP A 1 764 ? -18.097 -18.231 40.677 1.00 90.19 764 ASP A O 1
ATOM 5932 N N . SER A 1 765 ? -19.456 -17.830 42.415 1.00 91.44 765 SER A N 1
ATOM 5933 C CA . SER A 1 765 ? -20.467 -17.079 41.660 1.00 91.44 765 SER A CA 1
ATOM 5934 C C . SER A 1 765 ? -20.538 -15.637 42.157 1.00 91.44 765 SER A C 1
ATOM 5936 O O . SER A 1 765 ? -20.991 -15.385 43.271 1.00 91.44 765 SER A O 1
ATOM 5938 N N . PHE A 1 766 ? -20.112 -14.681 41.327 1.00 91.19 766 PHE A N 1
ATOM 5939 C CA . PHE A 1 766 ? -20.206 -13.250 41.623 1.00 91.19 766 PHE A CA 1
ATOM 5940 C C . PHE A 1 766 ? -21.397 -12.622 40.890 1.00 91.19 766 PHE A C 1
ATOM 5942 O O . PHE A 1 766 ? -21.432 -12.594 39.659 1.00 91.19 766 PHE A O 1
ATOM 5949 N N . LEU A 1 767 ? -22.366 -12.098 41.645 1.00 90.00 767 LEU A N 1
ATOM 5950 C CA . LEU A 1 767 ? -23.547 -11.413 41.118 1.00 90.00 767 LEU A CA 1
ATOM 5951 C C . LEU A 1 767 ? -23.420 -9.906 41.371 1.00 90.00 767 LEU A C 1
ATOM 5953 O O . LEU A 1 767 ? -23.477 -9.455 42.510 1.00 90.00 767 LEU A O 1
ATOM 5957 N N . ASN A 1 768 ? -23.263 -9.119 40.304 1.00 89.81 768 ASN A N 1
ATOM 5958 C CA . ASN A 1 768 ? -23.169 -7.656 40.377 1.00 89.81 768 ASN A CA 1
ATOM 5959 C C . ASN A 1 768 ? -24.564 -6.989 40.390 1.00 89.81 768 ASN A C 1
ATOM 5961 O O . ASN A 1 768 ? -24.854 -6.123 39.565 1.00 89.81 768 ASN A O 1
ATOM 5965 N N . GLY A 1 769 ? -25.457 -7.465 41.261 1.00 90.31 769 GLY A N 1
ATOM 5966 C CA . GLY A 1 769 ? -26.856 -7.042 41.337 1.00 90.31 769 GLY A CA 1
ATOM 5967 C C . GLY A 1 769 ? -27.687 -7.918 42.279 1.00 90.31 769 GLY A C 1
ATOM 5968 O O . GLY A 1 769 ? -27.166 -8.844 42.900 1.00 90.31 769 GLY A O 1
ATOM 5969 N N . ASP A 1 770 ? -28.984 -7.626 42.374 1.00 89.50 770 ASP A N 1
ATOM 5970 C CA . ASP A 1 770 ? -29.889 -8.276 43.328 1.00 89.50 770 ASP A CA 1
ATOM 5971 C C . ASP A 1 770 ? -30.168 -9.750 42.983 1.00 89.50 770 ASP A C 1
ATOM 5973 O O . ASP A 1 770 ? -30.633 -10.080 41.889 1.00 89.50 770 ASP A O 1
ATOM 5977 N N . LEU A 1 771 ? -29.985 -10.646 43.959 1.00 91.56 771 LEU A N 1
ATOM 5978 C CA . LEU A 1 771 ? -30.447 -12.031 43.870 1.00 91.56 771 LEU A CA 1
ATOM 5979 C C . LEU A 1 771 ? -31.911 -12.131 44.323 1.00 91.56 771 LEU A C 1
ATOM 5981 O O . LEU A 1 771 ? -32.207 -12.125 45.516 1.00 91.56 771 LEU A O 1
ATOM 5985 N N . THR A 1 772 ? -32.830 -12.290 43.369 1.00 90.75 772 THR A N 1
ATOM 5986 C CA . THR A 1 772 ? -34.234 -12.627 43.659 1.00 90.75 772 THR A CA 1
ATOM 5987 C C . THR A 1 772 ? -34.438 -14.139 43.571 1.00 90.75 772 THR A C 1
ATOM 5989 O O . THR A 1 772 ? -34.362 -14.715 42.488 1.00 90.75 772 THR A O 1
ATOM 5992 N N . ALA A 1 773 ? -34.738 -14.785 44.699 1.00 90.81 773 ALA A N 1
ATOM 5993 C CA . ALA A 1 773 ? -35.017 -16.218 44.783 1.00 90.81 773 ALA A CA 1
ATOM 5994 C C . ALA A 1 773 ? -36.280 -16.482 45.621 1.00 90.81 773 ALA A C 1
ATOM 5996 O O . ALA A 1 773 ? -36.508 -15.817 46.628 1.00 90.81 773 ALA A O 1
ATOM 5997 N N . GLN A 1 774 ? -37.107 -17.448 45.203 1.00 89.94 774 GLN A N 1
ATOM 5998 C CA . GLN A 1 774 ? -38.333 -17.818 45.931 1.00 89.94 774 GLN A CA 1
ATOM 5999 C C . GLN A 1 774 ? -38.044 -18.754 47.111 1.00 89.94 774 GLN A C 1
ATOM 6001 O O . GLN A 1 774 ? -38.558 -18.547 48.204 1.00 89.94 774 GLN A O 1
ATOM 6006 N N . ASN A 1 775 ? -37.207 -19.768 46.880 1.00 87.94 775 ASN A N 1
ATOM 6007 C CA . ASN A 1 775 ? -36.752 -20.722 47.884 1.00 87.94 775 ASN A CA 1
ATOM 6008 C C . ASN A 1 775 ? -35.226 -20.777 47.813 1.00 87.94 775 ASN A C 1
ATOM 6010 O O . ASN A 1 775 ? -34.682 -21.145 46.772 1.00 87.94 775 ASN A O 1
ATOM 6014 N N . THR A 1 776 ? -34.553 -20.444 48.911 1.00 91.38 776 THR A N 1
ATOM 6015 C CA . THR A 1 776 ? -33.091 -20.518 49.021 1.00 91.38 776 THR A CA 1
ATOM 6016 C C . THR A 1 776 ? -32.738 -21.515 50.113 1.00 91.38 776 THR A C 1
ATOM 6018 O O . THR A 1 776 ? -33.172 -21.362 51.253 1.00 91.38 776 THR A O 1
ATOM 6021 N N . VAL A 1 777 ? -31.945 -22.527 49.766 1.00 89.75 777 VAL A N 1
ATOM 6022 C CA . VAL A 1 777 ? -31.334 -23.462 50.717 1.00 89.75 777 VAL A CA 1
ATOM 6023 C C . VAL A 1 777 ? -29.837 -23.182 50.723 1.00 89.75 777 VAL A C 1
ATOM 6025 O O . VAL A 1 777 ? -29.230 -23.054 49.662 1.00 89.75 777 VAL A O 1
ATOM 6028 N N . ILE A 1 778 ? -29.257 -23.041 51.913 1.00 91.06 778 ILE A N 1
ATOM 6029 C CA . ILE A 1 778 ? -27.823 -22.829 52.112 1.00 91.06 778 ILE A CA 1
ATOM 6030 C C . ILE A 1 778 ? -27.364 -23.905 53.092 1.00 91.06 778 ILE A C 1
ATOM 6032 O O . ILE A 1 778 ? -27.635 -23.805 54.284 1.00 91.06 778 ILE A O 1
ATOM 6036 N N . ASP A 1 779 ? -26.683 -24.933 52.584 1.00 86.56 779 ASP A N 1
ATOM 6037 C CA . ASP A 1 779 ? -26.150 -26.029 53.411 1.00 86.56 779 ASP A CA 1
ATOM 6038 C C . ASP A 1 779 ? -24.888 -25.618 54.200 1.00 86.56 779 ASP A C 1
ATOM 6040 O O . ASP A 1 779 ? -24.442 -26.328 55.101 1.00 86.56 779 ASP A O 1
ATOM 6044 N N . GLY A 1 780 ? -24.299 -24.467 53.853 1.00 88.75 780 GLY A N 1
ATOM 6045 C CA . GLY A 1 780 ? -23.159 -23.851 54.532 1.00 88.75 780 GLY A CA 1
ATOM 6046 C C . GLY A 1 780 ? -23.528 -22.612 55.358 1.00 88.75 780 GLY A C 1
ATOM 6047 O O . GLY A 1 780 ? -24.662 -22.422 55.790 1.00 88.75 780 GLY A O 1
ATOM 6048 N N . THR A 1 781 ? -22.550 -21.731 55.571 1.00 89.88 781 THR A N 1
ATOM 6049 C CA . THR A 1 781 ? -22.731 -20.487 56.335 1.00 89.88 781 THR A CA 1
ATOM 6050 C C . THR A 1 781 ? -23.252 -19.353 55.451 1.00 89.88 781 THR A C 1
ATOM 6052 O O . THR A 1 781 ? -22.620 -19.010 54.455 1.00 89.88 781 THR A O 1
ATOM 6055 N N . LEU A 1 782 ? -24.336 -18.693 55.868 1.00 92.12 782 LEU A N 1
ATOM 6056 C CA . LEU A 1 782 ? -24.710 -17.371 55.357 1.00 92.12 782 LEU A CA 1
ATOM 6057 C C . LEU A 1 782 ? -23.960 -16.284 56.142 1.00 92.12 782 LEU A C 1
ATOM 6059 O O . LEU A 1 782 ? -24.173 -16.131 57.344 1.00 92.12 782 LEU A O 1
ATOM 6063 N N . ALA A 1 783 ? -23.109 -15.519 55.460 1.00 89.38 783 ALA A N 1
ATOM 6064 C CA . ALA A 1 783 ? -22.457 -14.329 56.003 1.00 89.38 783 ALA A CA 1
ATOM 6065 C C . ALA A 1 783 ? -22.998 -13.075 55.300 1.00 89.38 783 ALA A C 1
ATOM 6067 O O . ALA A 1 783 ? -23.071 -13.036 54.074 1.00 89.38 783 ALA A O 1
ATOM 6068 N N . VAL A 1 784 ? -23.368 -12.055 56.077 1.00 90.94 784 VAL A N 1
ATOM 6069 C CA . VAL A 1 784 ? -23.862 -10.765 55.575 1.00 90.94 784 VAL A CA 1
ATOM 6070 C C . VAL A 1 784 ? -23.070 -9.662 56.271 1.00 90.94 784 VAL A C 1
ATOM 6072 O O . VAL A 1 784 ? -23.022 -9.626 57.498 1.00 90.94 784 VAL A O 1
ATOM 6075 N N . ASN A 1 785 ? -22.421 -8.794 55.491 1.00 88.12 785 ASN A N 1
ATOM 6076 C CA . ASN A 1 785 ? -21.580 -7.712 56.022 1.00 88.12 785 ASN A CA 1
ATOM 6077 C C . ASN A 1 785 ? -22.398 -6.481 56.456 1.00 88.12 785 ASN A C 1
ATOM 6079 O O . ASN A 1 785 ? -21.952 -5.719 57.310 1.00 88.12 785 ASN A O 1
ATOM 6083 N N . ASP A 1 786 ? -23.590 -6.316 55.877 1.00 90.62 786 ASP A N 1
ATOM 6084 C CA . ASP A 1 786 ? -24.518 -5.208 56.107 1.00 90.62 786 ASP A CA 1
ATOM 6085 C C . ASP A 1 786 ? -25.802 -5.673 56.834 1.00 90.62 786 ASP A C 1
ATOM 6087 O O . ASP A 1 786 ? -25.863 -6.738 57.454 1.00 90.62 786 ASP A O 1
ATOM 6091 N N . ILE A 1 787 ? -26.856 -4.856 56.792 1.00 88.56 787 ILE A N 1
ATOM 6092 C CA . ILE A 1 787 ? -28.126 -5.104 57.485 1.00 88.56 787 ILE A CA 1
ATOM 6093 C C . ILE A 1 787 ? -28.922 -6.223 56.797 1.00 88.56 787 ILE A C 1
ATOM 6095 O O . ILE A 1 787 ? -29.271 -6.126 55.623 1.00 88.56 787 ILE A O 1
ATOM 6099 N N . THR A 1 788 ? -29.311 -7.243 57.567 1.00 91.88 788 THR A N 1
ATOM 6100 C CA . THR A 1 788 ? -30.330 -8.224 57.159 1.00 91.88 788 THR A CA 1
ATOM 6101 C C . THR A 1 788 ? -31.715 -7.771 57.628 1.00 91.88 788 THR A C 1
ATOM 6103 O O . THR A 1 788 ? -31.917 -7.552 58.821 1.00 91.88 788 THR A O 1
ATOM 6106 N N . THR A 1 789 ? -32.683 -7.690 56.711 1.00 90.38 789 THR A N 1
ATOM 6107 C CA . THR A 1 789 ? -34.094 -7.394 57.020 1.00 90.38 789 THR A CA 1
ATOM 6108 C C . THR A 1 789 ? -34.963 -8.604 56.695 1.00 90.38 789 THR A C 1
ATOM 6110 O O . THR A 1 789 ? -34.945 -9.096 55.570 1.00 90.38 789 THR A O 1
ATOM 6113 N N . LEU A 1 790 ? -35.760 -9.064 57.664 1.00 90.62 790 LEU A N 1
ATOM 6114 C CA . LEU A 1 790 ? -36.751 -10.126 57.480 1.00 90.62 790 LEU A CA 1
ATOM 6115 C C . LEU A 1 790 ? -38.157 -9.529 57.602 1.00 90.62 790 LEU A C 1
ATOM 6117 O O . LEU A 1 790 ? -38.527 -9.011 58.651 1.00 90.62 790 LEU A O 1
ATOM 6121 N N . ASN A 1 791 ? -38.954 -9.625 56.536 1.00 89.12 791 ASN A N 1
ATOM 6122 C CA . ASN A 1 791 ? -40.324 -9.086 56.487 1.00 89.12 791 ASN A CA 1
ATOM 6123 C C . ASN A 1 791 ? -41.381 -10.026 57.110 1.00 89.12 791 ASN A C 1
ATOM 6125 O O . ASN A 1 791 ? -42.580 -9.795 56.968 1.00 89.12 791 ASN A O 1
ATOM 6129 N N . ASN A 1 792 ? -40.951 -11.122 57.737 1.00 91.88 792 ASN A N 1
ATOM 6130 C CA . ASN A 1 792 ? -41.797 -12.164 58.319 1.00 91.88 792 ASN A CA 1
ATOM 6131 C C . ASN A 1 792 ? -41.033 -12.844 59.478 1.00 91.88 792 ASN A C 1
ATOM 6133 O O . ASN A 1 792 ? -39.959 -12.391 59.872 1.00 91.88 792 ASN A O 1
ATOM 6137 N N . ASN A 1 793 ? -41.577 -13.926 60.028 1.00 90.62 793 ASN A N 1
ATOM 6138 C CA . ASN A 1 793 ? -41.026 -14.633 61.179 1.00 90.62 793 ASN A CA 1
ATOM 6139 C C . ASN A 1 793 ? -39.622 -15.212 60.924 1.00 90.62 793 ASN A C 1
ATOM 6141 O O . ASN A 1 793 ? -39.390 -15.901 59.931 1.00 90.62 793 ASN A O 1
ATOM 6145 N N . LEU A 1 794 ? -38.728 -15.033 61.899 1.00 92.06 794 LEU A N 1
ATOM 6146 C CA . LEU A 1 794 ? -37.512 -15.831 62.050 1.00 92.06 794 LEU A CA 1
ATOM 6147 C C . LEU A 1 794 ? -37.842 -17.076 62.887 1.00 92.06 794 LEU A C 1
ATOM 6149 O O . LEU A 1 794 ? -38.271 -16.946 64.032 1.00 92.06 794 LEU A O 1
ATOM 6153 N N . ASN A 1 795 ? -37.624 -18.270 62.333 1.00 90.25 795 ASN A N 1
ATOM 6154 C CA . ASN A 1 795 ? -37.696 -19.531 63.075 1.00 90.25 795 ASN A CA 1
ATOM 6155 C C . ASN A 1 795 ? -36.300 -20.161 63.170 1.00 90.25 795 ASN A C 1
ATOM 6157 O O . ASN A 1 795 ? -35.593 -20.252 62.168 1.00 90.25 795 ASN A O 1
ATOM 6161 N N . VAL A 1 796 ? -35.914 -20.596 64.367 1.00 91.25 796 VAL A N 1
ATOM 6162 C CA . VAL A 1 796 ? -34.569 -21.084 64.692 1.00 91.25 796 VAL A CA 1
ATOM 6163 C C . VAL A 1 796 ? -34.669 -22.335 65.565 1.00 91.25 796 VAL A C 1
ATOM 6165 O O . VAL A 1 796 ? -35.093 -22.277 66.713 1.00 91.25 796 VAL A O 1
ATOM 6168 N N . ASN A 1 797 ? -34.260 -23.483 65.019 1.00 88.19 797 ASN A N 1
ATOM 6169 C CA . ASN A 1 797 ? -34.233 -24.752 65.761 1.00 88.19 797 ASN A CA 1
ATOM 6170 C C . ASN A 1 797 ? -33.017 -24.863 66.705 1.00 88.19 797 ASN A C 1
ATOM 6172 O O . ASN A 1 797 ? -33.006 -25.698 67.605 1.00 88.19 797 ASN A O 1
ATOM 6176 N N . GLY A 1 798 ? -31.975 -24.062 66.458 1.00 88.88 798 GLY A N 1
ATOM 6177 C CA . GLY A 1 798 ? -30.739 -24.014 67.239 1.00 88.88 798 GLY A CA 1
ATOM 6178 C C . GLY A 1 798 ? -30.636 -22.771 68.125 1.00 88.88 798 GLY A C 1
ATOM 6179 O O . GLY A 1 798 ? -31.559 -21.967 68.222 1.00 88.88 798 GLY A O 1
ATOM 6180 N N . ILE A 1 799 ? -29.475 -22.597 68.758 1.00 87.44 799 ILE A N 1
ATOM 6181 C CA . ILE A 1 799 ? -29.182 -21.435 69.605 1.00 87.44 799 ILE A CA 1
ATOM 6182 C C . ILE A 1 799 ? -29.001 -20.181 68.737 1.00 87.44 799 ILE A C 1
ATOM 6184 O O . ILE A 1 799 ? -28.228 -20.187 67.782 1.00 87.44 799 ILE A O 1
ATOM 6188 N N . THR A 1 800 ? -29.649 -19.078 69.115 1.00 91.69 800 THR A N 1
ATOM 6189 C CA . THR A 1 800 ? -29.355 -17.737 68.586 1.00 91.69 800 THR A CA 1
ATOM 6190 C C . THR A 1 800 ? -28.410 -17.001 69.531 1.00 91.69 800 THR A C 1
ATOM 6192 O O . THR A 1 800 ? -28.699 -16.873 70.719 1.00 91.69 800 THR A O 1
ATOM 6195 N N . MET A 1 801 ? -27.296 -16.488 69.005 1.00 88.31 801 MET A N 1
ATOM 6196 C CA . MET A 1 801 ? -26.361 -15.629 69.739 1.00 88.31 801 MET A CA 1
ATOM 6197 C C . MET A 1 801 ? -26.407 -14.208 69.175 1.00 88.31 801 MET A C 1
ATOM 6199 O O . MET A 1 801 ? -26.313 -14.018 67.965 1.00 88.31 801 MET A O 1
ATOM 6203 N N . LEU A 1 802 ? -26.524 -13.212 70.055 1.00 87.94 802 LEU A N 1
ATOM 6204 C CA . LEU A 1 802 ? -26.456 -11.789 69.719 1.00 87.94 802 LEU A CA 1
ATOM 6205 C C . LEU A 1 802 ? -25.315 -11.161 70.527 1.00 87.94 802 LEU A C 1
ATOM 6207 O O . LEU A 1 802 ? -25.372 -11.131 71.752 1.00 87.94 802 LEU A O 1
ATOM 6211 N N . ASN A 1 803 ? -24.288 -10.646 69.849 1.00 86.81 803 ASN A N 1
ATOM 6212 C CA . ASN A 1 803 ? -23.083 -10.089 70.490 1.00 86.81 803 ASN A CA 1
ATOM 6213 C C . ASN A 1 803 ? -23.250 -8.632 70.981 1.00 86.81 803 ASN A C 1
ATOM 6215 O O . ASN A 1 803 ? -22.270 -7.976 71.327 1.00 86.81 803 ASN A O 1
ATOM 6219 N N . SER A 1 804 ? -24.471 -8.094 70.954 1.00 89.38 8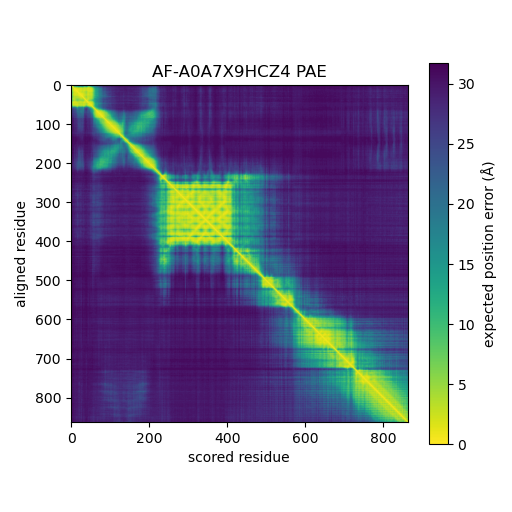04 SER A N 1
ATOM 6220 C CA . SER A 1 804 ? -24.785 -6.702 71.297 1.00 89.38 804 SER A CA 1
ATOM 6221 C C . SER A 1 804 ? -26.170 -6.628 71.962 1.00 89.38 804 SER A C 1
ATOM 6223 O O . SER A 1 804 ? -26.508 -7.495 72.764 1.00 89.38 804 SER A O 1
ATOM 6225 N N . SER A 1 805 ? -26.979 -5.608 71.672 1.00 87.50 805 SER A N 1
ATOM 6226 C CA . SER A 1 805 ? -28.326 -5.447 72.225 1.00 87.50 805 SER A CA 1
ATOM 6227 C C . SER A 1 805 ? -29.414 -6.188 71.435 1.00 87.50 805 SER A C 1
ATOM 6229 O O . SER A 1 805 ? -29.322 -6.383 70.224 1.00 87.50 805 SER A O 1
ATOM 6231 N N . LEU A 1 806 ? -30.490 -6.553 72.139 1.00 90.56 806 LEU A N 1
ATOM 6232 C CA . LEU A 1 806 ? -31.768 -6.974 71.567 1.00 90.56 806 LEU A CA 1
ATOM 6233 C C . LEU A 1 806 ? -32.820 -5.905 71.886 1.00 90.56 806 LEU A C 1
ATOM 6235 O O . LEU A 1 806 ? -33.060 -5.606 73.055 1.00 90.56 806 LEU A O 1
ATOM 6239 N N . THR A 1 807 ? -33.478 -5.379 70.855 1.00 87.38 807 THR A N 1
ATOM 6240 C CA . THR A 1 807 ? -34.614 -4.457 70.986 1.00 87.38 807 THR A CA 1
ATOM 6241 C C . THR A 1 807 ? -35.857 -5.116 70.404 1.00 87.38 807 THR A C 1
ATOM 6243 O O . THR A 1 807 ? -35.831 -5.587 69.270 1.00 87.38 807 THR A O 1
ATOM 6246 N N . VAL A 1 808 ? -36.957 -5.118 71.158 1.00 89.00 808 VAL A N 1
ATOM 6247 C CA . VAL A 1 808 ? -38.264 -5.618 70.709 1.00 89.00 808 VAL A CA 1
ATOM 6248 C C . VAL A 1 808 ? -39.287 -4.484 70.702 1.00 89.00 808 VAL A C 1
ATOM 6250 O O . VAL A 1 808 ? -39.356 -3.696 71.640 1.00 89.00 808 VAL A O 1
ATOM 6253 N N . GLY A 1 809 ? -40.094 -4.392 69.643 1.00 86.00 809 GLY A N 1
ATOM 6254 C CA . GLY A 1 809 ? -41.140 -3.365 69.520 1.00 86.00 809 GLY A CA 1
ATOM 6255 C C . GLY A 1 809 ? -42.454 -3.705 70.232 1.00 86.00 809 GLY A C 1
ATOM 6256 O O . GLY A 1 809 ? -43.412 -2.942 70.152 1.00 86.00 809 GLY A O 1
ATOM 6257 N N . SER A 1 810 ? -42.551 -4.877 70.862 1.00 89.94 810 SER A N 1
ATOM 6258 C CA . SER A 1 810 ? -43.762 -5.394 71.516 1.00 89.94 810 SER A CA 1
ATOM 6259 C C . SER A 1 810 ? -43.367 -6.393 72.619 1.00 89.94 810 SER A C 1
ATOM 6261 O O . SER A 1 810 ? -42.419 -6.142 73.358 1.00 89.94 810 SER A O 1
ATOM 6263 N N . THR A 1 811 ? -44.079 -7.510 72.777 1.00 88.50 811 THR A N 1
ATOM 6264 C CA . THR A 1 811 ? -43.872 -8.481 73.860 1.00 88.50 811 THR A CA 1
ATOM 6265 C C . THR A 1 811 ? -42.806 -9.530 73.538 1.00 88.50 811 THR A C 1
ATOM 6267 O O . THR A 1 811 ? -42.935 -10.249 72.549 1.00 88.50 811 THR A O 1
ATOM 6270 N N . THR A 1 812 ? -41.830 -9.713 74.431 1.00 91.56 812 THR A N 1
ATOM 6271 C CA . THR A 1 812 ? -41.026 -10.946 74.493 1.00 91.56 812 THR A CA 1
ATOM 6272 C C . THR A 1 812 ? -41.744 -11.971 75.368 1.00 91.56 812 THR A C 1
ATOM 6274 O O . THR A 1 812 ? -42.050 -11.683 76.524 1.00 91.56 812 THR A O 1
ATOM 6277 N N . THR A 1 813 ? -41.963 -13.182 74.856 1.00 89.94 813 THR A N 1
ATOM 6278 C CA . THR A 1 813 ? -42.443 -14.326 75.646 1.00 89.94 813 THR A CA 1
ATOM 6279 C C . THR A 1 813 ? -41.322 -15.350 75.777 1.00 89.94 813 THR A C 1
ATOM 6281 O O . THR A 1 813 ? -40.775 -15.800 74.773 1.00 89.94 813 THR A O 1
ATOM 6284 N N . LEU A 1 814 ? -40.982 -15.725 77.011 1.00 88.88 814 LEU A N 1
ATOM 6285 C CA . LEU A 1 814 ? -39.994 -16.759 77.314 1.00 88.88 814 LEU A CA 1
ATOM 6286 C C . LEU A 1 814 ? -40.708 -17.917 78.015 1.00 88.88 814 LEU A C 1
ATOM 6288 O O . LEU A 1 814 ? -41.193 -17.765 79.131 1.00 88.88 814 LEU A O 1
ATOM 6292 N N . ASN A 1 815 ? -40.770 -19.074 77.354 1.00 86.56 815 ASN A N 1
ATOM 6293 C CA . ASN A 1 815 ? -41.424 -20.283 77.881 1.00 86.56 815 ASN A CA 1
ATOM 6294 C C . ASN A 1 815 ? -40.518 -21.098 78.831 1.00 86.56 815 ASN A C 1
ATOM 6296 O O . ASN A 1 815 ? -40.890 -22.183 79.269 1.00 86.56 815 ASN A O 1
ATOM 6300 N N . ALA A 1 816 ? -39.318 -20.591 79.117 1.00 87.81 816 ALA A N 1
ATOM 6301 C CA . ALA A 1 816 ? -38.300 -21.190 79.971 1.00 87.81 816 ALA A CA 1
ATOM 6302 C C . ALA A 1 816 ? -37.630 -20.097 80.826 1.00 87.81 816 ALA A C 1
ATOM 6304 O O . ALA A 1 816 ? -37.941 -18.913 80.688 1.00 87.81 816 ALA A O 1
ATOM 6305 N N . THR A 1 817 ? -36.709 -20.489 81.708 1.00 86.62 817 THR A N 1
ATOM 6306 C CA . THR A 1 817 ? -36.008 -19.579 82.626 1.00 86.62 817 THR A CA 1
ATOM 6307 C C . THR A 1 817 ? -35.308 -18.429 81.896 1.00 86.62 817 THR A C 1
ATOM 6309 O O . THR A 1 817 ? -34.473 -18.653 81.022 1.00 86.62 817 THR A O 1
ATOM 6312 N N . ALA A 1 818 ? -35.600 -17.197 82.315 1.00 89.38 818 ALA A N 1
ATOM 6313 C CA . ALA A 1 818 ? -34.854 -16.008 81.925 1.00 89.38 818 ALA A CA 1
ATOM 6314 C C . ALA A 1 818 ? -33.747 -15.731 82.955 1.00 89.38 818 ALA A C 1
ATOM 6316 O O . ALA A 1 818 ? -34.042 -15.532 84.133 1.00 89.38 818 ALA A O 1
ATOM 6317 N N . THR A 1 819 ? -32.488 -15.680 82.515 1.00 88.81 819 THR A N 1
ATOM 6318 C CA . THR A 1 819 ? -31.336 -15.368 83.376 1.00 88.81 819 THR A CA 1
ATOM 6319 C C . THR A 1 819 ? -30.702 -14.053 82.938 1.00 88.81 819 THR A C 1
ATOM 6321 O O . THR A 1 819 ? -30.316 -13.904 81.780 1.00 88.81 819 THR A O 1
ATOM 6324 N N . LEU A 1 820 ? -30.568 -13.106 83.869 1.00 87.62 820 LEU A N 1
ATOM 6325 C CA . LEU A 1 820 ? -29.888 -11.827 83.663 1.00 87.62 820 LEU A CA 1
ATOM 6326 C C . LEU A 1 820 ? -28.677 -11.759 84.599 1.00 87.62 820 LEU A C 1
ATOM 6328 O O . LEU A 1 820 ? -28.834 -11.702 85.813 1.00 87.62 820 LEU A O 1
ATOM 6332 N N . ASN A 1 821 ? -27.465 -11.742 84.040 1.00 87.44 821 ASN A N 1
ATOM 6333 C CA . ASN A 1 821 ? -26.208 -11.721 84.809 1.00 87.44 821 ASN A CA 1
ATOM 6334 C C . ASN A 1 821 ? -25.795 -10.304 85.271 1.00 87.44 821 ASN A C 1
ATOM 6336 O O . ASN A 1 821 ? -24.635 -10.061 85.596 1.00 87.44 821 ASN A O 1
ATOM 6340 N N . SER A 1 822 ? -26.716 -9.340 85.220 1.00 88.81 822 SER A N 1
ATOM 6341 C CA . SER A 1 822 ? -26.484 -7.923 85.512 1.00 88.81 822 SER A CA 1
ATOM 6342 C C . SER A 1 822 ? -27.811 -7.265 85.925 1.00 88.81 822 SER A C 1
ATOM 6344 O O . SER A 1 822 ? -28.737 -7.945 86.362 1.00 88.81 822 SER A O 1
ATOM 6346 N N . THR A 1 823 ? -27.923 -5.945 85.802 1.00 87.19 823 THR A N 1
ATOM 6347 C CA . THR A 1 823 ? -29.089 -5.170 86.238 1.00 87.19 823 THR A CA 1
ATOM 6348 C C . THR A 1 823 ? -30.333 -5.425 85.380 1.00 87.19 823 THR A C 1
ATOM 6350 O O . THR A 1 823 ? -30.300 -5.267 84.161 1.00 87.19 823 THR A O 1
ATOM 6353 N N . LEU A 1 824 ? -31.468 -5.702 86.029 1.00 90.00 824 LEU A N 1
ATOM 6354 C CA . LEU A 1 824 ? -32.800 -5.546 85.440 1.00 90.00 824 LEU A CA 1
ATOM 6355 C C . LEU A 1 824 ? -33.306 -4.120 85.707 1.00 90.00 824 LEU A C 1
ATOM 6357 O O . LEU A 1 824 ? -33.448 -3.720 86.860 1.00 90.00 824 LEU A O 1
ATOM 6361 N N . TYR A 1 825 ? -33.606 -3.365 84.650 1.00 86.06 825 TYR A N 1
ATOM 6362 C CA . TYR A 1 825 ? -34.262 -2.059 84.738 1.00 86.06 825 TYR A CA 1
ATOM 6363 C C . TYR A 1 825 ? -35.675 -2.147 84.154 1.00 86.06 825 TYR A C 1
ATOM 6365 O O . TYR A 1 825 ? -35.845 -2.574 83.012 1.00 86.06 825 TYR A O 1
ATOM 6373 N N . VAL A 1 826 ? -36.683 -1.726 84.921 1.00 87.25 826 VAL A N 1
ATOM 6374 C CA . VAL A 1 826 ? -38.091 -1.723 84.498 1.00 87.25 826 VAL A CA 1
ATOM 6375 C C . VAL A 1 826 ? -38.652 -0.316 84.685 1.00 87.25 826 VAL A C 1
ATOM 6377 O O . VAL A 1 826 ? -38.692 0.198 85.798 1.00 87.25 826 VAL A O 1
ATOM 6380 N N . ALA A 1 827 ? -39.075 0.318 83.589 1.00 85.75 827 ALA A N 1
ATOM 6381 C CA . ALA A 1 827 ? -39.665 1.662 83.616 1.00 85.75 827 ALA A CA 1
ATOM 6382 C C . ALA A 1 827 ? -41.169 1.666 83.971 1.00 85.75 827 ALA A C 1
ATOM 6384 O O . ALA A 1 827 ? -41.735 2.720 84.254 1.00 85.75 827 ALA A O 1
ATOM 6385 N N . GLY A 1 828 ? -41.819 0.500 83.901 1.00 87.25 828 GLY A N 1
ATOM 6386 C CA . GLY A 1 828 ? -43.228 0.286 84.232 1.00 87.25 828 GLY A CA 1
ATOM 6387 C C . GLY A 1 828 ? -43.419 -0.594 85.470 1.00 87.25 828 GLY A C 1
ATOM 6388 O O . GLY A 1 828 ? -42.505 -0.782 86.266 1.00 87.25 828 GLY A O 1
ATOM 6389 N N . VAL A 1 829 ? -44.620 -1.151 85.621 1.00 83.62 829 VAL A N 1
ATOM 6390 C CA . VAL A 1 829 ? -44.955 -2.060 86.728 1.00 83.62 829 VAL A CA 1
ATOM 6391 C C . VAL A 1 829 ? -44.341 -3.443 86.492 1.00 83.62 829 VAL A C 1
ATOM 6393 O O . VAL A 1 829 ? -44.569 -4.053 85.449 1.00 83.62 829 VAL A O 1
ATOM 6396 N N . THR A 1 830 ? -43.625 -3.959 87.490 1.00 88.69 830 THR A N 1
ATOM 6397 C CA . THR A 1 830 ? -43.218 -5.369 87.561 1.00 88.69 830 THR A CA 1
ATOM 6398 C C . THR A 1 830 ? -44.283 -6.164 88.313 1.00 88.69 830 THR A C 1
ATOM 6400 O O . THR A 1 830 ? -44.562 -5.863 89.471 1.00 88.69 830 THR A O 1
ATOM 6403 N N . THR A 1 831 ? -44.834 -7.206 87.690 1.00 87.06 831 THR A N 1
ATOM 6404 C CA . THR A 1 831 ? -45.751 -8.153 88.345 1.00 87.06 831 THR A CA 1
ATOM 6405 C C . THR A 1 831 ? -45.067 -9.507 88.492 1.00 87.06 831 THR A C 1
ATOM 6407 O O . THR A 1 831 ? -44.635 -10.093 87.501 1.00 87.06 831 THR A O 1
ATOM 6410 N N . LEU A 1 832 ? -44.997 -10.022 89.721 1.00 85.50 832 LEU A N 1
ATOM 6411 C CA . LEU A 1 832 ? -44.529 -11.374 90.025 1.00 85.50 832 LEU A CA 1
ATOM 6412 C C . LEU A 1 832 ? -45.718 -12.192 90.540 1.00 85.50 832 LEU A C 1
ATOM 6414 O O . LEU A 1 832 ? -46.287 -11.875 91.578 1.00 85.50 832 LEU A O 1
ATOM 6418 N N . ASN A 1 833 ? -46.091 -13.252 89.819 1.00 84.81 833 ASN A N 1
ATOM 6419 C CA . ASN A 1 833 ? -47.218 -14.126 90.184 1.00 84.81 833 ASN A CA 1
ATOM 6420 C C . ASN A 1 833 ? -46.842 -15.202 91.228 1.00 84.81 833 ASN A C 1
ATOM 6422 O O . ASN A 1 833 ? -47.602 -16.141 91.450 1.00 84.81 833 ASN A O 1
ATOM 6426 N N . ASN A 1 834 ? -45.643 -15.115 91.808 1.00 86.81 834 ASN A N 1
ATOM 6427 C CA . ASN A 1 834 ? -45.075 -16.070 92.759 1.00 86.81 834 ASN A CA 1
ATOM 6428 C C . ASN A 1 834 ? -44.043 -15.344 93.654 1.00 86.81 834 ASN A C 1
ATOM 6430 O O . ASN A 1 834 ? -43.921 -14.120 93.588 1.00 86.81 834 ASN A O 1
ATOM 6434 N N . SER A 1 835 ? -43.294 -16.078 94.477 1.00 85.38 835 SER A N 1
ATOM 6435 C CA . SER A 1 835 ? -42.283 -15.542 95.396 1.00 85.38 835 SER A CA 1
ATOM 6436 C C . SER A 1 835 ? -41.212 -14.662 94.735 1.00 85.38 835 SER A C 1
ATOM 6438 O O . SER A 1 835 ? -40.667 -14.994 93.682 1.00 85.38 835 SER A O 1
ATOM 6440 N N . LEU A 1 836 ? -40.839 -13.587 95.435 1.00 86.88 836 LEU A N 1
ATOM 6441 C CA . LEU A 1 836 ? -39.601 -12.835 95.228 1.00 86.88 836 LEU A CA 1
ATOM 6442 C C . LEU A 1 836 ? -38.586 -13.254 96.300 1.00 86.88 836 LEU A C 1
ATOM 6444 O O . LEU A 1 836 ? -38.908 -13.264 97.486 1.00 86.88 836 LEU A O 1
ATOM 6448 N N . THR A 1 837 ? -37.354 -13.557 95.896 1.00 83.00 837 THR A N 1
ATOM 6449 C CA . THR A 1 837 ? -36.228 -13.789 96.813 1.00 83.00 837 THR A CA 1
ATOM 6450 C C . THR A 1 837 ? -35.097 -12.836 96.456 1.00 83.00 837 THR A C 1
ATOM 6452 O O . THR A 1 837 ? -34.702 -12.739 95.296 1.00 83.00 837 THR A O 1
ATOM 6455 N N . VAL A 1 838 ? -34.581 -12.130 97.460 1.00 84.44 838 VAL A N 1
ATOM 6456 C CA . VAL A 1 838 ? -33.539 -11.108 97.327 1.00 84.44 838 VAL A CA 1
ATOM 6457 C C . VAL A 1 838 ? -32.391 -11.450 98.271 1.00 84.44 838 VAL A C 1
ATOM 6459 O O . VAL A 1 838 ? -32.590 -11.601 99.470 1.00 84.44 838 VAL A O 1
ATOM 6462 N N . ALA A 1 839 ? -31.183 -11.612 97.728 1.00 84.44 839 ALA A N 1
ATOM 6463 C CA . ALA A 1 839 ? -29.997 -11.976 98.514 1.00 84.44 839 ALA A CA 1
ATOM 6464 C C . ALA A 1 839 ? -29.277 -10.764 99.142 1.00 84.44 839 ALA A C 1
ATOM 6466 O O . ALA A 1 839 ? -28.331 -10.934 99.905 1.00 84.44 839 ALA A O 1
ATOM 6467 N N . GLY A 1 840 ? -29.696 -9.544 98.794 1.00 82.94 840 GLY A N 1
ATOM 6468 C CA . GLY A 1 840 ? -29.116 -8.291 99.271 1.00 82.94 840 GLY A CA 1
ATOM 6469 C C . GLY A 1 840 ? -30.189 -7.273 99.653 1.00 82.94 840 GLY A C 1
ATOM 6470 O O . GLY A 1 840 ? -31.386 -7.560 99.598 1.00 82.94 840 GLY A O 1
ATOM 6471 N N . LEU A 1 841 ? -29.745 -6.071 100.031 1.00 79.75 841 LEU A N 1
ATOM 6472 C CA . LEU A 1 841 ? -30.626 -4.976 100.437 1.00 79.75 841 LEU A CA 1
ATOM 6473 C C . LEU A 1 841 ? -31.661 -4.659 99.347 1.00 79.75 841 LEU A C 1
ATOM 6475 O O . LEU A 1 841 ? -31.311 -4.434 98.190 1.00 79.75 841 LEU A O 1
ATOM 6479 N N . THR A 1 842 ? -32.929 -4.588 99.747 1.00 84.44 842 THR A N 1
ATOM 6480 C CA . THR A 1 842 ? -34.020 -4.069 98.917 1.00 84.44 842 THR A CA 1
ATOM 6481 C C . THR A 1 842 ? -34.435 -2.709 99.454 1.00 84.44 842 THR A C 1
ATOM 6483 O O . THR A 1 842 ? -34.821 -2.595 100.614 1.00 84.44 842 THR A O 1
ATOM 6486 N N . THR A 1 843 ? -34.362 -1.682 98.610 1.00 81.25 843 THR A N 1
ATOM 6487 C CA . THR A 1 843 ? -34.773 -0.315 98.948 1.00 81.25 843 THR A CA 1
ATOM 6488 C C . THR A 1 843 ? -36.050 0.025 98.190 1.00 81.25 843 THR A C 1
ATOM 6490 O O . THR A 1 843 ? -36.084 -0.059 96.963 1.00 81.25 843 THR A O 1
ATOM 6493 N N . ILE A 1 844 ? -37.095 0.427 98.913 1.00 84.12 844 ILE A N 1
ATOM 6494 C CA . ILE A 1 844 ? -38.365 0.881 98.339 1.00 84.12 844 ILE A CA 1
ATOM 6495 C C . ILE A 1 844 ? -38.483 2.374 98.651 1.00 84.12 844 ILE A C 1
ATOM 6497 O O . ILE A 1 844 ? -38.704 2.759 99.790 1.00 84.12 844 ILE A O 1
ATOM 6501 N N . ASN A 1 845 ? -38.314 3.224 97.635 1.00 83.00 845 ASN A N 1
ATOM 6502 C CA . ASN A 1 845 ? -38.291 4.690 97.784 1.00 83.00 845 ASN A CA 1
ATOM 6503 C C . ASN A 1 845 ? -39.696 5.327 97.924 1.00 83.00 845 ASN A C 1
ATOM 6505 O O . ASN A 1 845 ? -39.865 6.514 97.650 1.00 83.00 845 ASN A O 1
ATOM 6509 N N . ASN A 1 846 ? -40.714 4.527 98.240 1.00 83.81 846 ASN A N 1
ATOM 6510 C CA . ASN A 1 846 ? -42.121 4.909 98.381 1.00 83.81 846 ASN A CA 1
ATOM 6511 C C . ASN A 1 846 ? -42.820 3.846 99.263 1.00 83.81 846 ASN A C 1
ATOM 6513 O O . ASN A 1 846 ? -42.152 3.050 99.919 1.00 83.81 846 ASN A O 1
ATOM 6517 N N . ASP A 1 847 ? -44.149 3.789 99.262 1.00 83.62 847 ASP A N 1
ATOM 6518 C CA . ASP A 1 847 ? -44.925 2.848 100.072 1.00 83.62 847 ASP A CA 1
ATOM 6519 C C . ASP A 1 847 ? -44.647 1.367 99.740 1.00 83.62 847 ASP A C 1
ATOM 6521 O O . ASP A 1 847 ? -44.792 0.926 98.596 1.00 83.62 847 ASP A O 1
ATOM 6525 N N . LEU A 1 848 ? -44.344 0.575 100.773 1.00 84.94 848 LEU A N 1
ATOM 6526 C CA . LEU A 1 848 ? -44.482 -0.882 100.755 1.00 84.94 848 LEU A CA 1
ATOM 6527 C C . LEU A 1 848 ? -45.905 -1.245 101.195 1.00 84.94 848 LEU A C 1
ATOM 6529 O O . LEU A 1 848 ? -46.293 -0.982 102.332 1.00 84.94 848 LEU A O 1
ATOM 6533 N N . HIS A 1 849 ? -46.671 -1.890 100.315 1.00 80.75 849 HIS A N 1
ATOM 6534 C CA . HIS A 1 849 ? -47.996 -2.415 100.637 1.00 80.75 849 HIS A CA 1
ATOM 6535 C C . HIS A 1 849 ? -47.998 -3.946 100.593 1.00 80.75 849 HIS A C 1
ATOM 6537 O O . HIS A 1 849 ? -47.707 -4.541 99.555 1.00 80.75 849 HIS A O 1
ATOM 6543 N N . THR A 1 850 ? -48.359 -4.580 101.709 1.00 84.75 850 THR A N 1
ATOM 6544 C CA . THR A 1 850 ? -48.538 -6.032 101.823 1.00 84.75 850 THR A CA 1
ATOM 6545 C C . THR A 1 850 ? -49.983 -6.353 102.201 1.00 84.75 850 THR A C 1
ATOM 6547 O O . THR A 1 850 ? -50.609 -5.655 102.996 1.00 84.75 850 THR A O 1
ATOM 6550 N N . THR A 1 851 ? -50.540 -7.408 101.603 1.00 81.00 851 THR A N 1
ATOM 6551 C CA . THR A 1 851 ? -51.929 -7.857 101.831 1.00 81.00 851 THR A CA 1
ATOM 6552 C C . THR A 1 851 ? -52.036 -9.045 102.793 1.00 81.00 851 THR A C 1
ATOM 6554 O O . THR A 1 851 ? -53.140 -9.472 103.126 1.00 81.00 851 THR A O 1
ATOM 6557 N N . GLY A 1 852 ? -50.898 -9.574 103.248 1.00 82.69 852 GLY A N 1
ATOM 6558 C CA . GLY A 1 852 ? -50.779 -10.633 104.248 1.00 82.69 852 GLY A CA 1
ATOM 6559 C C . GLY A 1 852 ? -49.679 -10.311 105.261 1.00 82.69 852 GLY A C 1
ATOM 6560 O O . GLY A 1 852 ? -49.112 -9.219 105.235 1.00 82.69 852 GLY A O 1
ATOM 6561 N N . SER A 1 853 ? -49.378 -11.259 106.150 1.00 77.88 853 SER A N 1
ATOM 6562 C CA . SER A 1 853 ? -48.342 -11.092 107.175 1.00 77.88 853 SER A CA 1
ATOM 6563 C C . SER A 1 853 ? -46.978 -10.763 106.564 1.00 77.88 853 SER A C 1
ATOM 6565 O O . SER A 1 853 ? -46.488 -11.493 105.703 1.00 77.88 853 SER A O 1
ATOM 6567 N N . THR A 1 854 ? -46.359 -9.693 107.056 1.00 83.25 854 THR A N 1
ATOM 6568 C CA . THR A 1 854 ? -44.960 -9.355 106.783 1.00 83.25 854 THR A CA 1
ATOM 6569 C C . THR A 1 854 ? -44.123 -9.860 107.949 1.00 83.25 854 THR A C 1
ATOM 6571 O O . THR A 1 854 ? -44.354 -9.433 109.079 1.00 83.25 854 THR A O 1
ATOM 6574 N N . ASP A 1 855 ? -43.172 -10.750 107.677 1.00 79.00 855 ASP A N 1
ATOM 6575 C CA . ASP A 1 855 ? -42.200 -11.227 108.664 1.00 79.00 855 ASP A CA 1
ATOM 6576 C C . ASP A 1 855 ? -40.833 -10.573 108.407 1.00 79.00 855 ASP A C 1
ATOM 6578 O O . ASP A 1 855 ? -40.477 -10.313 107.254 1.00 79.00 855 ASP A O 1
ATOM 6582 N N . ILE A 1 856 ? -40.099 -10.244 109.472 1.00 80.06 856 ILE A N 1
ATOM 6583 C CA . ILE A 1 856 ? -38.818 -9.522 109.405 1.00 80.06 856 ILE A CA 1
ATOM 6584 C C . ILE A 1 856 ? -37.849 -10.170 110.398 1.00 80.06 856 ILE A C 1
ATOM 6586 O O . ILE A 1 856 ? -37.748 -9.754 111.550 1.00 80.06 856 ILE A O 1
ATOM 6590 N N . ASP A 1 857 ? -37.103 -11.171 109.923 1.00 75.19 857 ASP A N 1
ATOM 6591 C CA . ASP A 1 857 ? -36.243 -12.042 110.745 1.00 75.19 857 ASP A CA 1
ATOM 6592 C C . ASP A 1 857 ? -35.116 -11.328 111.518 1.00 75.19 857 ASP A C 1
ATOM 6594 O O . ASP A 1 857 ? -34.538 -11.904 112.440 1.00 75.19 857 ASP A O 1
ATOM 6598 N N . THR A 1 858 ? -34.725 -10.112 111.113 1.00 76.50 858 THR A N 1
ATOM 6599 C CA . THR A 1 858 ? -33.551 -9.416 111.674 1.00 76.50 858 THR A CA 1
ATOM 6600 C C . THR A 1 858 ? -33.842 -7.979 112.095 1.00 76.50 858 THR A C 1
ATOM 6602 O O . THR A 1 858 ? -34.060 -7.731 113.275 1.00 76.50 858 THR A O 1
ATOM 6605 N N . ASN A 1 859 ? -33.819 -7.020 111.164 1.00 70.88 859 ASN A N 1
ATOM 6606 C CA . ASN A 1 859 ? -33.950 -5.594 111.468 1.00 70.88 859 ASN A CA 1
ATOM 6607 C C . ASN A 1 859 ? -34.908 -4.896 110.498 1.00 70.88 859 ASN A C 1
ATOM 6609 O O . ASN A 1 859 ? -34.784 -5.040 109.283 1.00 70.88 859 ASN A O 1
ATOM 6613 N N . LEU A 1 860 ? -35.793 -4.062 111.044 1.00 78.19 860 LEU A N 1
ATOM 6614 C CA . LEU A 1 860 ? -36.556 -3.061 110.302 1.00 78.19 860 LEU A CA 1
ATOM 6615 C C . LEU A 1 860 ? -35.898 -1.693 110.524 1.00 78.19 860 LEU A C 1
ATOM 6617 O O . LEU A 1 860 ? -35.925 -1.181 111.641 1.00 78.19 860 LEU A O 1
ATOM 6621 N N . ASN A 1 861 ? -35.325 -1.105 109.472 1.00 65.38 861 ASN A N 1
ATOM 6622 C CA . ASN A 1 861 ? -34.908 0.298 109.474 1.00 65.38 861 ASN A CA 1
ATOM 6623 C C . ASN A 1 861 ? -35.957 1.132 108.728 1.00 65.38 861 ASN A C 1
ATOM 6625 O O . ASN A 1 861 ? -36.321 0.783 107.604 1.00 65.38 861 ASN A O 1
ATOM 6629 N N . VAL A 1 862 ? -36.437 2.204 109.356 1.00 68.62 862 VAL A N 1
ATOM 6630 C CA . VAL A 1 862 ? -37.373 3.174 108.770 1.00 68.62 862 VAL A CA 1
ATOM 6631 C C . VAL A 1 862 ? -36.743 4.549 108.954 1.00 68.62 862 VAL A C 1
ATOM 6633 O O . VAL A 1 862 ? -36.518 4.951 110.097 1.00 68.62 862 VAL A O 1
ATOM 6636 N N . ASP A 1 863 ? -36.434 5.211 107.840 1.00 61.22 863 ASP A N 1
ATOM 6637 C CA . ASP A 1 863 ? -35.831 6.552 107.794 1.00 61.22 863 ASP A CA 1
ATOM 6638 C C . ASP A 1 863 ? -36.901 7.667 107.824 1.00 61.22 863 ASP A C 1
ATOM 6640 O O . ASP A 1 863 ? -38.007 7.443 107.272 1.00 61.22 863 ASP A O 1
#

Sequence (863 aa):
MPAQKKLFTISEAAKFLGVSTDTLRRWEKNSKIKTQRTLGNARRYRIEDLQELKNNPNTVKAADNDLLNQTYEEVKQIKAKLETQEKSSFNKNAKQIYQVNSNLQKILFALIFQFQELKNAISNNIPLKNLKLNPNQGIGIGYYQNPEEKKQDQEKRKIFSLLNIATFIIALLLFGSITFLIIYIIPFKQDLSNLNNQLKQNEIFLQEIEKNKESQIGNEQEDAISNNTNFKVDDKGNIYFTGGLTGGYIDTDTENLIINSSFEQNDNGQPDFYTLGGNATEGNTYLSQDTSFAGNNALKIEPKMQENYIVSPTYKELKAGKNYTFTAYIKSLQLGKSTISIGYGDEKQSYEINGTSTWRMLKFNKSFAENENPDSSKFFINLKSENGGGALYLDSLQIETGTIATGFKEKALRSDGTINVSQNQIYPVIGNSGSLGTENKPFNELYVSNQNINGNLNVKGNTDLEGNVEIDGILDIDYLKAQLANINNLNSILITATKIGIGTSNPQTALDVSGDIKANNLITSQNITSSGKVSTNTLQISTGANNGYLLVSDANGNTAWKNPNDLGVNNSEYFDSLNSSQFLRSDTSDTFDAGNTLTVNGNLDINSNLYISDSDISLDGSTTNFSSNGDISFNTDQLFIDKTSGFVGIGTNTPKYFFDVNGEANINGQLHITTLTDGFLTIDTGDLSTSGTLSTQNLQIIKGAGAGYILTSDATGNASWQNLATSAGAWTVTDYNLYPDDSNYNIALGTNDTFGYKLYVQGDSFLNGDLTAQNTVIDGTLAVNDITTLNNNLNVNGITMLNSSLTVGSTTTLNATATLNSTLYVAGVTTLNNSLTVAGLTTINNDLHTTGSTDIDTNLNVD

Solvent-accessible surface area (backbone atoms only — not comparable to full-atom values): 55764 Å² total; per-residue (Å²): 135,84,82,82,82,65,67,29,43,55,67,54,45,14,62,74,70,73,49,52,55,65,58,52,49,50,34,40,76,69,67,74,46,78,70,47,66,45,97,84,69,44,57,28,34,47,54,65,64,55,46,53,59,65,73,48,64,71,80,58,58,59,61,55,50,50,51,50,50,51,50,50,53,50,52,50,50,49,50,55,49,50,58,48,50,49,55,49,52,50,51,52,52,49,48,50,50,54,49,51,50,51,49,51,50,51,52,49,52,51,49,52,50,52,50,50,52,53,50,53,32,62,78,65,71,52,67,76,92,71,70,80,83,84,76,91,77,82,89,86,91,84,87,88,90,86,90,89,88,87,72,93,69,60,57,64,59,51,51,54,51,50,51,52,50,51,54,50,50,52,48,49,53,53,51,51,51,50,48,47,48,55,68,56,47,52,56,52,52,51,51,50,50,54,50,53,50,50,50,50,52,51,49,52,51,51,52,54,49,53,59,50,51,64,72,65,71,81,74,88,80,89,76,90,77,90,79,79,69,34,59,49,56,60,97,87,67,38,45,42,40,61,52,87,51,75,69,46,33,40,45,26,73,30,34,50,36,38,50,54,31,40,46,75,56,50,97,80,57,43,58,53,60,50,50,67,32,84,70,36,40,80,91,40,40,28,51,33,67,91,57,54,86,52,79,65,26,12,44,32,35,54,48,46,58,70,38,41,33,30,42,24,62,37,44,57,86,57,61,48,53,37,40,31,23,40,36,34,32,34,31,34,44,58,18,29,50,24,38,40,31,36,33,46,74,91,52,64,46,73,43,83,48,54,37,48,56,67,81,44,76,49,72,33,75,48,78,39,52,74,87,43,83,61,67,58,72,38,47,38,38,37,41,37,21,64,60,18,47,44,33,41,34,40,32,49,38,34,37,32,43,17,69,50,77,78,67,88,59,97,60,63,47,84,52,92,58,34,50,39,36,45,83,39,32,46,36,44,65,59,81,90,65,55,34,45,42,42,98,93,53,43,36,58,45,61,46,64,44,90,59,48,75,60,50,44,80,39,61,73,45,78,73,70,73,85,72,86,88,84,77,97,70,89,87,84,71,98,79,78,93,69,88,76,89,76,85,91,84,86,87,46,77,35,78,55,102,77,29,36,8,35,56,32,92,72,47,86,45,63,73,26,64,64,66,91,83,90,72,96,84,78,86,86,62,98,69,90,88,66,99,62,88,86,87,65,99,73,86,84,75,73,84,76,62,59,92,87,47,41,82,42,65,51,99,84,67,54,75,45,66,38,62,75,89,78,63,90,84,80,81,89,84,82,64,91,94,53,57,86,84,78,52,92,74,65,65,103,74,62,72,72,64,94,89,64,81,89,81,72,95,66,88,88,83,68,101,63,88,87,85,78,97,63,96,75,82,89,75,84,57,98,79,68,77,90,85,70,97,52,64,50,61,43,89,64,18,60,39,17,34,41,64,86,81,67,20,33,11,30,56,28,74,75,50,89,39,68,71,26,65,66,68,90,85,85,74,98,69,83,90,83,80,92,77,55,98,84,74,66,91,81,68,94,85,70,84,93,83,67,101,63,85,87,86,68,98,74,87,84,73,73,87,71,63,53,92,70,45,44,81,43,63,52,99,88,61,54,76,45,63,41,63,58,66,81,79,76,57,60,67,46,76,55,100,91,47,77,45,61,75,50,86,85,63,58,44,46,41,85,50,93,66,36,90,88,37,64,70,29,68,67,68,91,84,88,72,99,64,87,86,86,74,95,79,87,85,74,98,68,86,90,83,74,96,67,90,86,85,74,99,62,88,88,84,73,97,65,90,85,86,73,100,70,90,87,87,75,98,68,86,86,86,72,99,61,90,85,84,74,100,63,89,88,84,74,97,67,89,86,85,72,98,62,91,86,86,73,98,62,94,82,86,72,101,61,91,86,85,75,96,63,90,84,85,75,98,78,81,90,86,84,134